Protein 8FNG (pdb70)

Radius of gyration: 39.59 Å; Cα contacts (8 Å, |Δi|>4): 2419; chains: 8; bounding box: 77×119×71 Å

Secondary structure (P-SEA, 3-state):
caaaaaaaaaaaacccccaaaaaaaccccaaaaaaaaaaccccccccccccccccccccbbbbbccccccbbbbbbbccccccbbbbbbccccaaaaaaaaaaaaacccccbbbbccccccccaaaaaaaaaabbbbbbccccccccaaaaaaaaaaaaaaaaacccccccaaaaaaaaaaaaacccccccccccaaaaaaaaaaaaaaaaaaaaaaaacccccccccccccccccccccbbbbbcccbbbbbcccccccc/ccaaaaaaaaaaaccccaaaaaaaacccaaaaaaaaacccccccccbbbbbccccccbbbbbbbccccbbbbbbbbccccaaaaaaaaaaaaacccccbbbbccccccccaaaaaaaaaacccccccaaaaaaaaaaaaaaacccccccaaaaaaaaaaaaacccccccccccaaaaaaaaaaaaaaaaaaaaaaaaaccbbbbcccccbbbbccccccbbbbbcccbbbbbcccccccccc/caaaaaaaaacbbbbbccccccccccbbbbccccccbbbbbcccbbbbbccccbbbbcaaaaaaac/cbbbbbcccccccccccbbbccccccbbbbbcccbbbbbcccccccc/caaaaaaaaaaaacccccaaaaaaaccccaaaaaaaaaaccccccccccccccccccccbbbbbccccccbbbbbbbccccccbbbbbbccccaaaaaaaaaaaaacccccbbbbccccccccaaaaaaaaaabbbbbbccccccccaaaaaaaaaaaaaaaaacccccccaaaaaaaaaaaaacccccccccccaaaaaaaaaaaaaaaaaaaaaaaacccccccccccccccccccccbbbbbcccbbbbbcccccccc/ccaaaaaaaaaaaccccaaaaaaaacccaaaaaaaaacccccccccbbbbbccccccbbbbbbbccccbbbbbbbbccccaaaaaaaaaaaaacccccbbbbccccccccaaaaaaaaaacccccccaaaaaaaaaaaaaaacccccccaaaaaaaaaaaaacccccccccccaaaaaaaaaaaaaaaaaaaaaaaaaccbbbbcccccbbbbccccccbbbbbcccbbbbbcccccccccc/caaaaaaaaacbbbbbccccccccccbbbbccccccbbbbbcccbbbbbccccbbbbcaaaaaaac/cbbbbbcccccccccccbbbccccccbbbbbcccbbbbbcccccccc

Organism: Human immunodeficiency virus type 1 group M subtype B (isolate NY5) (NCBI:txid11698)

GO terms:
  GO:0005546 phosphatidylinositol-4,5-bisphosphate binding (F, IDA)
  GO:0005515 protein binding (F, IPI)
  GO:0042802 identical protein binding (F, IPI)

Sequence (1232 aa):
FLDGIDKAQEEHEKYHSNWRAMASDFNLPPVVAKEIVASCDKCQLKGEAMHGQVDCSPGIWQLDCTHLEGKVILVAVHVASGYIEAEVIPAETGQETAYFLLKLAGRWPVKTVHTDNGSNFTSTTVKAACWWAGIKQEFAIPYNPQSQGVIESMNKELKKIIGQVRDQAEHLKTAVQMAVFIHNFKRKGGIGGYSAGERIVDIIATDIQTKELQKQITKIQNFRVYYRKGPAKLLWKGEGAVVIQDNSDIKVVPRRKAKIILDGIDKAQEEHEKYHSNWRAMASDFNLPPVVAKEIVASCDKCQSPGIWQLDCTHLEGKVILVAVHVASGYIEAEVIPAETGQETAYFLLKLAGRWPVKTVHTDNGSNFTSTTVKAACWWAGIKQEFGVIESMNKELKKIIGQVRDQAEHLKTAVQMAVFIHNFKRKGGIGGYSAGERIVDIIATDIQTKELQKQITKIQNFRVYYRWKGPAKLLWKGEGAVVIQDNSDIKVVPRRKAKIIRDELQKQITKIQNFRVYYRDSRDPVWKGPAKLLWKGEGAVVIQDNSDIKVVPRRKAKIIRDYGKQMAGNFRVYYRDSRDPVWKGPAKLLWKGEGAVVIQDNSDIKVVPRRKAKIIFLDGIDKAQEEHEKYHSNWRAMASDFNLPPVVAKEIVASCDKCQLKGEAMHGQVDCSPGIWQLDCTHLEGKVILVAVHVASGYIEAEVIPAETGQETAYFLLKLAGRWPVKTVHTDNGSNFTSTTVKAACWWAGIKQEFAIPYNPQSQGVIESMNKELKKIIGQVRDQAEHLKTAVQMAVFIHNFKRKGGIGGYSAGERIVDIIATDIQTKELQKQITKIQNFRVYYRKGPAKLLWKGEGAVVIQDNSDIKVVPRRKAKIILDGIDKAQEEHEKYHSNWRAMASDFNLPPVVAKEIVASCDKCQSPGIWQLDCTHLEGKVILVAVHVASGYIEAEVIPAETGQETAYFLLKLAGRWPVKTVHTDNGSNFTSTTVKAACWWAGIKQEFGVIESMNKELKKIIGQVRDQAEHLKTAVQMAVFIHNFKRKGGIGGYSAGERIVDIIATDIQTKELQKQITKIQNFRVYYRWKGPAKLLWKGEGAVVIQDNSDIKVVPRRKAKIIRDELQKQITKIQNFRVYYRDSRDPVWKGPAKLLWKGEGAVVIQDNSDIKVVPRRKAKIIRDYGKQMAGNFRVYYRDSRDPVWKGPAKLLWKGEGAVVIQDNSDIKVVPRRKAKII

Structure (mmCIF, N/CA/C/O backbone):
data_8FNG
#
_entry.id   8FNG
#
loop_
_entity.id
_entity.type
_entity.pdbx_description
1 polymer 'Lamina-associated polypeptide 2, isoform alpha,Integrase chimera'
2 polymer 'DNA (27-MER)'
3 polymer 'DNA (25-MER)'
4 non-polymer 'MAGNESIUM ION'
5 non-polymer 'ZINC ION'
6 non-polymer "(4R,12aS)-N-(2,4-difluorobenzyl)-7-hydroxy-4-methyl-6,8-dioxo-3,4,6,8,12,12a-hexahydro-2H-pyrido[1',2':4,5]pyrazino[2,1-b][1,3]oxazine-9-carboxamide"
7 water water
#
loop_
_atom_site.group_PDB
_atom_site.id
_atom_site.type_symbol
_atom_site.label_atom_id
_atom_site.label_alt_id
_atom_site.label_comp_id
_atom_site.label_asym_id
_atom_site.label_entity_id
_atom_site.label_seq_id
_atom_site.pdbx_PDB_ins_code
_atom_site.Cartn_x
_atom_site.Cartn_y
_atom_site.Cartn_z
_atom_site.occupancy
_atom_site.B_iso_or_equiv
_atom_site.auth_seq_id
_atom_site.auth_comp_id
_atom_site.auth_asym_id
_atom_site.auth_atom_id
_atom_site.pdbx_PDB_model_num
ATOM 1 N N . PHE A 1 77 ? 35.565 28.305 62.425 1.00 14.55 1 PHE A N 1
ATOM 2 C CA . PHE A 1 77 ? 36.571 28.525 63.457 1.00 8.07 1 PHE A CA 1
ATOM 3 C C . PHE A 1 77 ? 35.997 28.309 64.851 1.00 16.45 1 PHE A C 1
ATOM 4 O O . PHE A 1 77 ? 36.623 28.678 65.842 1.00 19.05 1 PHE A O 1
ATOM 12 N N . LEU A 1 78 ? 34.807 27.706 64.920 1.00 18.81 2 LEU A N 1
ATOM 13 C CA . LEU A 1 78 ? 34.104 27.591 66.196 1.00 12.62 2 LEU A CA 1
ATOM 14 C C . LEU A 1 78 ? 34.931 26.819 67.217 1.00 15.21 2 LEU A C 1
ATOM 19 N N . ASP A 1 79 ? 35.527 25.701 66.803 1.00 16.93 3 ASP A N 1
ATOM 20 C CA . ASP A 1 79 ? 36.429 24.982 67.695 1.00 18.21 3 ASP A CA 1
ATOM 21 C C . ASP A 1 79 ? 37.700 25.784 67.944 1.00 16.42 3 ASP A C 1
ATOM 22 O O . ASP A 1 79 ? 38.157 25.905 69.086 1.00 20.77 3 ASP A O 1
ATOM 27 N N . GLY A 1 80 ? 38.282 26.346 66.882 1.00 18.23 4 GLY A N 1
ATOM 28 C CA . GLY A 1 80 ? 39.495 27.131 67.042 1.00 12.86 4 GLY A CA 1
ATOM 29 C C . GLY A 1 80 ? 39.293 28.352 67.918 1.00 12.33 4 GLY A C 1
ATOM 30 O O . GLY A 1 80 ? 40.152 28.690 68.736 1.00 12.20 4 GLY A O 1
ATOM 31 N N . ILE A 1 81 ? 38.157 29.033 67.755 1.00 16.86 5 ILE A N 1
ATOM 32 C CA . ILE A 1 81 ? 37.866 30.205 68.578 1.00 12.49 5 ILE A CA 1
ATOM 33 C C . ILE A 1 81 ? 37.762 29.810 70.045 1.00 10.87 5 ILE A C 1
ATOM 34 O O . ILE A 1 81 ? 38.399 30.415 70.914 1.00 21.22 5 ILE A O 1
ATOM 39 N N . ASP A 1 82 ? 36.975 28.772 70.338 1.00 9.95 6 ASP A N 1
ATOM 40 C CA . ASP A 1 82 ? 36.720 28.395 71.725 1.00 12.59 6 ASP A CA 1
ATOM 41 C C . ASP A 1 82 ? 38.001 27.983 72.439 1.00 11.70 6 ASP A C 1
ATOM 42 O O . ASP A 1 82 ? 38.208 28.330 73.607 1.00 17.58 6 ASP A O 1
ATOM 47 N N . LYS A 1 83 ? 38.870 27.235 71.758 1.00 11.20 7 LYS A N 1
ATOM 48 C CA . LYS A 1 83 ? 40.157 26.894 72.353 1.00 12.47 7 LYS A CA 1
ATOM 49 C C . LYS A 1 83 ? 41.011 28.141 72.556 1.00 6.86 7 LYS A C 1
ATOM 55 N N . ALA A 1 84 ? 40.846 29.139 71.683 1.00 9.09 8 ALA A N 1
ATOM 56 C CA . ALA A 1 84 ? 41.604 30.378 71.824 1.00 4.53 8 ALA A CA 1
ATOM 57 C C . ALA A 1 84 ? 41.167 31.163 73.055 1.00 7.49 8 ALA A C 1
ATOM 58 O O . ALA A 1 84 ? 42.009 31.613 73.839 1.00 8.67 8 ALA A O 1
ATOM 60 N N . GLN A 1 85 ? 39.855 31.340 73.242 1.00 10.80 9 GLN A N 1
ATOM 61 C CA . GLN A 1 85 ? 39.373 32.104 74.390 1.00 2.67 9 GLN A CA 1
ATOM 62 C C . GLN A 1 85 ? 39.755 31.432 75.701 1.00 8.48 9 GLN A C 1
ATOM 63 O O . GLN A 1 85 ? 40.097 32.110 76.677 1.00 5.40 9 GLN A O 1
ATOM 69 N N . GLU A 1 86 ? 39.699 30.099 75.746 1.00 11.03 10 GLU A N 1
ATOM 70 C CA . GLU A 1 86 ? 40.123 29.384 76.943 1.00 3.44 10 GLU A CA 1
ATOM 71 C C . GLU A 1 86 ? 41.601 29.621 77.224 1.00 7.71 10 GLU A C 1
ATOM 72 O O . GLU A 1 86 ? 42.007 29.792 78.379 1.00 4.32 10 GLU A O 1
ATOM 78 N N . GLU A 1 87 ? 42.427 29.627 76.175 1.00 9.34 11 GLU A N 1
ATOM 79 C CA . GLU A 1 87 ? 43.831 29.977 76.358 1.00 4.78 11 GLU A CA 1
ATOM 80 C C . GLU A 1 87 ? 43.983 31.419 76.829 1.00 4.87 11 GLU A C 1
ATOM 86 N N . HIS A 1 88 ? 43.213 32.341 76.245 1.00 5.39 12 HIS A N 1
ATOM 87 C CA . HIS A 1 88 ? 43.358 33.748 76.609 1.00 1.92 12 HIS A CA 1
ATOM 88 C C . HIS A 1 88 ? 42.927 33.999 78.047 1.00 1.36 12 HIS A C 1
ATOM 89 O O . HIS A 1 88 ? 43.560 34.781 78.763 1.00 0.00 12 HIS A O 1
ATOM 96 N N . GLU A 1 89 ? 41.848 33.350 78.486 1.00 1.38 13 GLU A N 1
ATOM 97 C CA . GLU A 1 89 ? 41.368 33.549 79.848 1.00 2.30 13 GLU A CA 1
ATOM 98 C C . GLU A 1 89 ? 42.458 33.190 80.855 1.00 5.08 13 GLU A C 1
ATOM 99 O O . GLU A 1 89 ? 42.601 33.856 81.886 1.00 6.71 13 GLU A O 1
ATOM 105 N N . LYS A 1 90 ? 43.278 32.187 80.545 1.00 4.57 14 LYS A N 1
ATOM 106 C CA . LYS A 1 90 ? 44.332 31.792 81.470 1.00 3.88 14 LYS A CA 1
ATOM 107 C C . LYS A 1 90 ? 45.602 32.617 81.274 1.00 2.59 14 LYS A C 1
ATOM 108 O O . LYS A 1 90 ? 46.183 33.109 82.247 1.00 6.94 14 LYS A O 1
ATOM 114 N N . TYR A 1 91 ? 46.050 32.783 80.027 1.00 0.00 15 TYR A N 1
ATOM 115 C CA . TYR A 1 91 ? 47.331 33.422 79.758 1.00 2.99 15 TYR A CA 1
ATOM 116 C C . TYR A 1 91 ? 47.232 34.837 79.204 1.00 0.00 15 TYR A C 1
ATOM 125 N N . HIS A 1 92 ? 46.120 35.206 78.571 1.00 0.21 16 HIS A N 1
ATOM 126 C CA . HIS A 1 92 ? 45.980 36.526 77.955 1.00 1.46 16 HIS A CA 1
ATOM 127 C C . HIS A 1 92 ? 46.985 36.699 76.820 1.00 1.83 16 HIS A C 1
ATOM 128 O O . HIS A 1 92 ? 47.673 37.715 76.711 1.00 7.11 16 HIS A O 1
ATOM 135 N N . SER A 1 93 ? 47.073 35.674 75.979 1.00 0.00 17 SER A N 1
ATOM 136 C CA . SER A 1 93 ? 47.947 35.730 74.819 1.00 6.72 17 SER A CA 1
ATOM 137 C C . SER A 1 93 ? 47.510 36.846 73.878 1.00 0.00 17 SER A C 1
ATOM 138 O O . SER A 1 93 ? 46.316 37.096 73.697 1.00 0.00 17 SER A O 1
ATOM 141 N N . ASN A 1 94 ? 48.487 37.528 73.287 1.00 2.06 18 ASN A N 1
ATOM 142 C CA . ASN A 1 94 ? 48.170 38.573 72.330 1.00 0.00 18 ASN A CA 1
ATOM 143 C C . ASN A 1 94 ? 47.612 37.955 71.047 1.00 0.00 18 ASN A C 1
ATOM 144 O O . ASN A 1 94 ? 47.665 36.740 70.837 1.00 0.00 18 ASN A O 1
ATOM 149 N N . TRP A 1 95 ? 47.062 38.811 70.182 1.00 0.00 19 TRP A N 1
ATOM 150 C CA . TRP A 1 95 ? 46.340 38.307 69.017 1.00 3.02 19 TRP A CA 1
ATOM 151 C C . TRP A 1 95 ? 47.238 37.478 68.106 1.00 0.00 19 TRP A C 1
ATOM 162 N N . ARG A 1 96 ? 48.529 37.809 68.028 1.00 0.00 20 ARG A N 1
ATOM 163 C CA . ARG A 1 96 ? 49.445 37.014 67.216 1.00 0.22 20 ARG A CA 1
ATOM 164 C C . ARG A 1 96 ? 49.562 35.594 67.756 1.00 0.00 20 ARG A C 1
ATOM 172 N N . ALA A 1 97 ? 49.676 35.458 69.079 1.00 0.63 21 ALA A N 1
ATOM 173 C CA . ALA A 1 97 ? 49.835 34.138 69.679 1.00 0.00 21 ALA A CA 1
ATOM 174 C C . ALA A 1 97 ? 48.628 33.248 69.403 1.00 0.00 21 ALA A C 1
ATOM 175 O O . ALA A 1 97 ? 48.784 32.083 69.022 1.00 3.23 21 ALA A O 1
ATOM 177 N N . MET A 1 98 ? 47.417 33.775 69.587 1.00 2.47 22 MET A N 1
ATOM 178 C CA . MET A 1 98 ? 46.230 32.964 69.328 1.00 2.99 22 MET A CA 1
ATOM 179 C C . MET A 1 98 ? 46.062 32.683 67.841 1.00 1.65 22 MET A C 1
ATOM 180 O O . MET A 1 98 ? 45.644 31.585 67.458 1.00 10.99 22 MET A O 1
ATOM 185 N N . ALA A 1 99 ? 46.379 33.661 66.990 1.00 3.29 23 ALA A N 1
ATOM 186 C CA . ALA A 1 99 ? 46.259 33.455 65.550 1.00 2.50 23 ALA A CA 1
ATOM 187 C C . ALA A 1 99 ? 47.173 32.332 65.075 1.00 6.12 23 ALA A C 1
ATOM 188 O O . ALA A 1 99 ? 46.765 31.489 64.268 1.00 10.92 23 ALA A O 1
ATOM 190 N N . SER A 1 100 ? 48.413 32.304 65.565 1.00 5.51 24 SER A N 1
ATOM 191 C CA . SER A 1 100 ? 49.337 31.236 65.198 1.00 8.97 24 SER A CA 1
ATOM 192 C C . SER A 1 100 ? 48.906 29.898 65.788 1.00 2.40 24 SER A C 1
ATOM 195 N N . ASP A 1 101 ? 48.597 29.873 67.085 1.00 1.22 25 ASP A N 1
ATOM 196 C CA . ASP A 1 101 ? 48.327 28.618 67.778 1.00 6.89 25 ASP A CA 1
ATOM 197 C C . ASP A 1 101 ? 46.981 28.005 67.421 1.00 3.19 25 ASP A C 1
ATOM 198 O O . ASP A 1 101 ? 46.808 26.794 67.586 1.00 8.03 25 ASP A O 1
ATOM 203 N N . PHE A 1 102 ? 46.024 28.802 66.947 1.00 2.77 26 PHE A N 1
ATOM 204 C CA . PHE A 1 102 ? 44.671 28.308 66.733 1.00 6.40 26 PHE A CA 1
ATOM 205 C C . PHE A 1 102 ? 44.172 28.535 65.314 1.00 5.28 26 PHE A C 1
ATOM 206 O O . PHE A 1 102 ? 42.968 28.394 65.069 1.00 11.63 26 PHE A O 1
ATOM 214 N N . ASN A 1 103 ? 45.061 28.866 64.379 1.00 11.49 27 ASN A N 1
ATOM 215 C CA . ASN A 1 103 ? 44.721 29.058 62.972 1.00 6.17 27 ASN A CA 1
ATOM 216 C C . ASN A 1 103 ? 43.497 29.965 62.831 1.00 6.66 27 ASN A C 1
ATOM 217 O O . ASN A 1 103 ? 42.445 29.578 62.322 1.00 17.81 27 ASN A O 1
ATOM 222 N N . LEU A 1 104 ? 43.648 31.178 63.328 1.00 5.42 28 LEU A N 1
ATOM 223 C CA . LEU A 1 104 ? 42.564 32.136 63.261 1.00 5.44 28 LEU A CA 1
ATOM 224 C C . LEU A 1 104 ? 42.958 33.324 62.392 1.00 4.40 28 LEU A C 1
ATOM 225 O O . LEU A 1 104 ? 44.137 33.687 62.322 1.00 0.18 28 LEU A O 1
ATOM 230 N N . PRO A 1 105 ? 42.001 33.941 61.707 1.00 5.39 29 PRO A N 1
ATOM 231 C CA . PRO A 1 105 ? 42.292 35.183 61.009 1.00 5.98 29 PRO A CA 1
ATOM 232 C C . PRO A 1 105 ? 42.682 36.261 62.002 1.00 0.00 29 PRO A C 1
ATOM 233 O O . PRO A 1 105 ? 42.252 36.235 63.171 1.00 5.11 29 PRO A O 1
ATOM 237 N N . PRO A 1 106 ? 43.511 37.221 61.589 1.00 2.43 30 PRO A N 1
ATOM 238 C CA . PRO A 1 106 ? 43.921 38.283 62.523 1.00 4.59 30 PRO A CA 1
ATOM 239 C C . PRO A 1 106 ? 42.753 39.031 63.141 1.00 2.87 30 PRO A C 1
ATOM 240 O O . PRO A 1 106 ? 42.830 39.435 64.308 1.00 10.78 30 PRO A O 1
ATOM 244 N N . VAL A 1 107 ? 41.658 39.203 62.396 1.00 1.34 31 VAL A N 1
ATOM 245 C CA . VAL A 1 107 ? 40.506 39.934 62.916 1.00 9.47 31 VAL A CA 1
ATOM 246 C C . VAL A 1 107 ? 39.893 39.202 64.104 1.00 3.76 31 VAL A C 1
ATOM 247 O O . VAL A 1 107 ? 39.511 39.824 65.099 1.00 11.25 31 VAL A O 1
ATOM 251 N N . VAL A 1 108 ? 39.798 37.874 64.026 1.00 5.35 32 VAL A N 1
ATOM 252 C CA . VAL A 1 108 ? 39.177 37.104 65.102 1.00 6.94 32 VAL A CA 1
ATOM 253 C C . VAL A 1 108 ? 40.024 37.165 66.370 1.00 6.05 32 VAL A C 1
ATOM 254 O O . VAL A 1 108 ? 39.507 37.373 67.476 1.00 12.00 32 VAL A O 1
ATOM 258 N N . ALA A 1 109 ? 41.335 36.957 66.233 1.00 6.39 33 ALA A N 1
ATOM 259 C CA . ALA A 1 109 ? 42.218 37.011 67.394 1.00 8.81 33 ALA A CA 1
ATOM 260 C C . ALA A 1 109 ? 42.224 38.403 68.015 1.00 0.00 33 ALA A C 1
ATOM 261 O O . ALA A 1 109 ? 42.176 38.549 69.247 1.00 4.11 33 ALA A O 1
ATOM 263 N N . LYS A 1 110 ? 42.272 39.441 67.175 1.00 6.66 34 LYS A N 1
ATOM 264 C CA . LYS A 1 110 ? 42.192 40.804 67.681 1.00 1.90 34 LYS A CA 1
ATOM 265 C C . LYS A 1 110 ? 40.853 41.069 68.351 1.00 3.03 34 LYS A C 1
ATOM 266 O O . LYS A 1 110 ? 40.779 41.864 69.291 1.00 10.38 34 LYS A O 1
ATOM 272 N N . GLU A 1 111 ? 39.785 40.423 67.877 1.00 1.09 35 GLU A N 1
ATOM 273 C CA . GLU A 1 111 ? 38.489 40.539 68.535 1.00 5.87 35 GLU A CA 1
ATOM 274 C C . GLU A 1 111 ? 38.514 39.903 69.916 1.00 3.19 35 GLU A C 1
ATOM 275 O O . GLU A 1 111 ? 37.924 40.437 70.862 1.00 6.51 35 GLU A O 1
ATOM 281 N N . ILE A 1 112 ? 39.174 38.751 70.043 1.00 6.43 36 ILE A N 1
ATOM 282 C CA . ILE A 1 112 ? 39.281 38.102 71.348 1.00 4.99 36 ILE A CA 1
ATOM 283 C C . ILE A 1 112 ? 40.042 38.998 72.316 1.00 2.28 36 ILE A C 1
ATOM 284 O O . ILE A 1 112 ? 39.643 39.173 73.474 1.00 0.00 36 ILE A O 1
ATOM 289 N N . VAL A 1 113 ? 41.150 39.581 71.853 1.00 0.00 37 VAL A N 1
ATOM 290 C CA . VAL A 1 113 ? 41.928 40.481 72.707 1.00 10.47 37 VAL A CA 1
ATOM 291 C C . VAL A 1 113 ? 41.108 41.711 73.079 1.00 0.78 37 VAL A C 1
ATOM 292 O O . VAL A 1 113 ? 41.042 42.105 74.249 1.00 3.49 37 VAL A O 1
ATOM 296 N N . ALA A 1 114 ? 40.475 42.339 72.086 1.00 0.87 38 ALA A N 1
ATOM 297 C CA . ALA A 1 114 ? 39.767 43.593 72.318 1.00 5.49 38 ALA A CA 1
ATOM 298 C C . ALA A 1 114 ? 38.558 43.399 73.219 1.00 2.46 38 ALA A C 1
ATOM 299 O O . ALA A 1 114 ? 38.113 44.348 73.870 1.00 12.12 38 ALA A O 1
ATOM 301 N N . SER A 1 115 ? 38.019 42.186 73.274 1.00 5.24 39 SER A N 1
ATOM 302 C CA . SER A 1 115 ? 36.877 41.897 74.127 1.00 7.62 39 SER A CA 1
ATOM 303 C C . SER A 1 115 ? 37.280 41.517 75.545 1.00 3.43 39 SER A C 1
ATOM 304 O O . SER A 1 115 ? 36.401 41.240 76.367 1.00 8.51 39 SER A O 1
ATOM 307 N N . CYS A 1 116 ? 38.574 41.500 75.852 1.00 1.05 40 CYS A N 1
ATOM 308 C CA . CYS A 1 116 ? 39.065 41.188 77.187 1.00 6.73 40 CYS A CA 1
ATOM 309 C C . CYS A 1 116 ? 39.348 42.492 77.925 1.00 2.24 40 CYS A C 1
ATOM 310 O O . CYS A 1 116 ? 40.191 43.284 77.491 1.00 3.61 40 CYS A O 1
ATOM 313 N N . ASP A 1 117 ? 38.643 42.709 79.037 1.00 2.38 41 ASP A N 1
ATOM 314 C CA . ASP A 1 117 ? 38.812 43.947 79.794 1.00 1.89 41 ASP A CA 1
ATOM 315 C C . ASP A 1 117 ? 40.221 44.068 80.359 1.00 7.38 41 ASP A C 1
ATOM 316 O O . ASP A 1 117 ? 40.817 45.150 80.329 1.00 7.15 41 ASP A O 1
ATOM 321 N N . LYS A 1 118 ? 40.775 42.966 80.867 1.00 1.35 42 LYS A N 1
ATOM 322 C CA . LYS A 1 118 ? 42.074 42.999 81.525 1.00 3.35 42 LYS A CA 1
ATOM 323 C C . LYS A 1 118 ? 43.232 43.218 80.561 1.00 3.09 42 LYS A C 1
ATOM 324 O O . LYS A 1 118 ? 44.358 43.441 81.019 1.00 3.29 42 LYS A O 1
ATOM 330 N N . CYS A 1 119 ? 42.996 43.154 79.253 1.00 0.87 43 CYS A N 1
ATOM 331 C CA . CYS A 1 119 ? 44.042 43.371 78.265 1.00 3.88 43 CYS A CA 1
ATOM 332 C C . CYS A 1 119 ? 44.041 44.792 77.710 1.00 0.57 43 CYS A C 1
ATOM 333 O O . CYS A 1 119 ? 44.827 45.092 76.807 1.00 0.92 43 CYS A O 1
ATOM 336 N N . GLN A 1 120 ? 43.184 45.670 78.230 1.00 0.00 44 GLN A N 1
ATOM 337 C CA . GLN A 1 120 ? 43.110 47.057 77.770 1.00 0.55 44 GLN A CA 1
ATOM 338 C C . GLN A 1 120 ? 43.991 47.908 78.681 1.00 0.00 44 GLN A C 1
ATOM 339 O O . GLN A 1 120 ? 43.540 48.511 79.657 1.00 2.02 44 GLN A O 1
ATOM 345 N N . LEU A 1 121 ? 45.282 47.958 78.345 1.00 0.16 45 LEU A N 1
ATOM 346 C CA . LEU A 1 121 ? 46.278 48.537 79.240 1.00 0.00 45 LEU A CA 1
ATOM 347 C C . LEU A 1 121 ? 47.171 49.571 78.558 1.00 0.00 45 LEU A C 1
ATOM 348 O O . LEU A 1 121 ? 48.277 49.830 79.042 1.00 0.98 45 LEU A O 1
ATOM 353 N N . LYS A 1 122 ? 46.728 50.175 77.458 1.00 0.00 46 LYS A N 1
ATOM 354 C CA . LYS A 1 122 ? 47.560 51.169 76.791 1.00 8.18 46 LYS A CA 1
ATOM 355 C C . LYS A 1 122 ? 46.695 52.103 75.954 1.00 0.00 46 LYS A C 1
ATOM 356 O O . LYS A 1 122 ? 45.732 51.666 75.321 1.00 5.40 46 LYS A O 1
ATOM 362 N N . GLY A 1 123 ? 47.059 53.389 75.951 1.00 2.56 47 GLY A N 1
ATOM 363 C CA . GLY A 1 123 ? 46.362 54.393 75.179 1.00 1.59 47 GLY A CA 1
ATOM 364 C C . GLY A 1 123 ? 47.059 54.693 73.858 1.00 0.00 47 GLY A C 1
ATOM 365 O O . GLY A 1 123 ? 48.167 54.239 73.591 1.00 0.00 47 GLY A O 1
ATOM 366 N N . GLU A 1 124 ? 46.376 55.475 73.021 1.00 5.89 48 GLU A N 1
ATOM 367 C CA . GLU A 1 124 ? 46.908 55.761 71.695 1.00 1.68 48 GLU A CA 1
ATOM 368 C C . GLU A 1 124 ? 48.189 56.576 71.794 1.00 0.00 48 GLU A C 1
ATOM 369 O O . GLU A 1 124 ? 48.341 57.427 72.672 1.00 5.56 48 GLU A O 1
ATOM 375 N N . ALA A 1 125 ? 49.119 56.295 70.888 1.00 0.00 49 ALA A N 1
ATOM 376 C CA . ALA A 1 125 ? 50.425 56.945 70.874 1.00 1.30 49 ALA A CA 1
ATOM 377 C C . ALA A 1 125 ? 50.337 58.212 70.035 1.00 0.93 49 ALA A C 1
ATOM 378 O O . ALA A 1 125 ? 50.509 58.198 68.816 1.00 9.56 49 ALA A O 1
ATOM 380 N N . MET A 1 126 ? 50.074 59.324 70.711 1.00 0.00 50 MET A N 1
ATOM 381 C CA . MET A 1 126 ? 49.892 60.621 70.075 1.00 3.95 50 MET A CA 1
ATOM 382 C C . MET A 1 126 ? 50.144 61.689 71.133 1.00 0.00 50 MET A C 1
ATOM 383 O O . MET A 1 126 ? 50.288 61.387 72.319 1.00 3.08 50 MET A O 1
ATOM 388 N N . HIS A 1 127 ? 50.220 62.941 70.696 1.00 3.40 51 HIS A N 1
ATOM 389 C CA . HIS A 1 127 ? 50.256 64.080 71.603 1.00 0.00 51 HIS A CA 1
ATOM 390 C C . HIS A 1 127 ? 49.329 65.160 71.078 1.00 2.20 51 HIS A C 1
ATOM 391 O O . HIS A 1 127 ? 49.334 65.460 69.881 1.00 5.48 51 HIS A O 1
ATOM 398 N N . GLY A 1 128 ? 48.521 65.726 71.967 1.00 0.00 52 GLY A N 1
ATOM 399 C CA . GLY A 1 128 ? 47.694 66.855 71.610 1.00 1.46 52 GLY A CA 1
ATOM 400 C C . GLY A 1 128 ? 48.544 68.091 71.362 1.00 0.00 52 GLY A C 1
ATOM 401 O O . GLY A 1 128 ? 49.775 68.058 71.369 1.00 0.00 52 GLY A O 1
ATOM 402 N N . GLN A 1 129 ? 47.860 69.207 71.132 1.00 0.00 53 GLN A N 1
ATOM 403 C CA . GLN A 1 129 ? 48.527 70.487 70.928 1.00 0.00 53 GLN A CA 1
ATOM 404 C C . GLN A 1 129 ? 47.815 71.565 71.730 1.00 2.04 53 GLN A C 1
ATOM 405 O O . GLN A 1 129 ? 46.595 71.714 71.630 1.00 0.00 53 GLN A O 1
ATOM 411 N N . VAL A 1 130 ? 48.578 72.324 72.500 1.00 0.00 54 VAL A N 1
ATOM 412 C CA . VAL A 1 130 ? 47.999 73.329 73.383 1.00 1.29 54 VAL A CA 1
ATOM 413 C C . VAL A 1 130 ? 47.621 74.570 72.583 1.00 0.00 54 VAL A C 1
ATOM 414 O O . VAL A 1 130 ? 48.164 74.834 71.506 1.00 0.00 54 VAL A O 1
ATOM 418 N N . ASP A 1 131 ? 46.668 75.329 73.118 1.00 1.71 55 ASP A N 1
ATOM 419 C CA . ASP A 1 131 ? 46.218 76.557 72.476 1.00 0.00 55 ASP A CA 1
ATOM 420 C C . ASP A 1 131 ? 47.347 77.581 72.443 1.00 0.50 55 ASP A C 1
ATOM 421 O O . ASP A 1 131 ? 48.078 77.755 73.422 1.00 1.77 55 ASP A O 1
ATOM 426 N N . CYS A 1 132 ? 47.493 78.260 71.302 1.00 0.00 56 CYS A N 1
ATOM 427 C CA . CYS A 1 132 ? 48.482 79.322 71.153 1.00 0.00 56 CYS A CA 1
ATOM 428 C C . CYS A 1 132 ? 47.853 80.624 70.660 1.00 3.55 56 CYS A C 1
ATOM 429 O O . CYS A 1 132 ? 48.492 81.401 69.953 1.00 0.30 56 CYS A O 1
ATOM 432 N N . SER A 1 133 ? 46.611 80.886 71.055 1.00 0.85 57 SER A N 1
ATOM 433 C CA . SER A 1 133 ? 45.974 82.151 70.727 1.00 4.38 57 SER A CA 1
ATOM 434 C C . SER A 1 133 ? 46.783 83.307 71.317 1.00 2.77 57 SER A C 1
ATOM 435 O O . SER A 1 133 ? 47.479 83.137 72.320 1.00 3.48 57 SER A O 1
ATOM 438 N N . PRO A 1 134 ? 46.736 84.490 70.700 1.00 0.42 58 PRO A N 1
ATOM 439 C CA . PRO A 1 134 ? 47.604 85.585 71.165 1.00 0.00 58 PRO A CA 1
ATOM 440 C C . PRO A 1 134 ? 47.335 86.022 72.596 1.00 0.00 58 PRO A C 1
ATOM 441 O O . PRO A 1 134 ? 48.206 86.655 73.203 1.00 0.00 58 PRO A O 1
ATOM 445 N N . GLY A 1 135 ? 46.171 85.708 73.155 1.00 0.00 59 GLY A N 1
ATOM 446 C CA . GLY A 1 135 ? 45.834 86.137 74.494 1.00 2.68 59 GLY A CA 1
ATOM 447 C C . GLY A 1 135 ? 46.072 85.152 75.620 1.00 5.23 59 GLY A C 1
ATOM 448 O O . GLY A 1 135 ? 45.840 85.510 76.778 1.00 0.95 59 GLY A O 1
ATOM 449 N N . ILE A 1 136 ? 46.531 83.930 75.342 1.00 0.00 60 ILE A N 1
ATOM 450 C CA . ILE A 1 136 ? 46.662 82.892 76.363 1.00 3.15 60 ILE A CA 1
ATOM 451 C C . ILE A 1 136 ? 48.031 83.004 77.021 1.00 0.00 60 ILE A C 1
ATOM 452 O O . ILE A 1 136 ? 49.054 83.141 76.339 1.00 0.00 60 ILE A O 1
ATOM 457 N N . TRP A 1 137 ? 48.048 82.950 78.349 1.00 0.00 61 TRP A N 1
ATOM 458 C CA . TRP A 1 137 ? 49.267 82.798 79.124 1.00 2.26 61 TRP A CA 1
ATOM 459 C C . TRP A 1 137 ? 49.176 81.532 79.966 1.00 1.13 61 TRP A C 1
ATOM 460 O O . TRP A 1 137 ? 48.105 81.173 80.463 1.00 0.00 61 TRP A O 1
ATOM 471 N N . GLN A 1 138 ? 50.305 80.852 80.121 1.00 0.00 62 GLN A N 1
ATOM 472 C CA . GLN A 1 138 ? 50.397 79.682 80.984 1.00 0.00 62 GLN A CA 1
ATOM 473 C C . GLN A 1 138 ? 51.206 80.042 82.221 1.00 4.59 62 GLN A C 1
ATOM 474 O O . GLN A 1 138 ? 52.318 80.567 82.110 1.00 0.00 62 GLN A O 1
ATOM 480 N N . LEU A 1 139 ? 50.643 79.766 83.394 1.00 0.00 63 LEU A N 1
ATOM 481 C CA . LEU A 1 139 ? 51.275 80.100 84.660 1.00 1.13 63 LEU A CA 1
ATOM 482 C C . LEU A 1 139 ? 51.578 78.836 85.446 1.00 3.12 63 LEU A C 1
ATOM 483 O O . LEU A 1 139 ? 50.812 77.869 85.413 1.00 5.78 63 LEU A O 1
ATOM 488 N N . ASP A 1 140 ? 52.700 78.857 86.157 1.00 15.31 64 ASP A N 1
ATOM 489 C CA . ASP A 1 140 ? 53.092 77.750 87.010 1.00 0.00 64 ASP A CA 1
ATOM 490 C C . ASP A 1 140 ? 54.002 78.276 88.105 1.00 0.00 64 ASP A C 1
ATOM 491 O O . ASP A 1 140 ? 54.614 79.340 87.982 1.00 7.21 64 ASP A O 1
ATOM 496 N N . CYS A 1 141 ? 54.092 77.507 89.180 1.00 6.91 65 CYS A N 1
ATOM 497 C CA . CYS A 1 141 ? 55.053 77.754 90.238 1.00 1.71 65 CYS A CA 1
ATOM 498 C C . CYS A 1 141 ? 56.184 76.746 90.122 1.00 0.00 65 CYS A C 1
ATOM 499 O O . CYS A 1 141 ? 55.953 75.565 89.845 1.00 0.00 65 CYS A O 1
ATOM 502 N N . THR A 1 142 ? 57.407 77.224 90.302 1.00 0.00 66 THR A N 1
ATOM 503 C CA . THR A 1 142 ? 58.579 76.370 90.358 1.00 0.00 66 THR A CA 1
ATOM 504 C C . THR A 1 142 ? 59.319 76.680 91.651 1.00 0.00 66 THR A C 1
ATOM 505 O O . THR A 1 142 ? 58.996 77.635 92.361 1.00 3.70 66 THR A O 1
ATOM 509 N N . HIS A 1 143 ? 60.312 75.859 91.967 1.00 1.13 67 HIS A N 1
ATOM 510 C CA . HIS A 1 143 ? 60.992 75.956 93.248 1.00 0.00 67 HIS A CA 1
ATOM 511 C C . HIS A 1 143 ? 62.495 75.897 93.046 1.00 0.00 67 HIS A C 1
ATOM 512 O O . HIS A 1 143 ? 63.001 75.051 92.305 1.00 0.85 67 HIS A O 1
ATOM 519 N N . LEU A 1 144 ? 63.202 76.802 93.715 1.00 0.00 68 LEU A N 1
ATOM 520 C CA . LEU A 1 144 ? 64.643 76.921 93.542 1.00 9.53 68 LEU A CA 1
ATOM 521 C C . LEU A 1 144 ? 65.238 77.462 94.831 1.00 5.32 68 LEU A C 1
ATOM 522 O O . LEU A 1 144 ? 64.801 78.506 95.322 1.00 3.02 68 LEU A O 1
ATOM 527 N N . GLU A 1 145 ? 66.229 76.747 95.372 1.00 11.09 69 GLU A N 1
ATOM 528 C CA . GLU A 1 145 ? 66.931 77.151 96.594 1.00 9.90 69 GLU A CA 1
ATOM 529 C C . GLU A 1 145 ? 65.955 77.438 97.735 1.00 2.84 69 GLU A C 1
ATOM 530 O O . GLU A 1 145 ? 66.123 78.393 98.494 1.00 19.52 69 GLU A O 1
ATOM 536 N N . GLY A 1 146 ? 64.921 76.610 97.852 1.00 0.00 70 GLY A N 1
ATOM 537 C CA . GLY A 1 146 ? 63.965 76.733 98.931 1.00 0.00 70 GLY A CA 1
ATOM 538 C C . GLY A 1 146 ? 62.938 77.833 98.772 1.00 8.64 70 GLY A C 1
ATOM 539 O O . GLY A 1 146 ? 62.083 77.986 99.653 1.00 10.06 70 GLY A O 1
ATOM 540 N N . LYS A 1 147 ? 62.986 78.596 97.688 1.00 9.66 71 LYS A N 1
ATOM 541 C CA . LYS A 1 147 ? 62.037 79.670 97.442 1.00 2.03 71 LYS A CA 1
ATOM 542 C C . LYS A 1 147 ? 61.049 79.265 96.356 1.00 0.49 71 LYS A C 1
ATOM 543 O O . LYS A 1 147 ? 61.251 78.291 95.628 1.00 1.77 71 LYS A O 1
ATOM 549 N N . VAL A 1 148 ? 59.971 80.036 96.252 1.00 0.36 72 VAL A N 1
ATOM 550 C CA . VAL A 1 148 ? 58.946 79.826 95.238 1.00 1.61 72 VAL A CA 1
ATOM 551 C C . VAL A 1 148 ? 59.099 80.888 94.159 1.00 2.40 72 VAL A C 1
ATOM 552 O O . VAL A 1 148 ? 59.211 82.081 94.464 1.00 4.88 72 VAL A O 1
ATOM 556 N N . ILE A 1 149 ? 59.108 80.458 92.900 1.00 2.32 73 ILE A N 1
ATOM 557 C CA . ILE A 1 149 ? 59.139 81.360 91.755 1.00 0.61 73 ILE A CA 1
ATOM 558 C C . ILE A 1 149 ? 57.852 81.164 90.967 1.00 1.01 73 ILE A C 1
ATOM 559 O O . ILE A 1 149 ? 57.583 80.065 90.465 1.00 5.55 73 ILE A O 1
ATOM 564 N N . LEU A 1 150 ? 57.059 82.223 90.859 1.00 0.00 74 LEU A N 1
ATOM 565 C CA . LEU A 1 150 ? 55.864 82.229 90.028 1.00 4.58 74 LEU A CA 1
ATOM 566 C C . LEU A 1 150 ? 56.271 82.650 88.621 1.00 3.65 74 LEU A C 1
ATOM 567 O O . LEU A 1 150 ? 56.912 83.690 88.445 1.00 0.00 74 LEU A O 1
ATOM 572 N N . VAL A 1 151 ? 55.907 81.842 87.628 1.00 2.76 75 VAL A N 1
ATOM 573 C CA . VAL A 1 151 ? 56.333 82.043 86.247 1.00 0.59 75 VAL A CA 1
ATOM 574 C C . VAL A 1 151 ? 55.101 82.088 85.354 1.00 0.00 75 VAL A C 1
ATOM 575 O O . VAL A 1 151 ? 54.187 81.269 85.505 1.00 0.57 75 VAL A O 1
ATOM 579 N N . ALA A 1 152 ? 55.074 83.052 84.439 1.00 3.61 76 ALA A N 1
ATOM 580 C CA . ALA A 1 152 ? 54.069 83.133 83.391 1.00 0.52 76 ALA A CA 1
ATOM 581 C C . ALA A 1 152 ? 54.770 83.248 82.045 1.00 0.00 76 ALA A C 1
ATOM 582 O O . ALA A 1 152 ? 55.818 83.890 81.938 1.00 4.02 76 ALA A O 1
ATOM 584 N N . VAL A 1 153 ? 54.198 82.624 81.020 1.00 0.00 77 VAL A N 1
ATOM 585 C CA . VAL A 1 153 ? 54.740 82.695 79.670 1.00 0.00 77 VAL A CA 1
ATOM 586 C C . VAL A 1 153 ? 53.618 83.040 78.702 1.00 0.00 77 VAL A C 1
ATOM 587 O O . VAL A 1 153 ? 52.506 82.508 78.801 1.00 0.00 77 VAL A O 1
ATOM 591 N N . HIS A 1 154 ? 53.900 83.965 77.790 1.00 2.76 78 HIS A N 1
ATOM 592 C CA . HIS A 1 154 ? 53.015 84.236 76.666 1.00 0.00 78 HIS A CA 1
ATOM 593 C C . HIS A 1 154 ? 53.235 83.140 75.630 1.00 0.00 78 HIS A C 1
ATOM 594 O O . HIS A 1 154 ? 54.307 83.058 75.021 1.00 0.00 78 HIS A O 1
ATOM 601 N N . VAL A 1 155 ? 52.224 82.290 75.439 1.00 0.00 79 VAL A N 1
ATOM 602 C CA . VAL A 1 155 ? 52.413 81.045 74.694 1.00 0.00 79 VAL A CA 1
ATOM 603 C C . VAL A 1 155 ? 52.805 81.333 73.250 1.00 0.00 79 VAL A C 1
ATOM 604 O O . VAL A 1 155 ? 53.720 80.708 72.701 1.00 0.00 79 VAL A O 1
ATOM 608 N N . ALA A 1 156 ? 52.123 82.290 72.619 1.00 4.94 80 ALA A N 1
ATOM 609 C CA . ALA A 1 156 ? 52.391 82.597 71.218 1.00 3.58 80 ALA A CA 1
ATOM 610 C C . ALA A 1 156 ? 53.835 83.029 70.996 1.00 0.76 80 ALA A C 1
ATOM 611 O O . ALA A 1 156 ? 54.440 82.669 69.981 1.00 0.00 80 ALA A O 1
ATOM 613 N N . SER A 1 157 ? 54.410 83.784 71.934 1.00 0.00 81 SER A N 1
ATOM 614 C CA . SER A 1 157 ? 55.732 84.361 71.749 1.00 0.00 81 SER A CA 1
ATOM 615 C C . SER A 1 157 ? 56.830 83.716 72.579 1.00 0.00 81 SER A C 1
ATOM 616 O O . SER A 1 157 ? 58.000 83.816 72.201 1.00 0.00 81 SER A O 1
ATOM 619 N N . GLY A 1 158 ? 56.495 83.065 73.690 1.00 3.02 82 GLY A N 1
ATOM 620 C CA . GLY A 1 158 ? 57.506 82.608 74.617 1.00 0.00 82 GLY A CA 1
ATOM 621 C C . GLY A 1 158 ? 58.032 83.671 75.557 1.00 0.00 82 GLY A C 1
ATOM 622 O O . GLY A 1 158 ? 58.939 83.382 76.346 1.00 0.00 82 GLY A O 1
ATOM 623 N N . TYR A 1 159 ? 57.500 84.890 75.494 1.00 0.00 83 TYR A N 1
ATOM 624 C CA . TYR A 1 159 ? 57.882 85.941 76.428 1.00 0.00 83 TYR A CA 1
ATOM 625 C C . TYR A 1 159 ? 57.432 85.571 77.838 1.00 0.00 83 TYR A C 1
ATOM 626 O O . TYR A 1 159 ? 56.311 85.101 78.043 1.00 0.00 83 TYR A O 1
ATOM 635 N N . ILE A 1 160 ? 58.313 85.773 78.818 1.00 0.00 84 ILE A N 1
ATOM 636 C CA . ILE A 1 160 ? 58.062 85.294 80.172 1.00 5.58 84 ILE A CA 1
ATOM 637 C C . ILE A 1 160 ? 58.124 86.443 81.169 1.00 4.90 84 ILE A C 1
ATOM 638 O O . ILE A 1 160 ? 58.823 87.442 80.970 1.00 0.00 84 ILE A O 1
ATOM 643 N N . GLU A 1 161 ? 57.372 86.282 82.258 1.00 9.42 85 GLU A N 1
ATOM 644 C CA . GLU A 1 161 ? 57.468 87.128 83.439 1.00 0.00 85 GLU A CA 1
ATOM 645 C C . GLU A 1 161 ? 57.552 86.226 84.660 1.00 2.23 85 GLU A C 1
ATOM 646 O O . GLU A 1 161 ? 56.738 85.310 84.813 1.00 3.38 85 GLU A O 1
ATOM 652 N N . ALA A 1 162 ? 58.537 86.477 85.520 1.00 6.05 86 ALA A N 1
ATOM 653 C CA . ALA A 1 162 ? 58.743 85.666 86.709 1.00 0.00 86 ALA A CA 1
ATOM 654 C C . ALA A 1 162 ? 58.966 86.568 87.911 1.00 0.00 86 ALA A C 1
ATOM 655 O O . ALA A 1 162 ? 59.441 87.698 87.782 1.00 4.32 86 ALA A O 1
ATOM 657 N N . GLU A 1 163 ? 58.614 86.051 89.084 1.00 0.00 87 GLU A N 1
ATOM 658 C CA . GLU A 1 163 ? 58.802 86.766 90.336 1.00 2.37 87 GLU A CA 1
ATOM 659 C C . GLU A 1 163 ? 58.927 85.754 91.465 1.00 3.20 87 GLU A C 1
ATOM 660 O O . GLU A 1 163 ? 58.181 84.773 91.512 1.00 4.92 87 GLU A O 1
ATOM 666 N N . VAL A 1 164 ? 59.882 85.993 92.364 1.00 2.63 88 VAL A N 1
ATOM 667 C CA . VAL A 1 164 ? 59.980 85.195 93.579 1.00 2.00 88 VAL A CA 1
ATOM 668 C C . VAL A 1 164 ? 58.877 85.606 94.543 1.00 2.11 88 VAL A C 1
ATOM 669 O O . VAL A 1 164 ? 58.642 86.799 94.777 1.00 7.91 88 VAL A O 1
ATOM 673 N N . ILE A 1 165 ? 58.189 84.618 95.108 1.00 5.62 89 ILE A N 1
ATOM 674 C CA . ILE A 1 165 ? 57.136 84.884 96.084 1.00 3.54 89 ILE A CA 1
ATOM 675 C C . ILE A 1 165 ? 57.439 84.108 97.361 1.00 6.23 89 ILE A C 1
ATOM 676 O O . ILE A 1 165 ? 58.020 83.014 97.299 1.00 9.59 89 ILE A O 1
ATOM 681 N N . PRO A 1 166 ? 57.089 84.635 98.539 1.00 9.59 90 PRO A N 1
ATOM 682 C CA . PRO A 1 166 ? 57.403 83.907 99.778 1.00 12.20 90 PRO A CA 1
ATOM 683 C C . PRO A 1 166 ? 56.570 82.653 99.986 1.00 9.77 90 PRO A C 1
ATOM 684 O O . PRO A 1 166 ? 56.998 81.769 100.738 1.00 18.52 90 PRO A O 1
ATOM 688 N N . ALA A 1 167 ? 55.405 82.537 99.353 1.00 6.76 91 ALA A N 1
ATOM 689 C CA . ALA A 1 167 ? 54.564 81.368 99.575 1.00 9.40 91 ALA A CA 1
ATOM 690 C C . ALA A 1 167 ? 53.605 81.183 98.408 1.00 12.94 91 ALA A C 1
ATOM 691 O O . ALA A 1 167 ? 53.141 82.155 97.806 1.00 10.54 91 ALA A O 1
ATOM 693 N N . GLU A 1 168 ? 53.310 79.916 98.102 1.00 4.44 92 GLU A N 1
ATOM 694 C CA . GLU A 1 168 ? 52.318 79.559 97.087 1.00 4.24 92 GLU A CA 1
ATOM 695 C C . GLU A 1 168 ? 50.925 79.759 97.671 1.00 10.03 92 GLU A C 1
ATOM 696 O O . GLU A 1 168 ? 50.299 78.845 98.213 1.00 16.41 92 GLU A O 1
ATOM 702 N N . THR A 1 169 ? 50.431 80.986 97.553 1.00 5.07 93 THR A N 1
ATOM 703 C CA . THR A 1 169 ? 49.114 81.340 98.055 1.00 8.85 93 THR A CA 1
ATOM 704 C C . THR A 1 169 ? 48.319 82.027 96.955 1.00 2.63 93 THR A C 1
ATOM 705 O O . THR A 1 169 ? 48.878 82.583 96.007 1.00 9.13 93 THR A O 1
ATOM 709 N N . GLY A 1 170 ? 46.995 81.971 97.096 1.00 4.59 94 GLY A N 1
ATOM 710 C CA . GLY A 1 170 ? 46.130 82.626 96.131 1.00 8.91 94 GLY A CA 1
ATOM 711 C C . GLY A 1 170 ? 46.265 84.136 96.146 1.00 3.74 94 GLY A C 1
ATOM 712 O O . GLY A 1 170 ? 46.115 84.789 95.112 1.00 9.10 94 GLY A O 1
ATOM 713 N N . GLN A 1 171 ? 46.542 84.711 97.319 1.00 8.47 95 GLN A N 1
ATOM 714 C CA . GLN A 1 171 ? 46.703 86.159 97.428 1.00 7.54 95 GLN A CA 1
ATOM 715 C C . GLN A 1 171 ? 47.804 86.668 96.504 1.00 9.24 95 GLN A C 1
ATOM 716 O O . GLN A 1 171 ? 47.583 87.565 95.679 1.00 8.66 95 GLN A O 1
ATOM 722 N N . GLU A 1 172 ? 48.997 86.084 96.604 1.00 6.66 96 GLU A N 1
ATOM 723 C CA . GLU A 1 172 ? 50.125 86.638 95.865 1.00 5.83 96 GLU A CA 1
ATOM 724 C C . GLU A 1 172 ? 50.104 86.195 94.408 1.00 1.21 96 GLU A C 1
ATOM 725 O O . GLU A 1 172 ? 50.592 86.916 93.531 1.00 7.70 96 GLU A O 1
ATOM 731 N N . THR A 1 173 ? 49.527 85.026 94.123 1.00 6.05 97 THR A N 1
ATOM 732 C CA . THR A 1 173 ? 49.302 84.652 92.731 1.00 3.39 97 THR A CA 1
ATOM 733 C C . THR A 1 173 ? 48.328 85.619 92.070 1.00 0.08 97 THR A C 1
ATOM 734 O O . THR A 1 173 ? 48.530 86.030 90.922 1.00 2.53 97 THR A O 1
ATOM 738 N N . ALA A 1 174 ? 47.282 86.016 92.797 1.00 0.00 98 ALA A N 1
ATOM 739 C CA . ALA A 1 174 ? 46.340 87.006 92.290 1.00 1.00 98 ALA A CA 1
ATOM 740 C C . ALA A 1 174 ? 47.013 88.353 92.079 1.00 5.14 98 ALA A C 1
ATOM 741 O O . ALA A 1 174 ? 46.712 89.059 91.113 1.00 1.13 98 ALA A O 1
ATOM 743 N N . TYR A 1 175 ? 47.909 88.739 92.988 1.00 0.19 99 TYR A N 1
ATOM 744 C CA . TYR A 1 175 ? 48.632 89.996 92.817 1.00 2.98 99 TYR A CA 1
ATOM 745 C C . TYR A 1 175 ? 49.532 89.960 91.582 1.00 0.00 99 TYR A C 1
ATOM 746 O O . TYR A 1 175 ? 49.557 90.914 90.791 1.00 1.21 99 TYR A O 1
ATOM 755 N N . PHE A 1 176 ? 50.279 88.867 91.411 1.00 1.58 100 PHE A N 1
ATOM 756 C CA . PHE A 1 176 ? 51.087 88.668 90.211 1.00 1.87 100 PHE A CA 1
ATOM 757 C C . PHE A 1 176 ? 50.228 88.746 88.955 1.00 0.40 100 PHE A C 1
ATOM 758 O O . PHE A 1 176 ? 50.616 89.374 87.960 1.00 0.24 100 PHE A O 1
ATOM 766 N N . LEU A 1 177 ? 49.050 88.125 88.994 1.00 0.00 101 LEU A N 1
ATOM 767 C CA . LEU A 1 177 ? 48.159 88.117 87.842 1.00 0.51 101 LEU A CA 1
ATOM 768 C C . LEU A 1 177 ? 47.597 89.505 87.558 1.00 0.00 101 LEU A C 1
ATOM 769 O O . LEU A 1 177 ? 47.445 89.889 86.396 1.00 5.70 101 LEU A O 1
ATOM 774 N N . LEU A 1 178 ? 47.269 90.264 88.606 1.00 2.73 102 LEU A N 1
ATOM 775 C CA . LEU A 1 178 ? 46.823 91.641 88.419 1.00 1.34 102 LEU A CA 1
ATOM 776 C C . LEU A 1 178 ? 47.902 92.478 87.754 1.00 6.20 102 LEU A C 1
ATOM 777 O O . LEU A 1 178 ? 47.625 93.245 86.825 1.00 2.81 102 LEU A O 1
ATOM 782 N N . LYS A 1 179 ? 49.146 92.337 88.213 1.00 0.00 103 LYS A N 1
ATOM 783 C CA . LYS A 1 179 ? 50.231 93.076 87.579 1.00 3.16 103 LYS A CA 1
ATOM 784 C C . LYS A 1 179 ? 50.359 92.690 86.110 1.00 0.47 103 LYS A C 1
ATOM 785 O O . LYS A 1 179 ? 50.394 93.557 85.229 1.00 4.11 103 LYS A O 1
ATOM 791 N N . LEU A 1 180 ? 50.373 91.385 85.826 1.00 0.00 104 LEU A N 1
ATOM 792 C CA . LEU A 1 180 ? 50.519 90.929 84.445 1.00 0.00 104 LEU A CA 1
ATOM 793 C C . LEU A 1 180 ? 49.395 91.462 83.563 1.00 0.00 104 LEU A C 1
ATOM 794 O O . LEU A 1 180 ? 49.641 91.957 82.458 1.00 0.00 104 LEU A O 1
ATOM 799 N N . ALA A 1 181 ? 48.151 91.382 84.044 1.00 1.98 105 ALA A N 1
ATOM 800 C CA . ALA A 1 181 ? 47.021 91.887 83.273 1.00 0.45 105 ALA A CA 1
ATOM 801 C C . ALA A 1 181 ? 47.110 93.391 83.068 1.00 3.50 105 ALA A C 1
ATOM 802 O O . ALA A 1 181 ? 46.662 93.905 82.037 1.00 4.21 105 ALA A O 1
ATOM 804 N N . GLY A 1 182 ? 47.673 94.112 84.036 1.00 6.00 106 GLY A N 1
ATOM 805 C CA . GLY A 1 182 ? 47.889 95.533 83.864 1.00 1.03 106 GLY A CA 1
ATOM 806 C C . GLY A 1 182 ? 49.016 95.896 82.928 1.00 7.88 106 GLY A C 1
ATOM 807 O O . GLY A 1 182 ? 49.058 97.030 82.444 1.00 9.11 106 GLY A O 1
ATOM 808 N N . ARG A 1 183 ? 49.938 94.970 82.668 1.00 1.23 107 ARG A N 1
ATOM 809 C CA . ARG A 1 183 ? 51.040 95.242 81.753 1.00 0.03 107 ARG A CA 1
ATOM 810 C C . ARG A 1 183 ? 50.842 94.704 80.343 1.00 2.12 107 ARG A C 1
ATOM 811 O O . ARG A 1 183 ? 51.424 95.253 79.407 1.00 0.71 107 ARG A O 1
ATOM 819 N N . TRP A 1 184 ? 50.056 93.652 80.158 1.00 0.00 108 TRP A N 1
ATOM 820 C CA . TRP A 1 184 ? 49.872 93.040 78.852 1.00 0.00 108 TRP A CA 1
ATOM 821 C C . TRP A 1 184 ? 48.417 92.634 78.684 1.00 0.00 108 TRP A C 1
ATOM 822 O O . TRP A 1 184 ? 47.712 92.403 79.671 1.00 4.08 108 TRP A O 1
ATOM 833 N N . PRO A 1 185 ? 47.942 92.521 77.438 1.00 6.83 109 PRO A N 1
ATOM 834 C CA . PRO A 1 185 ? 46.560 92.079 77.214 1.00 4.30 109 PRO A CA 1
ATOM 835 C C . PRO A 1 185 ? 46.370 90.592 77.469 1.00 1.57 109 PRO A C 1
ATOM 836 O O . PRO A 1 185 ? 46.454 89.783 76.541 1.00 8.16 109 PRO A O 1
ATOM 840 N N . VAL A 1 186 ? 46.116 90.224 78.721 1.00 5.56 110 VAL A N 1
ATOM 841 C CA . VAL A 1 186 ? 45.896 88.834 79.106 1.00 0.43 110 VAL A CA 1
ATOM 842 C C . VAL A 1 186 ? 44.408 88.522 78.972 1.00 0.00 110 VAL A C 1
ATOM 843 O O . VAL A 1 186 ? 43.581 89.045 79.723 1.00 3.73 110 VAL A O 1
ATOM 847 N N . LYS A 1 187 ? 44.065 87.677 78.002 1.00 2.23 111 LYS A N 1
ATOM 848 C CA . LYS A 1 187 ? 42.700 87.191 77.842 1.00 1.83 111 LYS A CA 1
ATOM 849 C C . LYS A 1 187 ? 42.435 85.884 78.570 1.00 2.74 111 LYS A C 1
ATOM 850 O O . LYS A 1 187 ? 41.354 85.718 79.142 1.00 5.18 111 LYS A O 1
ATOM 856 N N . THR A 1 188 ? 43.391 84.962 78.581 1.00 0.00 112 THR A N 1
ATOM 857 C CA . THR A 1 188 ? 43.169 83.649 79.164 1.00 0.66 112 THR A CA 1
ATOM 858 C C . THR A 1 188 ? 44.416 83.204 79.912 1.00 4.71 112 THR A C 1
ATOM 859 O O . THR A 1 188 ? 45.540 83.451 79.467 1.00 9.90 112 THR A O 1
ATOM 863 N N . VAL A 1 189 ? 44.213 82.554 81.055 1.00 0.00 113 VAL A N 1
ATOM 864 C CA . VAL A 1 189 ? 45.293 81.952 81.826 1.00 0.00 113 VAL A CA 1
ATOM 865 C C . VAL A 1 189 ? 45.037 80.454 81.915 1.00 2.94 113 VAL A C 1
ATOM 866 O O . VAL A 1 189 ? 43.909 80.024 82.182 1.00 0.00 113 VAL A O 1
ATOM 870 N N . HIS A 1 190 ? 46.082 79.666 81.677 1.00 0.00 114 HIS A N 1
ATOM 871 C CA . HIS A 1 190 ? 46.017 78.212 81.725 1.00 1.25 114 HIS A CA 1
ATOM 872 C C . HIS A 1 190 ? 46.972 77.721 82.804 1.00 0.00 114 HIS A C 1
ATOM 873 O O . HIS A 1 190 ? 48.185 77.931 82.704 1.00 0.97 114 HIS A O 1
ATOM 880 N N . THR A 1 191 ? 46.428 77.071 83.832 1.00 0.00 115 THR A N 1
ATOM 881 C CA . THR A 1 191 ? 47.225 76.616 84.965 1.00 2.24 115 THR A CA 1
ATOM 882 C C . THR A 1 191 ? 46.892 75.165 85.284 1.00 0.00 115 THR A C 1
ATOM 883 O O . THR A 1 191 ? 45.847 74.644 84.889 1.00 0.00 115 THR A O 1
ATOM 887 N N . ASP A 1 192 ? 47.798 74.514 86.010 1.00 0.94 116 ASP A N 1
ATOM 888 C CA . ASP A 1 192 ? 47.454 73.245 86.629 1.00 0.00 116 ASP A CA 1
ATOM 889 C C . ASP A 1 192 ? 46.543 73.502 87.829 1.00 0.00 116 ASP A C 1
ATOM 890 O O . ASP A 1 192 ? 46.140 74.634 88.108 1.00 4.71 116 ASP A O 1
ATOM 895 N N . ASN A 1 193 ? 46.210 72.440 88.556 1.00 5.18 117 ASN A N 1
ATOM 896 C CA . ASN A 1 193 ? 45.255 72.541 89.650 1.00 0.00 117 ASN A CA 1
ATOM 897 C C . ASN A 1 193 ? 45.936 72.708 91.005 1.00 0.00 117 ASN A C 1
ATOM 898 O O . ASN A 1 193 ? 45.430 72.221 92.020 1.00 0.00 117 ASN A O 1
ATOM 903 N N . GLY A 1 194 ? 47.079 73.390 91.035 1.00 2.96 118 GLY A N 1
ATOM 904 C CA . GLY A 1 194 ? 47.651 73.792 92.308 1.00 1.47 118 GLY A CA 1
ATOM 905 C C . GLY A 1 194 ? 46.696 74.696 93.067 1.00 5.96 118 GLY A C 1
ATOM 906 O O . GLY A 1 194 ? 45.962 75.492 92.476 1.00 7.57 118 GLY A O 1
ATOM 907 N N . SER A 1 195 ? 46.700 74.559 94.396 1.00 0.00 119 SER A N 1
ATOM 908 C CA . SER A 1 195 ? 45.718 75.257 95.223 1.00 4.65 119 SER A CA 1
ATOM 909 C C . SER A 1 195 ? 45.791 76.769 95.051 1.00 5.02 119 SER A C 1
ATOM 910 O O . SER A 1 195 ? 44.764 77.450 95.143 1.00 2.85 119 SER A O 1
ATOM 913 N N . ASN A 1 196 ? 46.987 77.313 94.812 1.00 5.57 120 ASN A N 1
ATOM 914 C CA . ASN A 1 196 ? 47.110 78.752 94.601 1.00 4.00 120 ASN A CA 1
ATOM 915 C C . ASN A 1 196 ? 46.364 79.194 93.345 1.00 3.82 120 ASN A C 1
ATOM 916 O O . ASN A 1 196 ? 45.697 80.234 93.347 1.00 4.76 120 ASN A O 1
ATOM 921 N N . PHE A 1 197 ? 46.446 78.408 92.268 1.00 0.00 121 PHE A N 1
ATOM 922 C CA . PHE A 1 197 ? 45.780 78.779 91.024 1.00 0.00 121 PHE A CA 1
ATOM 923 C C . PHE A 1 197 ? 44.275 78.544 91.074 1.00 0.00 121 PHE A C 1
ATOM 924 O O . PHE A 1 197 ? 43.525 79.228 90.370 1.00 0.00 121 PHE A O 1
ATOM 932 N N . THR A 1 198 ? 43.815 77.597 91.885 1.00 3.50 122 THR A N 1
ATOM 933 C CA . THR A 1 198 ? 42.389 77.340 92.040 1.00 0.52 122 THR A CA 1
ATOM 934 C C . THR A 1 198 ? 41.763 78.149 93.168 1.00 3.30 122 THR A C 1
ATOM 935 O O . THR A 1 198 ? 40.575 77.972 93.454 1.00 13.90 122 THR A O 1
ATOM 939 N N . SER A 1 199 ? 42.526 79.032 93.804 1.00 0.93 123 SER A N 1
ATOM 940 C CA . SER A 1 199 ? 42.043 79.766 94.963 1.00 3.60 123 SER A CA 1
ATOM 941 C C . SER A 1 199 ? 40.912 80.720 94.586 1.00 3.16 123 SER A C 1
ATOM 942 O O . SER A 1 199 ? 40.782 81.162 93.442 1.00 12.22 123 SER A O 1
ATOM 945 N N . THR A 1 200 ? 40.082 81.032 95.583 1.00 4.98 124 THR A N 1
ATOM 946 C CA . THR A 1 200 ? 39.009 82.000 95.387 1.00 4.62 124 THR A CA 1
ATOM 947 C C . THR A 1 200 ? 39.569 83.379 95.057 1.00 1.24 124 THR A C 1
ATOM 948 O O . THR A 1 200 ? 39.011 84.105 94.225 1.00 7.18 124 THR A O 1
ATOM 952 N N . THR A 1 201 ? 40.686 83.746 95.687 1.00 2.88 125 THR A N 1
ATOM 953 C CA . THR A 1 201 ? 41.281 85.061 95.466 1.00 1.08 125 THR A CA 1
ATOM 954 C C . THR A 1 201 ? 41.696 85.244 94.009 1.00 7.36 125 THR A C 1
ATOM 955 O O . THR A 1 201 ? 41.475 86.306 93.416 1.00 7.31 125 THR A O 1
ATOM 959 N N . VAL A 1 202 ? 42.300 84.214 93.414 1.00 0.00 126 VAL A N 1
ATOM 960 C CA . VAL A 1 202 ? 42.703 84.299 92.014 1.00 3.04 126 VAL A CA 1
ATOM 961 C C . VAL A 1 202 ? 41.483 84.351 91.103 1.00 1.73 126 VAL A C 1
ATOM 965 N N . LYS A 1 203 ? 40.415 83.639 91.465 1.00 0.03 127 LYS A N 1
ATOM 966 C CA . LYS A 1 203 ? 39.188 83.709 90.680 1.00 5.02 127 LYS A CA 1
ATOM 967 C C . LYS A 1 203 ? 38.625 85.125 90.669 1.00 8.05 127 LYS A C 1
ATOM 968 O O . LYS A 1 203 ? 38.175 85.615 89.628 1.00 9.10 127 LYS A O 1
ATOM 974 N N . ALA A 1 204 ? 38.638 85.795 91.824 1.00 5.68 128 ALA A N 1
ATOM 975 C CA . ALA A 1 204 ? 38.192 87.182 91.888 1.00 2.88 128 ALA A CA 1
ATOM 976 C C . ALA A 1 204 ? 39.120 88.098 91.099 1.00 3.59 128 ALA A C 1
ATOM 977 O O . ALA A 1 204 ? 38.665 89.054 90.460 1.00 1.60 128 ALA A O 1
ATOM 979 N N . ALA A 1 205 ? 40.426 87.836 91.150 1.00 4.25 129 ALA A N 1
ATOM 980 C CA . ALA A 1 205 ? 41.374 88.636 90.384 1.00 4.35 129 ALA A CA 1
ATOM 981 C C . ALA A 1 205 ? 41.101 88.524 88.889 1.00 0.08 129 ALA A 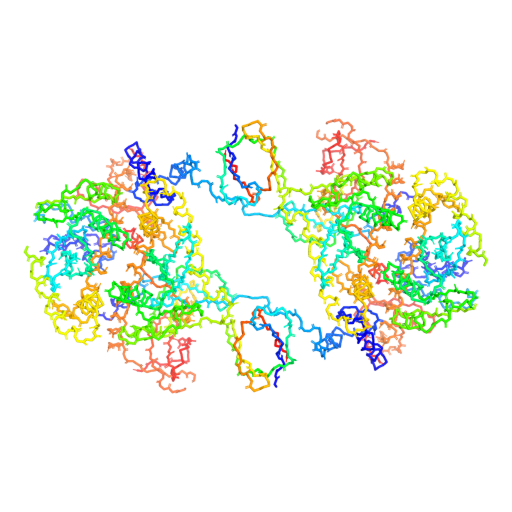C 1
ATOM 982 O O . ALA A 1 205 ? 41.095 89.527 88.168 1.00 0.00 129 ALA A O 1
ATOM 984 N N . CYS A 1 206 ? 40.867 87.302 88.409 1.00 3.39 130 CYS A N 1
ATOM 985 C CA . CYS A 1 206 ? 40.590 87.101 86.991 1.00 1.56 130 CYS A CA 1
ATOM 986 C C . CYS A 1 206 ? 39.273 87.748 86.586 1.00 0.99 130 CYS A C 1
ATOM 987 O O . CYS A 1 206 ? 39.169 88.341 85.506 1.00 6.03 130 CYS A O 1
ATOM 990 N N . TRP A 1 207 ? 38.256 87.648 87.442 1.00 2.79 131 TRP A N 1
ATOM 991 C CA . TRP A 1 207 ? 36.953 88.215 87.114 1.00 7.43 131 TRP A CA 1
ATOM 992 C C . TRP A 1 207 ? 37.021 89.730 86.967 1.00 1.15 131 TRP A C 1
ATOM 993 O O . TRP A 1 207 ? 36.393 90.300 86.068 1.00 4.35 131 TRP A O 1
ATOM 1004 N N . TRP A 1 208 ? 37.765 90.405 87.846 1.00 7.07 132 TRP A N 1
ATOM 1005 C CA . TRP A 1 208 ? 37.840 91.860 87.761 1.00 0.00 132 TRP A CA 1
ATOM 1006 C C . TRP A 1 208 ? 38.641 92.300 86.542 1.00 0.18 132 TRP A C 1
ATOM 1017 N N . ALA A 1 209 ? 39.702 91.569 86.215 1.00 1.37 133 ALA A N 1
ATOM 1018 C CA . ALA A 1 209 ? 40.550 91.884 85.075 1.00 0.00 133 ALA A CA 1
ATOM 1019 C C . ALA A 1 209 ? 40.027 91.307 83.767 1.00 0.00 133 ALA A C 1
ATOM 1020 O O . ALA A 1 209 ? 40.665 91.497 82.726 1.00 5.48 133 ALA A O 1
ATOM 1022 N N . GLY A 1 210 ? 38.895 90.608 83.793 1.00 8.43 134 GLY A N 1
ATOM 1023 C CA . GLY A 1 210 ? 38.331 90.026 82.593 1.00 4.25 134 GLY A CA 1
ATOM 1024 C C . GLY A 1 210 ? 39.186 88.947 81.962 1.00 1.74 134 GLY A C 1
ATOM 1025 O O . GLY A 1 210 ? 39.381 88.942 80.744 1.00 4.89 134 GLY A O 1
ATOM 1026 N N . ILE A 1 211 ? 39.702 88.026 82.771 1.00 3.50 135 ILE A N 1
ATOM 1027 C CA . ILE A 1 211 ? 40.577 86.961 82.295 1.00 6.89 135 ILE A CA 1
ATOM 1028 C C . ILE A 1 211 ? 39.849 85.633 82.448 1.00 0.00 135 ILE A C 1
ATOM 1029 O O . ILE A 1 211 ? 39.382 85.293 83.542 1.00 2.98 135 ILE A O 1
ATOM 1034 N N . LYS A 1 212 ? 39.753 84.886 81.354 1.00 6.17 136 LYS A N 1
ATOM 1035 C CA . LYS A 1 212 ? 39.172 83.553 81.403 1.00 1.57 136 LYS A CA 1
ATOM 1036 C C . LYS A 1 212 ? 40.172 82.562 81.989 1.00 0.49 136 LYS A C 1
ATOM 1037 O O . LYS A 1 212 ? 41.354 82.565 81.635 1.00 6.33 136 LYS A O 1
ATOM 1043 N N . GLN A 1 213 ? 39.694 81.715 82.895 1.00 0.00 137 GLN A N 1
ATOM 1044 C CA . GLN A 1 213 ? 40.533 80.754 83.599 1.00 3.87 137 GLN A CA 1
ATOM 1045 C C . GLN A 1 213 ? 40.342 79.363 83.012 1.00 0.00 137 GLN A C 1
ATOM 1046 O O . GLN A 1 213 ? 39.212 78.875 82.908 1.00 4.94 137 GLN A O 1
ATOM 1052 N N . GLU A 1 214 ? 41.449 78.731 82.638 1.00 0.00 138 GLU A N 1
ATOM 1053 C CA . GLU A 1 214 ? 41.454 77.374 82.113 1.00 9.68 138 GLU A CA 1
ATOM 1054 C C . GLU A 1 214 ? 42.354 76.515 82.987 1.00 2.91 138 GLU A C 1
ATOM 1055 O O . GLU A 1 214 ? 43.485 76.906 83.292 1.00 8.34 138 GLU A O 1
ATOM 1061 N N . PHE A 1 215 ? 41.854 75.351 83.382 1.00 1.88 139 PHE A N 1
ATOM 1062 C CA . PHE A 1 215 ? 42.582 74.442 84.252 1.00 4.35 139 PHE A CA 1
ATOM 1063 C C . PHE A 1 215 ? 42.871 73.146 83.510 1.00 2.42 139 PHE A C 1
ATOM 1064 O O . PHE A 1 215 ? 41.978 72.572 82.881 1.00 5.95 139 PHE A O 1
ATOM 1072 N N . ALA A 1 216 ? 44.119 72.701 83.582 1.00 3.58 140 ALA A N 1
ATOM 1073 C CA . ALA A 1 216 ? 44.526 71.480 82.910 1.00 0.00 140 ALA A CA 1
ATOM 1074 C C . ALA A 1 216 ? 43.803 70.270 83.496 1.00 0.49 140 ALA A C 1
ATOM 1075 O O . ALA A 1 216 ? 43.273 70.304 84.611 1.00 0.00 140 ALA A O 1
ATOM 1077 N N . ILE A 1 217 ? 43.770 69.197 82.712 1.00 0.60 141 ILE A N 1
ATOM 1078 C CA . ILE A 1 217 ? 43.371 67.901 83.266 1.00 0.00 141 ILE A CA 1
ATOM 1079 C C . ILE A 1 217 ? 44.302 67.565 84.423 1.00 2.02 141 ILE A C 1
ATOM 1080 O O . ILE A 1 217 ? 45.536 67.647 84.264 1.00 0.00 141 ILE A O 1
ATOM 1085 N N . PRO A 1 218 ? 43.784 67.211 85.598 1.00 1.82 142 PRO A N 1
ATOM 1086 C CA . PRO A 1 218 ? 44.650 67.066 86.774 1.00 3.48 142 PRO A CA 1
ATOM 1087 C C . PRO A 1 218 ? 45.758 66.051 86.549 1.00 0.00 142 PRO A C 1
ATOM 1088 O O . PRO A 1 218 ? 45.548 64.993 85.954 1.00 0.00 142 PRO A O 1
ATOM 1092 N N . TYR A 1 219 ? 46.951 66.399 87.032 1.00 1.56 143 TYR A N 1
ATOM 1093 C CA . TYR A 1 219 ? 48.132 65.542 86.949 1.00 0.00 143 TYR A CA 1
ATOM 1094 C C . TYR A 1 219 ? 48.496 65.211 85.504 1.00 5.86 143 TYR A C 1
ATOM 1095 O O . TYR A 1 219 ? 48.920 64.099 85.187 1.00 1.45 143 TYR A O 1
ATOM 1104 N N . ASN A 1 220 ? 48.338 66.196 84.622 1.00 0.68 144 ASN A N 1
ATOM 1105 C CA . ASN A 1 220 ? 48.766 66.101 83.228 1.00 0.00 144 ASN A CA 1
ATOM 1106 C C . ASN A 1 220 ? 49.626 67.317 82.915 1.00 1.63 144 ASN A C 1
ATOM 1107 O O . ASN A 1 220 ? 49.154 68.287 82.308 1.00 2.88 144 ASN A O 1
ATOM 1112 N N . PRO A 1 221 ? 50.899 67.297 83.317 1.00 2.02 145 PRO A N 1
ATOM 1113 C CA . PRO A 1 221 ? 51.771 68.456 83.060 1.00 0.00 145 PRO A CA 1
ATOM 1114 C C . PRO A 1 221 ? 51.951 68.759 81.583 1.00 0.00 145 PRO A C 1
ATOM 1118 N N . GLN A 1 222 ? 51.733 67.775 80.708 1.00 5.62 146 GLN A N 1
ATOM 1119 C CA . GLN A 1 222 ? 51.833 68.013 79.273 1.00 0.00 146 GLN A CA 1
ATOM 1120 C C . GLN A 1 222 ? 50.867 69.097 78.811 1.00 0.77 146 GLN A C 1
ATOM 1121 O O . GLN A 1 222 ? 51.159 69.820 77.853 1.00 0.00 146 GLN A O 1
ATOM 1127 N N . SER A 1 223 ? 49.714 69.227 79.475 1.00 0.00 147 SER A N 1
ATOM 1128 C CA . SER A 1 223 ? 48.795 70.317 79.164 1.00 2.85 147 SER A CA 1
ATOM 1129 C C . SER A 1 223 ? 49.424 71.680 79.420 1.00 4.56 147 SER A C 1
ATOM 1130 O O . SER A 1 223 ? 48.939 72.686 78.891 1.00 0.00 147 SER A O 1
ATOM 1133 N N . GLN A 1 224 ? 50.483 71.732 80.229 1.00 8.53 148 GLN A N 1
ATOM 1134 C CA . GLN A 1 224 ? 51.280 72.934 80.438 1.00 0.00 148 GLN A CA 1
ATOM 1135 C C . GLN A 1 224 ? 52.695 72.806 79.893 1.00 0.00 148 GLN A C 1
ATOM 1136 O O . GLN A 1 224 ? 53.627 73.362 80.482 1.00 0.48 148 GLN A O 1
ATOM 1142 N N . GLY A 1 225 ? 52.873 72.103 78.778 1.00 0.00 149 GLY A N 1
ATOM 1143 C CA . GLY A 1 225 ? 54.192 71.894 78.217 1.00 0.74 149 GLY A CA 1
ATOM 1144 C C . GLY A 1 225 ? 54.990 73.166 78.011 1.00 0.60 149 GLY A C 1
ATOM 1145 O O . GLY A 1 225 ? 56.204 73.180 78.233 1.00 0.00 149 GLY A O 1
ATOM 1146 N N . VAL A 1 226 ? 54.317 74.250 77.620 1.00 0.00 150 VAL A N 1
ATOM 1147 C CA . VAL A 1 226 ? 55.020 75.504 77.351 1.00 2.95 150 VAL A CA 1
ATOM 1148 C C . VAL A 1 226 ? 55.643 76.057 78.629 1.00 0.00 150 VAL A C 1
ATOM 1149 O O . VAL A 1 226 ? 56.858 76.271 78.703 1.00 0.00 150 VAL A O 1
ATOM 1153 N N . ILE A 1 227 ? 54.819 76.305 79.652 1.00 0.00 151 ILE A N 1
ATOM 1154 C CA . ILE A 1 227 ? 55.330 76.901 80.885 1.00 0.00 151 ILE A CA 1
ATOM 1155 C C . ILE A 1 227 ? 56.276 75.945 81.605 1.00 0.00 151 ILE A C 1
ATOM 1156 O O . ILE A 1 227 ? 57.291 76.376 82.168 1.00 0.00 151 ILE A O 1
ATOM 1161 N N . GLU A 1 228 ? 55.980 74.642 81.587 1.00 0.00 152 GLU A N 1
ATOM 1162 C CA . GLU A 1 228 ? 56.889 73.677 82.195 1.00 0.00 152 GLU A CA 1
ATOM 1163 C C . GLU A 1 228 ? 58.252 73.709 81.515 1.00 0.00 152 GLU A C 1
ATOM 1164 O O . GLU A 1 228 ? 59.288 73.671 82.187 1.00 0.00 152 GLU A O 1
ATOM 1170 N N . SER A 1 229 ? 58.272 73.793 80.181 1.00 0.00 153 SER A N 1
ATOM 1171 C CA . SER A 1 229 ? 59.538 73.943 79.472 1.00 0.00 153 SER A CA 1
ATOM 1172 C C . SER A 1 229 ? 60.218 75.260 79.830 1.00 3.14 153 SER A C 1
ATOM 1173 O O . SER A 1 229 ? 61.447 75.322 79.948 1.00 0.00 153 SER A O 1
ATOM 1176 N N . MET A 1 230 ? 59.434 76.327 80.003 1.00 0.00 154 MET A N 1
ATOM 1177 C CA . MET A 1 230 ? 60.009 77.614 80.384 1.00 0.00 154 MET A CA 1
ATOM 1178 C C . MET A 1 230 ? 60.619 77.552 81.779 1.00 2.29 154 MET A C 1
ATOM 1179 O O . MET A 1 230 ? 61.621 78.221 82.052 1.00 0.00 154 MET A O 1
ATOM 1184 N N . ASN A 1 231 ? 60.029 76.755 82.674 1.00 0.00 155 ASN A N 1
ATOM 1185 C CA . ASN A 1 231 ? 60.624 76.555 83.992 1.00 0.00 155 ASN A CA 1
ATOM 1186 C C . ASN A 1 231 ? 62.039 76.007 83.869 1.00 0.00 155 ASN A C 1
ATOM 1191 N N . LYS A 1 232 ? 62.229 75.047 82.964 1.00 7.19 156 LYS A N 1
ATOM 1192 C CA . LYS A 1 232 ? 63.557 74.496 82.725 1.00 4.37 156 LYS A CA 1
ATOM 1193 C C . LYS A 1 232 ? 64.499 75.561 82.176 1.00 5.28 156 LYS A C 1
ATOM 1194 O O . LYS A 1 232 ? 65.639 75.696 82.635 1.00 0.00 156 LYS A O 1
ATOM 1200 N N . GLU A 1 233 ? 64.033 76.333 81.191 1.00 5.31 157 GLU A N 1
ATOM 1201 C CA . GLU A 1 233 ? 64.874 77.366 80.591 1.00 1.81 157 GLU A CA 1
ATOM 1202 C C . GLU A 1 233 ? 65.229 78.448 81.609 1.00 1.29 157 GLU A C 1
ATOM 1203 O O . GLU A 1 233 ? 66.386 78.882 81.691 1.00 3.33 157 GLU A O 1
ATOM 1209 N N . LEU A 1 234 ? 64.245 78.889 82.397 1.00 0.00 158 LEU A N 1
ATOM 1210 C CA . LEU A 1 234 ? 64.491 79.922 83.399 1.00 2.01 158 LEU A CA 1
ATOM 1211 C C . LEU A 1 234 ? 65.500 79.457 84.444 1.00 0.00 158 LEU A C 1
ATOM 1212 O O . LEU A 1 234 ? 66.457 80.176 84.752 1.00 0.00 158 LEU A O 1
ATOM 1217 N N . LYS A 1 235 ? 65.308 78.253 84.991 1.00 0.68 159 LYS A N 1
ATOM 1218 C CA . LYS A 1 235 ? 66.273 77.711 85.945 1.00 1.87 159 LYS A CA 1
ATOM 1219 C C . LYS A 1 235 ? 67.648 77.583 85.312 1.00 0.00 159 LYS A C 1
ATOM 1220 O O . LYS A 1 235 ? 68.671 77.798 85.971 1.00 0.00 159 LYS A O 1
ATOM 1226 N N . LYS A 1 236 ? 67.687 77.215 84.033 1.00 3.20 160 LYS A N 1
ATOM 1227 C CA . LYS A 1 236 ? 68.951 77.088 83.323 1.00 1.87 160 LYS A CA 1
ATOM 1228 C C . LYS A 1 236 ? 69.682 78.424 83.262 1.00 5.88 160 LYS A C 1
ATOM 1229 O O . LYS A 1 236 ? 70.893 78.494 83.499 1.00 2.79 160 LYS A O 1
ATOM 1235 N N . ILE A 1 237 ? 68.955 79.501 82.956 1.00 0.00 161 ILE A N 1
ATOM 1236 C CA . ILE A 1 237 ? 69.582 80.819 82.895 1.00 0.00 161 ILE A CA 1
ATOM 1237 C C . ILE A 1 237 ? 69.975 81.296 84.291 1.00 0.00 161 ILE A C 1
ATOM 1238 O O . ILE A 1 237 ? 71.016 81.940 84.468 1.00 0.00 161 ILE A O 1
ATOM 1243 N N . ILE A 1 238 ? 69.151 80.996 85.301 1.00 0.00 162 ILE A N 1
ATOM 1244 C CA . ILE A 1 238 ? 69.463 81.409 86.670 1.00 0.00 162 ILE A CA 1
ATOM 1245 C C . ILE A 1 238 ? 70.787 80.809 87.122 1.00 0.00 162 ILE A C 1
ATOM 1250 N N . GLY A 1 239 ? 71.002 79.527 86.831 1.00 8.37 163 GLY A N 1
ATOM 1251 C CA . GLY A 1 239 ? 72.275 78.912 87.166 1.00 0.00 163 GLY A CA 1
ATOM 1252 C C . GLY A 1 239 ? 73.443 79.603 86.493 1.00 0.00 163 GLY A C 1
ATOM 1253 O O . GLY A 1 239 ? 74.529 79.713 87.067 1.00 3.61 163 GLY A O 1
ATOM 1254 N N . GLN A 1 240 ? 73.236 80.082 85.265 1.00 4.05 164 GLN A N 1
ATOM 1255 C CA . GLN A 1 240 ? 74.318 80.712 84.517 1.00 2.90 164 GLN A CA 1
ATOM 1256 C C . GLN A 1 240 ? 74.740 82.036 85.142 1.00 1.07 164 GLN A C 1
ATOM 1257 O O . GLN A 1 240 ? 75.926 82.382 85.134 1.00 5.34 164 GLN A O 1
ATOM 1263 N N . VAL A 1 241 ? 73.785 82.795 85.673 1.00 0.00 165 VAL A N 1
ATOM 1264 C CA . VAL A 1 241 ? 74.034 84.139 86.177 1.00 4.13 165 VAL A CA 1
ATOM 1265 C C . VAL A 1 241 ? 73.858 84.220 87.688 1.00 0.00 165 VAL A C 1
ATOM 1266 O O . VAL A 1 241 ? 73.825 85.322 88.247 1.00 0.00 165 VAL A O 1
ATOM 1270 N N . ARG A 1 242 ? 73.755 83.077 88.367 1.00 5.80 166 ARG A N 1
ATOM 1271 C CA . ARG A 1 242 ? 73.480 83.087 89.799 1.00 2.08 166 ARG A CA 1
ATOM 1272 C C . ARG A 1 242 ? 74.601 83.757 90.583 1.00 0.00 166 ARG A C 1
ATOM 1273 O O . ARG A 1 242 ? 74.369 84.262 91.687 1.00 10.42 166 ARG A O 1
ATOM 1281 N N . ASP A 1 243 ? 75.811 83.795 90.024 1.00 0.00 167 ASP A N 1
ATOM 1282 C CA . ASP A 1 243 ? 76.965 84.340 90.727 1.00 5.60 167 ASP A CA 1
ATOM 1283 C C . ASP A 1 243 ? 77.115 85.850 90.580 1.00 5.59 167 ASP A C 1
ATOM 1284 O O . ASP A 1 243 ? 77.963 86.435 91.262 1.00 10.65 167 ASP A O 1
ATOM 1289 N N . GLN A 1 244 ? 76.334 86.496 89.715 1.00 4.03 168 GLN A N 1
ATOM 1290 C CA . GLN A 1 244 ? 76.371 87.949 89.615 1.00 3.87 168 GLN A CA 1
ATOM 1291 C C . GLN A 1 244 ? 75.342 88.636 90.500 1.00 5.47 168 GLN A C 1
ATOM 1292 O O . GLN A 1 244 ? 75.261 89.868 90.486 1.00 12.54 168 GLN A O 1
ATOM 1298 N N . ALA A 1 245 ? 74.561 87.879 91.265 1.00 13.03 169 ALA A N 1
ATOM 1299 C CA . ALA A 1 245 ? 73.581 88.442 92.179 1.00 5.90 169 ALA A CA 1
ATOM 1300 C C . ALA A 1 245 ? 73.696 87.761 93.534 1.00 9.67 169 ALA A C 1
ATOM 1301 O O . ALA A 1 245 ? 73.927 86.551 93.613 1.00 18.60 169 ALA A O 1
ATOM 1303 N N . GLU A 1 246 ? 73.538 88.548 94.599 1.00 12.78 170 GLU A N 1
ATOM 1304 C CA . GLU A 1 246 ? 73.552 87.986 95.945 1.00 12.24 170 GLU A CA 1
ATOM 1305 C C . GLU A 1 246 ? 72.260 87.243 96.258 1.00 10.87 170 GLU A C 1
ATOM 1306 O O . GLU A 1 246 ? 72.291 86.159 96.851 1.00 14.49 170 GLU A O 1
ATOM 1312 N N . HIS A 1 247 ? 71.122 87.805 95.868 1.00 5.53 171 HIS A N 1
ATOM 1313 C CA . HIS A 1 247 ? 69.819 87.255 96.199 1.00 5.87 171 HIS A CA 1
ATOM 1314 C C . HIS A 1 247 ? 69.214 86.558 94.988 1.00 4.83 171 HIS A C 1
ATOM 1315 O O . HIS A 1 247 ? 69.550 86.863 93.841 1.00 12.81 171 HIS A O 1
ATOM 1322 N N . LEU A 1 248 ? 68.316 85.610 95.261 1.00 4.48 172 LEU A N 1
ATOM 1323 C CA . LEU A 1 248 ? 67.709 84.839 94.183 1.00 5.76 172 LEU A CA 1
ATOM 1324 C C . LEU A 1 248 ? 66.759 85.693 93.350 1.00 0.00 172 LEU A C 1
ATOM 1325 O O . LEU A 1 248 ? 66.646 85.491 92.140 1.00 1.85 172 LEU A O 1
ATOM 1330 N N . LYS A 1 249 ? 66.063 86.645 93.977 1.00 0.00 173 LYS A N 1
ATOM 1331 C CA . LYS A 1 249 ? 65.117 87.479 93.239 1.00 0.00 173 LYS A CA 1
ATOM 1332 C C . LYS A 1 249 ? 65.818 88.286 92.147 1.00 4.03 173 LYS A C 1
ATOM 1333 O O . LYS A 1 249 ? 65.315 88.397 91.019 1.00 7.88 173 LYS A O 1
ATOM 1339 N N . THR A 1 250 ? 66.994 88.833 92.459 1.00 0.00 174 THR A N 1
ATOM 1340 C CA . THR A 1 250 ? 67.765 89.561 91.457 1.00 7.29 174 THR A CA 1
ATOM 1341 C C . THR A 1 250 ? 68.199 88.641 90.322 1.00 8.95 174 THR A C 1
ATOM 1342 O O . THR A 1 250 ? 68.152 89.027 89.149 1.00 6.62 174 THR A O 1
ATOM 1346 N N . ALA A 1 251 ? 68.615 87.415 90.654 1.00 1.23 175 ALA A N 1
ATOM 1347 C CA . ALA A 1 251 ? 69.005 86.459 89.623 1.00 0.00 175 ALA A CA 1
ATOM 1348 C C . ALA A 1 251 ? 67.824 86.081 88.739 1.00 5.59 175 ALA A C 1
ATOM 1349 O O . ALA A 1 251 ? 67.978 85.914 87.526 1.00 5.46 175 ALA A O 1
ATOM 1351 N N . VAL A 1 252 ? 66.638 85.930 89.331 1.00 0.00 176 VAL A N 1
ATOM 1352 C CA . VAL A 1 252 ? 65.445 85.615 88.551 1.00 0.28 176 VAL A CA 1
ATOM 1353 C C . VAL A 1 252 ? 65.119 86.747 87.590 1.00 0.00 176 VAL A C 1
ATOM 1354 O O . VAL A 1 252 ? 64.780 86.510 86.424 1.00 3.68 176 VAL A O 1
ATOM 1358 N N . GLN A 1 253 ? 65.210 87.994 88.056 1.00 2.32 177 GLN A N 1
ATOM 1359 C CA . GLN A 1 253 ? 64.937 89.106 87.150 1.00 2.19 177 GLN A CA 1
ATOM 1360 C C . GLN A 1 253 ? 66.000 89.206 86.056 1.00 4.82 177 GLN A C 1
ATOM 1361 O O . GLN A 1 253 ? 65.680 89.513 84.901 1.00 0.00 177 GLN A O 1
ATOM 1367 N N . MET A 1 254 ? 67.263 88.922 86.390 1.00 0.00 178 MET A N 1
ATOM 1368 C CA . MET A 1 254 ? 68.306 88.870 85.368 1.00 0.00 178 MET A CA 1
ATOM 1369 C C . MET A 1 254 ? 68.013 87.793 84.329 1.00 6.18 178 MET A C 1
ATOM 1370 O O . MET A 1 254 ? 68.186 88.016 83.126 1.00 3.23 178 MET A O 1
ATOM 1375 N N . ALA A 1 255 ? 67.593 86.611 84.780 1.00 2.63 179 ALA A N 1
ATOM 1376 C CA . ALA A 1 255 ? 67.284 85.524 83.858 1.00 6.66 179 ALA A CA 1
ATOM 1377 C C . ALA A 1 255 ? 66.095 85.873 82.975 1.00 2.25 179 ALA A C 1
ATOM 1378 O O . ALA A 1 255 ? 66.074 85.532 81.787 1.00 0.00 179 ALA A O 1
ATOM 1380 N N . VAL A 1 256 ? 65.099 86.551 83.541 1.00 0.00 180 VAL A N 1
ATOM 1381 C CA . VAL A 1 256 ? 63.950 86.989 82.756 1.00 2.58 180 VAL A CA 1
ATOM 1382 C C . VAL A 1 256 ? 64.394 87.969 81.676 1.00 2.12 180 VAL A C 1
ATOM 1383 O O . VAL A 1 256 ? 63.983 87.872 80.511 1.00 0.00 180 VAL A O 1
ATOM 1387 N N . PHE A 1 257 ? 65.244 88.928 82.054 1.00 7.35 181 PHE A N 1
ATOM 1388 C CA . PHE A 1 257 ? 65.827 89.862 81.094 1.00 8.50 181 PHE A CA 1
ATOM 1389 C C . PHE A 1 257 ? 66.550 89.118 79.973 1.00 7.47 181 PHE A C 1
ATOM 1390 O O . PHE A 1 257 ? 66.325 89.383 78.785 1.00 0.00 181 PHE A O 1
ATOM 1398 N N . ILE A 1 258 ? 67.418 88.172 80.341 1.00 0.00 182 ILE A N 1
ATOM 1399 C CA . ILE A 1 258 ? 68.209 87.448 79.349 1.00 0.50 182 ILE A CA 1
ATOM 1400 C C . ILE A 1 258 ? 67.301 86.683 78.396 1.00 0.00 182 ILE A C 1
ATOM 1401 O O . ILE A 1 258 ? 67.502 86.702 77.177 1.00 0.00 182 ILE A O 1
ATOM 1406 N N . HIS A 1 259 ? 66.283 86.005 78.932 1.00 1.34 183 HIS A N 1
ATOM 1407 C CA . HIS A 1 259 ? 65.380 85.244 78.076 1.00 5.60 183 HIS A CA 1
ATOM 1408 C C . HIS A 1 259 ? 64.605 86.153 77.131 1.00 0.00 183 HIS A C 1
ATOM 1409 O O . HIS A 1 259 ? 64.460 85.844 75.944 1.00 0.00 183 HIS A O 1
ATOM 1416 N N . ASN A 1 260 ? 64.096 87.278 77.637 1.00 0.00 184 ASN A N 1
ATOM 1417 C CA . ASN A 1 260 ? 63.213 88.096 76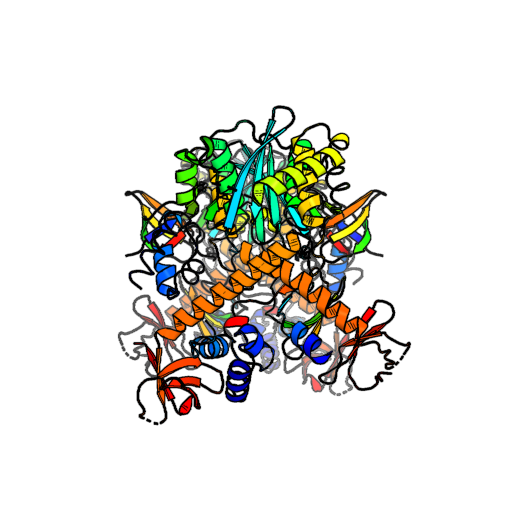.816 1.00 0.00 184 ASN A CA 1
ATOM 1418 C C . ASN A 1 260 ? 63.975 88.911 75.777 1.00 0.00 184 ASN A C 1
ATOM 1419 O O . ASN A 1 260 ? 63.421 89.216 74.716 1.00 9.04 184 ASN A O 1
ATOM 1424 N N . PHE A 1 261 ? 65.233 89.264 76.041 1.00 0.00 185 PHE A N 1
ATOM 1425 C CA . PHE A 1 261 ? 65.927 90.186 75.152 1.00 8.01 185 PHE A CA 1
ATOM 1426 C C . PHE A 1 261 ? 67.316 89.749 74.708 1.00 4.92 185 PHE A C 1
ATOM 1427 O O . PHE A 1 261 ? 67.864 90.373 73.792 1.00 6.04 185 PHE A O 1
ATOM 1435 N N . LYS A 1 262 ? 67.900 88.710 75.299 1.00 2.15 186 LYS A N 1
ATOM 1436 C CA . LYS A 1 262 ? 69.254 88.305 74.948 1.00 0.00 186 LYS A CA 1
ATOM 1437 C C . LYS A 1 262 ? 69.323 86.890 74.389 1.00 0.00 186 LYS A C 1
ATOM 1438 O O . LYS A 1 262 ? 70.409 86.310 74.338 1.00 2.60 186 LYS A O 1
ATOM 1444 N N . ARG A 1 263 ? 68.201 86.315 73.973 1.00 0.40 187 ARG A N 1
ATOM 1445 C CA . ARG A 1 263 ? 68.188 85.000 73.345 1.00 0.00 187 ARG A CA 1
ATOM 1446 C C . ARG A 1 263 ? 67.289 85.070 72.122 1.00 0.00 187 ARG A C 1
ATOM 1447 O O . ARG A 1 263 ? 66.087 85.320 72.247 1.00 0.00 187 ARG A O 1
ATOM 1455 N N . LYS A 1 264 ? 67.869 84.856 70.949 1.00 1.10 188 LYS A N 1
ATOM 1456 C CA . LYS A 1 264 ? 67.144 84.962 69.694 1.00 0.50 188 LYS A CA 1
ATOM 1457 C C . LYS A 1 264 ? 67.021 83.593 69.046 1.00 0.00 188 LYS A C 1
ATOM 1458 O O . LYS A 1 264 ? 67.949 82.779 69.097 1.00 0.00 188 LYS A O 1
ATOM 1464 N N . GLY A 1 265 ? 65.864 83.351 68.445 1.00 7.69 189 GLY A N 1
ATOM 1465 C CA . GLY A 1 265 ? 65.586 82.078 67.820 1.00 0.00 189 GLY A CA 1
ATOM 1466 C C . GLY A 1 265 ? 64.118 82.001 67.460 1.00 1.91 189 GLY A C 1
ATOM 1467 O O . GLY A 1 265 ? 63.409 83.009 67.454 1.00 1.20 189 GLY A O 1
ATOM 1468 N N . GLY A 1 266 ? 63.680 80.791 67.152 1.00 3.38 190 GLY A N 1
ATOM 1469 C CA . GLY A 1 266 ? 62.271 80.581 66.915 1.00 2.39 190 GLY A CA 1
ATOM 1470 C C . GLY A 1 266 ? 61.805 81.045 65.546 1.00 2.84 190 GLY A C 1
ATOM 1471 O O . GLY A 1 266 ? 62.581 81.215 64.602 1.00 19.27 190 GLY A O 1
ATOM 1472 N N . ILE A 1 267 ? 60.490 81.262 65.457 1.00 0.10 191 ILE A N 1
ATOM 1473 C CA . ILE A 1 267 ? 59.809 81.341 64.166 1.00 8.08 191 ILE A CA 1
ATOM 1474 C C . ILE A 1 267 ? 60.206 82.582 63.374 1.00 13.20 191 ILE A C 1
ATOM 1475 O O . ILE A 1 267 ? 59.947 82.659 62.166 1.00 14.77 191 ILE A O 1
ATOM 1480 N N . GLY A 1 268 ? 60.818 83.570 64.018 1.00 5.15 192 GLY A N 1
ATOM 1481 C CA . GLY A 1 268 ? 61.246 84.745 63.284 1.00 1.50 192 GLY A CA 1
ATOM 1482 C C . GLY A 1 268 ? 62.646 85.228 63.601 1.00 3.18 192 GLY A C 1
ATOM 1483 O O . GLY A 1 268 ? 63.020 86.342 63.225 1.00 6.64 192 GLY A O 1
ATOM 1484 N N . GLY A 1 269 ? 63.431 84.404 64.289 1.00 5.55 193 GLY A N 1
ATOM 1485 C CA . GLY A 1 269 ? 64.746 84.817 64.735 1.00 0.00 193 GLY A CA 1
ATOM 1486 C C . GLY A 1 269 ? 64.683 85.920 65.772 1.00 5.17 193 GLY A C 1
ATOM 1487 O O . GLY A 1 269 ? 65.690 86.569 66.068 1.00 2.17 193 GLY A O 1
ATOM 1488 N N . TYR A 1 270 ? 63.496 86.132 66.331 1.00 1.94 194 TYR A N 1
ATOM 1489 C CA . TYR A 1 270 ? 63.256 87.186 67.300 1.00 1.92 194 TYR A CA 1
ATOM 1490 C C . TYR A 1 270 ? 63.771 86.793 68.681 1.00 6.77 194 TYR A C 1
ATOM 1491 O O . TYR A 1 270 ? 63.947 85.615 69.001 1.00 6.40 194 TYR A O 1
ATOM 1500 N N . SER A 1 271 ? 64.007 87.808 69.506 1.00 0.00 195 SER A N 1
ATOM 1501 C CA . SER A 1 271 ? 63.951 87.601 70.941 1.00 0.00 195 SER A CA 1
ATOM 1502 C C . SER A 1 271 ? 62.493 87.458 71.360 1.00 0.00 195 SER A C 1
ATOM 1503 O O . SER A 1 271 ? 61.573 87.791 70.611 1.00 0.00 195 SER A O 1
ATOM 1506 N N . ALA A 1 272 ? 62.282 86.959 72.577 1.00 2.89 196 ALA A N 1
ATOM 1507 C CA . ALA A 1 272 ? 60.916 86.791 73.060 1.00 0.00 196 ALA A CA 1
ATOM 1508 C C . ALA A 1 272 ? 60.194 88.131 73.161 1.00 1.76 196 ALA A C 1
ATOM 1509 O O . ALA A 1 272 ? 59.012 88.231 72.818 1.00 0.00 196 ALA A O 1
ATOM 1511 N N . GLY A 1 273 ? 60.886 89.172 73.629 1.00 0.00 197 GLY A N 1
ATOM 1512 C CA . GLY A 1 273 ? 60.256 90.481 73.721 1.00 8.89 197 GLY A CA 1
ATOM 1513 C C . GLY A 1 273 ? 59.879 91.040 72.362 1.00 0.00 197 GLY A C 1
ATOM 1514 O O . GLY A 1 273 ? 58.759 91.525 72.156 1.00 0.00 197 GLY A O 1
ATOM 1515 N N . GLU A 1 274 ? 60.808 90.960 71.408 1.00 0.00 198 GLU A N 1
ATOM 1516 C CA . GLU A 1 274 ? 60.501 91.381 70.047 1.00 1.90 198 GLU A CA 1
ATOM 1517 C C . GLU A 1 274 ? 59.344 90.573 69.479 1.00 0.00 198 GLU A C 1
ATOM 1518 O O . GLU A 1 274 ? 58.451 91.125 68.826 1.00 0.00 198 GLU A O 1
ATOM 1524 N N . ARG A 1 275 ? 59.341 89.263 69.725 1.00 0.00 199 ARG A N 1
ATOM 1525 C CA . ARG A 1 275 ? 58.285 88.418 69.182 1.00 2.58 199 ARG A CA 1
ATOM 1526 C C . ARG A 1 275 ? 56.927 88.769 69.773 1.00 0.00 199 ARG A C 1
ATOM 1527 O O . ARG A 1 275 ? 55.926 88.791 69.052 1.00 0.70 199 ARG A O 1
ATOM 1535 N N . ILE A 1 276 ? 56.859 89.036 71.080 1.00 0.00 200 ILE A N 1
ATOM 1536 C CA . ILE A 1 276 ? 55.563 89.360 71.669 1.00 0.00 200 ILE A CA 1
ATOM 1537 C C . ILE A 1 276 ? 55.079 90.718 71.177 1.00 0.00 200 ILE A C 1
ATOM 1538 O O . ILE A 1 276 ? 53.880 90.909 70.935 1.00 0.00 200 ILE A O 1
ATOM 1543 N N . VAL A 1 277 ? 55.994 91.676 71.005 1.00 0.00 201 VAL A N 1
ATOM 1544 C CA . VAL A 1 277 ? 55.591 92.965 70.448 1.00 0.97 201 VAL A CA 1
ATOM 1545 C C . VAL A 1 277 ? 55.047 92.777 69.037 1.00 0.00 201 VAL A C 1
ATOM 1546 O O . VAL A 1 277 ? 54.001 93.329 68.677 1.00 0.00 201 VAL A O 1
ATOM 1550 N N . ASP A 1 278 ? 55.739 91.973 68.225 1.00 0.00 202 ASP A N 1
ATOM 1551 C CA . ASP A 1 278 ? 55.261 91.698 66.875 1.00 6.40 202 ASP A CA 1
ATOM 1552 C C . ASP A 1 278 ? 53.897 91.023 66.902 1.00 4.02 202 ASP A C 1
ATOM 1553 O O . ASP A 1 278 ? 53.001 91.404 66.150 1.00 0.00 202 ASP A O 1
ATOM 1558 N N . ILE A 1 279 ? 53.715 90.033 67.776 1.00 0.65 203 ILE A N 1
ATOM 1559 C CA . ILE A 1 279 ? 52.450 89.303 67.834 1.00 0.00 203 ILE A CA 1
ATOM 1560 C C . ILE A 1 279 ? 51.308 90.242 68.196 1.00 0.00 203 ILE A C 1
ATOM 1561 O O . ILE A 1 279 ? 50.253 90.245 67.550 1.00 7.33 203 ILE A O 1
ATOM 1566 N N . ILE A 1 280 ? 51.507 91.070 69.222 1.00 1.59 204 ILE A N 1
ATOM 1567 C CA . ILE A 1 280 ? 50.425 91.924 69.701 1.00 0.00 204 ILE A CA 1
ATOM 1568 C C . ILE A 1 280 ? 50.119 93.026 68.687 1.00 0.00 204 ILE A C 1
ATOM 1569 O O . ILE A 1 280 ? 48.951 93.294 68.365 1.00 2.24 204 ILE A O 1
ATOM 1574 N N . ALA A 1 281 ? 51.165 93.664 68.149 1.00 7.79 205 ALA A N 1
ATOM 1575 C CA . ALA A 1 281 ? 50.966 94.698 67.139 1.00 0.00 205 ALA A CA 1
ATOM 1576 C C . ALA A 1 281 ? 50.315 94.129 65.886 1.00 0.19 205 ALA A C 1
ATOM 1577 O O . ALA A 1 281 ? 49.438 94.764 65.292 1.00 5.83 205 ALA A O 1
ATOM 1579 N N . THR A 1 282 ? 50.741 92.935 65.465 1.00 9.74 206 THR A N 1
ATOM 1580 C CA . THR A 1 282 ? 50.151 92.284 64.304 1.00 0.00 206 THR A CA 1
ATOM 1581 C C . THR A 1 282 ? 48.687 91.960 64.544 1.00 3.48 206 THR A C 1
ATOM 1582 O O . THR A 1 282 ? 47.859 92.122 63.646 1.00 2.77 206 THR A O 1
ATOM 1586 N N . ASP A 1 283 ? 48.345 91.500 65.749 1.00 5.61 207 ASP A N 1
ATOM 1587 C CA . ASP A 1 283 ? 46.944 91.241 66.058 1.00 0.11 207 ASP A CA 1
ATOM 1588 C C . ASP A 1 283 ? 46.116 92.514 65.931 1.00 3.01 207 ASP A C 1
ATOM 1589 O O . ASP A 1 283 ? 45.060 92.519 65.285 1.00 11.69 207 ASP A O 1
ATOM 1594 N N . ILE A 1 284 ? 46.602 93.614 66.513 1.00 1.79 208 ILE A N 1
ATOM 1595 C CA . ILE A 1 284 ? 45.872 94.881 66.430 1.00 1.50 208 ILE A CA 1
ATOM 1596 C C . ILE A 1 284 ? 45.712 95.314 64.973 1.00 9.61 208 ILE A C 1
ATOM 1597 O O . ILE A 1 284 ? 44.610 95.657 64.518 1.00 8.59 208 ILE A O 1
ATOM 1602 N N . GLN A 1 285 ? 46.815 95.292 64.220 1.00 6.46 209 GLN A N 1
ATOM 1603 C CA . GLN A 1 285 ? 46.803 95.777 62.845 1.00 5.28 209 GLN A CA 1
ATOM 1604 C C . GLN A 1 285 ? 45.910 94.921 61.959 1.00 6.60 209 GLN A C 1
ATOM 1605 O O . GLN A 1 285 ? 45.153 95.448 61.137 1.00 16.86 209 GLN A O 1
ATOM 1611 N N . THR A 1 286 ? 45.997 93.595 62.098 1.00 5.48 210 THR A N 1
ATOM 1612 C CA . THR A 1 286 ? 45.167 92.702 61.300 1.00 7.41 210 THR A CA 1
ATOM 1613 C C . THR A 1 286 ? 43.696 92.873 61.641 1.00 10.08 210 THR A C 1
ATOM 1614 O O . THR A 1 286 ? 42.844 92.857 60.747 1.00 11.83 210 THR A O 1
ATOM 1618 N N . LYS A 1 287 ? 43.375 93.034 62.928 1.00 13.06 211 LYS A N 1
ATOM 1619 C CA . LYS A 1 287 ? 41.995 93.308 63.306 1.00 2.24 211 LYS A CA 1
ATOM 1620 C C . LYS A 1 287 ? 41.480 94.558 62.605 1.00 12.09 211 LYS A C 1
ATOM 1621 O O . LYS A 1 287 ? 40.401 94.543 62.000 1.00 18.14 211 LYS A O 1
ATOM 1627 N N . GLU A 1 288 ? 42.255 95.644 62.652 1.00 11.30 212 GLU A N 1
ATOM 1628 C CA . GLU A 1 288 ? 41.816 96.889 62.023 1.00 13.78 212 GLU A CA 1
ATOM 1629 C C . GLU A 1 288 ? 41.667 96.728 60.511 1.00 18.17 212 GLU A C 1
ATOM 1630 O O . GLU A 1 288 ? 40.664 97.157 59.920 1.00 20.89 212 GLU A O 1
ATOM 1636 N N . LEU A 1 289 ? 42.660 96.108 59.868 1.00 12.65 213 LEU A N 1
ATOM 1637 C CA . LEU A 1 289 ? 42.639 95.958 58.417 1.00 12.71 213 LEU A CA 1
ATOM 1638 C C . LEU A 1 289 ? 41.467 95.099 57.967 1.00 15.29 213 LEU A C 1
ATOM 1639 O O . LEU A 1 289 ? 40.780 95.434 56.994 1.00 25.24 213 LEU A O 1
ATOM 1644 N N . GLN A 1 290 ? 41.221 93.986 58.659 1.00 13.56 214 GLN A N 1
ATOM 1645 C CA . GLN A 1 290 ? 40.110 93.124 58.285 1.00 10.19 214 GLN A CA 1
ATOM 1646 C C . GLN A 1 290 ? 38.775 93.796 58.573 1.00 14.03 214 GLN A C 1
ATOM 1647 O O . GLN A 1 290 ? 37.804 93.586 57.839 1.00 22.68 214 GLN A O 1
ATOM 1653 N N . LYS A 1 291 ? 38.704 94.614 59.627 1.00 13.98 215 LYS A N 1
ATOM 1654 C CA . LYS A 1 291 ? 37.486 95.378 59.873 1.00 14.82 215 LYS A CA 1
ATOM 1655 C C . LYS A 1 291 ? 37.190 96.311 58.706 1.00 19.96 215 LYS A C 1
ATOM 1656 O O . LYS A 1 291 ? 36.057 96.371 58.213 1.00 23.13 215 LYS A O 1
ATOM 1662 N N . GLN A 1 292 ? 38.212 97.030 58.234 1.00 17.03 216 GLN A N 1
ATOM 1663 C CA . GLN A 1 292 ? 38.016 97.910 57.083 1.00 14.21 216 GLN A CA 1
ATOM 1664 C C . GLN A 1 292 ? 37.631 97.120 55.835 1.00 18.85 216 GLN A C 1
ATOM 1665 O O . GLN A 1 292 ? 36.748 97.536 55.074 1.00 23.93 216 GLN A O 1
ATOM 1671 N N . ILE A 1 293 ? 38.284 95.977 55.609 1.00 18.39 217 ILE A N 1
ATOM 1672 C CA . ILE A 1 293 ? 38.004 95.179 54.416 1.00 12.84 217 ILE A CA 1
ATOM 1673 C C . ILE A 1 293 ? 36.564 94.677 54.434 1.00 16.81 217 ILE A C 1
ATOM 1674 O O . ILE A 1 293 ? 35.847 94.759 53.430 1.00 23.20 217 ILE A O 1
ATOM 1679 N N . THR A 1 294 ? 36.117 94.154 55.579 1.00 15.35 218 THR A N 1
ATOM 1680 C CA . THR A 1 294 ? 34.742 93.679 55.688 1.00 14.38 218 THR A CA 1
ATOM 1681 C C . THR A 1 294 ? 33.744 94.823 55.591 1.00 16.81 218 THR A C 1
ATOM 1682 O O . THR A 1 294 ? 32.626 94.626 55.102 1.00 23.40 218 THR A O 1
ATOM 1686 N N . LYS A 1 295 ? 34.118 96.018 56.056 1.00 14.31 219 LYS A N 1
ATOM 1687 C CA . LYS A 1 295 ? 33.256 97.178 55.864 1.00 12.93 219 LYS A CA 1
ATOM 1688 C C . LYS A 1 295 ? 33.111 97.514 54.385 1.00 21.20 219 LYS A C 1
ATOM 1689 O O . LYS A 1 295 ? 32.018 97.861 53.923 1.00 23.70 219 LYS A O 1
ATOM 1695 N N . ILE A 1 296 ? 34.202 97.415 53.627 1.00 24.18 220 ILE A N 1
ATOM 1696 C CA . ILE A 1 296 ? 34.153 97.753 52.207 1.00 13.54 220 ILE A CA 1
ATOM 1697 C C . ILE A 1 296 ? 33.632 96.580 51.384 1.00 18.38 220 ILE A C 1
ATOM 1698 O O . ILE A 1 296 ? 32.699 96.729 50.587 1.00 23.84 220 ILE A O 1
ATOM 1703 N N . GLN A 1 297 ? 34.221 95.399 51.564 1.00 13.75 221 GLN A N 1
ATOM 1704 C CA . GLN A 1 297 ? 33.901 94.230 50.742 1.00 13.24 221 GLN A CA 1
ATOM 1705 C C . GLN A 1 297 ? 32.716 93.499 51.362 1.00 19.70 221 GLN A C 1
ATOM 1706 O O . GLN A 1 297 ? 32.867 92.677 52.268 1.00 21.04 221 GLN A O 1
ATOM 1712 N N . ASN A 1 298 ? 31.518 93.801 50.865 1.00 22.98 222 ASN A N 1
ATOM 1713 C CA . ASN A 1 298 ? 30.280 93.181 51.328 1.00 14.13 222 ASN A CA 1
ATOM 1714 C C . ASN A 1 298 ? 29.603 92.509 50.139 1.00 19.69 222 ASN A C 1
ATOM 1715 O O . ASN A 1 298 ? 28.968 93.181 49.319 1.00 19.60 222 ASN A O 1
ATOM 1720 N N . PHE A 1 299 ? 29.740 91.187 50.046 1.00 20.10 223 PHE A N 1
ATOM 1721 C CA . PHE A 1 299 ? 29.150 90.432 48.950 1.00 16.60 223 PHE A CA 1
ATOM 1722 C C . PHE A 1 299 ? 28.563 89.134 49.486 1.00 18.08 223 PHE A C 1
ATOM 1723 O O . PHE A 1 299 ? 28.962 88.637 50.543 1.00 22.11 223 PHE A O 1
ATOM 1731 N N . ARG A 1 300 ? 27.607 88.590 48.738 1.00 17.18 224 ARG A N 1
ATOM 1732 C CA . ARG A 1 300 ? 27.037 87.278 49.004 1.00 15.87 224 ARG A CA 1
ATOM 1733 C C . ARG A 1 300 ? 27.326 86.354 47.829 1.00 15.22 224 ARG A C 1
ATOM 1734 O O . ARG A 1 300 ? 27.260 86.763 46.666 1.00 21.92 224 ARG A O 1
ATOM 1742 N N . VAL A 1 301 ? 27.647 85.101 48.142 1.00 14.06 225 VAL A N 1
ATOM 1743 C CA . VAL A 1 301 ? 28.103 84.132 47.153 1.00 16.35 225 VAL A CA 1
ATOM 1744 C C . VAL A 1 301 ? 27.169 82.930 47.159 1.00 14.42 225 VAL A C 1
ATOM 1748 N N . TYR A 1 302 ? 26.752 82.516 45.966 1.00 16.88 226 TYR A N 1
ATOM 1749 C CA . TYR A 1 302 ? 25.980 81.298 45.767 1.00 17.84 226 TYR A CA 1
ATOM 1750 C C . TYR A 1 302 ? 26.859 80.270 45.070 1.00 17.05 226 TYR A C 1
ATOM 1751 O O . TYR A 1 302 ? 27.472 80.570 44.040 1.00 21.24 226 TYR A O 1
ATOM 1760 N N . TYR A 1 303 ? 26.919 79.064 45.629 1.00 17.78 227 TYR A N 1
ATOM 1761 C CA . TYR A 1 303 ? 27.799 78.022 45.121 1.00 14.89 227 TYR A CA 1
ATOM 1762 C C . TYR A 1 303 ? 27.045 76.703 45.057 1.00 20.30 227 TYR A C 1
ATOM 1763 O O . TYR A 1 303 ? 26.098 76.474 45.814 1.00 22.02 227 TYR A O 1
ATOM 1772 N N . ARG A 1 304 ? 27.485 75.838 44.145 1.00 22.65 228 ARG A N 1
ATOM 1773 C CA . ARG A 1 304 ? 26.894 74.515 43.948 1.00 14.65 228 ARG A CA 1
ATOM 1774 C C . ARG A 1 304 ? 25.391 74.594 43.695 1.00 19.97 228 ARG A C 1
ATOM 1775 O O . ARG A 1 304 ? 24.949 75.132 42.680 1.00 24.38 228 ARG A O 1
ATOM 1783 N N . LYS A 1 312 ? 23.222 76.739 46.762 1.00 15.71 236 LYS A N 1
ATOM 1784 C CA . LYS A 1 312 ? 23.093 76.860 48.209 1.00 16.94 236 LYS A CA 1
ATOM 1785 C C . LYS A 1 312 ? 22.574 78.240 48.600 1.00 19.65 236 LYS A C 1
ATOM 1786 O O . LYS A 1 312 ? 21.999 78.953 47.779 1.00 20.71 236 LYS A O 1
ATOM 1792 N N . GLY A 1 313 ? 22.782 78.610 49.863 1.00 16.52 237 GLY A N 1
ATOM 1793 C CA . GLY A 1 313 ? 22.336 79.891 50.355 1.00 13.20 237 GLY A CA 1
ATOM 1794 C C . GLY A 1 313 ? 23.324 80.996 50.056 1.00 19.83 237 GLY A C 1
ATOM 1795 O O . GLY A 1 313 ? 24.422 80.779 49.526 1.00 22.99 237 GLY A O 1
ATOM 1796 N N . PRO A 1 314 ? 22.932 82.225 50.401 1.00 17.55 238 PRO A N 1
ATOM 1797 C CA . PRO A 1 314 ? 23.805 83.401 50.183 1.00 15.58 238 PRO A CA 1
ATOM 1798 C C . PRO A 1 314 ? 24.955 83.476 51.186 1.00 21.45 238 PRO A C 1
ATOM 1799 O O . PRO A 1 314 ? 24.936 84.208 52.176 1.00 19.65 238 PRO A O 1
ATOM 1803 N N . ALA A 1 315 ? 25.993 82.686 50.924 1.00 21.52 239 ALA A N 1
ATOM 1804 C CA . ALA A 1 315 ? 27.153 82.655 51.803 1.00 16.49 239 ALA A CA 1
ATOM 1805 C C . ALA A 1 315 ? 27.911 83.975 51.748 1.00 19.35 239 ALA A C 1
ATOM 1806 O O . ALA A 1 315 ? 28.103 84.557 50.677 1.00 21.13 239 ALA A O 1
ATOM 1808 N N . LYS A 1 316 ? 28.340 84.447 52.915 1.00 18.36 240 LYS A N 1
ATOM 1809 C CA . LYS A 1 316 ? 29.100 85.687 52.991 1.00 15.36 240 LYS A CA 1
ATOM 1810 C C . LYS A 1 316 ? 30.473 85.512 52.353 1.00 18.01 240 LYS A C 1
ATOM 1811 O O . LYS A 1 316 ? 31.144 84.495 52.549 1.00 20.73 240 LYS A O 1
ATOM 1817 N N . LEU A 1 317 ? 30.889 86.514 51.582 1.00 19.40 241 LEU A N 1
ATOM 1818 C CA . LEU A 1 317 ? 32.183 86.475 50.915 1.00 16.41 241 LEU A CA 1
ATOM 1819 C C . LEU A 1 317 ? 33.294 86.847 51.888 1.00 20.98 241 LEU A C 1
ATOM 1820 O O . LEU A 1 317 ? 33.197 87.848 52.605 1.00 19.22 241 LEU A O 1
ATOM 1825 N N . LEU A 1 318 ? 34.350 86.037 51.909 1.00 22.41 242 LEU A N 1
ATOM 1826 C CA . LEU A 1 318 ? 35.522 86.288 52.736 1.00 11.98 242 LEU A CA 1
ATOM 1827 C C . LEU A 1 318 ? 36.733 86.713 51.920 1.00 15.84 242 LEU A C 1
ATOM 1828 O O . LEU A 1 318 ? 37.359 87.733 52.223 1.00 16.02 242 LEU A O 1
ATOM 1833 N N . TRP A 1 319 ? 37.077 85.952 50.884 1.00 16.02 243 TRP A N 1
ATOM 1834 C CA . TRP A 1 319 ? 38.235 86.259 50.058 1.00 12.62 243 TRP A CA 1
ATOM 1835 C C . TRP A 1 319 ? 38.055 85.608 48.696 1.00 14.70 243 TRP A C 1
ATOM 1836 O O . TRP A 1 319 ? 37.476 84.525 48.583 1.00 20.64 243 TRP A O 1
ATOM 1847 N N . LYS A 1 320 ? 38.556 86.284 47.663 1.00 16.86 244 LYS A N 1
ATOM 1848 C CA . LYS A 1 320 ? 38.485 85.784 46.299 1.00 17.28 244 LYS A CA 1
ATOM 1849 C C . LYS A 1 320 ? 39.818 86.023 45.606 1.00 13.95 244 LYS A C 1
ATOM 1850 O O . LYS A 1 320 ? 40.565 86.936 45.964 1.00 21.40 244 LYS A O 1
ATOM 1856 N N . GLY A 1 321 ? 40.107 85.196 44.619 1.00 15.14 245 GLY A N 1
ATOM 1857 C CA . GLY A 1 321 ? 41.307 85.350 43.820 1.00 16.19 245 GLY A CA 1
ATOM 1858 C C . GLY A 1 321 ? 41.964 84.015 43.545 1.00 19.84 245 GLY A C 1
ATOM 1859 O O . GLY A 1 321 ? 41.720 83.013 44.216 1.00 21.59 245 GLY A O 1
ATOM 1860 N N . GLU A 1 322 ? 42.819 84.010 42.519 1.00 20.11 246 GLU A N 1
ATOM 1861 C CA . GLU A 1 322 ? 43.608 82.838 42.134 1.00 17.78 246 GLU A CA 1
ATOM 1862 C C . GLU A 1 322 ? 42.716 81.644 41.796 1.00 19.31 246 GLU A C 1
ATOM 1863 O O . GLU A 1 322 ? 43.080 80.489 42.025 1.00 21.69 246 GLU A O 1
ATOM 1869 N N . GLY A 1 323 ? 41.537 81.924 41.246 1.00 19.66 247 GLY A N 1
ATOM 1870 C CA . GLY A 1 323 ? 40.632 80.868 40.845 1.00 13.10 247 GLY A CA 1
ATOM 1871 C C . GLY A 1 323 ? 39.908 80.173 41.974 1.00 16.12 247 GLY A C 1
ATOM 1872 O O . GLY A 1 323 ? 39.243 79.162 41.732 1.00 18.83 247 GLY A O 1
ATOM 1873 N N . ALA A 1 324 ? 40.014 80.680 43.200 1.00 15.01 248 ALA A N 1
ATOM 1874 C CA . ALA A 1 324 ? 39.355 80.083 44.351 1.00 12.47 248 ALA A CA 1
ATOM 1875 C C . ALA A 1 324 ? 38.654 81.166 45.157 1.00 17.09 248 ALA A C 1
ATOM 1877 N N . VAL A 1 325 ? 37.556 80.778 45.801 1.00 18.72 249 VAL A N 1
ATOM 1878 C CA . VAL A 1 325 ? 36.744 81.682 46.605 1.00 14.46 249 VAL A CA 1
ATOM 1879 C C . VAL A 1 325 ? 36.578 81.075 47.990 1.00 15.46 249 VAL A C 1
ATOM 1880 O O . VAL A 1 325 ? 36.255 79.888 48.117 1.00 23.77 249 VAL A O 1
ATOM 1884 N N . VAL A 1 326 ? 36.799 81.883 49.023 1.00 20.46 250 VAL A N 1
ATOM 1885 C CA . VAL A 1 326 ? 36.627 81.469 50.410 1.00 14.49 250 VAL A CA 1
ATOM 1886 C C . VAL A 1 326 ? 35.361 82.129 50.935 1.00 16.97 250 VAL A C 1
ATOM 1887 O O . VAL A 1 326 ? 35.220 83.356 50.872 1.00 17.60 250 VAL A O 1
ATOM 1891 N N . ILE A 1 327 ? 34.438 81.315 51.449 1.00 16.30 251 ILE A N 1
ATOM 1892 C CA . ILE A 1 327 ? 33.139 81.788 51.903 1.00 14.43 251 ILE A CA 1
ATOM 1893 C C . ILE A 1 327 ? 32.849 81.213 53.282 1.00 16.14 251 ILE A C 1
ATOM 1894 O O . ILE A 1 327 ? 33.450 80.227 53.714 1.00 19.22 251 ILE A O 1
ATOM 1899 N N . GLN A 1 328 ? 31.906 81.849 53.973 1.00 16.88 252 GLN A N 1
ATOM 1900 C CA . GLN A 1 328 ? 31.451 81.421 55.294 1.00 17.50 252 GLN A CA 1
ATOM 1901 C C . GLN A 1 328 ? 29.937 81.246 55.230 1.00 18.62 252 GLN A C 1
ATOM 1902 O O . GLN A 1 328 ? 29.188 82.223 55.325 1.00 20.08 252 GLN A O 1
ATOM 1908 N N . ASP A 1 329 ? 29.489 80.003 55.069 1.00 19.74 253 ASP A N 1
ATOM 1909 C CA . ASP A 1 329 ? 28.071 79.684 54.944 1.00 16.28 253 ASP A CA 1
ATOM 1910 C C . ASP A 1 329 ? 27.569 79.154 56.282 1.00 18.50 253 ASP A C 1
ATOM 1911 O O . ASP A 1 329 ? 27.929 78.044 56.691 1.00 27.25 253 ASP A O 1
ATOM 1916 N N . ASN A 1 330 ? 26.731 79.945 56.953 1.00 19.11 254 ASN A N 1
ATOM 1917 C CA . ASN A 1 330 ? 26.140 79.576 58.240 1.00 18.46 254 ASN A CA 1
ATOM 1918 C C . ASN A 1 330 ? 27.220 79.210 59.258 1.00 17.26 254 ASN A C 1
ATOM 1919 O O . ASN A 1 330 ? 27.214 78.129 59.850 1.00 23.60 254 ASN A O 1
ATOM 1924 N N . SER A 1 331 ? 28.161 80.137 59.451 1.00 17.28 255 SER A N 1
ATOM 1925 C CA . SER A 1 331 ? 29.266 79.968 60.397 1.00 13.52 255 SER A CA 1
ATOM 1926 C C . SER A 1 331 ? 30.078 78.711 60.089 1.00 17.84 255 SER A C 1
ATOM 1927 O O . SER A 1 331 ? 30.541 78.010 60.992 1.00 18.41 255 SER A O 1
ATOM 1930 N N . ASP A 1 332 ? 30.254 78.422 58.800 1.00 16.38 256 ASP A N 1
ATOM 1931 C CA . ASP A 1 332 ? 31.051 77.279 58.352 1.00 16.20 256 ASP A CA 1
ATOM 1932 C C . ASP A 1 332 ? 31.928 77.759 57.200 1.00 17.58 256 ASP A C 1
ATOM 1933 O O . ASP A 1 332 ? 31.461 77.877 56.063 1.00 21.60 256 ASP A O 1
ATOM 1938 N N . ILE A 1 333 ? 33.193 78.031 57.497 1.00 18.26 257 ILE A N 1
ATOM 1939 C CA . ILE A 1 333 ? 34.125 78.532 56.494 1.00 15.85 257 ILE A CA 1
ATOM 1940 C C . ILE A 1 333 ? 34.623 77.368 55.651 1.00 16.65 257 ILE A C 1
ATOM 1941 O O . ILE A 1 333 ? 35.126 76.370 56.181 1.00 23.00 257 ILE A O 1
ATOM 1946 N N . LYS A 1 334 ? 34.486 77.492 54.333 1.00 16.24 258 LYS A N 1
ATOM 1947 C CA . LYS A 1 334 ? 34.929 76.462 53.407 1.00 14.27 258 LYS A CA 1
ATOM 1948 C C . LYS A 1 334 ? 35.518 77.116 52.168 1.00 17.47 258 LYS A C 1
ATOM 1949 O O . LYS A 1 334 ? 35.200 78.261 51.838 1.00 17.28 258 LYS A O 1
ATOM 1955 N N . VAL A 1 335 ? 36.382 76.372 51.482 1.00 17.97 259 VAL A N 1
ATOM 1956 C CA . VAL A 1 335 ? 37.070 76.846 50.288 1.00 14.39 259 VAL A CA 1
ATOM 1957 C C . VAL A 1 335 ? 36.471 76.142 49.080 1.00 19.58 259 VAL A C 1
ATOM 1958 O O . VAL A 1 335 ? 36.451 74.907 49.018 1.00 15.17 259 VAL A O 1
ATOM 1962 N N . VAL A 1 336 ? 35.986 76.926 48.122 1.00 18.51 260 VAL A N 1
ATOM 1963 C CA . VAL A 1 336 ? 35.374 76.385 46.912 1.00 15.33 260 VAL A CA 1
ATOM 1964 C C . VAL A 1 336 ? 36.046 77.015 45.698 1.00 15.52 260 VAL A C 1
ATOM 1965 O O . VAL A 1 336 ? 36.514 78.161 45.774 1.00 21.49 260 VAL A O 1
ATOM 1969 N N . PRO A 1 337 ? 36.130 76.313 44.571 1.00 13.38 261 PRO A N 1
ATOM 1970 C CA . PRO A 1 337 ? 36.733 76.909 43.375 1.00 13.55 261 PRO A CA 1
ATOM 1971 C C . PRO A 1 337 ? 35.836 77.979 42.774 1.00 17.97 261 PRO A C 1
ATOM 1972 O O . PRO A 1 337 ? 34.640 78.067 43.061 1.00 25.12 261 PRO A O 1
ATOM 1976 N N . ARG A 1 338 ? 36.448 78.814 41.929 1.00 21.90 262 ARG A N 1
ATOM 1977 C CA . ARG A 1 338 ? 35.697 79.870 41.257 1.00 19.13 262 ARG A CA 1
ATOM 1978 C C . ARG A 1 338 ? 34.580 79.297 40.395 1.00 19.23 262 ARG A C 1
ATOM 1979 O O . ARG A 1 338 ? 33.510 79.906 40.280 1.00 24.20 262 ARG A O 1
ATOM 1987 N N . ARG A 1 339 ? 34.806 78.136 39.788 1.00 20.81 263 ARG A N 1
ATOM 1988 C CA . ARG A 1 339 ? 33.759 77.462 39.037 1.00 16.87 263 ARG A CA 1
ATOM 1989 C C . ARG A 1 339 ? 32.636 77.020 39.969 1.00 21.28 263 ARG A C 1
ATOM 1990 O O . ARG A 1 339 ? 32.858 76.710 41.143 1.00 24.90 263 ARG A O 1
ATOM 1998 N N . LYS A 1 340 ? 31.416 76.997 39.427 1.00 21.26 264 LYS A N 1
ATOM 1999 C CA . LYS A 1 340 ? 30.215 76.652 40.189 1.00 18.11 264 LYS A CA 1
ATOM 2000 C C . LYS A 1 340 ? 30.052 77.562 41.405 1.00 18.06 264 LYS A C 1
ATOM 2001 O O . LYS A 1 340 ? 29.667 77.122 42.490 1.00 20.23 264 LYS A O 1
ATOM 2007 N N . ALA A 1 341 ? 30.354 78.846 41.220 1.00 12.65 265 ALA A N 1
ATOM 2008 C CA . ALA A 1 341 ? 30.204 79.837 42.274 1.00 15.46 265 ALA A CA 1
ATOM 2009 C C . ALA A 1 341 ? 30.031 81.204 41.631 1.00 15.01 265 ALA A C 1
ATOM 2010 O O . ALA A 1 341 ? 30.722 81.530 40.662 1.00 19.70 265 ALA A O 1
ATOM 2012 N N . LYS A 1 342 ? 29.110 81.997 42.174 1.00 19.52 266 LYS A N 1
ATOM 2013 C CA . LYS A 1 342 ? 28.826 83.324 41.650 1.00 17.01 266 LYS A CA 1
ATOM 2014 C C . LYS A 1 342 ? 28.823 84.328 42.792 1.00 18.20 266 LYS A C 1
ATOM 2015 O O . LYS A 1 342 ? 28.233 84.078 43.846 1.00 23.55 266 LYS A O 1
ATOM 2021 N N . ILE A 1 343 ? 29.480 85.463 42.573 1.00 14.35 267 ILE A N 1
ATOM 2022 C CA . ILE A 1 343 ? 29.579 86.525 43.568 1.00 16.48 267 ILE A CA 1
ATOM 2023 C C . ILE A 1 343 ? 28.614 87.635 43.178 1.00 19.74 267 ILE A C 1
ATOM 2024 O O . ILE A 1 343 ? 28.687 88.170 42.065 1.00 20.44 267 ILE A O 1
ATOM 2029 N N . ILE A 1 344 ? 27.713 87.982 44.091 1.00 20.10 268 ILE A N 1
ATOM 2030 C CA . ILE A 1 344 ? 26.726 89.023 43.838 1.00 17.93 268 ILE A CA 1
ATOM 2031 C C . ILE A 1 344 ? 26.885 90.157 44.844 1.00 12.94 268 ILE A C 1
ATOM 2032 O O . ILE A 1 344 ? 27.020 91.321 44.466 1.00 17.88 268 ILE A O 1
ATOM 2037 N N . LEU B 1 78 ? 62.127 99.172 42.152 1.00 23.78 2 LEU B N 1
ATOM 2038 C CA . LEU B 1 78 ? 62.957 99.162 40.954 1.00 14.54 2 LEU B CA 1
ATOM 2039 C C . LEU B 1 78 ? 62.494 100.219 39.957 1.00 16.88 2 LEU B C 1
ATOM 2040 O O . LEU B 1 78 ? 63.166 101.229 39.752 1.00 18.68 2 LEU B O 1
ATOM 2045 N N . ASP B 1 79 ? 61.337 99.975 39.338 1.00 20.52 3 ASP B N 1
ATOM 2046 C CA . ASP B 1 79 ? 60.817 100.906 38.342 1.00 14.94 3 ASP B CA 1
ATOM 2047 C C . ASP B 1 79 ? 60.360 102.216 38.973 1.00 14.47 3 ASP B C 1
ATOM 2048 O O . ASP B 1 79 ? 60.364 103.257 38.306 1.00 21.40 3 ASP B O 1
ATOM 2053 N N . GLY B 1 80 ? 59.968 102.188 40.244 1.00 15.04 4 GLY B N 1
ATOM 2054 C CA . GLY B 1 80 ? 59.432 103.348 40.921 1.00 14.56 4 GLY B CA 1
ATOM 2055 C C . GLY B 1 80 ? 60.434 104.236 41.619 1.00 18.79 4 GLY B C 1
ATOM 2056 O O . GLY B 1 80 ? 60.029 105.120 42.376 1.00 22.08 4 GLY B O 1
ATOM 2057 N N . ILE B 1 81 ? 61.734 104.030 41.398 1.00 18.29 5 ILE B N 1
ATOM 2058 C CA . ILE B 1 81 ? 62.742 104.846 42.072 1.00 13.59 5 ILE B CA 1
ATOM 2059 C C . ILE B 1 81 ? 62.653 106.299 41.618 1.00 14.51 5 ILE B C 1
ATOM 2060 O O . ILE B 1 81 ? 62.742 107.226 42.434 1.00 20.44 5 ILE B O 1
ATOM 2065 N N . ASP B 1 82 ? 62.483 106.525 40.313 1.00 19.22 6 ASP B N 1
ATOM 2066 C CA . ASP B 1 82 ? 62.354 107.891 39.811 1.00 13.15 6 ASP B CA 1
ATOM 2067 C C . ASP B 1 82 ? 61.092 108.559 40.344 1.00 20.66 6 ASP B C 1
ATOM 2068 O O . ASP B 1 82 ? 61.110 109.743 40.707 1.00 17.86 6 ASP B O 1
ATOM 2073 N N . LYS B 1 83 ? 59.984 107.815 40.396 1.00 20.57 7 LYS B N 1
ATOM 2074 C CA . LYS B 1 83 ? 58.752 108.359 40.955 1.00 16.15 7 LYS B CA 1
ATOM 2075 C C . LYS B 1 83 ? 58.928 108.711 42.426 1.00 18.72 7 LYS B C 1
ATOM 2076 O O . LYS B 1 83 ? 58.432 109.744 42.889 1.00 24.31 7 LYS B O 1
ATOM 2082 N N . ALA B 1 84 ? 59.629 107.859 43.178 1.00 20.95 8 ALA B N 1
ATOM 2083 C CA . ALA B 1 84 ? 59.889 108.147 44.584 1.00 13.22 8 ALA B CA 1
ATOM 2084 C C . ALA B 1 84 ? 60.759 109.385 44.742 1.00 18.10 8 ALA B C 1
ATOM 2085 O O . ALA B 1 84 ? 60.529 110.203 45.638 1.00 23.61 8 ALA B O 1
ATOM 2087 N N . GLN B 1 85 ? 61.772 109.532 43.887 1.00 17.28 9 GLN B N 1
ATOM 2088 C CA . GLN B 1 85 ? 62.620 110.719 43.937 1.00 15.54 9 GLN B CA 1
ATOM 2089 C C . GLN B 1 85 ? 61.806 111.979 43.668 1.00 18.50 9 GLN B C 1
ATOM 2090 O O . GLN B 1 85 ? 61.939 112.985 44.378 1.00 23.46 9 GLN B O 1
ATOM 2096 N N . GLU B 1 86 ? 60.944 111.935 42.649 1.00 21.06 10 GLU B N 1
ATOM 2097 C CA . GLU B 1 86 ? 60.103 113.089 42.340 1.00 21.15 10 GLU B CA 1
ATOM 2098 C C . GLU B 1 86 ? 59.153 113.405 43.489 1.00 22.95 10 GLU B C 1
ATOM 2099 O O . GLU B 1 86 ? 58.981 114.573 43.860 1.00 24.84 10 GLU B O 1
ATOM 2105 N N . GLU B 1 87 ? 58.528 112.375 44.066 1.00 18.22 11 GLU B N 1
ATOM 2106 C CA . GLU B 1 87 ? 57.600 112.586 45.172 1.00 18.58 11 GLU B CA 1
ATOM 2107 C C . GLU B 1 87 ? 58.311 113.172 46.384 1.00 21.73 11 GLU B C 1
ATOM 2108 O O . GLU B 1 87 ? 57.780 114.065 47.053 1.00 20.41 11 GLU B O 1
ATOM 2114 N N . HIS B 1 88 ? 59.513 112.675 46.687 1.00 23.85 12 HIS B N 1
ATOM 2115 C CA . HIS B 1 88 ? 60.271 113.197 47.818 1.00 18.21 12 HIS B CA 1
ATOM 2116 C C . HIS B 1 88 ? 60.684 114.643 47.584 1.00 16.43 12 HIS B C 1
ATOM 2117 O O . HIS B 1 88 ? 60.641 115.465 48.507 1.00 18.86 12 HIS B O 1
ATOM 2124 N N . GLU B 1 89 ? 61.101 114.973 46.359 1.00 20.45 13 GLU B N 1
ATOM 2125 C CA . GLU B 1 89 ? 61.468 116.354 46.062 1.00 17.65 13 GLU B CA 1
ATOM 2126 C C . GLU B 1 89 ? 60.264 117.281 46.168 1.00 19.80 13 GLU B C 1
ATOM 2127 O O . GLU B 1 89 ? 60.381 118.409 46.661 1.00 21.47 13 GLU B O 1
ATOM 2133 N N . LYS B 1 90 ? 59.096 116.825 45.710 1.00 20.64 14 LYS B N 1
ATOM 2134 C CA . LYS B 1 90 ? 57.920 117.689 45.706 1.00 18.81 14 LYS B CA 1
ATOM 2135 C C . LYS B 1 90 ? 57.331 117.859 47.104 1.00 18.33 14 LYS B C 1
ATOM 2136 O O . LYS B 1 90 ? 56.916 118.963 47.474 1.00 22.12 14 LYS B O 1
ATOM 2142 N N . TYR B 1 91 ? 57.284 116.786 47.895 1.00 15.62 15 TYR B N 1
ATOM 2143 C CA . TYR B 1 91 ? 56.513 116.784 49.131 1.00 16.10 15 TYR B CA 1
ATOM 2144 C C . TYR B 1 91 ? 57.331 116.510 50.386 1.00 22.42 15 TYR B C 1
ATOM 2145 O O . TYR B 1 91 ? 56.753 116.473 51.479 1.00 24.41 15 TYR B O 1
ATOM 2154 N N . HIS B 1 92 ? 58.647 116.321 50.269 1.00 22.73 16 HIS B N 1
ATOM 2155 C CA . HIS B 1 92 ? 59.519 116.070 51.421 1.00 19.15 16 HIS B CA 1
ATOM 2156 C C . HIS B 1 92 ? 59.044 114.865 52.232 1.00 12.49 16 HIS B C 1
ATOM 2157 O O . HIS B 1 92 ? 58.985 114.905 53.462 1.00 19.47 16 HIS B O 1
ATOM 2164 N N . SER B 1 93 ? 58.702 113.783 51.538 1.00 19.63 17 SER B N 1
ATOM 2165 C CA . SER B 1 93 ? 58.180 112.600 52.204 1.00 18.06 17 SER B CA 1
ATOM 2166 C C . SER B 1 93 ? 59.311 111.773 52.812 1.00 19.40 17 SER B C 1
ATOM 2167 O O . SER B 1 93 ? 60.458 111.802 52.357 1.00 22.33 17 SER B O 1
ATOM 2170 N N . ASN B 1 94 ? 58.970 111.027 53.859 1.00 16.50 18 ASN B N 1
ATOM 2171 C CA . ASN B 1 94 ? 59.917 110.144 54.520 1.00 15.74 18 ASN B CA 1
ATOM 2172 C C . ASN B 1 94 ? 60.007 108.808 53.784 1.00 14.36 18 ASN B C 1
ATOM 2173 O O . ASN B 1 94 ? 59.240 108.521 52.864 1.00 19.83 18 ASN B O 1
ATOM 2178 N N . TRP B 1 95 ? 60.967 107.983 54.208 1.00 12.53 19 TRP B N 1
ATOM 2179 C CA . TRP B 1 95 ? 61.238 106.740 53.493 1.00 15.24 19 TRP B CA 1
ATOM 2180 C C . TRP B 1 95 ? 60.098 105.739 53.631 1.00 12.64 19 TRP B C 1
ATOM 2181 O O . TRP B 1 95 ? 59.853 104.953 52.708 1.00 16.72 19 TRP B O 1
ATOM 2192 N N . ARG B 1 96 ? 59.396 105.745 54.767 1.00 16.66 20 ARG B N 1
ATOM 2193 C CA . ARG B 1 96 ? 58.296 104.806 54.961 1.00 13.36 20 ARG B CA 1
ATOM 2194 C C . ARG B 1 96 ? 57.196 105.020 53.929 1.00 13.03 20 ARG B C 1
ATOM 2195 O O . ARG B 1 96 ? 56.669 104.055 53.361 1.00 23.83 20 ARG B O 1
ATOM 2203 N N . ALA B 1 97 ? 56.839 106.281 53.670 1.00 16.75 21 ALA B N 1
ATOM 2204 C CA . ALA B 1 97 ? 55.784 106.571 52.704 1.00 13.41 21 ALA B CA 1
ATOM 2205 C C . ALA B 1 97 ? 56.185 106.146 51.297 1.00 17.52 21 ALA B C 1
ATOM 2206 O O . ALA B 1 97 ? 55.374 105.572 50.561 1.00 22.57 21 ALA B O 1
ATOM 2208 N N . MET B 1 98 ? 57.429 106.425 50.903 1.00 16.93 22 MET B N 1
ATOM 2209 C CA . MET B 1 98 ? 57.890 106.032 49.575 1.00 13.12 22 MET B CA 1
ATOM 2210 C C . MET B 1 98 ? 57.920 104.516 49.432 1.00 19.37 22 MET B C 1
ATOM 2211 O O . MET B 1 98 ? 57.523 103.970 48.396 1.00 23.64 22 MET B O 1
ATOM 2216 N N . ALA B 1 99 ? 58.397 103.817 50.465 1.00 19.05 23 ALA B N 1
ATOM 2217 C CA . ALA B 1 99 ? 58.439 102.360 50.414 1.00 12.69 23 ALA B CA 1
ATOM 2218 C C . ALA B 1 99 ? 57.039 101.768 50.320 1.00 18.13 23 ALA B C 1
ATOM 2219 O O . ALA B 1 99 ? 56.801 100.839 49.539 1.00 22.41 23 ALA B O 1
ATOM 2221 N N . SER B 1 100 ? 56.097 102.293 51.107 1.00 18.49 24 SER B N 1
ATOM 2222 C CA . SER B 1 100 ? 54.752 101.726 51.131 1.00 13.65 24 SER B CA 1
ATOM 2223 C C . SER B 1 100 ? 54.006 102.005 49.831 1.00 15.33 24 SER B C 1
ATOM 2224 O O . SER B 1 100 ? 53.381 101.106 49.257 1.00 16.87 24 SER B O 1
ATOM 2227 N N . ASP B 1 101 ? 54.057 103.250 49.351 1.00 15.45 25 ASP B N 1
ATOM 2228 C CA . ASP B 1 101 ? 53.248 103.630 48.197 1.00 14.19 25 ASP B CA 1
ATOM 2229 C C . ASP B 1 101 ? 53.831 103.094 46.895 1.00 16.69 25 ASP B C 1
ATOM 2230 O O . ASP B 1 101 ? 53.086 102.667 46.005 1.00 18.08 25 ASP B O 1
ATOM 2235 N N . PHE B 1 102 ? 55.156 103.109 46.760 1.00 16.41 26 PHE B N 1
ATOM 2236 C CA . PHE B 1 102 ? 55.813 102.800 45.497 1.00 8.44 26 PHE B CA 1
ATOM 2237 C C . PHE B 1 102 ? 56.471 101.425 45.483 1.00 16.63 26 PHE B C 1
ATOM 2245 N N . ASN B 1 103 ? 56.171 100.573 46.459 1.00 14.09 27 ASN B N 1
ATOM 2246 C CA . ASN B 1 103 ? 56.669 99.199 46.476 1.00 12.45 27 ASN B CA 1
ATOM 2247 C C . ASN B 1 103 ? 58.184 99.164 46.286 1.00 18.64 27 ASN B C 1
ATOM 2248 O O . ASN B 1 103 ? 58.711 98.537 45.364 1.00 18.29 27 ASN B O 1
ATOM 2253 N N . LEU B 1 104 ? 58.891 99.858 47.173 1.00 17.35 28 LEU B N 1
ATOM 2254 C CA . LEU B 1 104 ? 60.343 99.858 47.150 1.00 14.12 28 LEU B CA 1
ATOM 2255 C C . LEU B 1 104 ? 60.897 99.284 48.449 1.00 15.30 28 LEU B C 1
ATOM 2256 O O . LEU B 1 104 ? 60.268 99.405 49.505 1.00 19.39 28 LEU B O 1
ATOM 2261 N N . PRO B 1 105 ? 62.062 98.644 48.405 1.00 18.49 29 PRO B N 1
ATOM 2262 C CA . PRO B 1 105 ? 62.702 98.185 49.640 1.00 14.74 29 PRO B CA 1
ATOM 2263 C C . PRO B 1 105 ? 63.050 99.360 50.535 1.00 10.49 29 PRO B C 1
ATOM 2264 O O . PRO B 1 105 ? 63.388 100.447 50.042 1.00 14.09 29 PRO B O 1
ATOM 2268 N N . PRO B 1 106 ? 62.966 99.184 51.855 1.00 15.73 30 PRO B N 1
ATOM 2269 C CA . PRO B 1 106 ? 63.186 100.322 52.764 1.00 9.71 30 PRO B CA 1
ATOM 2270 C C . PRO B 1 106 ? 64.551 100.971 52.621 1.00 10.21 30 PRO B C 1
ATOM 2271 O O . PRO B 1 106 ? 64.679 102.174 52.875 1.00 18.42 30 PRO B O 1
ATOM 2275 N N . VAL B 1 107 ? 65.577 100.213 52.229 1.00 5.62 31 VAL B N 1
ATOM 2276 C CA . VAL B 1 107 ? 66.919 100.776 52.111 1.00 12.08 31 VAL B CA 1
ATOM 2277 C C . VAL B 1 107 ? 66.982 101.807 50.987 1.00 14.63 31 VAL B C 1
ATOM 2278 O O . VAL B 1 107 ? 67.621 102.857 51.129 1.00 15.52 31 VAL B O 1
ATOM 2282 N N . VAL B 1 108 ? 66.334 101.527 49.854 1.00 13.60 32 VAL B N 1
ATOM 2283 C CA . VAL B 1 108 ? 66.347 102.471 48.740 1.00 15.16 32 VAL B CA 1
ATOM 2284 C C . VAL B 1 108 ? 65.626 103.759 49.119 1.00 16.60 32 VAL B C 1
ATOM 2285 O O . VAL B 1 108 ? 66.094 104.864 48.816 1.00 19.74 32 VAL B O 1
ATOM 2289 N N . ALA B 1 109 ? 64.477 103.640 49.787 1.00 16.43 33 ALA B N 1
ATOM 2290 C CA . ALA B 1 109 ? 63.755 104.827 50.230 1.00 16.29 33 ALA B CA 1
ATOM 2291 C C . ALA B 1 109 ? 64.559 105.607 51.263 1.00 13.55 33 ALA B C 1
ATOM 2292 O O . ALA B 1 109 ? 64.532 106.843 51.278 1.00 22.33 33 ALA B O 1
ATOM 2294 N N . LYS B 1 110 ? 65.275 104.901 52.141 1.00 19.35 34 LYS B N 1
ATOM 2295 C CA . LYS B 1 110 ? 66.139 105.571 53.108 1.00 12.22 34 LYS B CA 1
ATOM 2296 C C . LYS B 1 110 ? 67.251 106.341 52.407 1.00 15.76 34 LYS B C 1
ATOM 2297 O O . LYS B 1 110 ? 67.566 107.476 52.784 1.00 25.08 34 LYS B O 1
ATOM 2303 N N . GLU B 1 111 ? 67.854 105.741 51.380 1.00 21.11 35 GLU B N 1
ATOM 2304 C CA . GLU B 1 111 ? 68.874 106.446 50.611 1.00 18.27 35 GLU B CA 1
ATOM 2305 C C . GLU B 1 111 ? 68.290 107.673 49.924 1.00 16.30 35 GLU B C 1
ATOM 2306 O O . GLU B 1 111 ? 68.927 108.732 49.878 1.00 23.01 35 GLU B O 1
ATOM 2312 N N . ILE B 1 112 ? 67.076 107.549 49.385 1.00 18.30 36 ILE B N 1
ATOM 2313 C CA . ILE B 1 112 ? 66.432 108.681 48.723 1.00 16.70 36 ILE B CA 1
ATOM 2314 C C . ILE B 1 112 ? 66.186 109.811 49.717 1.00 15.05 36 ILE B C 1
ATOM 2315 O O . ILE B 1 112 ? 66.456 110.984 49.432 1.00 17.68 36 ILE B O 1
ATOM 2320 N N . VAL B 1 113 ? 65.676 109.474 50.904 1.00 19.26 37 VAL B N 1
ATOM 2321 C CA . VAL B 1 113 ? 65.351 110.504 51.887 1.00 16.28 37 VAL B CA 1
ATOM 2322 C C . VAL B 1 113 ? 66.622 111.127 52.455 1.00 16.29 37 VAL B C 1
ATOM 2323 O O . VAL B 1 113 ? 66.625 112.295 52.863 1.00 20.88 37 VAL B O 1
ATOM 2327 N N . ALA B 1 114 ? 67.720 110.369 52.493 1.00 19.10 38 ALA B N 1
ATOM 2328 C CA . ALA B 1 114 ? 68.980 110.907 52.988 1.00 15.87 38 ALA B CA 1
ATOM 2329 C C . ALA B 1 114 ? 69.796 111.607 51.910 1.00 15.71 38 ALA B C 1
ATOM 2330 O O . ALA B 1 114 ? 70.795 112.256 52.238 1.00 23.94 38 ALA B O 1
ATOM 2332 N N . SER B 1 115 ? 69.401 111.496 50.641 1.00 18.57 39 SER B N 1
ATOM 2333 C CA . SER B 1 115 ? 70.141 112.129 49.557 1.00 16.25 39 SER B CA 1
ATOM 2334 C C . SER B 1 115 ? 69.881 113.625 49.442 1.00 19.95 39 SER B C 1
ATOM 2335 O O . SER B 1 115 ? 70.600 114.303 48.699 1.00 25.04 39 SER B O 1
ATOM 2338 N N . CYS B 1 116 ? 68.885 114.156 50.146 1.00 19.33 40 CYS B N 1
ATOM 2339 C CA . CYS B 1 116 ? 68.536 115.569 50.074 1.00 19.01 40 CYS B CA 1
ATOM 2340 C C . CYS B 1 116 ? 68.814 116.228 51.417 1.00 20.93 40 CYS B C 1
ATOM 2341 O O . CYS B 1 116 ? 68.315 115.774 52.452 1.00 23.77 40 CYS B O 1
ATOM 2344 N N . ASP B 1 117 ? 69.609 117.301 51.396 1.00 17.28 41 ASP B N 1
ATOM 2345 C CA . ASP B 1 117 ? 69.929 118.016 52.625 1.00 18.56 41 ASP B CA 1
ATOM 2346 C C . ASP B 1 117 ? 68.801 118.941 53.064 1.00 16.44 41 ASP B C 1
ATOM 2347 O O . ASP B 1 117 ? 68.728 119.302 54.244 1.00 21.27 41 ASP B O 1
ATOM 2352 N N . LYS B 1 118 ? 67.919 119.331 52.142 1.00 19.32 42 LYS B N 1
ATOM 2353 C CA . LYS B 1 118 ? 66.822 120.228 52.484 1.00 18.42 42 LYS B CA 1
ATOM 2354 C C . LYS B 1 118 ? 65.712 119.536 53.262 1.00 18.39 42 LYS B C 1
ATOM 2355 O O . LYS B 1 118 ? 64.839 120.224 53.803 1.00 15.55 42 LYS B O 1
ATOM 2361 N N . CYS B 1 119 ? 65.721 118.208 53.333 1.00 22.51 43 CYS B N 1
ATOM 2362 C CA . CYS B 1 119 ? 64.693 117.458 54.041 1.00 15.82 43 CYS B CA 1
ATOM 2363 C C . CYS B 1 119 ? 65.089 117.106 55.469 1.00 18.64 43 CYS B C 1
ATOM 2366 N N . GLN B 1 120 ? 66.244 117.570 55.934 1.00 15.92 44 GLN B N 1
ATOM 2367 C CA . GLN B 1 120 ? 66.688 117.292 57.295 1.00 15.76 44 GLN B CA 1
ATOM 2368 C C . GLN B 1 120 ? 66.505 118.514 58.189 1.00 20.32 44 GLN B C 1
ATOM 2369 O O . GLN B 1 120 ? 65.464 119.169 58.156 1.00 22.38 44 GLN B O 1
ATOM 2375 N N . SER B 1 133 ? 63.869 108.145 72.193 1.00 12.88 57 SER B N 1
ATOM 2376 C CA . SER B 1 133 ? 62.449 108.370 72.448 1.00 11.20 57 SER B CA 1
ATOM 2377 C C . SER B 1 133 ? 61.725 107.062 72.828 1.00 6.80 57 SER B C 1
ATOM 2380 N N . PRO B 1 134 ? 61.789 106.036 71.974 1.00 10.16 58 PRO B N 1
ATOM 2381 C CA . PRO B 1 134 ? 61.065 104.783 72.284 1.00 6.85 58 PRO B CA 1
ATOM 2382 C C . PRO B 1 134 ? 61.603 104.031 73.480 1.00 9.00 58 PRO B C 1
ATOM 2383 O O . PRO B 1 134 ? 60.897 103.172 74.027 1.00 6.99 58 PRO B O 1
ATOM 2387 N N . GLY B 1 135 ? 62.826 104.320 73.921 1.00 2.89 59 GLY B N 1
ATOM 2388 C CA . GLY B 1 135 ? 63.396 103.631 75.066 1.00 4.88 59 GLY B CA 1
ATOM 2389 C C . GLY B 1 135 ? 63.684 104.539 76.240 1.00 6.69 59 GLY B C 1
ATOM 2390 O O . GLY B 1 135 ? 64.594 104.268 77.026 1.00 4.46 59 GLY B O 1
ATOM 2391 N N . ILE B 1 136 ? 62.905 105.607 76.381 1.00 9.58 60 ILE B N 1
ATOM 2392 C CA . ILE B 1 136 ? 63.085 106.593 77.441 1.00 5.12 60 ILE B CA 1
ATOM 2393 C C . ILE B 1 136 ? 61.960 106.434 78.454 1.00 0.86 60 ILE B C 1
ATOM 2394 O O . ILE B 1 136 ? 60.784 106.344 78.080 1.00 6.83 60 ILE B O 1
ATOM 2399 N N . TRP B 1 137 ? 62.325 106.383 79.733 1.00 0.00 61 TRP B N 1
ATOM 2400 C CA . TRP B 1 137 ? 61.381 106.240 80.831 1.00 0.00 61 TRP B CA 1
ATOM 2401 C C . TRP B 1 137 ? 61.734 107.236 81.925 1.00 3.82 61 TRP B C 1
ATOM 2402 O O . TRP B 1 137 ? 62.912 107.436 82.232 1.00 3.02 61 TRP B O 1
ATOM 2413 N N . GLN B 1 138 ? 60.718 107.860 82.511 1.00 0.00 62 GLN B N 1
ATOM 2414 C CA . GLN B 1 138 ? 60.908 108.714 83.675 1.00 5.71 62 GLN B CA 1
ATOM 2415 C C . GLN B 1 138 ? 60.460 107.975 84.928 1.00 4.16 62 GLN B C 1
ATOM 2416 O O . GLN B 1 138 ? 59.340 107.457 84.983 1.00 7.60 62 GLN B O 1
ATOM 2422 N N . LEU B 1 139 ? 61.332 107.942 85.930 1.00 3.02 63 LEU B N 1
ATOM 2423 C CA . LEU B 1 139 ? 61.105 107.213 87.169 1.00 3.26 63 LEU B CA 1
ATOM 2424 C C . LEU B 1 139 ? 61.004 108.191 88.331 1.00 7.80 63 LEU B C 1
ATOM 2425 O O . LEU B 1 139 ? 61.864 109.064 88.487 1.00 2.14 63 LEU B O 1
ATOM 2430 N N . ASP B 1 140 ? 59.958 108.042 89.140 1.00 5.43 64 ASP B N 1
ATOM 2431 C CA . ASP B 1 140 ? 59.760 108.904 90.295 1.00 10.87 64 ASP B CA 1
ATOM 2432 C C . ASP B 1 140 ? 58.990 108.148 91.367 1.00 7.47 64 ASP B C 1
ATOM 2433 O O . ASP B 1 140 ? 58.296 107.167 91.090 1.00 15.78 64 ASP B O 1
ATOM 2438 N N . CYS B 1 141 ? 59.126 108.624 92.602 1.00 12.83 65 CYS B N 1
ATOM 2439 C CA . CYS B 1 141 ? 58.398 108.103 93.750 1.00 11.77 65 CYS B CA 1
ATOM 2440 C C . CYS B 1 141 ? 57.331 109.096 94.183 1.00 13.13 65 CYS B C 1
ATOM 2441 O O . CYS B 1 141 ? 57.593 110.299 94.283 1.00 21.84 65 CYS B O 1
ATOM 2444 N N . THR B 1 142 ? 56.131 108.589 94.442 1.00 13.76 66 THR B N 1
ATOM 2445 C CA . THR B 1 142 ? 55.068 109.375 95.044 1.00 12.34 66 THR B CA 1
ATOM 2446 C C . THR B 1 142 ? 54.673 108.751 96.376 1.00 12.24 66 THR B C 1
ATOM 2447 O O . THR B 1 142 ? 54.932 107.574 96.637 1.00 20.13 66 THR B O 1
ATOM 2451 N N . HIS B 1 143 ? 54.056 109.563 97.228 1.00 17.47 67 HIS B N 1
ATOM 2452 C CA . HIS B 1 143 ? 53.633 109.142 98.556 1.00 16.78 67 HIS B CA 1
ATOM 2453 C C . HIS B 1 143 ? 52.113 109.136 98.622 1.00 16.77 67 HIS B C 1
ATOM 2454 O O . HIS B 1 143 ? 51.463 110.062 98.125 1.00 25.19 67 HIS B O 1
ATOM 2461 N N . LEU B 1 144 ? 51.553 108.094 99.231 1.00 13.96 68 LEU B N 1
ATOM 2462 C CA . LEU B 1 144 ? 50.108 107.952 99.328 1.00 10.48 68 LEU B CA 1
ATOM 2463 C C . LEU B 1 144 ? 49.780 107.031 100.492 1.00 11.47 68 LEU B C 1
ATOM 2464 O O . LEU B 1 144 ? 50.260 105.895 100.537 1.00 16.62 68 LEU B O 1
ATOM 2469 N N . GLU B 1 145 ? 48.971 107.532 101.429 1.00 18.47 69 GLU B N 1
ATOM 2470 C CA . GLU B 1 145 ? 48.538 106.772 102.603 1.00 11.80 69 GLU B CA 1
ATOM 2471 C C . GLU B 1 145 ? 49.722 106.260 103.419 1.00 15.17 69 GLU B C 1
ATOM 2472 O O . GLU B 1 145 ? 49.667 105.171 103.996 1.00 15.85 69 GLU B O 1
ATOM 2478 N N . GLY B 1 146 ? 50.802 107.036 103.472 1.00 15.81 70 GLY B N 1
ATOM 2479 C CA . GLY B 1 146 ? 51.986 106.636 104.198 1.00 9.54 70 GLY B CA 1
ATOM 2480 C C . GLY B 1 146 ? 52.828 105.580 103.521 1.00 12.82 70 GLY B C 1
ATOM 2481 O O . GLY B 1 146 ? 53.778 105.080 104.138 1.00 11.63 70 GLY B O 1
ATOM 2482 N N . LYS B 1 147 ? 52.517 105.222 102.280 1.00 16.96 71 LYS B N 1
ATOM 2483 C CA . LYS B 1 147 ? 53.256 104.215 101.536 1.00 9.32 71 LYS B CA 1
ATOM 2484 C C . LYS B 1 147 ? 53.907 104.846 100.313 1.00 6.43 71 LYS B C 1
ATOM 2485 O O . LYS B 1 147 ? 53.411 105.832 99.761 1.00 13.76 71 LYS B O 1
ATOM 2491 N N . VAL B 1 148 ? 55.027 104.267 99.896 1.00 8.04 72 VAL B N 1
ATOM 2492 C CA . VAL B 1 148 ? 55.802 104.764 98.767 1.00 10.28 72 VAL B CA 1
ATOM 2493 C C . VAL B 1 148 ? 55.365 104.023 97.512 1.00 12.25 72 VAL B C 1
ATOM 2494 O O . VAL B 1 148 ? 55.364 102.786 97.480 1.00 7.37 72 VAL B O 1
ATOM 2498 N N . ILE B 1 149 ? 54.986 104.774 96.483 1.00 11.48 73 ILE B N 1
ATOM 2499 C CA . ILE B 1 149 ? 54.616 104.218 95.187 1.00 5.99 73 ILE B CA 1
ATOM 2500 C C . ILE B 1 149 ? 55.642 104.690 94.168 1.00 7.36 73 ILE B C 1
ATOM 2501 O O . ILE B 1 149 ? 55.766 105.894 93.911 1.00 14.36 73 ILE B O 1
ATOM 2506 N N . LEU B 1 150 ? 56.365 103.745 93.578 1.00 1.62 74 LEU B N 1
ATOM 2507 C CA . LEU B 1 150 ? 57.364 104.056 92.565 1.00 9.26 74 LEU B CA 1
ATOM 2508 C C . LEU B 1 150 ? 56.744 103.867 91.186 1.00 1.39 74 LEU B C 1
ATOM 2509 O O . LEU B 1 150 ? 56.272 102.775 90.855 1.00 8.63 74 LEU B O 1
ATOM 2514 N N . VAL B 1 151 ? 56.738 104.934 90.393 1.00 6.11 75 VAL B N 1
ATOM 2515 C CA . VAL B 1 151 ? 56.020 104.984 89.126 1.00 4.22 75 VAL B CA 1
ATOM 2516 C C . VAL B 1 151 ? 57.020 105.113 87.987 1.00 0.23 75 VAL B C 1
ATOM 2517 O O . VAL B 1 151 ? 57.990 105.874 88.079 1.00 12.97 75 VAL B O 1
ATOM 2521 N N . ALA B 1 152 ? 56.776 104.365 86.914 1.00 10.90 76 ALA B N 1
ATOM 2522 C CA . ALA B 1 152 ? 57.552 104.449 85.686 1.00 2.64 76 ALA B CA 1
ATOM 2523 C C . ALA B 1 152 ? 56.612 104.811 84.549 1.00 3.00 76 ALA B C 1
ATOM 2524 O O . ALA B 1 152 ? 55.544 104.208 84.410 1.00 7.46 76 ALA B O 1
ATOM 2526 N N . VAL B 1 153 ? 57.006 105.791 83.740 1.00 1.44 77 VAL B N 1
ATOM 2527 C CA . VAL B 1 153 ? 56.216 106.235 82.599 1.00 3.57 77 VAL B CA 1
ATOM 2528 C C . VAL B 1 153 ? 57.064 106.131 81.340 1.00 0.00 77 VAL B C 1
ATOM 2529 O O . VAL B 1 153 ? 58.184 106.650 81.292 1.00 0.00 77 VAL B O 1
ATOM 2533 N N . HIS B 1 154 ? 56.532 105.452 80.328 1.00 4.96 78 HIS B N 1
ATOM 2534 C CA . HIS B 1 154 ? 57.142 105.464 79.004 1.00 0.36 78 HIS B CA 1
ATOM 2535 C C . HIS B 1 154 ? 56.745 106.761 78.311 1.00 3.49 78 HIS B C 1
ATOM 2536 O O . HIS B 1 154 ? 55.570 106.962 77.989 1.00 1.21 78 HIS B O 1
ATOM 2543 N N . VAL B 1 155 ? 57.723 107.640 78.081 1.00 5.38 79 VAL B N 1
ATOM 2544 C CA . VAL B 1 155 ? 57.419 109.016 77.689 1.00 0.73 79 VAL B CA 1
ATOM 2545 C C . VAL B 1 155 ? 56.641 109.051 76.381 1.00 5.38 79 VAL B C 1
ATOM 2546 O O . VAL B 1 155 ? 55.636 109.761 76.260 1.00 13.19 79 VAL B O 1
ATOM 2550 N N . ALA B 1 156 ? 57.078 108.273 75.391 1.00 2.31 80 ALA B N 1
ATOM 2551 C CA . ALA B 1 156 ? 56.481 108.345 74.062 1.00 0.00 80 ALA B CA 1
ATOM 2552 C C . ALA B 1 156 ? 55.016 107.930 74.045 1.00 1.27 80 ALA B C 1
ATOM 2553 O O . ALA B 1 156 ? 54.231 108.510 73.287 1.00 13.96 80 ALA B O 1
ATOM 2555 N N . SER B 1 157 ? 54.624 106.953 74.857 1.00 0.00 81 SER B N 1
ATOM 2556 C CA . SER B 1 157 ? 53.289 106.377 74.767 1.00 3.40 81 SER B CA 1
ATOM 2557 C C . SER B 1 157 ? 52.351 106.776 75.894 1.00 1.45 81 SER B C 1
ATOM 2558 O O . SER B 1 157 ? 51.139 106.813 75.676 1.00 5.36 81 SER B O 1
ATOM 2561 N N . GLY B 1 158 ? 52.866 107.084 77.079 1.00 0.35 82 GLY B N 1
ATOM 2562 C CA . GLY B 1 158 ? 52.018 107.258 78.237 1.00 1.45 82 GLY B CA 1
ATOM 2563 C C . GLY B 1 158 ? 51.787 106.004 79.053 1.00 4.20 82 GLY B C 1
ATOM 2564 O O . GLY B 1 158 ? 50.976 106.027 79.988 1.00 4.69 82 GLY B O 1
ATOM 2565 N N . TYR B 1 159 ? 52.469 104.915 78.726 1.00 0.08 83 TYR B N 1
ATOM 2566 C CA . TYR B 1 159 ? 52.291 103.654 79.428 1.00 0.38 83 TYR B CA 1
ATOM 2567 C C . TYR B 1 159 ? 52.936 103.713 80.811 1.00 1.99 83 TYR B C 1
ATOM 2568 O O . TYR B 1 159 ? 53.997 104.315 80.993 1.00 2.95 83 TYR B O 1
ATOM 2577 N N . ILE B 1 160 ? 52.291 103.080 81.792 1.00 6.82 84 ILE B N 1
ATOM 2578 C CA . ILE B 1 160 ? 52.656 103.220 83.198 1.00 1.69 84 ILE B CA 1
ATOM 2579 C C . ILE B 1 160 ? 52.993 101.859 83.792 1.00 3.83 84 ILE B C 1
ATOM 2580 O O . ILE B 1 160 ? 52.266 100.881 83.590 1.00 5.27 84 ILE B O 1
ATOM 2585 N N . GLU B 1 161 ? 54.104 101.807 84.526 1.00 3.04 85 GLU B N 1
ATOM 2586 C CA . GLU B 1 161 ? 54.449 100.691 85.396 1.00 1.83 85 GLU B CA 1
ATOM 2587 C C . GLU B 1 161 ? 54.627 101.234 86.807 1.00 1.58 85 GLU B C 1
ATOM 2588 O O . GLU B 1 161 ? 55.476 102.100 87.033 1.00 7.40 85 GLU B O 1
ATOM 2594 N N . ALA B 1 162 ? 53.833 100.731 87.750 1.00 4.88 86 ALA B N 1
ATOM 2595 C CA . ALA B 1 162 ? 53.866 101.235 89.115 1.00 0.00 86 ALA B CA 1
ATOM 2596 C C . ALA B 1 162 ? 53.591 100.112 90.102 1.00 7.93 86 ALA B C 1
ATOM 2597 O O . ALA B 1 162 ? 52.794 99.209 89.836 1.00 12.33 86 ALA B O 1
ATOM 2599 N N . GLU B 1 163 ? 54.257 100.186 91.253 1.00 7.89 87 GLU B N 1
ATOM 2600 C CA . GLU B 1 163 ? 54.016 99.252 92.342 1.00 6.07 87 GLU B CA 1
ATOM 2601 C C . GLU B 1 163 ? 54.413 99.903 93.659 1.00 8.50 87 GLU B C 1
ATOM 2602 O O . GLU B 1 163 ? 55.355 100.698 93.717 1.00 6.98 87 GLU B O 1
ATOM 2608 N N . VAL B 1 164 ? 53.675 99.560 94.715 1.00 9.52 88 VAL B N 1
ATOM 2609 C CA . VAL B 1 164 ? 54.041 99.981 96.061 1.00 4.17 88 VAL B CA 1
ATOM 2610 C C . VAL B 1 164 ? 55.319 99.266 96.480 1.00 6.64 88 VAL B C 1
ATOM 2611 O O . VAL B 1 164 ? 55.451 98.048 96.310 1.00 7.54 88 VAL B O 1
ATOM 2615 N N . ILE B 1 165 ? 56.266 100.020 97.029 1.00 4.95 89 ILE B N 1
ATOM 2616 C CA . ILE B 1 165 ? 57.526 99.448 97.498 1.00 6.83 89 ILE B CA 1
ATOM 2617 C C . ILE B 1 165 ? 57.633 99.661 99.005 1.00 12.21 89 ILE B C 1
ATOM 2618 O O . ILE B 1 165 ? 57.111 100.657 99.527 1.00 10.44 89 ILE B O 1
ATOM 2623 N N . PRO B 1 166 ? 58.270 98.745 99.743 1.00 13.43 90 PRO B N 1
ATOM 2624 C CA . PRO B 1 166 ? 58.310 98.889 101.210 1.00 12.04 90 PRO B CA 1
ATOM 2625 C C . PRO B 1 166 ? 59.018 100.144 101.690 1.00 10.34 90 PRO B C 1
ATOM 2626 O O . PRO B 1 166 ? 58.619 100.719 102.710 1.00 16.64 90 PRO B O 1
ATOM 2630 N N . ALA B 1 167 ? 60.060 100.585 100.991 1.00 11.04 91 ALA B N 1
ATOM 2631 C CA . ALA B 1 167 ? 60.810 101.756 101.418 1.00 13.11 91 ALA B CA 1
ATOM 2632 C C . ALA B 1 167 ? 61.454 102.413 100.208 1.00 11.24 91 ALA B C 1
ATOM 2633 O O . ALA B 1 167 ? 61.657 101.783 99.167 1.00 16.67 91 ALA B O 1
ATOM 2635 N N . GLU B 1 168 ? 61.783 103.696 100.364 1.00 12.59 92 GLU B N 1
ATOM 2636 C CA . GLU B 1 168 ? 62.390 104.487 99.294 1.00 10.62 92 GLU B CA 1
ATOM 2637 C C . GLU B 1 168 ? 63.908 104.401 99.425 1.00 17.08 92 GLU B C 1
ATOM 2638 O O . GLU B 1 168 ? 64.591 105.350 99.816 1.00 17.11 92 GLU B O 1
ATOM 2644 N N . THR B 1 169 ? 64.440 103.230 99.091 1.00 14.32 93 THR B N 1
ATOM 2645 C CA . THR B 1 169 ? 65.869 102.968 99.163 1.00 16.23 93 THR B CA 1
ATOM 2646 C C . THR B 1 169 ? 66.401 102.587 97.787 1.00 16.41 93 THR B C 1
ATOM 2647 O O . THR B 1 169 ? 65.650 102.420 96.823 1.00 18.99 93 THR B O 1
ATOM 2651 N N . GLY B 1 170 ? 67.726 102.456 97.711 1.00 15.29 94 GLY B N 1
ATOM 2652 C CA . GLY B 1 170 ? 68.356 102.054 96.468 1.00 11.15 94 GLY B CA 1
ATOM 2653 C C . GLY B 1 170 ? 68.056 100.624 96.068 1.00 9.42 94 GLY B C 1
ATOM 2654 O O . GLY B 1 170 ? 67.939 100.325 94.878 1.00 10.82 94 GLY B O 1
ATOM 2655 N N . GLN B 1 171 ? 67.940 99.721 97.045 1.00 12.56 95 GLN B N 1
ATOM 2656 C CA . GLN B 1 171 ? 67.737 98.309 96.732 1.00 11.20 95 GLN B CA 1
ATOM 2657 C C . GLN B 1 171 ? 66.413 98.083 96.010 1.00 16.34 95 GLN B C 1
ATOM 2658 O O . GLN B 1 171 ? 66.366 97.409 94.973 1.00 17.93 95 GLN B O 1
ATOM 2664 N N . GLU B 1 172 ? 65.325 98.644 96.543 1.00 11.41 96 GLU B N 1
ATOM 2665 C CA . GLU B 1 172 ? 64.023 98.456 95.917 1.00 10.60 96 GLU B CA 1
ATOM 2666 C C . GLU B 1 172 ? 63.943 99.149 94.564 1.00 7.92 96 GLU B C 1
ATOM 2667 O O . GLU B 1 172 ? 63.320 98.622 93.635 1.00 15.87 96 GLU B O 1
ATOM 2673 N N . THR B 1 173 ? 64.570 100.319 94.433 1.00 12.46 97 THR B N 1
ATOM 2674 C CA . THR B 1 173 ? 64.600 101.001 93.144 1.00 8.94 97 THR B CA 1
ATOM 2675 C C . THR B 1 173 ? 65.367 100.187 92.110 1.00 2.79 97 THR B C 1
ATOM 2676 O O . THR B 1 173 ? 64.938 100.072 90.956 1.00 0.77 97 THR B O 1
ATOM 2680 N N . ALA B 1 174 ? 66.502 99.609 92.508 1.00 8.30 98 ALA B N 1
ATOM 2681 C CA . ALA B 1 174 ? 67.273 98.773 91.596 1.00 5.86 98 ALA B CA 1
ATOM 2682 C C . ALA B 1 174 ? 66.491 97.531 91.194 1.00 7.38 98 ALA B C 1
ATOM 2683 O O . ALA B 1 174 ? 66.512 97.129 90.025 1.00 3.14 98 ALA B O 1
ATOM 2685 N N . TYR B 1 175 ? 65.795 96.912 92.149 1.00 9.39 99 TYR B N 1
ATOM 2686 C CA . TYR B 1 175 ? 64.987 95.740 91.830 1.00 11.32 99 TYR B CA 1
ATOM 2687 C C . TYR B 1 175 ? 63.870 96.089 90.853 1.00 7.74 99 TYR B C 1
ATOM 2688 O O . TYR B 1 175 ? 63.643 95.369 89.872 1.00 1.41 99 TYR B O 1
ATOM 2697 N N . PHE B 1 176 ? 63.172 97.200 91.099 1.00 5.43 100 PHE B N 1
ATOM 2698 C CA . PHE B 1 176 ? 62.103 97.627 90.202 1.00 5.21 100 PHE B CA 1
ATOM 2699 C C . PHE B 1 176 ? 62.641 97.930 88.810 1.00 1.40 100 PHE B C 1
ATOM 2700 O O . PHE B 1 176 ? 62.016 97.576 87.803 1.00 9.52 100 PHE B O 1
ATOM 2708 N N . LEU B 1 177 ? 63.792 98.600 88.732 1.00 0.00 101 LEU B N 1
ATOM 2709 C CA . LEU B 1 177 ? 64.332 98.963 87.429 1.00 0.67 101 LEU B CA 1
ATOM 2710 C C . LEU B 1 177 ? 64.815 97.735 86.667 1.00 5.23 101 LEU B C 1
ATOM 2711 O O . LEU B 1 177 ? 64.655 97.657 85.445 1.00 0.00 101 LEU B O 1
ATOM 2716 N N . LEU B 1 178 ? 65.412 96.769 87.369 1.00 0.00 102 LEU B N 1
ATOM 2717 C CA . LEU B 1 178 ? 65.776 95.513 86.725 1.00 3.47 102 LEU B CA 1
ATOM 2718 C C . LEU B 1 178 ? 64.540 94.786 86.209 1.00 2.27 102 LEU B C 1
ATOM 2719 O O . LEU B 1 178 ? 64.548 94.241 85.097 1.00 0.06 102 LEU B O 1
ATOM 2724 N N . LYS B 1 179 ? 63.465 94.779 87.000 1.00 5.44 103 LYS B N 1
ATOM 2725 C CA . LYS B 1 179 ? 62.197 94.224 86.535 1.00 4.86 103 LYS B CA 1
ATOM 2726 C C . LYS B 1 179 ? 61.759 94.885 85.234 1.00 2.59 103 LYS B C 1
ATOM 2727 O O . LYS B 1 179 ? 61.512 94.208 84.227 1.00 0.90 103 LYS B O 1
ATOM 2733 N N . LEU B 1 180 ? 61.701 96.220 85.231 1.00 0.14 104 LEU B N 1
ATOM 2734 C CA . LEU B 1 180 ? 61.256 96.950 84.049 1.00 2.82 104 LEU B CA 1
ATOM 2735 C C . LEU B 1 180 ? 62.135 96.649 82.841 1.00 0.00 104 LEU B C 1
ATOM 2736 O O . LEU B 1 180 ? 61.626 96.415 81.739 1.00 0.05 104 LEU B O 1
ATOM 2741 N N . ALA B 1 181 ? 63.456 96.649 83.031 1.00 0.00 105 ALA B N 1
ATOM 2742 C CA . ALA B 1 181 ? 64.370 96.350 81.935 1.00 0.00 105 ALA B CA 1
ATOM 2743 C C . ALA B 1 181 ? 64.153 94.943 81.398 1.00 0.04 105 ALA B C 1
ATOM 2744 O O . ALA B 1 181 ? 64.309 94.707 80.196 1.00 3.43 105 ALA B O 1
ATOM 2746 N N . GLY B 1 182 ? 63.801 93.997 82.273 1.00 5.15 106 GLY B N 1
ATOM 2747 C CA . GLY B 1 182 ? 63.418 92.674 81.820 1.00 5.29 106 GLY B CA 1
ATOM 2748 C C . GLY B 1 182 ? 62.125 92.628 81.035 1.00 5.61 106 GLY B C 1
ATOM 2749 O O . GLY B 1 182 ? 62.004 91.814 80.114 1.00 10.12 106 GLY B O 1
ATOM 2750 N N . ARG B 1 183 ? 61.153 93.471 81.381 1.00 2.47 107 ARG B N 1
ATOM 2751 C CA . ARG B 1 183 ? 59.867 93.459 80.692 1.00 0.04 107 ARG B CA 1
ATOM 2752 C C . ARG B 1 183 ? 59.855 94.259 79.394 1.00 0.00 107 ARG B C 1
ATOM 2753 O O . ARG B 1 183 ? 59.276 93.797 78.407 1.00 4.70 107 ARG B O 1
ATOM 2761 N N . TRP B 1 184 ? 60.462 95.437 79.365 1.00 0.00 108 TRP B N 1
ATOM 2762 C CA . TRP B 1 184 ? 60.447 96.321 78.211 1.00 0.00 108 TRP B CA 1
ATOM 2763 C C . TRP B 1 184 ? 61.862 96.757 77.867 1.00 0.00 108 TRP B C 1
ATOM 2764 O O . TRP B 1 184 ? 62.746 96.757 78.729 1.00 5.30 108 TRP B O 1
ATOM 2775 N N . PRO B 1 185 ? 62.114 97.134 76.604 1.00 1.58 109 PRO B N 1
ATOM 2776 C CA . PRO B 1 185 ? 63.471 97.576 76.205 1.00 8.32 109 PRO B CA 1
ATOM 2777 C C . PRO B 1 185 ? 63.807 98.989 76.677 1.00 2.28 109 PRO B C 1
ATOM 2778 O O . PRO B 1 185 ? 63.661 99.987 75.972 1.00 14.15 109 PRO B O 1
ATOM 2782 N N . VAL B 1 186 ? 64.271 99.080 77.919 1.00 4.84 110 VAL B N 1
ATOM 2783 C CA . VAL B 1 186 ? 64.619 100.364 78.518 1.00 3.83 110 VAL B CA 1
ATOM 2784 C C . VAL B 1 186 ? 66.067 100.692 78.175 1.00 0.91 110 VAL B C 1
ATOM 2785 O O . VAL B 1 186 ? 66.976 99.902 78.451 1.00 12.16 110 VAL B O 1
ATOM 2789 N N . LYS B 1 187 ? 66.282 101.857 77.568 1.00 5.00 111 LYS B N 1
ATOM 2790 C CA . LYS B 1 187 ? 67.618 102.337 77.234 1.00 2.35 111 LYS B CA 1
ATOM 2791 C C . LYS B 1 187 ? 68.082 103.496 78.100 1.00 6.72 111 LYS B C 1
ATOM 2792 O O . LYS B 1 187 ? 69.275 103.590 78.393 1.00 13.28 111 LYS B O 1
ATOM 2798 N N . THR B 1 188 ? 67.176 104.378 78.510 1.00 5.94 112 THR B N 1
ATOM 2799 C CA . THR B 1 188 ? 67.536 105.533 79.318 1.00 4.35 112 THR B CA 1
ATOM 2800 C C . THR B 1 188 ? 66.437 105.787 80.338 1.00 6.96 112 THR B C 1
ATOM 2801 O O . THR B 1 188 ? 65.250 105.677 80.019 1.00 8.38 112 THR B O 1
ATOM 2805 N N . VAL B 1 189 ? 66.838 106.124 81.561 1.00 3.43 113 VAL B N 1
ATOM 2806 C CA . VAL B 1 189 ? 65.911 106.467 82.632 1.00 10.78 113 VAL B CA 1
ATOM 2807 C C . VAL B 1 189 ? 66.159 107.913 83.044 1.00 7.77 113 VAL B C 1
ATOM 2808 O O . VAL B 1 189 ? 67.311 108.328 83.218 1.00 8.65 113 VAL B O 1
ATOM 2812 N N . HIS B 1 190 ? 65.080 108.683 83.167 1.00 1.64 114 HIS B N 1
ATOM 2813 C CA . HIS B 1 190 ? 65.134 110.067 83.620 1.00 5.42 114 HIS B CA 1
ATOM 2814 C C . HIS B 1 190 ? 64.609 110.121 85.049 1.00 9.89 114 HIS B C 1
ATOM 2815 O O . HIS B 1 190 ? 63.497 109.655 85.320 1.00 3.78 114 HIS B O 1
ATOM 2822 N N . THR B 1 191 ? 65.398 110.690 85.956 1.00 11.98 115 THR B N 1
ATOM 2823 C CA . THR B 1 191 ? 65.046 110.727 87.369 1.00 3.94 115 THR B CA 1
ATOM 2824 C C . THR B 1 191 ? 65.299 112.126 87.923 1.00 5.18 115 THR B C 1
ATOM 2825 O O . THR B 1 191 ? 65.751 113.028 87.212 1.00 20.91 115 THR B O 1
ATOM 2829 N N . ASP B 1 192 ? 65.007 112.301 89.211 1.00 11.44 116 ASP B N 1
ATOM 2830 C CA . ASP B 1 192 ? 65.041 113.606 89.859 1.00 13.01 116 ASP B CA 1
ATOM 2831 C C . ASP B 1 192 ? 66.213 113.780 90.820 1.00 16.16 116 ASP B C 1
ATOM 2832 O O . ASP B 1 192 ? 66.129 114.612 91.730 1.00 16.49 116 ASP B O 1
ATOM 2837 N N . ASN B 1 193 ? 67.291 113.013 90.649 1.00 19.61 117 ASN B N 1
ATOM 2838 C CA . ASN B 1 193 ? 68.486 113.116 91.487 1.00 16.18 117 ASN B CA 1
ATOM 2839 C C . ASN B 1 193 ? 68.188 112.828 92.956 1.00 15.95 117 ASN B C 1
ATOM 2840 O O . ASN B 1 193 ? 68.832 113.384 93.848 1.00 15.42 117 ASN B O 1
ATOM 2845 N N . GLY B 1 194 ? 67.213 111.964 93.220 1.00 17.42 118 GLY B N 1
ATOM 2846 C CA . GLY B 1 194 ? 66.890 111.596 94.582 1.00 12.01 118 GLY B CA 1
ATOM 2847 C C . GLY B 1 194 ? 67.910 110.643 95.177 1.00 13.01 118 GLY B C 1
ATOM 2848 O O . GLY B 1 194 ? 68.788 110.106 94.500 1.00 15.52 118 GLY B O 1
ATOM 2849 N N . SER B 1 195 ? 67.784 110.437 96.490 1.00 15.54 119 SER B N 1
ATOM 2850 C CA . SER B 1 195 ? 68.722 109.568 97.194 1.00 13.28 119 SER B CA 1
ATOM 2851 C C . SER B 1 195 ? 68.643 108.135 96.682 1.00 11.81 119 SER B C 1
ATOM 2852 O O . SER B 1 195 ? 69.673 107.483 96.479 1.00 17.18 119 SER B O 1
ATOM 2855 N N . ASN B 1 196 ? 67.428 107.629 96.464 1.00 13.30 120 ASN B N 1
ATOM 2856 C CA . ASN B 1 196 ? 67.260 106.269 95.969 1.00 0.60 120 ASN B CA 1
ATOM 2857 C C . ASN B 1 196 ? 67.647 106.122 94.505 1.00 6.09 120 ASN B C 1
ATOM 2858 O O . ASN B 1 196 ? 67.886 104.999 94.053 1.00 11.60 120 ASN B O 1
ATOM 2863 N N . PHE B 1 197 ? 67.713 107.221 93.755 1.00 9.63 121 PHE B N 1
ATOM 2864 C CA . PHE B 1 197 ? 68.068 107.156 92.346 1.00 7.48 121 PHE B CA 1
ATOM 2865 C C . PHE B 1 197 ? 69.556 107.336 92.086 1.00 9.69 121 PHE B C 1
ATOM 2866 O O . PHE B 1 197 ? 70.036 106.924 91.025 1.00 14.85 121 PHE B O 1
ATOM 2874 N N . THR B 1 198 ? 70.293 107.933 93.018 1.00 10.90 122 THR B N 1
ATOM 2875 C CA . THR B 1 198 ? 71.730 108.114 92.881 1.00 11.00 122 THR B CA 1
ATOM 2876 C C . THR B 1 198 ? 72.531 107.069 93.643 1.00 13.13 122 THR B C 1
ATOM 2877 O O . THR B 1 198 ? 73.756 107.193 93.737 1.00 19.82 122 THR B O 1
ATOM 2881 N N . SER B 1 199 ? 71.874 106.047 94.182 1.00 16.08 123 SER B N 1
ATOM 2882 C CA . SER B 1 199 ? 72.563 105.031 94.959 1.00 7.79 123 SER B CA 1
ATOM 2883 C C . SER B 1 199 ? 73.447 104.170 94.061 1.00 8.50 123 SER B C 1
ATOM 2884 O O . SER B 1 199 ? 73.233 104.054 92.852 1.00 11.65 123 SER B O 1
ATOM 2887 N N . THR B 1 200 ? 74.461 103.562 94.679 1.00 17.32 124 THR B N 1
ATOM 2888 C CA . THR B 1 200 ? 75.362 102.690 93.935 1.00 9.66 124 THR B CA 1
ATOM 2889 C C . THR B 1 200 ? 74.653 101.435 93.445 1.00 4.45 124 THR B C 1
ATOM 2890 O O . THR B 1 200 ? 75.009 100.900 92.390 1.00 15.69 124 THR B O 1
ATOM 2894 N N . THR B 1 201 ? 73.662 100.947 94.192 1.00 8.54 125 THR B N 1
ATOM 2895 C CA . THR B 1 201 ? 72.908 99.776 93.755 1.00 6.21 125 THR B CA 1
ATOM 2896 C C . THR B 1 201 ? 72.158 100.063 92.460 1.00 8.42 125 THR B C 1
ATOM 2897 O O . THR B 1 201 ? 72.148 99.242 91.535 1.00 19.63 125 THR B O 1
ATOM 2901 N N . VAL B 1 202 ? 71.529 101.234 92.376 1.00 2.65 126 VAL B N 1
ATOM 2902 C CA . VAL B 1 202 ? 70.793 101.608 91.173 1.00 8.33 126 VAL B CA 1
ATOM 2903 C C . VAL B 1 202 ? 71.740 101.779 89.992 1.00 1.91 126 VAL B C 1
ATOM 2904 O O . VAL B 1 202 ? 71.437 101.356 88.871 1.00 4.59 126 VAL B O 1
ATOM 2908 N N . LYS B 1 203 ? 72.895 102.405 90.222 1.00 6.91 127 LYS B N 1
ATOM 2909 C CA . LYS B 1 203 ? 73.875 102.569 89.154 1.00 5.03 127 LYS B CA 1
ATOM 2910 C C . LYS B 1 203 ? 74.395 101.220 88.674 1.00 8.55 127 LYS B C 1
ATOM 2911 O O . LYS B 1 203 ? 74.587 101.014 87.471 1.00 12.13 127 LYS B O 1
ATOM 2917 N N . ALA B 1 204 ? 74.627 100.290 89.602 1.00 4.26 128 ALA B N 1
ATOM 2918 C CA . ALA B 1 204 ? 75.064 98.951 89.225 1.00 5.79 128 ALA B CA 1
ATOM 2919 C C . ALA B 1 204 ? 73.995 98.227 88.417 1.00 8.32 128 ALA B C 1
ATOM 2920 O O . ALA B 1 204 ? 74.306 97.540 87.438 1.00 4.74 128 ALA B O 1
ATOM 2922 N N . ALA B 1 205 ? 72.727 98.367 88.814 1.00 5.71 129 ALA B N 1
ATOM 2923 C CA . ALA B 1 205 ? 71.642 97.763 88.046 1.00 8.10 129 ALA B CA 1
ATOM 2924 C C . ALA B 1 205 ? 71.569 98.351 86.643 1.00 5.41 129 ALA B C 1
ATOM 2925 O O . ALA B 1 205 ? 71.385 97.621 85.661 1.00 2.22 129 ALA B O 1
ATOM 2927 N N . CYS B 1 206 ? 71.712 99.674 86.532 1.00 6.16 130 CYS B N 1
ATOM 2928 C CA . CYS B 1 206 ? 71.687 100.324 85.226 1.00 5.25 130 CYS B CA 1
ATOM 2929 C C . CYS B 1 206 ? 72.848 99.864 84.359 1.00 2.88 130 CYS B C 1
ATOM 2930 O O . CYS B 1 206 ? 72.684 99.649 83.152 1.00 1.24 130 CYS B O 1
ATOM 2933 N N . TRP B 1 207 ? 74.034 99.726 84.954 1.00 1.60 131 TRP B N 1
ATOM 2934 C CA . TRP B 1 207 ? 75.184 99.235 84.206 1.00 3.97 131 TRP B CA 1
ATOM 2935 C C . TRP B 1 207 ? 74.965 97.800 83.746 1.00 3.31 131 TRP B C 1
ATOM 2936 O O . TRP B 1 207 ? 75.349 97.434 82.630 1.00 3.45 131 TRP B O 1
ATOM 2947 N N . TRP B 1 208 ? 74.361 96.969 84.597 1.00 0.00 132 TRP B N 1
ATOM 2948 C CA . TRP B 1 208 ? 74.106 95.587 84.207 1.00 0.00 132 TRP B CA 1
ATOM 2949 C C . TRP B 1 208 ? 73.106 95.514 83.062 1.00 0.00 132 TRP B C 1
ATOM 2950 O O . TRP B 1 208 ? 73.311 94.773 82.095 1.00 0.73 132 TRP B O 1
ATOM 2961 N N . ALA B 1 209 ? 72.022 96.282 83.147 1.00 4.74 133 ALA B N 1
ATOM 2962 C CA . ALA B 1 209 ? 70.987 96.248 82.124 1.00 0.37 133 ALA B CA 1
ATOM 2963 C C . ALA B 1 209 ? 71.286 97.162 80.943 1.00 2.43 133 ALA B C 1
ATOM 2964 O O . ALA B 1 209 ? 70.464 97.241 80.024 1.00 4.80 133 ALA B O 1
ATOM 2966 N N . GLY B 1 210 ? 72.426 97.844 80.942 1.00 6.49 134 GLY B N 1
ATOM 2967 C CA . GLY B 1 210 ? 72.742 98.785 79.883 1.00 1.06 134 GLY B CA 1
ATOM 2968 C C . GLY B 1 210 ? 71.819 99.984 79.826 1.00 0.00 134 GLY B C 1
ATOM 2969 O O . GLY B 1 210 ? 71.459 100.431 78.730 1.00 7.30 134 GLY B O 1
ATOM 2970 N N . ILE B 1 211 ? 71.425 100.517 80.980 1.00 6.05 135 ILE B N 1
ATOM 2971 C CA . ILE B 1 211 ? 70.529 101.666 81.058 1.00 4.03 135 ILE B CA 1
ATOM 2972 C C . ILE B 1 211 ? 71.350 102.920 81.318 1.00 8.57 135 ILE B C 1
ATOM 2973 O O . ILE B 1 211 ? 72.255 102.923 82.162 1.00 14.10 135 ILE B O 1
ATOM 2978 N N . LYS B 1 212 ? 71.033 103.989 80.595 1.00 1.58 136 LYS B N 1
ATOM 2979 C CA . LYS B 1 212 ? 71.700 105.273 80.759 1.00 7.87 136 LYS B CA 1
ATOM 2980 C C . LYS B 1 212 ? 70.900 106.107 81.756 1.00 7.53 136 LYS B C 1
ATOM 2981 O O . LYS B 1 212 ? 69.684 106.260 81.610 1.00 11.69 136 LYS B O 1
ATOM 2987 N N . GLN B 1 213 ? 71.579 106.635 82.770 1.00 10.84 137 GLN B N 1
ATOM 2988 C CA . GLN B 1 213 ? 70.936 107.420 83.816 1.00 7.62 137 GLN B CA 1
ATOM 2989 C C . GLN B 1 213 ? 71.085 108.907 83.530 1.00 8.44 137 GLN B C 1
ATOM 2990 O O . GLN B 1 213 ? 72.199 109.398 83.324 1.00 15.07 137 GLN B O 1
ATOM 2996 N N . GLU B 1 214 ? 69.963 109.617 83.531 1.00 8.53 138 GLU B N 1
ATOM 2997 C CA . GLU B 1 214 ? 69.952 111.065 83.403 1.00 11.58 138 GLU B CA 1
ATOM 2998 C C . GLU B 1 214 ? 69.189 111.668 84.571 1.00 7.18 138 GLU B C 1
ATOM 2999 O O . GLU B 1 214 ? 68.057 111.268 84.859 1.00 10.46 138 GLU B O 1
ATOM 3005 N N . PHE B 1 215 ? 69.813 112.633 85.235 1.00 15.50 139 PHE B N 1
ATOM 3006 C CA . PHE B 1 215 ? 69.202 113.288 86.382 1.00 10.24 139 PHE B CA 1
ATOM 3007 C C . PHE B 1 215 ? 68.911 114.752 86.076 1.00 15.29 139 PHE B C 1
ATOM 3008 O O . PHE B 1 215 ? 67.772 115.123 85.796 1.00 18.33 139 PHE B O 1
ATOM 3016 N N . GLY B 1 225 ? 58.129 116.863 83.089 1.00 18.12 149 GLY B N 1
ATOM 3017 C CA . GLY B 1 225 ? 56.842 117.233 83.647 1.00 17.49 149 GLY B CA 1
ATOM 3018 C C . GLY B 1 225 ? 55.765 116.193 83.407 1.00 14.85 149 GLY B C 1
ATOM 3019 O O . GLY B 1 225 ? 54.676 116.272 83.975 1.00 16.72 149 GLY B O 1
ATOM 3020 N N . VAL B 1 226 ? 56.073 115.218 82.550 1.00 13.74 150 VAL B N 1
ATOM 3021 C CA . VAL B 1 226 ? 55.125 114.143 82.266 1.00 13.33 150 VAL B CA 1
ATOM 3022 C C . VAL B 1 226 ? 54.860 113.321 83.520 1.00 11.95 150 VAL B C 1
ATOM 3023 O O . VAL B 1 226 ? 53.711 112.968 83.821 1.00 20.94 150 VAL B O 1
ATOM 3027 N N . ILE B 1 227 ? 55.916 113.012 84.275 1.00 17.80 151 ILE B N 1
ATOM 3028 C CA . ILE B 1 227 ? 55.785 112.113 85.417 1.00 13.69 151 ILE B CA 1
ATOM 3029 C C . ILE B 1 227 ? 54.903 112.728 86.497 1.00 14.16 151 ILE B C 1
ATOM 3030 O O . ILE B 1 227 ? 54.161 112.018 87.182 1.00 22.35 151 ILE B O 1
ATOM 3035 N N . GLU B 1 228 ? 54.960 114.050 86.666 1.00 19.34 152 GLU B N 1
ATOM 3036 C CA . GLU B 1 228 ? 54.131 114.700 87.679 1.00 19.50 152 GLU B CA 1
ATOM 3037 C C . GLU B 1 228 ? 52.648 114.593 87.334 1.00 20.31 152 GLU B C 1
ATOM 3038 O O . GLU B 1 228 ? 51.823 114.195 88.171 1.00 28.29 152 GLU B O 1
ATOM 3044 N N . SER B 1 229 ? 52.292 114.940 86.095 1.00 13.71 153 SER B N 1
ATOM 3045 C CA . SER B 1 229 ? 50.901 114.841 85.669 1.00 17.49 153 SER B CA 1
ATOM 3046 C C . SER B 1 229 ? 50.416 113.399 85.723 1.00 20.23 153 SER B C 1
ATOM 3047 O O . SER B 1 229 ? 49.252 113.136 86.048 1.00 24.55 153 SER B O 1
ATOM 3050 N N . MET B 1 230 ? 51.299 112.447 85.416 1.00 18.44 154 MET B N 1
ATOM 3051 C CA . MET B 1 230 ? 50.887 111.049 85.434 1.00 15.37 154 MET B CA 1
ATOM 3052 C C . MET B 1 230 ? 50.776 110.508 86.853 1.00 16.40 154 MET B C 1
ATOM 3053 O O . MET B 1 230 ? 49.944 109.634 87.110 1.00 21.56 154 MET B O 1
ATOM 3058 N N . ASN B 1 231 ? 51.586 111.011 87.785 1.00 16.85 155 ASN B N 1
ATOM 3059 C CA . ASN B 1 231 ? 51.354 110.708 89.191 1.00 13.00 155 ASN B CA 1
ATOM 3060 C C . ASN B 1 231 ? 49.992 111.225 89.624 1.00 16.06 155 ASN B C 1
ATOM 3061 O O . ASN B 1 231 ? 49.255 110.538 90.341 1.00 21.67 155 ASN B O 1
ATOM 3066 N N . LYS B 1 232 ? 49.634 112.432 89.179 1.00 15.74 156 LYS B N 1
ATOM 3067 C CA . LYS B 1 232 ? 48.308 112.966 89.480 1.00 16.67 156 LYS B CA 1
ATOM 3068 C C . LYS B 1 232 ? 47.205 112.074 88.913 1.00 16.00 156 LYS B C 1
ATOM 3069 O O . LYS B 1 232 ? 46.223 111.769 89.602 1.00 24.59 156 LYS B O 1
ATOM 3075 N N . GLU B 1 233 ? 47.354 111.644 87.658 1.00 14.74 157 GLU B N 1
ATOM 3076 C CA . GLU B 1 233 ? 46.339 110.799 87.030 1.00 13.60 157 GLU B CA 1
ATOM 3077 C C . GLU B 1 233 ? 46.230 109.446 87.725 1.00 16.87 157 GLU B C 1
ATOM 3078 O O . GLU B 1 233 ? 45.122 108.936 87.946 1.00 19.62 157 GLU B O 1
ATOM 3084 N N . LEU B 1 234 ? 47.370 108.842 88.063 1.00 14.01 158 LEU B N 1
ATOM 3085 C CA . LEU B 1 234 ? 47.355 107.569 88.771 1.00 7.80 158 LEU B CA 1
ATOM 3086 C C . LEU B 1 234 ? 46.702 107.715 90.136 1.00 11.69 158 LEU B C 1
ATOM 3087 O O . LEU B 1 234 ? 45.952 106.835 90.565 1.00 16.08 158 LEU B O 1
ATOM 3092 N N . LYS B 1 235 ? 46.972 108.824 90.830 1.00 10.56 159 LYS B N 1
ATOM 3093 C CA . LYS B 1 235 ? 46.311 109.074 92.105 1.00 11.71 159 LYS B CA 1
ATOM 3094 C C . LYS B 1 235 ? 44.806 109.212 91.923 1.00 14.04 159 LYS B C 1
ATOM 3095 O O . LYS B 1 235 ? 44.027 108.735 92.755 1.00 10.97 159 LYS B O 1
ATOM 3101 N N . LYS B 1 236 ? 44.378 109.868 90.843 1.00 10.67 160 LYS B N 1
ATOM 3102 C CA . LYS B 1 236 ? 42.949 109.985 90.568 1.00 11.95 160 LYS B CA 1
ATOM 3103 C C . LYS B 1 236 ? 42.312 108.613 90.369 1.00 12.18 160 LYS B C 1
ATOM 3104 O O . LYS B 1 236 ? 41.267 108.305 90.955 1.00 14.03 160 LYS B O 1
ATOM 3110 N N . ILE B 1 237 ? 42.939 107.766 89.550 1.00 11.26 161 ILE B N 1
ATOM 3111 C CA . ILE B 1 237 ? 42.370 106.441 89.303 1.00 8.04 161 ILE B CA 1
ATOM 3112 C C . ILE B 1 237 ? 42.388 105.606 90.579 1.00 4.11 161 ILE B C 1
ATOM 3113 O O . ILE B 1 237 ? 41.467 104.821 90.840 1.00 14.37 161 ILE B O 1
ATOM 3118 N N . ILE B 1 238 ? 43.432 105.766 91.395 1.00 8.88 162 ILE B N 1
ATOM 3119 C CA . ILE B 1 238 ? 43.514 105.048 92.663 1.00 4.04 162 ILE B CA 1
ATOM 3120 C C . ILE B 1 238 ? 42.392 105.485 93.592 1.00 9.95 162 ILE B C 1
ATOM 3121 O O . ILE B 1 238 ? 41.785 104.662 94.282 1.00 16.29 162 ILE B O 1
ATOM 3126 N N . GLY B 1 239 ? 42.104 106.784 93.638 1.00 9.54 163 GLY B N 1
ATOM 3127 C CA . GLY B 1 239 ? 40.984 107.244 94.439 1.00 12.43 163 GLY B CA 1
ATOM 3128 C C . GLY B 1 239 ? 39.657 106.761 93.889 1.00 14.38 163 GLY B C 1
ATOM 3129 O O . GLY B 1 239 ? 38.685 106.600 94.630 1.00 21.37 163 GLY B O 1
ATOM 3130 N N . GLN B 1 240 ? 39.602 106.520 92.579 1.00 11.13 164 GLN B N 1
ATOM 3131 C CA . GLN B 1 240 ? 38.386 105.985 91.978 1.00 8.85 164 GLN B CA 1
ATOM 3132 C C . GLN B 1 240 ? 38.168 104.523 92.358 1.00 11.28 164 GLN B C 1
ATOM 3133 O O . GLN B 1 240 ? 37.029 104.102 92.594 1.00 17.99 164 GLN B O 1
ATOM 3139 N N . VAL B 1 241 ? 39.239 103.733 92.421 1.00 13.01 165 VAL B N 1
ATOM 3140 C CA . VAL B 1 241 ? 39.118 102.286 92.596 1.00 8.94 165 VAL B CA 1
ATOM 3141 C C . VAL B 1 241 ? 39.663 101.811 93.939 1.00 10.93 165 VAL B C 1
ATOM 3142 O O . VAL B 1 241 ? 39.931 100.616 94.104 1.00 18.21 165 VAL B O 1
ATOM 3146 N N . ARG B 1 242 ? 39.836 102.712 94.909 1.00 11.10 166 ARG B N 1
ATOM 3147 C CA . ARG B 1 242 ? 40.379 102.306 96.202 1.00 10.53 166 ARG B CA 1
ATOM 3148 C C . ARG B 1 242 ? 39.416 101.406 96.966 1.00 14.59 166 ARG B C 1
ATOM 3149 O O . ARG B 1 242 ? 39.842 100.449 97.624 1.00 19.05 166 ARG B O 1
ATOM 3157 N N . ASP B 1 243 ? 38.116 101.694 96.896 1.00 12.41 167 ASP B N 1
ATOM 3158 C CA . ASP B 1 243 ? 37.138 100.921 97.651 1.00 11.07 167 ASP B CA 1
ATOM 3159 C C . ASP B 1 243 ? 37.024 99.477 97.178 1.00 9.08 167 ASP B C 1
ATOM 3160 O O . ASP B 1 243 ? 36.441 98.655 97.893 1.00 15.84 167 ASP B O 1
ATOM 3165 N N . GLN B 1 244 ? 37.561 99.151 96.007 1.00 11.62 168 GLN B N 1
ATOM 3166 C CA . GLN B 1 244 ? 37.491 97.803 95.463 1.00 7.58 168 GLN B CA 1
ATOM 3167 C C . GLN B 1 244 ? 38.576 96.883 96.005 1.00 7.54 168 GLN B C 1
ATOM 3168 O O . GLN B 1 244 ? 38.602 95.703 95.643 1.00 12.96 168 GLN B O 1
ATOM 3174 N N . ALA B 1 245 ? 39.467 97.384 96.857 1.00 8.65 169 ALA B N 1
ATOM 3175 C CA . ALA B 1 245 ? 40.541 96.565 97.394 1.00 11.50 169 ALA B CA 1
ATOM 3176 C C . ALA B 1 245 ? 40.811 96.957 98.837 1.00 14.05 169 ALA B C 1
ATOM 3177 O O . ALA B 1 245 ? 40.563 98.095 99.246 1.00 18.31 169 ALA B O 1
ATOM 3179 N N . GLU B 1 246 ? 41.322 95.995 99.608 1.00 13.08 170 GLU B N 1
ATOM 3180 C CA . GLU B 1 246 ? 41.687 96.272 100.993 1.00 13.20 170 GLU B CA 1
ATOM 3181 C C . GLU B 1 246 ? 43.070 96.901 101.087 1.00 15.00 170 GLU B C 1
ATOM 3182 O O . GLU B 1 246 ? 43.290 97.816 101.890 1.00 20.91 170 GLU B O 1
ATOM 3188 N N . HIS B 1 247 ? 44.012 96.429 100.279 1.00 14.30 171 HIS B N 1
ATOM 3189 C CA . HIS B 1 247 ? 45.391 96.888 100.330 1.00 11.24 171 HIS B CA 1
ATOM 3190 C C . HIS B 1 247 ? 45.669 97.885 99.212 1.00 15.16 171 HIS B C 1
ATOM 3191 O O . HIS B 1 247 ? 45.056 97.839 98.143 1.00 22.46 171 HIS B O 1
ATOM 3198 N N . LEU B 1 248 ? 46.611 98.792 99.478 1.00 15.24 172 LEU B N 1
ATOM 3199 C CA . LEU B 1 248 ? 46.899 99.863 98.529 1.00 9.49 172 LEU B CA 1
ATOM 3200 C C . LEU B 1 248 ? 47.567 99.327 97.268 1.00 6.74 172 LEU B C 1
ATOM 3201 O O . LEU B 1 248 ? 47.358 99.863 96.175 1.00 11.67 172 LEU B O 1
ATOM 3206 N N . LYS B 1 249 ? 48.380 98.276 97.397 1.00 9.45 173 LYS B N 1
ATOM 3207 C CA . LYS B 1 249 ? 49.091 97.753 96.234 1.00 12.03 173 LYS B CA 1
ATOM 3208 C C . LYS B 1 249 ? 48.128 97.190 95.193 1.00 6.96 173 LYS B C 1
ATOM 3209 O O . LYS B 1 249 ? 48.317 97.392 93.985 1.00 12.83 173 LYS B O 1
ATOM 3215 N N . THR B 1 250 ? 47.085 96.488 95.639 1.00 5.88 174 THR B N 1
ATOM 3216 C CA . THR B 1 250 ? 46.110 95.947 94.700 1.00 4.56 174 THR B CA 1
ATOM 3217 C C . THR B 1 250 ? 45.367 97.070 93.985 1.00 4.66 174 THR B C 1
ATOM 3218 O O . THR B 1 250 ? 45.129 96.997 92.773 1.00 13.00 174 THR B O 1
ATOM 3222 N N . ALA B 1 251 ? 45.013 98.129 94.716 1.00 4.92 175 ALA B N 1
ATOM 3223 C CA . ALA B 1 251 ? 44.372 99.282 94.092 1.00 7.40 175 ALA B CA 1
ATOM 3224 C C . ALA B 1 251 ? 45.302 99.953 93.090 1.00 3.59 175 ALA B C 1
ATOM 3225 O O . ALA B 1 251 ? 44.861 100.403 92.027 1.00 9.11 175 ALA B O 1
ATOM 3227 N N . VAL B 1 252 ? 46.593 100.030 93.414 1.00 3.81 176 VAL B N 1
ATOM 3228 C CA . VAL B 1 252 ? 47.560 100.627 92.498 1.00 12.21 176 VAL B CA 1
ATOM 3229 C C . VAL B 1 252 ? 47.647 99.816 91.213 1.00 1.06 176 VAL B C 1
ATOM 3230 O O . VAL B 1 252 ? 47.702 100.375 90.112 1.00 6.78 176 VAL B O 1
ATOM 3234 N N . GLN B 1 253 ? 47.668 98.489 91.329 1.00 7.01 177 GLN B N 1
ATOM 3235 C CA . GLN B 1 253 ? 47.738 97.660 90.128 1.00 1.45 177 GLN B CA 1
ATOM 3236 C C . GLN B 1 253 ? 46.447 97.740 89.318 1.00 2.02 177 GLN B C 1
ATOM 3237 O O . GLN B 1 253 ? 46.484 97.723 88.082 1.00 9.95 177 GLN B O 1
ATOM 3243 N N . MET B 1 254 ? 45.297 97.843 89.992 1.00 0.00 178 MET B N 1
ATOM 3244 C CA . MET B 1 254 ? 44.049 98.096 89.274 1.00 0.32 178 MET B CA 1
ATOM 3245 C C . MET B 1 254 ? 44.107 99.418 88.519 1.00 5.78 178 MET B C 1
ATOM 3246 O O . MET B 1 254 ? 43.657 99.509 87.371 1.00 3.41 178 MET B O 1
ATOM 3251 N N . ALA B 1 255 ? 44.655 100.455 89.155 1.00 0.63 179 ALA B N 1
ATOM 3252 C CA . ALA B 1 255 ? 44.785 101.751 88.498 1.00 2.00 179 ALA B CA 1
ATOM 3253 C C . ALA B 1 255 ? 45.727 101.675 87.304 1.00 0.00 179 ALA B C 1
ATOM 3254 O O . ALA B 1 255 ? 45.481 102.306 86.273 1.00 1.87 179 ALA B O 1
ATOM 3256 N N . VAL B 1 256 ? 46.818 100.921 87.436 1.00 0.00 180 VAL B N 1
ATOM 3257 C CA . VAL B 1 256 ? 47.756 100.749 86.329 1.00 0.00 180 VAL B CA 1
ATOM 3258 C C . VAL B 1 256 ? 47.067 100.053 85.163 1.00 3.06 180 VAL B C 1
ATOM 3259 O O . VAL B 1 256 ? 47.197 100.463 84.003 1.00 0.00 180 VAL B O 1
ATOM 3263 N N . PHE B 1 257 ? 46.316 98.990 85.463 1.00 2.81 181 PHE B N 1
ATOM 3264 C CA . PHE B 1 257 ? 45.563 98.276 84.436 1.00 2.48 181 PHE B CA 1
ATOM 3265 C C . PHE B 1 257 ? 44.584 99.209 83.733 1.00 0.44 181 PHE B C 1
ATOM 3266 O O . PHE B 1 257 ? 44.503 99.234 82.497 1.00 0.54 181 PHE B O 1
ATOM 3274 N N . ILE B 1 258 ? 43.855 100.010 84.514 1.00 2.16 182 ILE B N 1
ATOM 3275 C CA . ILE B 1 258 ? 42.856 100.914 83.950 1.00 6.53 182 ILE B CA 1
ATOM 3276 C C . ILE B 1 258 ? 43.518 101.969 83.072 1.00 4.74 182 ILE B C 1
ATOM 3277 O O . ILE B 1 258 ? 43.067 102.238 81.955 1.00 0.77 182 ILE B O 1
ATOM 3282 N N . HIS B 1 259 ? 44.603 102.572 83.557 1.00 0.00 183 HIS B N 1
ATOM 3283 C CA . HIS B 1 259 ? 45.282 103.594 82.770 1.00 7.15 183 HIS B CA 1
ATOM 3284 C C . HIS B 1 259 ? 45.841 103.013 81.478 1.00 1.70 183 HIS B C 1
ATOM 3285 O O . HIS B 1 259 ? 45.748 103.640 80.417 1.00 0.00 183 HIS B O 1
ATOM 3292 N N . ASN B 1 260 ? 46.427 101.816 81.546 1.00 0.36 184 ASN B N 1
ATOM 3293 C CA . ASN B 1 260 ? 47.107 101.280 80.375 1.00 0.00 184 ASN B CA 1
ATOM 3294 C C . ASN B 1 260 ? 46.125 100.764 79.329 1.00 1.58 184 ASN B C 1
ATOM 3295 O O . ASN B 1 260 ? 46.408 100.837 78.128 1.00 0.00 184 ASN B O 1
ATOM 3300 N N . PHE B 1 261 ? 44.962 100.251 79.747 1.00 0.00 185 PHE B N 1
ATOM 3301 C CA . PHE B 1 261 ? 44.106 99.545 78.803 1.00 0.00 185 PHE B CA 1
ATOM 3302 C C . PHE B 1 261 ? 42.670 100.043 78.714 1.00 3.58 185 PHE B C 1
ATOM 3303 O O . PHE B 1 261 ? 42.047 99.857 77.663 1.00 6.85 185 PHE B O 1
ATOM 3311 N N . LYS B 1 262 ? 42.123 100.658 79.760 1.00 3.23 186 LYS B N 1
ATOM 3312 C CA . LYS B 1 262 ? 40.730 101.083 79.744 1.00 10.17 186 LYS B CA 1
ATOM 3313 C C . LYS B 1 262 ? 40.542 102.553 79.396 1.00 13.03 186 LYS B C 1
ATOM 3314 O O . LYS B 1 262 ? 39.455 102.928 78.945 1.00 24.62 186 LYS B O 1
ATOM 3320 N N . ARG B 1 263 ? 41.558 103.386 79.587 1.00 4.51 187 ARG B N 1
ATOM 3321 C CA . ARG B 1 263 ? 41.484 104.800 79.242 1.00 10.54 187 ARG B CA 1
ATOM 3322 C C . ARG B 1 263 ? 42.132 105.007 77.879 1.00 12.35 187 ARG B C 1
ATOM 3323 O O . ARG B 1 263 ? 43.289 104.626 77.671 1.00 12.38 187 ARG B O 1
ATOM 3331 N N . LYS B 1 264 ? 41.383 105.600 76.955 1.00 15.00 188 LYS B N 1
ATOM 3332 C CA . LYS B 1 264 ? 41.834 105.813 75.590 1.00 8.82 188 LYS B CA 1
ATOM 3333 C C . LYS B 1 264 ? 41.711 107.287 75.230 1.00 9.34 188 LYS B C 1
ATOM 3334 O O . LYS B 1 264 ? 40.806 107.985 75.698 1.00 18.07 188 LYS B O 1
ATOM 3340 N N . GLY B 1 265 ? 42.629 107.750 74.394 1.00 10.59 189 GLY B N 1
ATOM 3341 C CA . GLY B 1 265 ? 42.629 109.141 73.998 1.00 8.98 189 GLY B CA 1
ATOM 3342 C C . GLY B 1 265 ? 43.608 109.383 72.873 1.00 12.94 189 GLY B C 1
ATOM 3343 O O . GLY B 1 265 ? 44.109 108.448 72.247 1.00 17.21 189 GLY B O 1
ATOM 3344 N N . GLY B 1 266 ? 43.877 110.659 72.628 1.00 13.39 190 GLY B N 1
ATOM 3345 C CA . GLY B 1 266 ? 44.777 111.040 71.564 1.00 9.34 190 GLY B CA 1
ATOM 3346 C C . GLY B 1 266 ? 44.078 111.151 70.222 1.00 16.31 190 GLY B C 1
ATOM 3347 O O . GLY B 1 266 ? 42.848 111.188 70.115 1.00 20.04 190 GLY B O 1
ATOM 3348 N N . ILE B 1 267 ? 44.901 111.211 69.173 1.00 17.01 191 ILE B N 1
ATOM 3349 C CA . ILE B 1 267 ? 44.377 111.388 67.821 1.00 15.33 191 ILE B CA 1
ATOM 3350 C C . ILE B 1 267 ? 43.559 110.173 67.401 1.00 16.39 191 ILE B C 1
ATOM 3351 O O . ILE B 1 267 ? 42.432 110.300 66.908 1.00 21.98 191 ILE B O 1
ATOM 3356 N N . GLY B 1 268 ? 44.111 108.979 67.592 1.00 16.11 192 GLY B N 1
ATOM 3357 C CA . GLY B 1 268 ? 43.455 107.760 67.177 1.00 6.95 192 GLY B CA 1
ATOM 3358 C C . GLY B 1 268 ? 42.562 107.104 68.202 1.00 12.54 192 GLY B C 1
ATOM 3359 O O . GLY B 1 268 ? 41.972 106.059 67.911 1.00 17.79 192 GLY B O 1
ATOM 3360 N N . GLY B 1 269 ? 42.432 107.685 69.390 1.00 10.64 193 GLY B N 1
ATOM 3361 C CA . GLY B 1 269 ? 41.623 107.071 70.432 1.00 11.70 193 GLY B CA 1
ATOM 3362 C C . GLY B 1 269 ? 42.146 105.726 70.888 1.00 13.42 193 GLY B C 1
ATOM 3363 O O . GLY B 1 269 ? 41.358 104.800 71.115 1.00 18.33 193 GLY B O 1
ATOM 3364 N N . TYR B 1 270 ? 43.461 105.598 71.026 1.00 11.32 194 TYR B N 1
ATOM 3365 C CA . TYR B 1 270 ? 44.093 104.355 71.438 1.00 5.66 194 TYR B CA 1
ATOM 3366 C C . TYR B 1 270 ? 44.426 104.388 72.924 1.00 9.47 194 TYR B C 1
ATOM 3367 O O . TYR B 1 270 ? 44.570 105.455 73.526 1.00 9.13 194 TYR B O 1
ATOM 3376 N N . SER B 1 271 ? 44.531 103.201 73.511 1.00 0.00 195 SER B N 1
ATOM 3377 C CA . SER B 1 271 ? 44.993 103.060 74.881 1.00 2.98 195 SER B CA 1
ATOM 3378 C C . SER B 1 271 ? 46.513 103.195 74.944 1.00 2.43 195 SER B C 1
ATOM 3379 O O . SER B 1 271 ? 47.209 103.197 73.927 1.00 3.75 195 SER B O 1
ATOM 3382 N N . ALA B 1 272 ? 47.028 103.310 76.170 1.00 7.78 196 ALA B N 1
ATOM 3383 C CA . ALA B 1 272 ? 48.473 103.404 76.359 1.00 0.89 196 ALA B CA 1
ATOM 3384 C C . ALA B 1 272 ? 49.179 102.126 75.918 1.00 4.06 196 ALA B C 1
ATOM 3385 O O . ALA B 1 272 ? 50.268 102.181 75.335 1.00 6.97 196 ALA B O 1
ATOM 3387 N N . GLY B 1 273 ? 48.586 100.965 76.206 1.00 0.00 197 GLY B N 1
ATOM 3388 C CA . GLY B 1 273 ? 49.218 99.710 75.824 1.00 5.62 197 GLY B CA 1
ATOM 3389 C C . GLY B 1 273 ? 49.359 99.565 74.321 1.00 0.00 197 GLY B C 1
ATOM 3390 O O . GLY B 1 273 ? 50.400 99.132 73.816 1.00 1.02 197 GLY B O 1
ATOM 3391 N N . GLU B 1 274 ? 48.315 99.943 73.582 1.00 3.59 198 GLU B N 1
ATOM 3392 C CA . GLU B 1 274 ? 48.393 99.911 72.126 1.00 3.84 198 GLU B CA 1
ATOM 3393 C C . GLU B 1 274 ? 49.488 100.838 71.616 1.00 6.33 198 GLU B C 1
ATOM 3394 O O . GLU B 1 274 ? 50.267 100.465 70.729 1.00 13.09 198 GLU B O 1
ATOM 3400 N N . ARG B 1 275 ? 49.571 102.048 72.177 1.00 0.87 199 ARG B N 1
ATOM 3401 C CA . ARG B 1 275 ? 50.582 103.000 71.730 1.00 1.15 199 ARG B CA 1
ATOM 3402 C C . ARG B 1 275 ? 51.988 102.492 72.007 1.00 2.94 199 ARG B C 1
ATOM 3403 O O . ARG B 1 275 ? 52.872 102.611 71.153 1.00 3.05 199 ARG B O 1
ATOM 3411 N N . ILE B 1 276 ? 52.223 101.928 73.196 1.00 3.11 200 ILE B N 1
ATOM 3412 C CA . ILE B 1 276 ? 53.560 101.427 73.494 1.00 0.00 200 ILE B CA 1
ATOM 3413 C C . ILE B 1 276 ? 53.909 100.257 72.585 1.00 0.00 200 ILE B C 1
ATOM 3414 O O . ILE B 1 276 ? 55.048 100.144 72.116 1.00 0.00 200 ILE B O 1
ATOM 3419 N N . VAL B 1 277 ? 52.944 99.376 72.309 1.00 0.00 201 VAL B N 1
ATOM 3420 C CA . VAL B 1 277 ? 53.223 98.239 71.436 1.00 2.94 201 VAL B CA 1
ATOM 3421 C C . VAL B 1 277 ? 53.595 98.729 70.041 1.00 0.00 201 VAL B C 1
ATOM 3422 O O . VAL B 1 277 ? 54.577 98.273 69.442 1.00 0.00 201 VAL B O 1
ATOM 3426 N N . ASP B 1 278 ? 52.830 99.692 69.518 1.00 5.88 202 ASP B N 1
ATOM 3427 C CA . ASP B 1 278 ? 53.129 100.249 68.201 1.00 1.94 202 ASP B CA 1
ATOM 3428 C C . ASP B 1 278 ? 54.496 100.926 68.172 1.00 2.04 202 ASP B C 1
ATOM 3429 O O . ASP B 1 278 ? 55.267 100.744 67.222 1.00 2.78 202 ASP B O 1
ATOM 3434 N N . ILE B 1 279 ? 54.811 101.714 69.203 1.00 0.00 203 ILE B N 1
ATOM 3435 C CA . ILE B 1 279 ? 56.081 102.435 69.236 1.00 2.28 203 ILE B CA 1
ATOM 3436 C C . ILE B 1 279 ? 57.251 101.462 69.294 1.00 2.62 203 ILE B C 1
ATOM 3437 O O . ILE B 1 279 ? 58.258 101.637 68.597 1.00 8.96 203 ILE B O 1
ATOM 3442 N N . ILE B 1 280 ? 57.137 100.418 70.117 1.00 0.14 204 ILE B N 1
ATOM 3443 C CA . ILE B 1 280 ? 58.207 99.432 70.210 1.00 4.42 204 ILE B CA 1
ATOM 3444 C C . ILE B 1 280 ? 58.351 98.667 68.899 1.00 0.00 204 ILE B C 1
ATOM 3445 O O . ILE B 1 280 ? 59.465 98.338 68.479 1.00 0.00 204 ILE B O 1
ATOM 3450 N N . ALA B 1 281 ? 57.233 98.373 68.229 1.00 1.50 205 ALA B N 1
ATOM 3451 C CA . ALA B 1 281 ? 57.312 97.725 66.923 1.00 1.95 205 ALA B CA 1
ATOM 3452 C C . ALA B 1 281 ? 58.038 98.608 65.913 1.00 0.09 205 ALA B C 1
ATOM 3453 O O . ALA B 1 281 ? 58.863 98.125 65.127 1.00 0.00 205 ALA B O 1
ATOM 3455 N N . THR B 1 282 ? 57.741 99.907 65.923 1.00 1.82 206 THR B N 1
ATOM 3456 C CA . THR B 1 282 ? 58.429 100.835 65.030 1.00 0.63 206 THR B CA 1
ATOM 3457 C C . THR B 1 282 ? 59.918 100.896 65.343 1.00 5.43 206 THR B C 1
ATOM 3458 O O . THR B 1 282 ? 60.753 100.951 64.432 1.00 8.53 206 THR B O 1
ATOM 3462 N N . ASP B 1 283 ? 60.268 100.891 66.630 1.00 3.47 207 ASP B N 1
ATOM 3463 C CA . ASP B 1 283 ? 61.676 100.885 67.016 1.00 7.43 207 ASP B CA 1
ATOM 3464 C C . ASP B 1 283 ? 62.371 99.614 66.539 1.00 6.58 207 ASP B C 1
ATOM 3465 O O . ASP B 1 283 ? 63.527 99.654 66.099 1.00 13.71 207 ASP B O 1
ATOM 3470 N N . ILE B 1 284 ? 61.683 98.474 66.628 1.00 2.23 208 ILE B N 1
ATOM 3471 C CA . ILE B 1 284 ? 62.233 97.218 66.124 1.00 5.23 208 ILE B CA 1
ATOM 3472 C C . ILE B 1 284 ? 62.479 97.314 64.623 1.00 2.47 208 ILE B C 1
ATOM 3473 O O . ILE B 1 284 ? 63.522 96.877 64.116 1.00 2.92 208 ILE B O 1
ATOM 3478 N N . GLN B 1 285 ? 61.517 97.883 63.891 1.00 6.50 209 GLN B N 1
ATOM 3479 C CA . GLN B 1 285 ? 61.687 98.087 62.455 1.00 6.31 209 GLN B CA 1
ATOM 3480 C C . GLN B 1 285 ? 62.902 98.958 62.164 1.00 3.94 209 GLN B C 1
ATOM 3481 O O . GLN B 1 285 ? 63.694 98.660 61.260 1.00 10.12 209 GLN B O 1
ATOM 3487 N N . THR B 1 286 ? 63.054 100.048 62.918 1.00 12.56 210 THR B N 1
ATOM 3488 C CA . THR B 1 286 ? 64.181 100.953 62.719 1.00 11.29 210 THR B CA 1
ATOM 3489 C C . THR B 1 286 ? 65.507 100.249 62.972 1.00 7.18 210 THR B C 1
ATOM 3490 O O . THR B 1 286 ? 66.463 100.411 62.204 1.00 7.45 210 THR B O 1
ATOM 3494 N N . LYS B 1 287 ? 65.584 99.458 64.044 1.00 11.07 211 LYS B N 1
ATOM 3495 C CA . LYS B 1 287 ? 66.822 98.743 64.341 1.00 9.81 211 LYS B CA 1
ATOM 3496 C C . LYS B 1 287 ? 67.140 97.706 63.271 1.00 6.90 211 LYS B C 1
ATOM 3497 O O . LYS B 1 287 ? 68.305 97.532 62.899 1.00 14.15 211 LYS B O 1
ATOM 3503 N N . GLU B 1 288 ? 66.124 97.004 62.764 1.00 6.38 212 GLU B N 1
ATOM 3504 C CA . GLU B 1 288 ? 66.361 96.043 61.687 1.00 4.64 212 GLU B CA 1
ATOM 3505 C C . GLU B 1 288 ? 66.869 96.740 60.429 1.00 9.37 212 GLU B C 1
ATOM 3506 O O . GLU B 1 288 ? 67.814 96.270 59.778 1.00 7.23 212 GLU B O 1
ATOM 3512 N N . LEU B 1 289 ? 66.250 97.870 60.073 1.00 5.84 213 LEU B N 1
ATOM 3513 C CA . LEU B 1 289 ? 66.711 98.625 58.913 1.00 6.62 213 LEU B CA 1
ATOM 3514 C C . LEU B 1 289 ? 68.148 99.090 59.101 1.00 5.80 213 LEU B C 1
ATOM 3515 O O . LEU B 1 289 ? 68.959 99.013 58.171 1.00 13.94 213 LEU B O 1
ATOM 3520 N N . GLN B 1 290 ? 68.482 99.569 60.302 1.00 9.01 214 GLN B N 1
ATOM 3521 C CA . GLN B 1 290 ? 69.848 99.999 60.578 1.00 9.57 214 GLN B CA 1
ATOM 3522 C C . GLN B 1 290 ? 70.827 98.839 60.464 1.00 12.82 214 GLN B C 1
ATOM 3523 O O . GLN B 1 290 ? 71.927 98.998 59.925 1.00 14.80 214 GLN B O 1
ATOM 3529 N N . LYS B 1 291 ? 70.448 97.667 60.977 1.00 9.28 215 LYS B N 1
ATOM 3530 C CA . LYS B 1 291 ? 71.317 96.499 60.882 1.00 8.52 215 LYS B CA 1
ATOM 3531 C C . LYS B 1 291 ? 71.587 96.141 59.428 1.00 10.58 215 LYS B C 1
ATOM 3532 O O . LYS B 1 291 ? 72.729 95.866 59.043 1.00 17.48 215 LYS B O 1
ATOM 3538 N N . GLN B 1 292 ? 70.542 96.150 58.600 1.00 11.72 216 GLN B N 1
ATOM 3539 C CA . GLN B 1 292 ? 70.737 95.800 57.196 1.00 10.26 216 GLN B CA 1
ATOM 3540 C C . GLN B 1 292 ? 71.555 96.858 56.463 1.00 11.20 216 GLN B C 1
ATOM 3541 O O . GLN B 1 292 ? 72.385 96.525 55.608 1.00 22.51 216 GLN B O 1
ATOM 3547 N N . ILE B 1 293 ? 71.347 98.135 56.791 1.00 9.46 217 ILE B N 1
ATOM 3548 C CA . ILE B 1 293 ? 72.148 99.195 56.184 1.00 10.62 217 ILE B CA 1
ATOM 3549 C C . ILE B 1 293 ? 73.616 99.033 56.560 1.00 17.14 217 ILE B C 1
ATOM 3550 O O . ILE B 1 293 ? 74.509 99.185 55.717 1.00 20.62 217 ILE B O 1
ATOM 3555 N N . THR B 1 294 ? 73.888 98.723 57.829 1.00 15.91 218 THR B N 1
ATOM 3556 C CA . THR B 1 294 ? 75.263 98.498 58.264 1.00 13.54 218 THR B CA 1
ATOM 3557 C C . THR B 1 294 ? 75.875 97.300 57.551 1.00 15.59 218 THR B C 1
ATOM 3558 O O . THR B 1 294 ? 77.049 97.330 57.163 1.00 20.13 218 THR B O 1
ATOM 3562 N N . LYS B 1 295 ? 75.094 96.233 57.373 1.00 13.10 219 LYS B N 1
ATOM 3563 C CA . LYS B 1 295 ? 75.601 95.051 56.684 1.00 12.45 219 LYS B CA 1
ATOM 3564 C C . LYS B 1 295 ? 75.940 95.360 55.230 1.00 15.10 219 LYS B C 1
ATOM 3565 O O . LYS B 1 295 ? 76.966 94.906 54.709 1.00 19.44 219 LYS B O 1
ATOM 3571 N N . ILE B 1 296 ? 75.089 96.136 54.554 1.00 17.33 220 ILE B N 1
ATOM 3572 C CA . ILE B 1 296 ? 75.283 96.357 53.124 1.00 12.59 220 ILE B CA 1
ATOM 3573 C C . ILE B 1 296 ? 76.251 97.494 52.815 1.00 15.76 220 ILE B C 1
ATOM 3574 O O . ILE B 1 296 ? 76.783 97.549 51.699 1.00 18.73 220 ILE B O 1
ATOM 3579 N N . GLN B 1 297 ? 76.506 98.402 53.760 1.00 13.08 221 GLN B N 1
ATOM 3580 C CA . GLN B 1 297 ? 77.340 99.559 53.452 1.00 15.24 221 GLN B CA 1
ATOM 3581 C C . GLN B 1 297 ? 78.816 99.215 53.301 1.00 17.94 221 GLN B C 1
ATOM 3582 O O . GLN B 1 297 ? 79.594 100.084 52.894 1.00 21.54 221 GLN B O 1
ATOM 3588 N N . ASN B 1 298 ? 79.222 97.989 53.616 1.00 21.19 222 ASN B N 1
ATOM 3589 C CA . ASN B 1 298 ? 80.606 97.566 53.451 1.00 17.92 222 ASN B CA 1
ATOM 3590 C C . ASN B 1 298 ? 80.867 96.908 52.102 1.00 20.15 222 ASN B C 1
ATOM 3591 O O . ASN B 1 298 ? 81.967 96.389 51.886 1.00 20.28 222 ASN B O 1
ATOM 3596 N N . PHE B 1 299 ? 79.893 96.914 51.198 1.00 22.81 223 PHE B N 1
ATOM 3597 C CA . PHE B 1 299 ? 80.016 96.283 49.894 1.00 14.51 223 PHE B CA 1
ATOM 3598 C C . PHE B 1 299 ? 80.105 97.338 48.799 1.00 18.58 223 PHE B C 1
ATOM 3599 O O . PHE B 1 299 ? 79.471 98.394 48.876 1.00 23.80 223 PHE B O 1
ATOM 3607 N N . ARG B 1 300 ? 80.903 97.039 47.776 1.00 15.72 224 ARG B N 1
ATOM 3608 C CA . ARG B 1 300 ? 81.043 97.893 46.605 1.00 15.29 224 ARG B CA 1
ATOM 3609 C C . ARG B 1 300 ? 80.717 97.088 45.357 1.00 18.23 224 ARG B C 1
ATOM 3610 O O . ARG B 1 300 ? 81.025 95.895 45.280 1.00 17.26 224 ARG B O 1
ATOM 3618 N N . VAL B 1 301 ? 80.093 97.745 44.382 1.00 20.45 225 VAL B N 1
ATOM 3619 C CA . VAL B 1 301 ? 79.602 97.093 43.174 1.00 15.97 225 VAL B CA 1
ATOM 3620 C C . VAL B 1 301 ? 80.270 97.728 41.963 1.00 17.97 225 VAL B C 1
ATOM 3621 O O . VAL B 1 301 ? 80.308 98.958 41.840 1.00 20.85 225 VAL B O 1
ATOM 3625 N N . TYR B 1 302 ? 80.795 96.888 41.074 1.00 18.65 226 TYR B N 1
ATOM 3626 C CA . TYR B 1 302 ? 81.315 97.311 39.781 1.00 17.50 226 TYR B CA 1
ATOM 3627 C C . TYR B 1 302 ? 80.369 96.795 38.705 1.00 18.89 226 TYR B C 1
ATOM 3628 O O . TYR B 1 302 ? 80.123 95.587 38.620 1.00 20.65 226 TYR B O 1
ATOM 3637 N N . TYR B 1 303 ? 79.844 97.705 37.888 1.00 19.53 227 TYR B N 1
ATOM 3638 C CA . TYR B 1 303 ? 78.790 97.380 36.940 1.00 20.23 227 TYR B CA 1
ATOM 3639 C C . TYR B 1 303 ? 79.171 97.845 35.543 1.00 22.60 227 TYR B C 1
ATOM 3640 O O . TYR B 1 303 ? 79.831 98.874 35.372 1.00 19.91 227 TYR B O 1
ATOM 3649 N N . ARG B 1 304 ? 78.739 97.071 34.549 1.00 23.08 228 ARG B N 1
ATOM 3650 C CA . ARG B 1 304 ? 78.959 97.379 33.137 1.00 22.32 228 ARG B CA 1
ATOM 3651 C C . ARG B 1 304 ? 80.431 97.634 32.823 1.00 22.20 228 ARG B C 1
ATOM 3652 O O . ARG B 1 304 ? 81.183 96.705 32.529 1.00 25.78 228 ARG B O 1
ATOM 3660 N N . TRP B 1 311 ? 84.891 98.199 33.072 1.00 23.70 235 TRP B N 1
ATOM 3661 C CA . TRP B 1 311 ? 83.964 98.295 34.194 1.00 21.29 235 TRP B CA 1
ATOM 3662 C C . TRP B 1 311 ? 83.950 99.707 34.771 1.00 22.26 235 TRP B C 1
ATOM 3663 O O . TRP B 1 311 ? 84.967 100.399 34.765 1.00 23.40 235 TRP B O 1
ATOM 3674 N N . LYS B 1 312 ? 82.792 100.128 35.267 1.00 23.76 236 LYS B N 1
ATOM 3675 C CA . LYS B 1 312 ? 82.645 101.439 35.876 1.00 17.52 236 LYS B CA 1
ATOM 3676 C C . LYS B 1 312 ? 83.194 101.429 37.301 1.00 19.34 236 LYS B C 1
ATOM 3677 O O . LYS B 1 312 ? 83.480 100.380 37.881 1.00 23.58 236 LYS B O 1
ATOM 3683 N N . GLY B 1 313 ? 83.343 102.626 37.865 1.00 15.02 237 GLY B N 1
ATOM 3684 C CA . GLY B 1 313 ? 83.888 102.785 39.192 1.00 12.63 237 GLY B CA 1
ATOM 3685 C C . GLY B 1 313 ? 83.018 102.160 40.263 1.00 16.53 237 GLY B C 1
ATOM 3686 O O . GLY B 1 313 ? 81.858 101.808 40.029 1.00 18.69 237 GLY B O 1
ATOM 3687 N N . PRO B 1 314 ? 83.574 102.000 41.464 1.00 18.06 238 PRO B N 1
ATOM 3688 C CA . PRO B 1 314 ? 82.801 101.402 42.560 1.00 15.77 238 PRO B CA 1
ATOM 3689 C C . PRO B 1 314 ? 81.604 102.262 42.934 1.00 18.14 238 PRO B C 1
ATOM 3690 O O . PRO B 1 314 ? 81.657 103.493 42.884 1.00 15.57 238 PRO B O 1
ATOM 3694 N N . ALA B 1 315 ? 80.516 101.598 43.317 1.00 22.40 239 ALA B N 1
ATOM 3695 C CA . ALA B 1 315 ? 79.279 102.265 43.693 1.00 15.05 239 ALA B CA 1
ATOM 3696 C C . ALA B 1 315 ? 78.740 101.655 44.977 1.00 18.59 239 ALA B C 1
ATOM 3697 O O . ALA B 1 315 ? 78.972 100.476 45.261 1.00 15.09 239 ALA B O 1
ATOM 3699 N N . LYS B 1 316 ? 78.021 102.466 45.749 1.00 19.73 240 LYS B N 1
ATOM 3700 C CA . LYS B 1 316 ? 77.435 101.993 46.996 1.00 15.64 240 LYS B CA 1
ATOM 3701 C C . LYS B 1 316 ? 76.307 101.009 46.710 1.00 16.77 240 LYS B C 1
ATOM 3702 O O . LYS B 1 316 ? 75.441 101.268 45.869 1.00 22.79 240 LYS B O 1
ATOM 3708 N N . LEU B 1 317 ? 76.318 99.880 47.413 1.00 14.06 241 LEU B N 1
ATOM 3709 C CA . LEU B 1 317 ? 75.282 98.870 47.245 1.00 14.90 241 LEU B CA 1
ATOM 3710 C C . LEU B 1 317 ? 74.085 99.197 48.127 1.00 19.19 241 LEU B C 1
ATOM 3711 O O . LEU B 1 317 ? 74.238 99.470 49.322 1.00 18.03 241 LEU B O 1
ATOM 3716 N N . LEU B 1 318 ? 72.892 99.170 47.536 1.00 18.22 242 LEU B N 1
ATOM 3717 C CA . LEU B 1 318 ? 71.655 99.431 48.259 1.00 16.27 242 LEU B CA 1
ATOM 3718 C C . LEU B 1 318 ? 70.796 98.187 48.429 1.00 11.59 242 LEU B C 1
ATOM 3719 O O . LEU B 1 318 ? 70.332 97.905 49.537 1.00 21.50 242 LEU B O 1
ATOM 3724 N N . TRP B 1 319 ? 70.573 97.429 47.359 1.00 15.44 243 TRP B N 1
ATOM 3725 C CA . TRP B 1 319 ? 69.729 96.247 47.433 1.00 16.01 243 TRP B CA 1
ATOM 3726 C C . TRP B 1 319 ? 70.261 95.192 46.475 1.00 13.61 243 TRP B C 1
ATOM 3727 O O . TRP B 1 319 ? 70.695 95.513 45.366 1.00 20.76 243 TRP B O 1
ATOM 3738 N N . LYS B 1 320 ? 70.227 93.938 46.914 1.00 15.98 244 LYS B N 1
ATOM 3739 C CA . LYS B 1 320 ? 70.647 92.795 46.108 1.00 14.57 244 LYS B CA 1
ATOM 3740 C C . LYS B 1 320 ? 69.418 91.908 45.915 1.00 15.45 244 LYS B C 1
ATOM 3741 O O . LYS B 1 320 ? 69.162 90.994 46.701 1.00 22.27 244 LYS B O 1
ATOM 3747 N N . GLY B 1 321 ? 68.656 92.189 44.858 1.00 17.48 245 GLY B N 1
ATOM 3748 C CA . GLY B 1 321 ? 67.402 91.510 44.618 1.00 15.03 245 GLY B CA 1
ATOM 3749 C C . GLY B 1 321 ? 67.563 90.206 43.857 1.00 19.44 245 GLY B C 1
ATOM 3750 O O . GLY B 1 321 ? 68.661 89.778 43.506 1.00 21.32 245 GLY B O 1
ATOM 3751 N N . GLU B 1 322 ? 66.419 89.567 43.604 1.00 16.42 246 GLU B N 1
ATOM 3752 C CA . GLU B 1 322 ? 66.420 88.295 42.889 1.00 14.59 246 GLU B CA 1
ATOM 3753 C C . GLU B 1 322 ? 66.655 88.498 41.397 1.00 18.50 246 GLU B C 1
ATOM 3754 O O . GLU B 1 322 ? 67.175 87.604 40.719 1.00 18.91 246 GLU B O 1
ATOM 3760 N N . GLY B 1 323 ? 66.273 89.657 40.867 1.00 12.24 247 GLY B N 1
ATOM 3761 C CA . GLY B 1 323 ? 66.395 89.903 39.444 1.00 11.23 247 GLY B CA 1
ATOM 3762 C C . GLY B 1 323 ? 67.165 91.157 39.081 1.00 15.42 247 GLY B C 1
ATOM 3763 O O . GLY B 1 323 ? 67.382 91.429 37.897 1.00 21.90 247 GLY B O 1
ATOM 3764 N N . ALA B 1 324 ? 67.586 91.928 40.081 1.00 14.86 248 ALA B N 1
ATOM 3765 C CA . ALA B 1 324 ? 68.289 93.176 39.817 1.00 13.55 248 ALA B CA 1
ATOM 3766 C C . ALA B 1 324 ? 69.123 93.557 41.030 1.00 13.39 248 ALA B C 1
ATOM 3767 O O . ALA B 1 324 ? 68.930 93.035 42.131 1.00 19.55 248 ALA B O 1
ATOM 3769 N N . VAL B 1 325 ? 70.059 94.477 40.807 1.00 16.71 249 VAL B N 1
ATOM 3770 C CA . VAL B 1 325 ? 70.899 95.039 41.857 1.00 17.29 249 VAL B CA 1
ATOM 3771 C C . VAL B 1 325 ? 70.743 96.552 41.830 1.00 14.94 249 VAL B C 1
ATOM 3772 O O . VAL B 1 325 ? 70.941 97.183 40.785 1.00 20.19 249 VAL B O 1
ATOM 3776 N N . VAL B 1 326 ? 70.392 97.130 42.975 1.00 11.30 250 VAL B N 1
ATOM 3777 C CA . VAL B 1 326 ? 70.198 98.569 43.107 1.00 15.26 250 VAL B CA 1
ATOM 3778 C C . VAL B 1 326 ? 71.453 99.173 43.718 1.00 15.50 250 VAL B C 1
ATOM 3779 O O . VAL B 1 326 ? 71.899 98.748 44.791 1.00 21.05 250 VAL B O 1
ATOM 3783 N N . ILE B 1 327 ? 72.026 100.164 43.034 1.00 17.95 251 ILE B N 1
ATOM 3784 C CA . ILE B 1 327 ? 73.259 100.807 43.463 1.00 18.31 251 ILE B CA 1
ATOM 3785 C C . ILE B 1 327 ? 73.070 102.317 43.432 1.00 19.56 251 ILE B C 1
ATOM 3786 O O . ILE B 1 327 ? 72.154 102.842 42.796 1.00 22.20 251 ILE B O 1
ATOM 3791 N N . GLN B 1 328 ? 73.957 103.015 44.136 1.00 19.16 252 GLN B N 1
ATOM 3792 C CA . GLN B 1 328 ? 73.977 104.472 44.168 1.00 18.76 252 GLN B CA 1
ATOM 3793 C C . GLN B 1 328 ? 75.346 104.948 43.707 1.00 20.58 252 GLN B C 1
ATOM 3794 O O . GLN B 1 328 ? 76.357 104.665 44.358 1.00 26.30 252 GLN B O 1
ATOM 3800 N N . ASP B 1 329 ? 75.376 105.668 42.587 1.00 22.59 253 ASP B N 1
ATOM 3801 C CA . ASP B 1 329 ? 76.616 106.163 42.004 1.00 18.72 253 ASP B CA 1
ATOM 3802 C C . ASP B 1 329 ? 76.475 107.651 41.727 1.00 17.79 253 ASP B C 1
ATOM 3803 O O . ASP B 1 329 ? 75.513 108.075 41.077 1.00 22.30 253 ASP B O 1
ATOM 3808 N N . ASN B 1 330 ? 77.440 108.434 42.212 1.00 17.95 254 ASN B N 1
ATOM 3809 C CA . ASN B 1 330 ? 77.473 109.883 42.010 1.00 17.89 254 ASN B CA 1
ATOM 3810 C C . ASN B 1 330 ? 76.164 110.530 42.459 1.00 19.94 254 ASN B C 1
ATOM 3811 O O . ASN B 1 330 ? 75.567 111.348 41.755 1.00 22.81 254 ASN B O 1
ATOM 3816 N N . SER B 1 331 ? 75.715 110.141 43.655 1.00 15.16 255 SER B N 1
ATOM 3817 C CA . SER B 1 331 ? 74.475 110.643 44.249 1.00 14.85 255 SER B CA 1
ATOM 3818 C C . SER B 1 331 ? 73.270 110.396 43.346 1.00 18.05 255 SER B C 1
ATOM 3819 O O . SER B 1 331 ? 72.355 111.220 43.272 1.00 18.86 255 SER B O 1
ATOM 3822 N N . ASP B 1 332 ? 73.261 109.259 42.653 1.00 17.57 256 ASP B N 1
ATOM 3823 C CA . ASP B 1 332 ? 72.143 108.870 41.807 1.00 17.10 256 ASP B CA 1
ATOM 3824 C C . ASP B 1 332 ? 71.984 107.359 41.868 1.00 18.80 256 ASP B C 1
ATOM 3825 O O . ASP B 1 332 ? 72.967 106.619 41.948 1.00 18.51 256 ASP B O 1
ATOM 3830 N N . ILE B 1 333 ? 70.733 106.908 41.823 1.00 19.24 257 ILE B N 1
ATOM 3831 C CA . ILE B 1 333 ? 70.395 105.500 41.995 1.00 14.66 257 ILE B CA 1
ATOM 3832 C C . ILE B 1 333 ? 70.097 104.891 40.633 1.00 18.60 257 ILE B C 1
ATOM 3833 O O . ILE B 1 333 ? 69.247 105.395 39.889 1.00 20.56 257 ILE B O 1
ATOM 3838 N N . LYS B 1 334 ? 70.796 103.804 40.308 1.00 17.70 258 LYS B N 1
ATOM 3839 C CA . LYS B 1 334 ? 70.635 103.110 39.040 1.00 12.50 258 LYS B CA 1
ATOM 3840 C C . LYS B 1 334 ? 70.396 101.628 39.288 1.00 15.66 258 LYS B C 1
ATOM 3841 O O . LYS B 1 334 ? 71.002 101.025 40.178 1.00 21.26 258 LYS B O 1
ATOM 3847 N N . VAL B 1 335 ? 69.502 101.048 38.491 1.00 15.61 259 VAL B N 1
ATOM 3848 C CA . VAL B 1 335 ? 69.176 99.629 38.556 1.00 12.40 259 VAL B CA 1
ATOM 3849 C C . VAL B 1 335 ? 69.929 98.915 37.443 1.00 17.97 259 VAL B C 1
ATOM 3850 O O . VAL B 1 335 ? 69.811 99.285 36.269 1.00 17.65 259 VAL B O 1
ATOM 3854 N N . VAL B 1 336 ? 70.698 97.895 37.810 1.00 16.16 260 VAL B N 1
ATOM 3855 C CA . VAL B 1 336 ? 71.477 97.129 36.841 1.00 16.47 260 VAL B CA 1
ATOM 3856 C C . VAL B 1 336 ? 71.189 95.644 37.032 1.00 18.66 260 VAL B C 1
ATOM 3857 O O . VAL B 1 336 ? 70.883 95.212 38.153 1.00 22.55 260 VAL B O 1
ATOM 3861 N N . PRO B 1 337 ? 71.259 94.834 35.976 1.00 17.37 261 PRO B N 1
ATOM 3862 C CA . PRO B 1 337 ? 71.044 93.393 36.140 1.00 12.09 261 PRO B CA 1
ATOM 3863 C C . PRO B 1 337 ? 72.138 92.760 36.987 1.00 19.73 261 PRO B C 1
ATOM 3864 O O . PRO B 1 337 ? 73.268 93.249 37.050 1.00 24.74 261 PRO B O 1
ATOM 3868 N N . ARG B 1 338 ? 71.780 91.658 37.652 1.00 19.06 262 ARG B N 1
ATOM 3869 C CA . ARG B 1 338 ? 72.741 90.960 38.500 1.00 15.87 262 ARG B CA 1
ATOM 3870 C C . ARG B 1 338 ? 73.916 90.422 37.694 1.00 20.38 262 ARG B C 1
ATOM 3871 O O . ARG B 1 338 ? 75.065 90.505 38.142 1.00 23.57 262 ARG B O 1
ATOM 3879 N N . ARG B 1 339 ? 73.652 89.871 36.510 1.00 16.95 263 ARG B N 1
ATOM 3880 C CA . ARG B 1 339 ? 74.709 89.324 35.671 1.00 16.23 263 ARG B CA 1
ATOM 3881 C C . ARG B 1 339 ? 75.589 90.399 35.046 1.00 20.28 263 ARG B C 1
ATOM 3882 O O . ARG B 1 339 ? 76.666 90.074 34.536 1.00 27.17 263 ARG B O 1
ATOM 3890 N N . LYS B 1 340 ? 75.163 91.661 35.074 1.00 19.36 264 LYS B N 1
ATOM 3891 C CA . LYS B 1 340 ? 75.927 92.763 34.505 1.00 16.89 264 LYS B CA 1
ATOM 3892 C C . LYS B 1 340 ? 76.775 93.489 35.543 1.00 18.29 264 LYS B C 1
ATOM 3893 O O . LYS B 1 340 ? 77.462 94.457 35.199 1.00 25.37 264 LYS B O 1
ATOM 3899 N N . ALA B 1 341 ? 76.746 93.050 36.799 1.00 19.15 265 ALA B N 1
ATOM 3900 C CA . ALA B 1 341 ? 77.478 93.729 37.858 1.00 18.71 265 ALA B CA 1
ATOM 3901 C C . ALA B 1 341 ? 78.132 92.701 38.768 1.00 19.57 265 ALA B C 1
ATOM 3902 O O . ALA B 1 341 ? 77.629 91.586 38.934 1.00 20.13 265 ALA B O 1
ATOM 3904 N N . LYS B 1 342 ? 79.262 93.090 39.354 1.00 18.33 266 LYS B N 1
ATOM 3905 C CA . LYS B 1 342 ? 79.991 92.262 40.303 1.00 18.15 266 LYS B CA 1
ATOM 3906 C C . LYS B 1 342 ? 80.035 92.959 41.656 1.00 19.20 266 LYS B C 1
ATOM 3907 O O . LYS B 1 342 ? 80.393 94.137 41.746 1.00 19.33 266 LYS B O 1
ATOM 3913 N N . ILE B 1 343 ? 79.672 92.225 42.705 1.00 19.34 267 ILE B N 1
ATOM 3914 C CA . ILE B 1 343 ? 79.622 92.749 44.065 1.00 16.85 267 ILE B CA 1
ATOM 3915 C C . ILE B 1 343 ? 80.785 92.162 44.851 1.00 20.18 267 ILE B C 1
ATOM 3916 O O . ILE B 1 343 ? 80.944 90.936 44.916 1.00 20.93 267 ILE B O 1
ATOM 3921 N N . ILE B 1 344 ? 81.595 93.036 45.448 1.00 18.41 268 ILE B N 1
ATOM 3922 C CA . ILE B 1 344 ? 82.738 92.632 46.253 1.00 17.64 268 ILE B CA 1
ATOM 3923 C C . ILE B 1 344 ? 82.650 93.324 47.606 1.00 17.92 268 ILE B C 1
ATOM 3924 O O . ILE B 1 344 ? 81.974 94.342 47.768 1.00 18.37 268 ILE B O 1
ATOM 3929 N N . ARG B 1 345 ? 83.347 92.754 48.583 1.00 20.56 269 ARG B N 1
ATOM 3930 C CA . ARG B 1 345 ? 83.382 93.284 49.939 1.00 17.03 269 ARG B CA 1
ATOM 3931 C C . ARG B 1 345 ? 84.720 93.969 50.180 1.00 21.74 269 ARG B C 1
ATOM 3932 O O . ARG B 1 345 ? 85.776 93.392 49.904 1.00 21.27 269 ARG B O 1
ATOM 3940 N N . ASP B 1 346 ? 84.669 95.193 50.694 1.00 21.68 270 ASP B N 1
ATOM 3941 C CA . ASP B 1 346 ? 85.877 95.963 50.963 1.00 13.76 270 ASP B CA 1
ATOM 3942 C C . ASP B 1 346 ? 86.139 96.069 52.461 1.00 17.11 270 ASP B C 1
ATOM 3943 O O . ASP B 1 346 ? 86.473 97.140 52.968 1.00 17.96 270 ASP B O 1
ATOM 3948 N N . GLU C 1 288 ? 42.157 101.944 47.924 1.00 17.16 212 GLU C N 1
ATOM 3949 C CA . GLU C 1 288 ? 41.237 101.710 49.030 1.00 14.07 212 GLU C CA 1
ATOM 3950 C C . GLU C 1 288 ? 41.279 100.257 49.492 1.00 17.31 212 GLU C C 1
ATOM 3951 O O . GLU C 1 288 ? 42.117 99.876 50.307 1.00 19.54 212 GLU C O 1
ATOM 3957 N N . LEU C 1 289 ? 40.358 99.452 48.956 1.00 19.36 213 LEU C N 1
ATOM 3958 C CA . LEU C 1 289 ? 40.243 98.059 49.375 1.00 17.26 213 LEU C CA 1
ATOM 3959 C C . LEU C 1 289 ? 41.482 97.254 48.998 1.00 17.64 213 LEU C C 1
ATOM 3960 O O . LEU C 1 289 ? 41.935 96.403 49.773 1.00 19.77 213 LEU C O 1
ATOM 3965 N N . GLN C 1 290 ? 42.039 97.503 47.810 1.00 19.99 214 GLN C N 1
ATOM 3966 C CA . GLN C 1 290 ? 43.186 96.727 47.346 1.00 17.65 214 GLN C CA 1
ATOM 3967 C C . GLN C 1 290 ? 44.409 96.953 48.229 1.00 16.95 214 GLN C C 1
ATOM 3968 O O . GLN C 1 290 ? 45.174 96.016 48.492 1.00 19.57 214 GLN C O 1
ATOM 3974 N N . LYS C 1 291 ? 44.620 98.192 48.680 1.00 16.91 215 LYS C N 1
ATOM 3975 C CA . LYS C 1 291 ? 45.738 98.470 49.576 1.00 11.31 215 LYS C CA 1
ATOM 3976 C C . LYS C 1 291 ? 45.589 97.714 50.891 1.00 15.91 215 LYS C C 1
ATOM 3977 O O . LYS C 1 291 ? 46.552 97.118 51.388 1.00 19.73 215 LYS C O 1
ATOM 3983 N N . GLN C 1 292 ? 44.382 97.715 51.460 1.00 17.24 216 GLN C N 1
ATOM 3984 C CA . GLN C 1 292 ? 44.143 96.962 52.686 1.00 16.84 216 GLN C CA 1
ATOM 3985 C C . GLN C 1 292 ? 44.373 95.473 52.463 1.00 16.23 216 GLN C C 1
ATOM 3986 O O . GLN C 1 292 ? 44.942 94.785 53.322 1.00 19.58 216 GLN C O 1
ATOM 3992 N N . ILE C 1 293 ? 43.940 94.958 51.310 1.00 16.44 217 ILE C N 1
ATOM 3993 C CA . ILE C 1 293 ? 44.094 93.535 51.024 1.00 12.75 217 ILE C CA 1
ATOM 3994 C C . ILE C 1 293 ? 45.569 93.162 50.921 1.00 15.24 217 ILE C C 1
ATOM 3995 O O . ILE C 1 293 ? 46.014 92.173 51.513 1.00 20.08 217 ILE C O 1
ATOM 4000 N N . THR C 1 294 ? 46.355 93.941 50.176 1.00 16.48 218 THR C N 1
ATOM 4001 C CA . THR C 1 294 ? 47.771 93.602 50.062 1.00 13.41 218 THR C CA 1
ATOM 4002 C C . THR C 1 294 ? 48.481 93.763 51.403 1.00 13.71 218 THR C C 1
ATOM 4003 O O . THR C 1 294 ? 49.393 92.988 51.729 1.00 19.19 218 THR C O 1
ATOM 4007 N N . LYS C 1 295 ? 48.054 94.738 52.212 1.00 11.52 219 LYS C N 1
ATOM 4008 C CA . LYS C 1 295 ? 48.627 94.895 53.544 1.00 12.21 219 LYS C CA 1
ATOM 4009 C C . LYS C 1 295 ? 48.353 93.667 54.404 1.00 12.00 219 LYS C C 1
ATOM 4010 O O . LYS C 1 295 ? 49.235 93.199 55.133 1.00 18.81 219 LYS C O 1
ATOM 4016 N N . ILE C 1 296 ? 47.132 93.131 54.336 1.00 12.03 220 ILE C N 1
ATOM 4017 C CA . ILE C 1 296 ? 46.820 91.954 55.143 1.00 10.21 220 ILE C CA 1
ATOM 4018 C C . ILE C 1 296 ? 47.569 90.732 54.616 1.00 10.41 220 ILE C C 1
ATOM 4019 O O . ILE C 1 296 ? 47.977 89.861 55.392 1.00 15.60 220 ILE C O 1
ATOM 4024 N N . GLN C 1 297 ? 47.779 90.651 53.298 1.00 10.00 221 GLN C N 1
ATOM 4025 C CA . GLN C 1 297 ? 48.551 89.534 52.758 1.00 8.01 221 GLN C CA 1
ATOM 4026 C C . GLN C 1 297 ? 50.049 89.672 52.989 1.00 4.83 221 GLN C C 1
ATOM 4027 O O . GLN C 1 297 ? 50.778 88.703 52.758 1.00 7.64 221 GLN C O 1
ATOM 4033 N N . ASN C 1 298 ? 50.532 90.835 53.429 1.00 6.11 222 ASN C N 1
ATOM 4034 C CA . ASN C 1 298 ? 51.945 90.932 53.783 1.00 4.19 222 ASN C CA 1
ATOM 4035 C C . ASN C 1 298 ? 52.291 90.157 55.053 1.00 14.96 222 ASN C C 1
ATOM 4036 O O . ASN C 1 298 ? 53.466 89.847 55.273 1.00 10.74 222 ASN C O 1
ATOM 4041 N N . PHE C 1 299 ? 51.306 89.841 55.888 1.00 4.51 223 PHE C N 1
ATOM 4042 C CA . PHE C 1 299 ? 51.578 89.155 57.144 1.00 9.39 223 PHE C CA 1
ATOM 4043 C C . PHE C 1 299 ? 51.908 87.683 56.916 1.00 5.22 223 PHE C C 1
ATOM 4044 O O . PHE C 1 299 ? 51.415 87.046 55.983 1.00 11.25 223 PHE C O 1
ATOM 4052 N N . ARG C 1 300 ? 52.753 87.144 57.793 1.00 1.36 224 ARG C N 1
ATOM 4053 C CA . ARG C 1 300 ? 53.188 85.756 57.737 1.00 2.55 224 ARG C CA 1
ATOM 4054 C C . ARG C 1 300 ? 52.449 84.947 58.795 1.00 7.44 224 ARG C C 1
ATOM 4055 O O . ARG C 1 300 ? 52.182 85.442 59.894 1.00 6.73 224 ARG C O 1
ATOM 4063 N N . VAL C 1 301 ? 52.107 83.708 58.457 1.00 2.23 225 VAL C N 1
ATOM 4064 C CA . VAL C 1 301 ? 51.372 82.824 59.352 1.00 3.10 225 VAL C CA 1
ATOM 4065 C C . VAL C 1 301 ? 52.188 81.562 59.582 1.00 3.28 225 VAL C C 1
ATOM 4066 O O . VAL C 1 301 ? 52.605 80.900 58.625 1.00 2.85 225 VAL C O 1
ATOM 4070 N N . TYR C 1 302 ? 52.413 81.234 60.849 1.00 4.69 226 TYR C N 1
ATOM 4071 C CA . TYR C 1 302 ? 52.985 79.959 61.257 1.00 0.00 226 TYR C CA 1
ATOM 4072 C C . TYR C 1 302 ? 51.887 79.130 61.909 1.00 0.00 226 TYR C C 1
ATOM 4073 O O . TYR C 1 302 ? 51.132 79.643 62.741 1.00 6.14 226 TYR C O 1
ATOM 4082 N N . TYR C 1 303 ? 51.795 77.858 61.533 1.00 0.00 227 TYR C N 1
ATOM 4083 C CA . TYR C 1 303 ? 50.637 77.057 61.901 1.00 0.16 227 TYR C CA 1
ATOM 4084 C C . TYR C 1 303 ? 51.025 75.589 62.011 1.00 0.00 227 TYR C C 1
ATOM 4085 O O . TYR C 1 303 ? 52.127 75.181 61.639 1.00 1.85 227 TYR C O 1
ATOM 4094 N N . ARG C 1 304 ? 50.088 74.796 62.530 1.00 7.41 228 ARG C N 1
ATOM 4095 C CA . ARG C 1 304 ? 50.247 73.356 62.662 1.00 2.72 228 ARG C CA 1
ATOM 4096 C C . ARG C 1 304 ? 48.941 72.669 62.294 1.00 2.65 228 ARG C C 1
ATOM 4097 O O . ARG C 1 304 ? 47.856 73.239 62.422 1.00 6.55 228 ARG C O 1
ATOM 4105 N N . ASP C 1 305 ? 49.058 71.427 61.839 1.00 7.64 229 ASP C N 1
ATOM 4106 C CA . ASP C 1 305 ? 47.900 70.580 61.604 1.00 12.14 229 ASP C CA 1
ATOM 4107 C C . ASP C 1 305 ? 47.569 69.777 62.858 1.00 5.47 229 ASP C C 1
ATOM 4108 O O . ASP C 1 305 ? 48.392 69.620 63.761 1.00 6.75 229 ASP C O 1
ATOM 4113 N N . SER C 1 306 ? 46.340 69.253 62.891 1.00 10.70 230 SER C N 1
ATOM 4114 C CA . SER C 1 306 ? 45.795 68.666 64.114 1.00 6.03 230 SER C CA 1
ATOM 4115 C C . SER C 1 306 ? 46.652 67.525 64.654 1.00 13.77 230 SER C C 1
ATOM 4116 O O . SER C 1 306 ? 46.657 67.282 65.867 1.00 15.32 230 SER C O 1
ATOM 4119 N N . ARG C 1 307 ? 47.381 66.816 63.790 1.00 10.21 231 ARG C N 1
ATOM 4120 C CA . ARG C 1 307 ? 48.185 65.677 64.225 1.00 13.23 231 ARG C CA 1
ATOM 4121 C C . ARG C 1 307 ? 49.655 65.815 63.844 1.00 11.49 231 ARG C C 1
ATOM 4122 O O . ARG C 1 307 ? 50.343 64.803 63.678 1.00 11.61 231 ARG C O 1
ATOM 4130 N N . ASP C 1 308 ? 50.154 67.036 63.700 1.00 9.29 232 ASP C N 1
ATOM 4131 C CA . ASP C 1 308 ? 51.553 67.271 63.348 1.00 5.03 232 ASP C CA 1
ATOM 4132 C C . ASP C 1 308 ? 52.140 68.293 64.313 1.00 5.48 232 ASP C C 1
ATOM 4133 O O . ASP C 1 308 ? 51.746 69.477 64.269 1.00 6.24 232 ASP C O 1
ATOM 4138 N N . PRO C 1 309 ? 53.067 67.896 65.189 1.00 6.43 233 PRO C N 1
ATOM 4139 C CA . PRO C 1 309 ? 53.632 68.848 66.158 1.00 10.70 233 PRO C CA 1
ATOM 4140 C C . PRO C 1 309 ? 54.613 69.842 65.563 1.00 8.40 233 PRO C C 1
ATOM 4141 O O . PRO C 1 309 ? 55.033 70.764 66.275 1.00 7.64 233 PRO C O 1
ATOM 4145 N N . VAL C 1 310 ? 54.999 69.687 64.303 1.00 9.29 234 VAL C N 1
ATOM 4146 C CA . VAL C 1 310 ? 55.979 70.583 63.703 1.00 13.44 234 VAL C CA 1
ATOM 4147 C C . VAL C 1 310 ? 55.269 71.819 63.174 1.00 6.53 234 VAL C C 1
ATOM 4148 O O . VAL C 1 310 ? 54.113 71.759 62.736 1.00 2.92 234 VAL C O 1
ATOM 4152 N N . TRP C 1 311 ? 55.953 72.954 63.237 1.00 5.91 235 TRP C N 1
ATOM 4153 C CA . TRP C 1 311 ? 55.382 74.204 62.766 1.00 5.20 235 TRP C CA 1
ATOM 4154 C C . TRP C 1 311 ? 55.747 74.426 61.305 1.00 10.56 235 TRP C C 1
ATOM 4155 O O . TRP C 1 311 ? 56.914 74.327 60.918 1.00 13.52 235 TRP C O 1
ATOM 4166 N N . LYS C 1 312 ? 54.736 74.710 60.490 1.00 3.99 236 LYS C N 1
ATOM 4167 C CA . LYS C 1 312 ? 54.953 74.910 59.067 1.00 0.23 236 LYS C CA 1
ATOM 4168 C C . LYS C 1 312 ? 55.623 76.258 58.810 1.00 5.54 236 LYS C C 1
ATOM 4169 O O . LYS C 1 312 ? 55.656 77.144 59.668 1.00 12.89 236 LYS C O 1
ATOM 4175 N N . GLY C 1 313 ? 56.172 76.404 57.602 1.00 16.46 237 GLY C N 1
ATOM 4176 C CA . GLY C 1 313 ? 56.835 77.619 57.226 1.00 8.39 237 GLY C CA 1
ATOM 4177 C C . GLY C 1 313 ? 55.864 78.777 57.120 1.00 1.00 237 GLY C C 1
ATOM 4178 O O . GLY C 1 313 ? 54.646 78.615 57.264 1.00 13.27 237 GLY C O 1
ATOM 4179 N N . PRO C 1 314 ? 56.399 79.967 56.861 1.00 12.22 238 PRO C N 1
ATOM 4180 C CA . PRO C 1 314 ? 55.540 81.157 56.814 1.00 9.24 238 PRO C CA 1
ATOM 4181 C C . PRO C 1 314 ? 54.588 81.137 55.631 1.00 8.96 238 PRO C C 1
ATOM 4182 O O . PRO C 1 314 ? 55.005 81.283 54.478 1.00 13.51 238 PRO C O 1
ATOM 4186 N N . ALA C 1 315 ? 53.306 80.932 55.913 1.00 9.84 239 ALA C N 1
ATOM 4187 C CA . ALA C 1 315 ? 52.280 81.040 54.891 1.00 5.82 239 ALA C CA 1
ATOM 4188 C C . ALA C 1 315 ? 51.688 82.446 54.882 1.00 7.54 239 ALA C C 1
ATOM 4189 O O . ALA C 1 315 ? 51.729 83.177 55.874 1.00 11.43 239 ALA C O 1
ATOM 4191 N N . LYS C 1 316 ? 51.119 82.814 53.741 1.00 9.79 240 LYS C N 1
ATOM 4192 C CA . LYS C 1 316 ? 50.576 84.148 53.546 1.00 3.61 240 LYS C CA 1
ATOM 4193 C C . LYS C 1 316 ? 49.159 84.229 54.098 1.00 7.07 240 LYS C C 1
ATOM 4194 O O . LYS C 1 316 ? 48.333 83.344 53.861 1.00 9.13 240 LYS C O 1
ATOM 4200 N N . LEU C 1 317 ? 48.887 85.302 54.836 1.00 0.00 241 LEU C N 1
ATOM 4201 C CA . LEU C 1 317 ? 47.581 85.502 55.446 1.00 0.89 241 LEU C CA 1
ATOM 4202 C C . LEU C 1 317 ? 46.606 86.085 54.430 1.00 4.66 241 LEU C C 1
ATOM 4203 O O . LEU C 1 317 ? 46.889 87.111 53.806 1.00 8.75 241 LEU C O 1
ATOM 4208 N N . LEU C 1 318 ? 45.456 85.438 54.272 1.00 10.43 242 LEU C N 1
ATOM 4209 C CA . LEU C 1 318 ? 44.418 85.918 53.367 1.00 6.27 242 LEU C CA 1
ATOM 4210 C C . LEU C 1 318 ? 43.219 86.510 54.085 1.00 6.09 242 LEU C C 1
ATOM 4211 O O . LEU C 1 318 ? 42.661 87.507 53.624 1.00 16.01 242 LEU C O 1
ATOM 4216 N N . TRP C 1 319 ? 42.810 85.921 55.205 1.00 11.80 243 TRP C N 1
ATOM 4217 C CA . TRP C 1 319 ? 41.654 86.393 55.949 1.00 10.98 243 TRP C CA 1
ATOM 4218 C C . TRP C 1 319 ? 41.805 85.960 57.398 1.00 8.04 243 TRP C C 1
ATOM 4219 O O . TRP C 1 319 ? 42.304 84.867 57.677 1.00 8.72 243 TRP C O 1
ATOM 4230 N N . LYS C 1 320 ? 41.381 86.824 58.314 1.00 6.15 244 LYS C N 1
ATOM 4231 C CA . LYS C 1 320 ? 41.490 86.566 59.742 1.00 8.36 244 LYS C CA 1
ATOM 4232 C C . LYS C 1 320 ? 40.116 86.676 60.382 1.00 8.65 244 LYS C C 1
ATOM 4233 O O . LYS C 1 320 ? 39.409 87.667 60.177 1.00 15.24 244 LYS C O 1
ATOM 4239 N N . GLY C 1 321 ? 39.740 85.654 61.149 1.00 12.65 245 GLY C N 1
ATOM 4240 C CA . GLY C 1 321 ? 38.498 85.645 61.883 1.00 8.28 245 GLY C CA 1
ATOM 4241 C C . GLY C 1 321 ? 38.725 85.406 63.366 1.00 16.18 245 GLY C C 1
ATOM 4242 O O . GLY C 1 321 ? 39.856 85.259 63.837 1.00 16.05 245 GLY C O 1
ATOM 4243 N N . GLU C 1 322 ? 37.609 85.368 64.097 1.00 15.76 246 GLU C N 1
ATOM 4244 C CA . GLU C 1 322 ? 37.676 85.180 65.542 1.00 8.77 246 GLU C CA 1
ATOM 4245 C C . GLU C 1 322 ? 38.243 83.813 65.902 1.00 16.65 246 GLU C C 1
ATOM 4246 O O . GLU C 1 322 ? 39.034 83.693 66.846 1.00 16.29 246 GLU C O 1
ATOM 4252 N N . GLY C 1 323 ? 37.857 82.774 65.167 1.00 7.17 247 GLY C N 1
ATOM 4253 C CA . GLY C 1 323 ? 38.283 81.429 65.497 1.00 2.75 247 GLY C CA 1
ATOM 4254 C C . GLY C 1 323 ? 39.019 80.719 64.381 1.00 12.50 247 GLY C C 1
ATOM 4255 O O . GLY C 1 323 ? 39.617 79.662 64.600 1.00 10.04 247 GLY C O 1
ATOM 4256 N N . ALA C 1 324 ? 38.987 81.288 63.179 1.00 2.52 248 ALA C N 1
ATOM 4257 C CA . ALA C 1 324 ? 39.619 80.672 62.025 1.00 4.56 248 ALA C CA 1
ATOM 4258 C C . ALA C 1 324 ? 40.454 81.703 61.283 1.00 8.87 248 ALA C C 1
ATOM 4259 O O . ALA C 1 324 ? 40.120 82.890 61.245 1.00 9.52 248 ALA C O 1
ATOM 4261 N N . VAL C 1 325 ? 41.546 81.232 60.693 1.00 5.88 249 VAL C N 1
ATOM 4262 C CA . VAL C 1 325 ? 42.390 82.039 59.824 1.00 0.46 249 VAL C CA 1
ATOM 4263 C C . VAL C 1 325 ? 42.504 81.308 58.493 1.00 4.81 249 VAL C C 1
ATOM 4264 O O . VAL C 1 325 ? 42.558 80.074 58.460 1.00 8.08 249 VAL C O 1
ATOM 4268 N N . VAL C 1 326 ? 42.478 82.059 57.400 1.00 4.75 250 VAL C N 1
ATOM 4269 C CA . VAL C 1 326 ? 42.569 81.490 56.063 1.00 5.65 250 VAL C CA 1
ATOM 4270 C C . VAL C 1 326 ? 43.915 81.882 55.475 1.00 0.98 250 VAL C C 1
ATOM 4271 O O . VAL C 1 326 ? 44.252 83.070 55.415 1.00 11.19 250 VAL C O 1
ATOM 4275 N N . ILE C 1 327 ? 44.689 80.886 55.049 1.00 0.00 251 ILE C N 1
ATOM 4276 C CA . ILE C 1 327 ? 46.060 81.104 54.615 1.00 3.52 251 ILE C CA 1
ATOM 4277 C C . ILE C 1 327 ? 46.272 80.481 53.244 1.00 1.15 251 ILE C C 1
ATOM 4278 O O . ILE C 1 327 ? 45.504 79.631 52.791 1.00 14.54 251 ILE C O 1
ATOM 4283 N N . GLN C 1 328 ? 47.343 80.921 52.592 1.00 7.65 252 GLN C N 1
ATOM 4284 C CA . GLN C 1 328 ? 47.827 80.333 51.348 1.00 10.09 252 GLN C CA 1
ATOM 4285 C C . GLN C 1 328 ? 49.251 79.854 51.593 1.00 7.64 252 GLN C C 1
ATOM 4286 O O . GLN C 1 328 ? 50.142 80.663 51.875 1.00 10.57 252 GLN C O 1
ATOM 4292 N N . ASP C 1 329 ? 49.465 78.545 51.492 1.00 10.59 253 ASP C N 1
ATOM 4293 C CA . ASP C 1 329 ? 50.773 77.938 51.719 1.00 9.69 253 ASP C CA 1
ATOM 4294 C C . ASP C 1 329 ? 51.137 77.106 50.498 1.00 12.27 253 ASP C C 1
ATOM 4295 O O . ASP C 1 329 ? 50.530 76.057 50.258 1.00 18.80 253 ASP C O 1
ATOM 4300 N N . ASN C 1 330 ? 52.130 77.570 49.737 1.00 16.61 254 ASN C N 1
ATOM 4301 C CA . ASN C 1 330 ? 52.607 76.874 48.540 1.00 14.93 254 ASN C CA 1
ATOM 4302 C C . ASN C 1 330 ? 51.463 76.605 47.563 1.00 13.37 254 ASN C C 1
ATOM 4303 O O . ASN C 1 330 ? 51.235 75.471 47.134 1.00 17.16 254 ASN C O 1
ATOM 4308 N N . SER C 1 331 ? 50.739 77.671 47.214 1.00 19.19 255 SER C N 1
ATOM 4309 C CA . SER C 1 331 ? 49.606 77.598 46.289 1.00 14.56 255 SER C CA 1
ATOM 4310 C C . SER C 1 331 ? 48.541 76.619 46.781 1.00 12.15 255 SER C C 1
ATOM 4311 O O . SER C 1 331 ? 47.941 75.880 45.998 1.00 16.98 255 SER C O 1
ATOM 4314 N N . ASP C 1 332 ? 48.306 76.613 48.091 1.00 15.88 256 ASP C N 1
ATOM 4315 C CA . ASP C 1 332 ? 47.281 75.769 48.700 1.00 11.75 256 ASP C CA 1
ATOM 4316 C C . ASP C 1 332 ? 46.575 76.596 49.766 1.00 16.36 256 ASP C C 1
ATOM 4317 O O . ASP C 1 332 ? 47.207 77.032 50.733 1.00 18.61 256 ASP C O 1
ATOM 4322 N N . ILE C 1 333 ? 45.276 76.811 49.591 1.00 15.46 257 ILE C N 1
ATOM 4323 C CA . ILE C 1 333 ? 44.504 77.622 50.525 1.00 8.31 257 ILE C CA 1
ATOM 4324 C C . ILE C 1 333 ? 43.997 76.726 51.648 1.00 8.44 257 ILE C C 1
ATOM 4325 O O . ILE C 1 333 ? 43.226 75.789 51.411 1.00 15.84 257 ILE C O 1
ATOM 4330 N N . LYS C 1 334 ? 44.432 77.011 52.873 1.00 14.02 258 LYS C N 1
ATOM 4331 C CA . LYS C 1 334 ? 44.077 76.221 54.043 1.00 2.12 258 LYS C CA 1
ATOM 4332 C C . LYS C 1 334 ? 43.347 77.095 55.048 1.00 8.00 258 LYS C C 1
ATOM 4333 O O . LYS C 1 334 ? 43.713 78.255 55.256 1.00 14.55 258 LYS C O 1
ATOM 4339 N N . VAL C 1 335 ? 42.313 76.534 55.664 1.00 4.09 259 VAL C N 1
ATOM 4340 C CA . VAL C 1 335 ? 41.651 77.145 56.809 1.00 2.82 259 VAL C CA 1
ATOM 4341 C C . VAL C 1 335 ? 42.235 76.527 58.070 1.00 9.69 259 VAL C C 1
ATOM 4342 O O . VAL C 1 335 ? 42.332 75.298 58.181 1.00 11.48 259 VAL C O 1
ATOM 4346 N N . VAL C 1 336 ? 42.632 77.372 59.015 1.00 6.13 260 VAL C N 1
ATOM 4347 C CA . VAL C 1 336 ? 43.329 76.924 60.219 1.00 7.94 260 VAL C CA 1
ATOM 4348 C C . VAL C 1 336 ? 42.678 77.565 61.440 1.00 5.98 260 VAL C C 1
ATOM 4349 O O . VAL C 1 336 ? 42.403 78.773 61.427 1.00 6.10 260 VAL C O 1
ATOM 4353 N N . PRO C 1 337 ? 42.411 76.807 62.507 1.00 5.39 261 PRO C N 1
ATOM 4354 C CA . PRO C 1 337 ? 41.843 77.417 63.716 1.00 4.20 261 PRO C CA 1
ATOM 4355 C C . PRO C 1 337 ? 42.790 78.445 64.317 1.00 3.02 261 PRO C C 1
ATOM 4356 O O . PRO C 1 337 ? 44.013 78.323 64.228 1.00 3.59 261 PRO C O 1
ATOM 4360 N N . ARG C 1 338 ? 42.199 79.472 64.938 1.00 2.00 262 ARG C N 1
ATOM 4361 C CA . ARG C 1 338 ? 42.992 80.561 65.503 1.00 1.26 262 ARG C CA 1
ATOM 4362 C C . ARG C 1 338 ? 43.991 80.047 66.533 1.00 0.00 262 ARG C C 1
ATOM 4363 O O . ARG C 1 338 ? 45.106 80.568 66.640 1.00 1.69 262 ARG C O 1
ATOM 4371 N N . ARG C 1 339 ? 43.613 79.018 67.293 1.00 2.24 263 ARG C N 1
ATOM 4372 C CA . ARG C 1 339 ? 44.473 78.499 68.349 1.00 1.10 263 ARG C CA 1
ATOM 4373 C C . ARG C 1 339 ? 45.693 77.759 67.819 1.00 0.66 263 ARG C C 1
ATOM 4374 O O . ARG C 1 339 ? 46.575 77.420 68.611 1.00 2.44 263 ARG C O 1
ATOM 4382 N N . LYS C 1 340 ? 45.762 77.489 66.517 1.00 0.00 264 LYS C N 1
ATOM 4383 C CA . LYS C 1 340 ? 46.917 76.830 65.924 1.00 0.00 264 LYS C CA 1
ATOM 4384 C C . LYS C 1 340 ? 47.742 77.753 65.035 1.00 0.51 264 LYS C C 1
ATOM 4385 O O . LYS C 1 340 ? 48.599 77.266 64.292 1.00 13.52 264 LYS C O 1
ATOM 4391 N N . ALA C 1 341 ? 47.520 79.064 65.091 1.00 0.00 265 ALA C N 1
ATOM 4392 C CA . ALA C 1 341 ? 48.174 79.993 64.177 1.00 0.25 265 ALA C CA 1
ATOM 4393 C C . ALA C 1 341 ? 48.907 81.082 64.948 1.00 0.14 265 ALA C C 1
ATOM 4394 O O . ALA C 1 341 ? 48.331 81.708 65.843 1.00 7.03 265 ALA C O 1
ATOM 4396 N N . LYS C 1 342 ? 50.172 81.308 64.591 1.00 0.00 266 LYS C N 1
ATOM 4397 C CA . LYS C 1 342 ? 50.959 82.438 65.078 1.00 0.00 266 LYS C CA 1
ATOM 4398 C C . LYS C 1 342 ? 51.159 83.401 63.912 1.00 1.82 266 LYS C C 1
ATOM 4399 O O . LYS C 1 342 ? 51.834 83.064 62.933 1.00 1.22 266 LYS C O 1
ATOM 4405 N N . ILE C 1 343 ? 50.581 84.595 64.019 1.00 0.00 267 ILE C N 1
ATOM 4406 C CA . ILE C 1 343 ? 50.586 85.583 62.944 1.00 0.00 267 ILE C CA 1
ATOM 4407 C C . ILE C 1 343 ? 51.481 86.741 63.361 1.00 0.16 267 ILE C C 1
ATOM 4408 O O . ILE C 1 343 ? 51.295 87.325 64.435 1.00 1.15 267 ILE C O 1
ATOM 4413 N N . ILE C 1 344 ? 52.420 87.151 62.550 1.00 4.42 268 ILE C N 1
ATOM 4414 C CA . ILE C 1 344 ? 53.231 88.231 62.700 1.00 0.26 268 ILE C CA 1
ATOM 4415 C C . ILE C 1 344 ? 53.620 88.968 61.354 1.00 1.40 268 ILE C C 1
ATOM 4416 O O . ILE C 1 344 ? 53.263 88.546 60.307 1.00 8.06 268 ILE C O 1
ATOM 4421 N N . ARG C 1 345 ? 54.577 89.788 61.430 1.00 8.57 269 ARG C N 1
ATOM 4422 C CA . ARG C 1 345 ? 55.056 90.454 60.254 1.00 5.79 269 ARG C CA 1
ATOM 4423 C C . ARG C 1 345 ? 56.482 90.038 59.881 1.00 13.41 269 ARG C C 1
ATOM 4424 O O . ARG C 1 345 ? 56.743 89.846 58.802 1.00 21.27 269 ARG C O 1
ATOM 4432 N N . ASP C 1 346 ? 57.283 90.008 60.818 1.00 10.41 270 ASP C N 1
ATOM 4433 C CA . ASP C 1 346 ? 58.697 89.604 60.584 1.00 13.45 270 ASP C CA 1
ATOM 4434 C C . ASP C 1 346 ? 59.319 90.923 60.062 1.00 15.46 270 ASP C C 1
ATOM 4435 O O . ASP C 1 346 ? 59.486 91.045 58.869 1.00 22.44 270 ASP C O 1
ATOM 4440 N N . TYR C 1 347 ? 59.764 91.767 60.967 1.00 15.42 271 TYR C N 1
ATOM 4441 C CA . TYR C 1 347 ? 60.205 93.105 60.634 1.00 15.56 271 TYR C CA 1
ATOM 4442 C C . TYR C 1 347 ? 61.438 93.035 59.976 1.00 13.02 271 TYR C C 1
ATOM 4443 O O . TYR C 1 347 ? 61.859 93.913 59.325 1.00 23.52 271 TYR C O 1
ATOM 4452 N N . GLY C 1 348 ? 62.040 91.970 60.054 1.00 17.50 272 GLY C N 1
ATOM 4453 C CA . GLY C 1 348 ? 63.375 91.893 59.504 1.00 18.85 272 GLY C CA 1
ATOM 4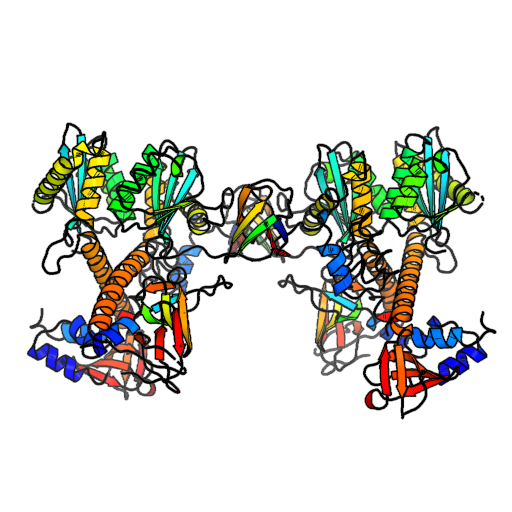454 C C . GLY C 1 348 ? 63.320 91.766 57.990 1.00 26.06 272 GLY C C 1
ATOM 4455 O O . GLY C 1 348 ? 63.881 92.567 57.274 1.00 29.47 272 GLY C O 1
ATOM 4456 N N . LYS C 1 349 ? 62.498 90.939 57.543 1.00 30.00 273 LYS C N 1
ATOM 4457 C CA . LYS C 1 349 ? 62.162 90.836 56.129 1.00 30.00 273 LYS C CA 1
ATOM 4458 C C . LYS C 1 349 ? 61.434 92.108 55.553 1.00 30.00 273 LYS C C 1
ATOM 4459 O O . LYS C 1 349 ? 61.774 92.479 54.550 1.00 30.00 273 LYS C O 1
ATOM 4465 N N . GLN C 1 350 ? 60.541 92.749 56.234 1.00 30.00 274 GLN C N 1
ATOM 4466 C CA . GLN C 1 350 ? 59.958 94.009 55.829 1.00 30.00 274 GLN C CA 1
ATOM 4467 C C . GLN C 1 350 ? 61.020 95.117 55.792 1.00 30.00 274 GLN C C 1
ATOM 4468 O O . GLN C 1 350 ? 60.709 96.205 55.723 1.00 30.00 274 GLN C O 1
ATOM 4474 N N . MET C 1 351 ? 62.297 94.837 55.857 1.00 30.00 275 MET C N 1
ATOM 4475 C CA . MET C 1 351 ? 63.301 95.931 55.970 1.00 30.00 275 MET C CA 1
ATOM 4476 C C . MET C 1 351 ? 64.310 95.511 55.065 1.00 30.00 275 MET C C 1
ATOM 4477 O O . MET C 1 351 ? 64.986 96.292 54.561 1.00 30.00 275 MET C O 1
ATOM 4482 N N . ALA C 1 352 ? 64.402 94.220 54.864 1.00 30.00 276 ALA C N 1
ATOM 4483 C CA . ALA C 1 352 ? 65.186 93.678 53.970 1.00 30.00 276 ALA C CA 1
ATOM 4484 C C . ALA C 1 352 ? 64.590 93.662 52.619 1.00 30.00 276 ALA C C 1
ATOM 4485 O O . ALA C 1 352 ? 65.256 93.270 51.693 1.00 30.00 276 ALA C O 1
ATOM 4487 N N . GLY C 1 353 ? 63.371 94.044 52.480 1.00 30.00 277 GLY C N 1
ATOM 4488 C CA . GLY C 1 353 ? 62.697 94.053 51.229 1.00 30.00 277 GLY C CA 1
ATOM 4489 C C . GLY C 1 353 ? 62.096 92.740 50.869 1.00 30.00 277 GLY C C 1
ATOM 4490 O O . GLY C 1 353 ? 60.889 92.588 50.911 1.00 30.00 277 GLY C O 1
ATOM 4491 N N . ASN D 1 298 ? 27.939 52.703 69.991 1.00 12.68 222 ASN D N 1
ATOM 4492 C CA . ASN D 1 298 ? 28.604 53.172 71.201 1.00 10.08 222 ASN D CA 1
ATOM 4493 C C . ASN D 1 298 ? 30.078 52.784 71.198 1.00 10.00 222 ASN D C 1
ATOM 4494 O O . ASN D 1 298 ? 30.556 52.133 70.271 1.00 14.36 222 ASN D O 1
ATOM 4499 N N . PHE D 1 299 ? 30.799 53.194 72.238 1.00 13.74 223 PHE D N 1
ATOM 4500 C CA . PHE D 1 299 ? 32.220 52.917 72.355 1.00 11.42 223 PHE D CA 1
ATOM 4501 C C . PHE D 1 299 ? 32.548 52.474 73.772 1.00 9.10 223 PHE D C 1
ATOM 4502 O O . PHE D 1 299 ? 31.922 52.915 74.740 1.00 14.35 223 PHE D O 1
ATOM 4510 N N . ARG D 1 300 ? 33.541 51.601 73.886 1.00 7.07 224 ARG D N 1
ATOM 4511 C CA . ARG D 1 300 ? 34.123 51.245 75.171 1.00 4.75 224 ARG D CA 1
ATOM 4512 C C . ARG D 1 300 ? 35.427 52.009 75.345 1.00 1.84 224 ARG D C 1
ATOM 4513 O O . ARG D 1 300 ? 36.279 52.000 74.451 1.00 7.62 224 ARG D O 1
ATOM 4521 N N . VAL D 1 301 ? 35.580 52.668 76.490 1.00 0.00 225 VAL D N 1
ATOM 4522 C CA . VAL D 1 301 ? 36.776 53.441 76.795 1.00 0.00 225 VAL D CA 1
ATOM 4523 C C . VAL D 1 301 ? 37.424 52.863 78.043 1.00 0.00 225 VAL D C 1
ATOM 4524 O O . VAL D 1 301 ? 36.771 52.728 79.084 1.00 0.00 225 VAL D O 1
ATOM 4528 N N . TYR D 1 302 ? 38.701 52.523 77.933 1.00 0.00 226 TYR D N 1
ATOM 4529 C CA . TYR D 1 302 ? 39.523 52.130 79.065 1.00 0.00 226 TYR D CA 1
ATOM 4530 C C . TYR D 1 302 ? 40.602 53.185 79.253 1.00 1.15 226 TYR D C 1
ATOM 4531 O O . TYR D 1 302 ? 41.179 53.672 78.276 1.00 6.27 226 TYR D O 1
ATOM 4540 N N . TYR D 1 303 ? 40.867 53.549 80.505 1.00 0.39 227 TYR D N 1
ATOM 4541 C CA . TYR D 1 303 ? 41.542 54.810 80.760 1.00 0.76 227 TYR D CA 1
ATOM 4542 C C . TYR D 1 303 ? 42.336 54.767 82.056 1.00 0.97 227 TYR D C 1
ATOM 4543 O O . TYR D 1 303 ? 42.041 53.997 82.974 1.00 0.00 227 TYR D O 1
ATOM 4552 N N . ARG D 1 304 ? 43.342 55.634 82.111 1.00 10.86 228 ARG D N 1
ATOM 4553 C CA . ARG D 1 304 ?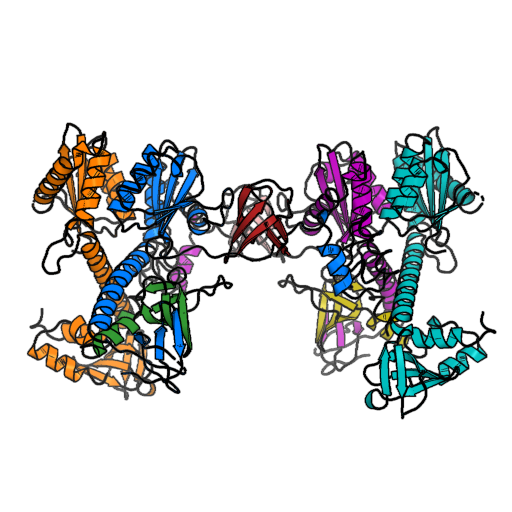 44.136 55.917 83.300 1.00 2.67 228 ARG D CA 1
ATOM 4554 C C . ARG D 1 304 ? 43.832 57.351 83.716 1.00 6.51 228 ARG D C 1
ATOM 4555 O O . ARG D 1 304 ? 44.037 58.277 82.924 1.00 9.11 228 ARG D O 1
ATOM 4563 N N . ASP D 1 305 ? 43.347 57.544 84.945 1.00 16.74 229 ASP D N 1
ATOM 4564 C CA . ASP D 1 305 ? 42.791 58.856 85.280 1.00 5.82 229 ASP D CA 1
ATOM 4565 C C . ASP D 1 305 ? 43.811 59.813 85.898 1.00 14.20 229 ASP D C 1
ATOM 4566 O O . ASP D 1 305 ? 44.138 60.842 85.299 1.00 28.11 229 ASP D O 1
ATOM 4571 N N . SER D 1 306 ? 44.336 59.492 87.082 1.00 8.98 230 SER D N 1
ATOM 4572 C CA . SER D 1 306 ? 45.105 60.490 87.829 1.00 10.40 230 SER D CA 1
ATOM 4573 C C . SER D 1 306 ? 46.101 59.790 88.749 1.00 16.74 230 SER D C 1
ATOM 4574 O O . SER D 1 306 ? 45.732 59.345 89.842 1.00 17.65 230 SER D O 1
ATOM 4577 N N . ARG D 1 307 ? 47.359 59.720 88.308 1.00 8.88 231 ARG D N 1
ATOM 4578 C CA . ARG D 1 307 ? 48.469 59.207 89.120 1.00 13.98 231 ARG D CA 1
ATOM 4579 C C . ARG D 1 307 ? 48.215 57.787 89.619 1.00 6.46 231 ARG D C 1
ATOM 4580 O O . ARG D 1 307 ? 48.942 57.279 90.477 1.00 17.20 231 ARG D O 1
ATOM 4588 N N . ASP D 1 308 ? 47.186 57.128 89.094 1.00 8.77 232 ASP D N 1
ATOM 4589 C CA . ASP D 1 308 ? 46.829 55.774 89.506 1.00 11.58 232 ASP D CA 1
ATOM 4590 C C . ASP D 1 308 ? 47.213 54.864 88.349 1.00 5.79 232 ASP D C 1
ATOM 4591 O O . ASP D 1 308 ? 46.591 54.927 87.275 1.00 12.71 232 ASP D O 1
ATOM 4596 N N . PRO D 1 309 ? 48.213 54.002 88.527 1.00 8.32 233 PRO D N 1
ATOM 4597 C CA . PRO D 1 309 ? 48.658 53.146 87.411 1.00 10.86 233 PRO D CA 1
ATOM 4598 C C . PRO D 1 309 ? 47.633 52.132 86.945 1.00 6.00 233 PRO D C 1
ATOM 4599 O O . PRO D 1 309 ? 47.805 51.564 85.860 1.00 15.17 233 PRO D O 1
ATOM 4603 N N . VAL D 1 310 ? 46.576 51.887 87.716 1.00 4.82 234 VAL D N 1
ATOM 4604 C CA . VAL D 1 310 ? 45.626 50.837 87.364 1.00 10.07 234 VAL D CA 1
ATOM 4605 C C . VAL D 1 310 ? 44.675 51.357 86.292 1.00 8.54 234 VAL D C 1
ATOM 4606 O O . VAL D 1 310 ? 44.019 52.391 86.465 1.00 10.91 234 VAL D O 1
ATOM 4610 N N . TRP D 1 311 ? 44.607 50.644 85.172 1.00 5.08 235 TRP D N 1
ATOM 4611 C CA . TRP D 1 311 ? 43.665 50.992 84.120 1.00 0.00 235 TRP D CA 1
ATOM 4612 C C . TRP D 1 311 ? 42.250 50.601 84.527 1.00 0.00 235 TRP D C 1
ATOM 4613 O O . TRP D 1 311 ? 42.029 49.551 85.135 1.00 2.21 235 TRP D O 1
ATOM 4624 N N . LYS D 1 312 ? 41.288 51.456 84.190 1.00 0.00 236 LYS D N 1
ATOM 4625 C CA . LYS D 1 312 ? 39.898 51.252 84.567 1.00 0.00 236 LYS D CA 1
ATOM 4626 C C . LYS D 1 312 ? 39.021 51.236 83.323 1.00 2.13 236 LYS D C 1
ATOM 4627 O O . LYS D 1 312 ? 39.455 51.576 82.220 1.00 2.59 236 LYS D O 1
ATOM 4633 N N . GLY D 1 313 ? 37.770 50.832 83.516 1.00 4.61 237 GLY D N 1
ATOM 4634 C CA . GLY D 1 313 ? 36.805 50.798 82.446 1.00 2.73 237 GLY D CA 1
ATOM 4635 C C . GLY D 1 313 ? 35.964 49.540 82.471 1.00 9.97 237 GLY D C 1
ATOM 4636 O O . GLY D 1 313 ? 36.046 48.727 83.396 1.00 15.90 237 GLY D O 1
ATOM 4637 N N . PRO D 1 314 ? 35.126 49.356 81.445 1.00 9.36 238 PRO D N 1
ATOM 4638 C CA . PRO D 1 314 ? 34.894 50.260 80.312 1.00 0.31 238 PRO D CA 1
ATOM 4639 C C . PRO D 1 314 ? 33.980 51.423 80.680 1.00 2.30 238 PRO D C 1
ATOM 4640 O O . PRO D 1 314 ? 33.054 51.268 81.471 1.00 12.38 238 PRO D O 1
ATOM 4644 N N . ALA D 1 315 ? 34.217 52.601 80.113 1.00 0.93 239 ALA D N 1
ATOM 4645 C CA . ALA D 1 315 ? 33.403 53.777 80.370 1.00 1.53 239 ALA D CA 1
ATOM 4646 C C . ALA D 1 315 ? 32.741 54.237 79.078 1.00 2.51 239 ALA D C 1
ATOM 4647 O O . ALA D 1 315 ? 33.261 54.014 77.981 1.00 6.68 239 ALA D O 1
ATOM 4649 N N . LYS D 1 316 ? 31.585 54.879 79.218 1.00 2.39 240 LYS D N 1
ATOM 4650 C CA . LYS D 1 316 ? 30.852 55.384 78.067 1.00 4.30 240 LYS D CA 1
ATOM 4651 C C . LYS D 1 316 ? 31.522 56.645 77.533 1.00 0.83 240 LYS D C 1
ATOM 4652 O O . LYS D 1 316 ? 31.811 57.574 78.292 1.00 11.87 240 LYS D O 1
ATOM 4658 N N . LEU D 1 317 ? 31.762 56.675 76.226 1.00 2.24 241 LEU D N 1
ATOM 4659 C CA . LEU D 1 317 ? 32.407 57.815 75.586 1.00 4.17 241 LEU D CA 1
ATOM 4660 C C . LEU D 1 317 ? 31.388 58.924 75.362 1.00 4.42 241 LEU D C 1
ATOM 4661 O O . LEU D 1 317 ? 30.418 58.743 74.619 1.00 14.19 241 LEU D O 1
ATOM 4666 N N . LEU D 1 318 ? 31.607 60.072 76.001 1.00 6.63 242 LEU D N 1
ATOM 4667 C CA . LEU D 1 318 ? 30.708 61.205 75.830 1.00 2.12 242 LEU D CA 1
ATOM 4668 C C . LEU D 1 318 ? 31.178 62.177 74.761 1.00 4.49 242 LEU D C 1
ATOM 4669 O O . LEU D 1 318 ? 30.346 62.765 74.062 1.00 10.01 242 LEU D O 1
ATOM 4674 N N . TRP D 1 319 ? 32.487 62.363 74.619 1.00 4.24 243 TRP D N 1
ATOM 4675 C CA . TRP D 1 319 ? 33.014 63.374 73.717 1.00 2.86 243 TRP D CA 1
ATOM 4676 C C . TRP D 1 319 ? 34.456 63.039 73.382 1.00 0.00 243 TRP D C 1
ATOM 4677 O O . TRP D 1 319 ? 35.241 62.691 74.265 1.00 6.58 243 TRP D O 1
ATOM 4688 N N . LYS D 1 320 ? 34.794 63.154 72.104 1.00 2.21 244 LYS D N 1
ATOM 4689 C CA . LYS D 1 320 ? 36.154 62.931 71.633 1.00 1.98 244 LYS D CA 1
ATOM 4690 C C . LYS D 1 320 ? 36.646 64.220 70.995 1.00 0.99 244 LYS D C 1
ATOM 4691 O O . LYS D 1 320 ? 36.105 64.659 69.975 1.00 9.43 244 LYS D O 1
ATOM 4697 N N . GLY D 1 321 ? 37.655 64.834 71.607 1.00 5.28 245 GLY D N 1
ATOM 4698 C CA . GLY D 1 321 ? 38.365 65.939 71.014 1.00 0.00 245 GLY D CA 1
ATOM 4699 C C . GLY D 1 321 ? 39.735 65.520 70.522 1.00 0.00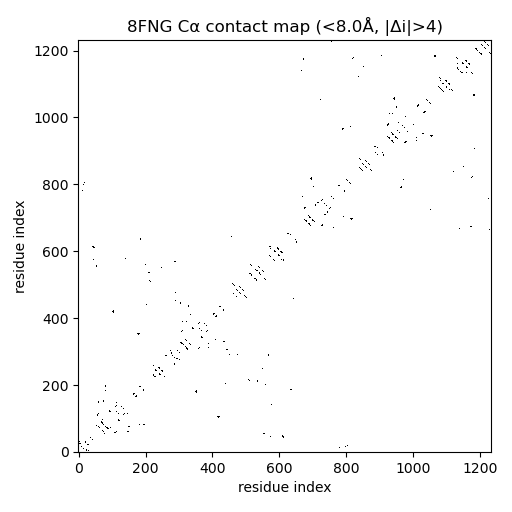 245 GLY D C 1
ATOM 4700 O O . GLY D 1 321 ? 40.118 64.351 70.567 1.00 5.60 245 GLY D O 1
ATOM 4701 N N . GLU D 1 322 ? 40.478 66.505 70.039 1.00 0.00 246 GLU D N 1
ATOM 4702 C CA . GLU D 1 322 ? 41.872 66.294 69.677 1.00 0.00 246 GLU D CA 1
ATOM 4703 C C . GLU D 1 322 ? 42.704 66.504 70.932 1.00 3.08 246 GLU D C 1
ATOM 4704 O O . GLU D 1 322 ? 42.862 67.636 71.386 1.00 20.81 246 GLU D O 1
ATOM 4710 N N . GLY D 1 323 ? 43.216 65.416 71.508 1.00 0.00 247 GLY D N 1
ATOM 4711 C CA . GLY D 1 323 ? 44.066 65.470 72.679 1.00 0.00 247 GLY D CA 1
ATOM 4712 C C . GLY D 1 323 ? 43.423 64.935 73.945 1.00 0.00 247 GLY D C 1
ATOM 4713 O O . GLY D 1 323 ? 44.141 64.524 74.863 1.00 1.21 247 GLY D O 1
ATOM 4714 N N . ALA D 1 324 ? 42.093 64.927 74.018 1.00 0.00 248 ALA D N 1
ATOM 4715 C CA . ALA D 1 324 ? 41.419 64.508 75.238 1.00 3.35 248 ALA D CA 1
ATOM 4716 C C . ALA D 1 324 ? 40.041 63.953 74.911 1.00 2.26 248 ALA D C 1
ATOM 4717 O O . ALA D 1 324 ? 39.481 64.207 73.843 1.00 2.73 248 ALA D O 1
ATOM 4719 N N . VAL D 1 325 ? 39.501 63.181 75.855 1.00 0.00 249 VAL D N 1
ATOM 4720 C CA . VAL D 1 325 ? 38.165 62.614 75.751 1.00 0.00 249 VAL D CA 1
ATOM 4721 C C . VAL D 1 325 ? 37.427 62.839 77.064 1.00 0.00 249 VAL D C 1
ATOM 4722 O O . VAL D 1 325 ? 38.025 62.925 78.138 1.00 0.00 249 VAL D O 1
ATOM 4726 N N . VAL D 1 326 ? 36.104 62.932 76.961 1.00 0.93 250 VAL D N 1
ATOM 4727 C CA . VAL D 1 326 ? 35.216 63.046 78.112 1.00 4.28 250 VAL D CA 1
ATOM 4728 C C . VAL D 1 326 ? 34.405 61.763 78.200 1.00 2.13 250 VAL D C 1
ATOM 4729 O O . VAL D 1 326 ? 33.754 61.365 77.227 1.00 8.47 250 VAL D O 1
ATOM 4733 N N . ILE D 1 327 ? 34.448 61.112 79.361 1.00 0.00 251 ILE D N 1
ATOM 4734 C CA . ILE D 1 327 ? 33.837 59.803 79.534 1.00 4.14 251 ILE D CA 1
ATOM 4735 C C . ILE D 1 327 ? 32.960 59.800 80.777 1.00 5.18 251 ILE D C 1
ATOM 4736 O O . ILE D 1 327 ? 33.092 60.641 81.668 1.00 6.41 251 ILE D O 1
ATOM 4741 N N . GLN D 1 328 ? 32.048 58.832 80.817 1.00 8.73 252 GLN D N 1
ATOM 4742 C CA . GLN D 1 328 ? 31.190 58.590 81.969 1.00 4.63 252 GLN D CA 1
ATOM 4743 C C . GLN D 1 328 ? 31.445 57.175 82.464 1.00 8.67 252 GLN D C 1
ATOM 4744 O O . GLN D 1 328 ? 31.278 56.211 81.709 1.00 16.81 252 GLN D O 1
ATOM 4750 N N . ASP D 1 329 ? 31.856 57.053 83.723 1.00 9.59 253 ASP D N 1
ATOM 4751 C CA . ASP D 1 329 ? 32.108 55.761 84.353 1.00 8.89 253 ASP D CA 1
ATOM 4752 C C . ASP D 1 329 ? 31.417 55.752 85.708 1.00 12.21 253 ASP D C 1
ATOM 4753 O O . ASP D 1 329 ? 31.855 56.445 86.633 1.00 17.57 253 ASP D O 1
ATOM 4758 N N . ASN D 1 330 ? 30.343 54.968 85.822 1.00 15.37 254 ASN D N 1
ATOM 4759 C CA . ASN D 1 330 ? 29.556 54.875 87.053 1.00 14.39 254 ASN D CA 1
ATOM 4760 C C . ASN D 1 330 ? 29.060 56.249 87.498 1.00 16.02 254 ASN D C 1
ATOM 4761 O O . ASN D 1 330 ? 29.191 56.628 88.663 1.00 18.90 254 ASN D O 1
ATOM 4766 N N . SER D 1 331 ? 28.502 57.005 86.552 1.00 15.84 255 SER D N 1
ATOM 4767 C CA . SER D 1 331 ? 27.933 58.336 86.742 1.00 15.57 255 SER D CA 1
ATOM 4768 C C . SER D 1 331 ? 28.976 59.380 87.121 1.00 17.82 255 SER D C 1
ATOM 4769 O O . SER D 1 331 ? 28.601 60.479 87.546 1.00 18.36 255 SER D O 1
ATOM 4772 N N . ASP D 1 332 ? 30.266 59.081 86.988 1.00 14.17 256 ASP D N 1
ATOM 4773 C CA . ASP D 1 332 ? 31.334 60.024 87.308 1.00 12.99 256 ASP D CA 1
ATOM 4774 C C . ASP D 1 332 ? 31.977 60.476 86.001 1.00 11.93 256 ASP D C 1
ATOM 4775 O O . ASP D 1 332 ? 32.820 59.775 85.436 1.00 16.10 256 ASP D O 1
ATOM 4780 N N . ILE D 1 333 ? 31.576 61.653 85.521 1.00 2.81 257 ILE D N 1
ATOM 4781 C CA . ILE D 1 333 ? 32.150 62.196 84.295 1.00 7.64 257 ILE D CA 1
ATOM 4782 C C . ILE D 1 333 ? 33.601 62.582 84.543 1.00 4.49 257 ILE D C 1
ATOM 4783 O O . ILE D 1 333 ? 33.919 63.278 85.515 1.00 12.08 257 ILE D O 1
ATOM 4788 N N . LYS D 1 334 ? 34.492 62.127 83.664 1.00 6.95 258 LYS D N 1
ATOM 4789 C CA . LYS D 1 334 ? 35.918 62.386 83.788 1.00 1.85 258 LYS D CA 1
ATOM 4790 C C . LYS D 1 334 ? 36.485 62.839 82.451 1.00 4.02 258 LYS D C 1
ATOM 4791 O O . LYS D 1 334 ? 35.999 62.453 81.385 1.00 9.41 258 LYS D O 1
ATOM 4797 N N . VAL D 1 335 ? 37.527 63.663 82.521 1.00 4.95 259 VAL D N 1
ATOM 4798 C CA . VAL D 1 335 ? 38.216 64.178 81.344 1.00 2.82 259 VAL D CA 1
ATOM 4799 C C . VAL D 1 335 ? 39.601 63.554 81.313 1.00 6.81 259 VAL D C 1
ATOM 4800 O O . VAL D 1 335 ? 40.385 63.722 82.255 1.00 2.24 259 VAL D O 1
ATOM 4804 N N . VAL D 1 336 ? 39.899 62.834 80.237 1.00 0.00 260 VAL D N 1
ATOM 4805 C CA . VAL D 1 336 ? 41.121 62.040 80.148 1.00 0.00 260 VAL D CA 1
ATOM 4806 C C . VAL D 1 336 ? 41.858 62.392 78.862 1.00 2.66 260 VAL D C 1
ATOM 4807 O O . VAL D 1 336 ? 41.237 62.443 77.791 1.00 0.00 260 VAL D O 1
ATOM 4811 N N . PRO D 1 337 ? 43.165 62.643 78.911 1.00 0.00 261 PRO D N 1
ATOM 4812 C CA . PRO D 1 337 ? 43.913 62.838 77.665 1.00 0.00 261 PRO D CA 1
ATOM 4813 C C . PRO D 1 337 ? 43.926 61.560 76.841 1.00 0.00 261 PRO D C 1
ATOM 4814 O O . PRO D 1 337 ? 43.899 60.451 77.380 1.00 0.00 261 PRO D O 1
ATOM 4818 N N . ARG D 1 338 ? 43.954 61.725 75.518 1.00 5.28 262 ARG D N 1
ATOM 4819 C CA . ARG D 1 338 ? 43.916 60.567 74.632 1.00 1.07 262 ARG D CA 1
ATOM 4820 C C . ARG D 1 338 ? 45.154 59.695 74.795 1.00 0.92 262 ARG D C 1
ATOM 4821 O O . ARG D 1 338 ? 45.112 58.499 74.489 1.00 0.00 262 ARG D O 1
ATOM 4829 N N . ARG D 1 339 ? 46.253 60.263 75.299 1.00 0.00 263 ARG D N 1
ATOM 4830 C CA . ARG D 1 339 ? 47.404 59.455 75.684 1.00 0.00 263 ARG D CA 1
ATOM 4831 C C . ARG D 1 339 ? 47.061 58.435 76.761 1.00 5.25 263 ARG D C 1
ATOM 4832 O O . ARG D 1 339 ? 47.773 57.437 76.902 1.00 0.00 263 ARG D O 1
ATOM 4840 N N . LYS D 1 340 ? 45.993 58.659 77.522 1.00 1.20 264 LYS D N 1
ATOM 4841 C CA . LYS D 1 340 ? 45.661 57.820 78.665 1.00 0.00 264 LYS D CA 1
ATOM 4842 C C . LYS D 1 340 ? 44.305 57.144 78.494 1.00 0.00 264 LYS D C 1
ATOM 4843 O O . LYS D 1 340 ? 43.608 56.884 79.475 1.00 7.47 264 LYS D O 1
ATOM 4849 N N . ALA D 1 341 ? 43.918 56.854 77.255 1.00 0.00 265 ALA D N 1
ATOM 4850 C CA . ALA D 1 341 ? 42.634 56.221 76.999 1.00 0.00 265 ALA D CA 1
ATOM 4851 C C . ALA D 1 341 ? 42.710 55.398 75.722 1.00 0.00 265 ALA D C 1
ATOM 4852 O O . ALA D 1 341 ? 43.473 55.713 74.805 1.00 4.56 265 ALA D O 1
ATOM 4854 N N . LYS D 1 342 ? 41.899 54.343 75.670 1.00 5.17 266 LYS D N 1
ATOM 4855 C CA . LYS D 1 342 ? 41.741 53.532 74.469 1.00 0.00 266 LYS D CA 1
ATOM 4856 C C . LYS D 1 342 ? 40.257 53.417 74.169 1.00 0.00 266 LYS D C 1
ATOM 4857 O O . LYS D 1 342 ? 39.488 52.937 75.008 1.00 0.00 266 LYS D O 1
ATOM 4863 N N . ILE D 1 343 ? 39.857 53.860 72.984 1.00 0.73 267 ILE D N 1
ATOM 4864 C CA . ILE D 1 343 ? 38.463 53.832 72.566 1.00 0.00 267 ILE D CA 1
ATOM 4865 C C . ILE D 1 343 ? 38.255 52.626 71.663 1.00 4.16 267 ILE D C 1
ATOM 4866 O O . ILE D 1 343 ? 38.973 52.451 70.671 1.00 15.83 267 ILE D O 1
ATOM 4871 N N . ILE D 1 344 ? 37.286 51.789 72.011 1.00 0.00 268 ILE D N 1
ATOM 4872 C CA . ILE D 1 344 ? 36.977 50.608 71.218 1.00 6.49 268 ILE D CA 1
ATOM 4873 C C . ILE D 1 344 ? 35.515 50.647 70.801 1.00 1.44 268 ILE D C 1
ATOM 4874 O O . ILE D 1 344 ? 34.625 50.770 71.643 1.00 14.72 268 ILE D O 1
ATOM 5634 N N . PHE G 1 77 ? 85.755 93.035 62.406 1.00 14.55 1 PHE G N 1
ATOM 5635 C CA . PHE G 1 77 ? 84.750 92.815 63.439 1.00 8.07 1 PHE G CA 1
ATOM 5636 C C . PHE G 1 77 ? 85.325 93.031 64.833 1.00 16.45 1 PHE G C 1
ATOM 5637 O O . PHE G 1 77 ? 84.699 92.662 65.824 1.00 19.05 1 PHE G O 1
ATOM 5645 N N . LEU G 1 78 ? 86.515 93.634 64.901 1.00 18.81 2 LEU G N 1
ATOM 5646 C CA . LEU G 1 78 ? 87.218 93.750 66.176 1.00 12.62 2 LEU G CA 1
ATOM 5647 C C . LEU G 1 78 ? 86.392 94.522 67.198 1.00 15.21 2 LEU G C 1
ATOM 5652 N N . ASP G 1 79 ? 85.796 95.640 66.784 1.00 16.93 3 ASP G N 1
ATOM 5653 C CA . ASP G 1 79 ? 84.894 96.359 67.676 1.00 18.21 3 ASP G CA 1
ATOM 5654 C C . ASP G 1 79 ? 83.623 95.556 67.926 1.00 16.42 3 ASP G C 1
ATOM 5655 O O . ASP G 1 79 ? 83.167 95.436 69.069 1.00 20.77 3 ASP G O 1
ATOM 5660 N N . GLY G 1 80 ? 83.041 94.994 66.865 1.00 18.23 4 GLY G N 1
ATOM 5661 C CA . GLY G 1 80 ? 81.828 94.209 67.026 1.00 12.86 4 GLY G CA 1
ATOM 5662 C C . GLY G 1 80 ? 82.031 92.988 67.902 1.00 12.33 4 GLY G C 1
ATOM 5663 O O . GLY G 1 80 ? 81.172 92.650 68.720 1.00 12.20 4 GLY G O 1
ATOM 5664 N N . ILE G 1 81 ? 83.167 92.307 67.738 1.00 16.86 5 ILE G N 1
ATOM 5665 C CA . ILE G 1 81 ? 83.458 91.136 68.561 1.00 12.49 5 ILE G CA 1
ATOM 5666 C C . ILE G 1 81 ? 83.563 91.531 70.028 1.00 10.87 5 ILE G C 1
ATOM 5667 O O . ILE G 1 81 ? 82.927 90.926 70.898 1.00 21.22 5 ILE G O 1
ATOM 5672 N N . ASP G 1 82 ? 84.350 92.569 70.320 1.00 9.95 6 ASP G N 1
ATOM 5673 C CA . ASP G 1 82 ? 84.606 92.946 71.707 1.00 12.59 6 ASP G CA 1
ATOM 5674 C C . ASP G 1 82 ? 83.325 93.358 72.422 1.00 11.70 6 ASP G C 1
ATOM 5675 O O . ASP G 1 82 ? 83.119 93.011 73.590 1.00 17.58 6 ASP G O 1
ATOM 5680 N N . LYS G 1 83 ? 82.456 94.106 71.741 1.00 11.20 7 LYS G N 1
ATOM 5681 C CA . LYS G 1 83 ? 81.169 94.447 72.337 1.00 12.47 7 LYS G CA 1
ATOM 5682 C C . LYS G 1 83 ? 80.316 93.200 72.541 1.00 6.86 7 LYS G C 1
ATOM 5688 N N . ALA G 1 84 ? 80.480 92.202 71.668 1.00 9.09 8 ALA G N 1
ATOM 5689 C CA . ALA G 1 84 ? 79.722 90.963 71.810 1.00 4.53 8 ALA G CA 1
ATOM 5690 C C . ALA G 1 84 ? 80.160 90.178 73.040 1.00 7.49 8 ALA G C 1
ATOM 5691 O O . ALA G 1 84 ? 79.319 89.728 73.825 1.00 8.67 8 ALA G O 1
ATOM 5693 N N . GLN G 1 85 ? 81.472 90.001 73.227 1.00 10.80 9 GLN G N 1
ATOM 5694 C CA . GLN G 1 85 ? 81.955 89.237 74.375 1.00 2.67 9 GLN G CA 1
ATOM 5695 C C . GLN G 1 85 ? 81.574 89.910 75.686 1.00 8.48 9 GLN G C 1
ATOM 5696 O O . GLN G 1 85 ? 81.233 89.232 76.662 1.00 5.40 9 GLN G O 1
ATOM 5702 N N . GLU G 1 86 ? 81.630 91.243 75.730 1.00 11.03 10 GLU G N 1
ATOM 5703 C CA . GLU G 1 86 ? 81.207 91.958 76.927 1.00 3.44 10 GLU G CA 1
ATOM 5704 C C . GLU G 1 86 ? 79.729 91.721 77.209 1.00 7.71 10 GLU G C 1
ATOM 5705 O O . GLU G 1 86 ? 79.324 91.550 78.365 1.00 4.32 10 GLU G O 1
ATOM 5711 N N . GLU G 1 87 ? 78.902 91.714 76.161 1.00 9.34 11 GLU G N 1
ATOM 5712 C CA . GLU G 1 87 ? 77.498 91.364 76.345 1.00 4.78 11 GLU G CA 1
ATOM 5713 C C . GLU G 1 87 ? 77.347 89.922 76.816 1.00 4.87 11 GLU G C 1
ATOM 5719 N N . HIS G 1 88 ? 78.117 89.000 76.232 1.00 5.39 12 HIS G N 1
ATOM 5720 C CA . HIS G 1 88 ? 77.972 87.593 76.596 1.00 1.92 12 HIS G CA 1
ATOM 5721 C C . HIS G 1 88 ? 78.404 87.343 78.034 1.00 1.36 12 HIS G C 1
ATOM 5722 O O . HIS G 1 88 ? 77.771 86.561 78.751 1.00 0.00 12 HIS G O 1
ATOM 5729 N N . GLU G 1 89 ? 79.483 87.992 78.472 1.00 1.38 13 GLU G N 1
ATOM 5730 C CA . GLU G 1 89 ? 79.964 87.793 79.834 1.00 2.30 13 GLU G CA 1
ATOM 5731 C C . GLU G 1 89 ? 78.875 88.152 80.842 1.00 5.08 13 GLU G C 1
ATOM 5732 O O . GLU G 1 89 ? 78.732 87.487 81.873 1.00 6.71 13 GLU G O 1
ATOM 5738 N N . LYS G 1 90 ? 78.054 89.155 80.532 1.00 4.57 14 LYS G N 1
ATOM 5739 C CA . LYS G 1 90 ? 77.001 89.550 81.458 1.00 3.88 14 LYS G CA 1
ATOM 5740 C C . LYS G 1 90 ? 75.731 88.725 81.263 1.00 2.59 14 LYS G C 1
ATOM 5741 O O . LYS G 1 90 ? 75.150 88.233 82.236 1.00 6.94 14 LYS G O 1
ATOM 5747 N N . TYR G 1 91 ? 75.282 88.559 80.016 1.00 0.00 15 TYR G N 1
ATOM 5748 C CA . TYR G 1 91 ? 74.001 87.919 79.748 1.00 2.99 15 TYR G CA 1
ATOM 5749 C C . TYR G 1 91 ? 74.100 86.504 79.194 1.00 0.00 15 TYR G C 1
ATOM 5758 N N . HIS G 1 92 ? 75.211 86.135 78.560 1.00 0.21 16 HIS G N 1
ATOM 5759 C CA . HIS G 1 92 ? 75.351 84.815 77.945 1.00 1.46 16 HIS G CA 1
ATOM 5760 C C . HIS G 1 92 ? 74.346 84.642 76.810 1.00 1.83 16 HIS G C 1
ATOM 5761 O O . HIS G 1 92 ? 73.658 83.626 76.702 1.00 7.11 16 HIS G O 1
ATOM 5768 N N . SER G 1 93 ? 74.257 85.667 75.969 1.00 0.00 17 SER G N 1
ATOM 5769 C CA . SER G 1 93 ? 73.382 85.610 74.810 1.00 6.72 17 SER G CA 1
ATOM 5770 C C . SER G 1 93 ? 73.819 84.494 73.869 1.00 0.00 17 SER G C 1
ATOM 5771 O O . SER G 1 93 ? 75.013 84.244 73.687 1.00 0.00 17 SER G O 1
ATOM 5774 N N . ASN G 1 94 ? 72.841 83.812 73.278 1.00 2.06 18 ASN G N 1
ATOM 5775 C CA . ASN G 1 94 ? 73.158 82.767 72.321 1.00 0.00 18 ASN G CA 1
ATOM 5776 C C . ASN G 1 94 ? 73.715 83.385 71.038 1.00 0.00 18 ASN G C 1
ATOM 5777 O O . ASN G 1 94 ? 73.662 84.600 70.828 1.00 0.00 18 ASN G O 1
ATOM 5782 N N . TRP G 1 95 ? 74.265 82.529 70.173 1.00 0.00 19 TRP G N 1
ATOM 5783 C CA . TRP G 1 95 ? 74.986 83.032 69.007 1.00 3.02 19 TRP G CA 1
ATOM 5784 C C . TRP G 1 95 ? 74.087 83.861 68.097 1.00 0.00 19 TRP G C 1
ATOM 5795 N N . ARG G 1 96 ? 72.796 83.530 68.019 1.00 0.00 20 ARG G N 1
ATOM 5796 C CA . ARG G 1 96 ? 71.880 84.325 67.208 1.00 0.22 20 ARG G CA 1
ATOM 5797 C C . ARG G 1 96 ? 71.763 85.745 67.748 1.00 0.00 20 ARG G C 1
ATOM 5805 N N . ALA G 1 97 ? 71.649 85.881 69.071 1.00 0.63 21 ALA G N 1
ATOM 5806 C CA . ALA G 1 97 ? 71.491 87.201 69.671 1.00 0.00 21 ALA G CA 1
ATOM 5807 C C . ALA G 1 97 ? 72.697 88.091 69.394 1.00 0.00 21 ALA G C 1
ATOM 5808 O O . ALA G 1 97 ? 72.541 89.256 69.012 1.00 3.23 21 ALA G O 1
ATOM 5810 N N . MET G 1 98 ? 73.909 87.564 69.577 1.00 2.47 22 MET G N 1
ATOM 5811 C CA . MET G 1 98 ? 75.095 88.375 69.317 1.00 2.99 22 MET G CA 1
ATOM 5812 C C . MET G 1 98 ? 75.262 88.656 67.830 1.00 1.65 22 MET G C 1
ATOM 5813 O O . MET G 1 98 ? 75.680 89.754 67.446 1.00 10.99 22 MET G O 1
ATOM 5818 N N . ALA G 1 99 ? 74.945 87.678 66.979 1.00 3.29 23 ALA G N 1
ATOM 5819 C CA . ALA G 1 99 ? 75.064 87.884 65.539 1.00 2.50 23 ALA G CA 1
ATOM 5820 C C . ALA G 1 99 ? 74.149 89.006 65.065 1.00 6.12 23 ALA G C 1
ATOM 5821 O O . ALA G 1 99 ? 74.557 89.849 64.257 1.00 10.92 23 ALA G O 1
ATOM 5823 N N . SER G 1 100 ? 72.910 89.034 65.555 1.00 5.51 24 SER G N 1
ATOM 5824 C CA . SER G 1 100 ? 71.985 90.102 65.189 1.00 8.97 24 SER G CA 1
ATOM 5825 C C . SER G 1 100 ? 72.417 91.440 65.778 1.00 2.40 24 SER G C 1
ATOM 5828 N N . ASP G 1 101 ? 72.726 91.466 67.075 1.00 1.22 25 ASP G N 1
ATOM 5829 C CA . ASP G 1 101 ? 72.997 92.721 67.768 1.00 6.89 25 ASP G CA 1
ATOM 5830 C C . ASP G 1 101 ? 74.342 93.334 67.410 1.00 3.19 25 ASP G C 1
ATOM 5831 O O . ASP G 1 101 ? 74.515 94.545 67.574 1.00 8.03 25 ASP G O 1
ATOM 5836 N N . PHE G 1 102 ? 75.299 92.537 66.935 1.00 2.77 26 PHE G N 1
ATOM 5837 C CA . PHE G 1 102 ? 76.652 93.031 66.720 1.00 6.40 26 PHE G CA 1
ATOM 5838 C C . PHE G 1 102 ? 77.150 92.804 65.301 1.00 5.28 26 PHE G C 1
ATOM 5839 O O . PHE G 1 102 ? 78.354 92.945 65.055 1.00 11.63 26 PHE G O 1
ATOM 5847 N N . ASN G 1 103 ? 76.261 92.473 64.366 1.00 11.49 27 ASN G N 1
ATOM 5848 C CA . ASN G 1 103 ? 76.600 92.280 62.959 1.00 6.17 27 ASN G CA 1
ATOM 5849 C C . ASN G 1 103 ? 77.824 91.374 62.818 1.00 6.66 27 ASN G C 1
ATOM 5850 O O . ASN G 1 103 ? 78.875 91.761 62.308 1.00 17.81 27 ASN G O 1
ATOM 5855 N N . LEU G 1 104 ? 77.673 90.161 63.315 1.00 5.42 28 LEU G N 1
ATOM 5856 C CA . LEU G 1 104 ? 78.757 89.203 63.248 1.00 5.44 28 LEU G CA 1
ATOM 5857 C C . LEU G 1 104 ? 78.363 88.015 62.379 1.00 4.40 28 LEU G C 1
ATOM 5858 O O . LEU G 1 104 ? 77.184 87.651 62.310 1.00 0.18 28 LEU G O 1
ATOM 5863 N N . PRO G 1 105 ? 79.320 87.398 61.694 1.00 5.39 29 PRO G N 1
ATOM 5864 C CA . PRO G 1 105 ? 79.028 86.155 60.996 1.00 5.98 29 PRO G CA 1
ATOM 5865 C C . PRO G 1 105 ? 78.639 85.078 61.989 1.00 0.00 29 PRO G C 1
ATOM 5866 O O . PRO G 1 105 ? 79.070 85.104 63.158 1.00 5.11 29 PRO G O 1
ATOM 5870 N N . PRO G 1 106 ? 77.810 84.117 61.577 1.00 2.43 30 PRO G N 1
ATOM 5871 C CA . PRO G 1 106 ? 77.401 83.055 62.512 1.00 4.59 30 PRO G CA 1
ATOM 5872 C C . PRO G 1 106 ? 78.569 82.308 63.129 1.00 2.87 30 PRO G C 1
ATOM 5873 O O . PRO G 1 106 ? 78.493 81.904 64.296 1.00 10.78 30 PRO G O 1
ATOM 5877 N N . VAL G 1 107 ? 79.664 82.136 62.383 1.00 1.34 31 VAL G N 1
ATOM 5878 C CA . VAL G 1 107 ? 80.816 81.405 62.903 1.00 9.47 31 VAL G CA 1
ATOM 5879 C C . VAL G 1 107 ? 81.430 82.137 64.090 1.00 3.76 31 VAL G C 1
ATOM 5880 O O . VAL G 1 107 ? 81.813 81.516 65.085 1.00 11.25 31 VAL G O 1
ATOM 5884 N N . VAL G 1 108 ? 81.525 83.465 64.012 1.00 5.35 32 VAL G N 1
ATOM 5885 C CA . VAL G 1 108 ? 82.146 84.236 65.087 1.00 6.94 32 VAL G CA 1
ATOM 5886 C C . VAL G 1 108 ? 81.300 84.175 66.356 1.00 6.05 32 VAL G C 1
ATOM 5887 O O . VAL G 1 108 ? 81.818 83.967 67.462 1.00 12.00 32 VAL G O 1
ATOM 5891 N N . ALA G 1 109 ? 79.989 84.383 66.220 1.00 6.39 33 ALA G N 1
ATOM 5892 C CA . ALA G 1 109 ? 79.107 84.329 67.381 1.00 8.81 33 ALA G CA 1
ATOM 5893 C C . ALA G 1 109 ? 79.101 82.937 68.003 1.00 0.00 33 ALA G C 1
ATOM 5894 O O . ALA G 1 109 ? 79.150 82.791 69.235 1.00 4.11 33 ALA G O 1
ATOM 5896 N N . LYS G 1 110 ? 79.053 81.899 67.163 1.00 6.66 34 LYS G N 1
ATOM 5897 C CA . LYS G 1 110 ? 79.133 80.536 67.669 1.00 1.90 34 LYS G CA 1
ATOM 5898 C C . LYS G 1 110 ? 80.473 80.271 68.338 1.00 3.03 34 LYS G C 1
ATOM 5899 O O . LYS G 1 110 ? 80.548 79.476 69.278 1.00 10.38 34 LYS G O 1
ATOM 5905 N N . GLU G 1 111 ? 81.540 80.917 67.863 1.00 1.09 35 GLU G N 1
ATOM 5906 C CA . GLU G 1 111 ? 82.837 80.801 68.521 1.00 5.87 35 GLU G CA 1
ATOM 5907 C C . GLU G 1 111 ? 82.813 81.438 69.902 1.00 3.19 35 GLU G C 1
ATOM 5908 O O . GLU G 1 111 ? 83.403 80.904 70.847 1.00 6.51 35 GLU G O 1
ATOM 5914 N N . ILE G 1 112 ? 82.153 82.590 70.029 1.00 6.43 36 ILE G N 1
ATOM 5915 C CA . ILE G 1 112 ? 82.046 83.239 71.334 1.00 4.99 36 ILE G CA 1
ATOM 5916 C C . ILE G 1 112 ? 81.286 82.343 72.302 1.00 2.28 36 ILE G C 1
ATOM 5917 O O . ILE G 1 112 ? 81.686 82.168 73.460 1.00 0.00 36 ILE G O 1
ATOM 5922 N N . VAL G 1 113 ? 80.178 81.760 71.840 1.00 0.00 37 VAL G N 1
ATOM 5923 C CA . VAL G 1 113 ? 79.400 80.860 72.695 1.00 10.47 37 VAL G CA 1
ATOM 5924 C C . VAL G 1 113 ? 80.221 79.630 73.067 1.00 0.78 37 VAL G C 1
ATOM 5925 O O . VAL G 1 113 ? 80.288 79.236 74.237 1.00 3.49 37 VAL G O 1
ATOM 5929 N N . ALA G 1 114 ? 80.853 79.002 72.073 1.00 0.87 38 ALA G N 1
ATOM 5930 C CA . ALA G 1 114 ? 81.562 77.748 72.305 1.00 5.49 38 ALA G CA 1
ATOM 5931 C C . ALA G 1 114 ? 82.771 77.942 73.205 1.00 2.46 38 ALA G C 1
ATOM 5932 O O . ALA G 1 114 ? 83.217 76.994 73.856 1.00 12.12 38 ALA G O 1
ATOM 5934 N N . SER G 1 115 ? 83.310 79.155 73.260 1.00 5.24 39 SER G N 1
ATOM 5935 C CA . SER G 1 115 ? 84.453 79.445 74.112 1.00 7.62 39 SER G CA 1
ATOM 5936 C C . SER G 1 115 ? 84.050 79.825 75.530 1.00 3.43 39 SER G C 1
ATOM 5937 O O . SER G 1 115 ? 84.930 80.102 76.351 1.00 8.51 39 SER G O 1
ATOM 5940 N N . CYS G 1 116 ? 82.757 79.842 75.838 1.00 1.05 40 CYS G N 1
ATOM 5941 C CA . CYS G 1 116 ? 82.266 80.154 77.173 1.00 6.73 40 CYS G CA 1
ATOM 5942 C C . CYS G 1 116 ? 81.984 78.850 77.912 1.00 2.24 40 CYS G C 1
ATOM 5943 O O . CYS G 1 116 ? 81.141 78.058 77.478 1.00 3.61 40 CYS G O 1
ATOM 5946 N N . ASP G 1 117 ? 82.690 78.634 79.023 1.00 2.38 41 ASP G N 1
ATOM 5947 C CA . ASP G 1 117 ? 82.522 77.396 79.781 1.00 1.89 41 ASP G CA 1
ATOM 5948 C C . ASP G 1 117 ? 81.113 77.275 80.346 1.00 7.38 41 ASP G C 1
ATOM 5949 O O . ASP G 1 117 ? 80.517 76.192 80.317 1.00 7.15 41 ASP G O 1
ATOM 5954 N N . LYS G 1 118 ? 80.559 78.377 80.855 1.00 1.35 42 LYS G N 1
ATOM 5955 C CA . LYS G 1 118 ? 79.260 78.344 81.513 1.00 3.35 42 LYS G CA 1
ATOM 5956 C C . LYS G 1 118 ? 78.102 78.124 80.550 1.00 3.09 42 LYS G C 1
ATOM 5957 O O . LYS G 1 118 ? 76.976 77.901 81.009 1.00 3.29 42 LYS G O 1
ATOM 5963 N N . CYS G 1 119 ? 78.337 78.188 79.242 1.00 0.87 43 CYS G N 1
ATOM 5964 C CA . CYS G 1 119 ? 77.290 77.971 78.255 1.00 3.88 43 CYS G CA 1
ATOM 5965 C C . CYS G 1 119 ? 77.291 76.549 77.700 1.00 0.57 43 CYS G C 1
ATOM 5966 O O . CYS G 1 119 ? 76.505 76.249 76.798 1.00 0.92 43 CYS G O 1
ATOM 5969 N N . GLN G 1 120 ? 78.149 75.672 78.220 1.00 0.00 44 GLN G N 1
ATOM 5970 C CA . GLN G 1 120 ? 78.223 74.285 77.760 1.00 0.55 44 GLN G CA 1
ATOM 5971 C C . GLN G 1 120 ? 77.342 73.434 78.672 1.00 0.00 44 GLN G C 1
ATOM 5972 O O . GLN G 1 120 ? 77.794 72.831 79.647 1.00 2.02 44 GLN G O 1
ATOM 5978 N N . LEU G 1 121 ? 76.051 73.383 78.336 1.00 0.16 45 LEU G N 1
ATOM 5979 C CA . LEU G 1 121 ? 75.056 72.804 79.232 1.00 0.00 45 LEU G CA 1
ATOM 5980 C C . LEU G 1 121 ? 74.163 71.770 78.551 1.00 0.00 45 LEU G C 1
ATOM 5981 O O . LEU G 1 121 ? 73.057 71.511 79.036 1.00 0.98 45 LEU G O 1
ATOM 5986 N N . LYS G 1 122 ? 74.605 71.166 77.451 1.00 0.00 46 LYS G N 1
ATOM 5987 C CA . LYS G 1 122 ? 73.773 70.172 76.785 1.00 8.18 46 LYS G CA 1
ATOM 5988 C C . LYS G 1 122 ? 74.637 69.238 75.947 1.00 0.00 46 LYS G C 1
ATOM 5989 O O . LYS G 1 122 ? 75.600 69.675 75.313 1.00 5.40 46 LYS G O 1
ATOM 5995 N N . GLY G 1 123 ? 74.273 67.952 75.945 1.00 2.56 47 GLY G N 1
ATOM 5996 C CA . GLY G 1 123 ? 74.970 66.948 75.172 1.00 1.59 47 GLY G CA 1
ATOM 5997 C C . GLY G 1 123 ? 74.272 66.647 73.852 1.00 0.00 47 GLY G C 1
ATOM 5998 O O . GLY G 1 123 ? 73.164 67.101 73.586 1.00 0.00 47 GLY G O 1
ATOM 5999 N N . GLU G 1 124 ? 74.955 65.865 73.015 1.00 5.89 48 GLU G N 1
ATOM 6000 C CA . GLU G 1 124 ? 74.422 65.579 71.689 1.00 1.68 48 GLU G CA 1
ATOM 6001 C C . GLU G 1 124 ? 73.141 64.764 71.789 1.00 0.00 48 GLU G C 1
ATOM 6002 O O . GLU G 1 124 ? 72.990 63.913 72.667 1.00 5.56 48 GLU G O 1
ATOM 6008 N N . ALA G 1 125 ? 72.211 65.044 70.884 1.00 0.00 49 ALA G N 1
ATOM 6009 C CA . ALA G 1 125 ? 70.905 64.394 70.871 1.00 1.30 49 ALA G CA 1
ATOM 6010 C C . ALA G 1 125 ? 70.992 63.127 70.032 1.00 0.93 49 ALA G C 1
ATOM 6011 O O . ALA G 1 125 ? 70.820 63.141 68.813 1.00 9.56 49 ALA G O 1
ATOM 6013 N N . MET G 1 126 ? 71.256 62.015 70.708 1.00 0.00 50 MET G N 1
ATOM 6014 C CA . MET G 1 126 ? 71.438 60.718 70.072 1.00 3.95 50 MET G CA 1
ATOM 6015 C C . MET G 1 126 ? 71.187 59.650 71.130 1.00 0.00 50 MET G C 1
ATOM 6016 O O . MET G 1 126 ? 71.043 59.952 72.316 1.00 3.08 50 MET G O 1
ATOM 6021 N N . HIS G 1 127 ? 71.111 58.398 70.694 1.00 3.40 51 HIS G N 1
ATOM 6022 C CA . HIS G 1 127 ? 71.075 57.259 71.601 1.00 0.00 51 HIS G CA 1
ATOM 6023 C C . HIS G 1 127 ? 72.002 56.179 71.075 1.00 2.20 51 HIS G C 1
ATOM 6024 O O . HIS G 1 127 ? 71.996 55.879 69.879 1.00 5.48 51 HIS G O 1
ATOM 6031 N N . GLY G 1 128 ? 72.811 55.614 71.964 1.00 0.00 52 GLY G N 1
ATOM 6032 C CA . GLY G 1 128 ? 73.638 54.485 71.607 1.00 1.46 52 GLY G CA 1
ATOM 6033 C C . GLY G 1 128 ? 72.788 53.249 71.360 1.00 0.00 52 GLY G C 1
ATOM 6034 O O . GLY G 1 128 ? 71.557 53.281 71.367 1.00 0.00 52 GLY G O 1
ATOM 6035 N N . GLN G 1 129 ? 73.472 52.133 71.129 1.00 0.00 53 GLN G N 1
ATOM 6036 C CA . GLN G 1 129 ? 72.805 50.852 70.926 1.00 0.00 53 GLN G CA 1
ATOM 6037 C C . GLN G 1 129 ? 73.517 49.775 71.728 1.00 2.04 53 GLN G C 1
ATOM 6038 O O . GLN G 1 129 ? 74.737 49.626 71.627 1.00 0.00 53 GLN G O 1
ATOM 6044 N N . VAL G 1 130 ? 72.755 49.016 72.498 1.00 0.00 54 VAL G N 1
ATOM 6045 C CA . VAL G 1 130 ? 73.335 48.011 73.381 1.00 1.29 54 VAL G CA 1
ATOM 6046 C C . VAL G 1 130 ? 73.712 46.770 72.581 1.00 0.00 54 VAL G C 1
ATOM 6047 O O . VAL G 1 130 ? 73.169 46.506 71.505 1.00 0.00 54 VAL G O 1
ATOM 6051 N N . ASP G 1 131 ? 74.666 46.011 73.116 1.00 1.71 55 ASP G N 1
ATOM 6052 C CA . ASP G 1 131 ? 75.116 44.783 72.474 1.00 0.00 55 ASP G CA 1
ATOM 6053 C C . ASP G 1 131 ? 73.987 43.759 72.442 1.00 0.50 55 ASP G C 1
ATOM 6054 O O . ASP G 1 131 ? 73.256 43.585 73.421 1.00 1.77 55 ASP G O 1
ATOM 6059 N N . CYS G 1 132 ? 73.840 43.080 71.301 1.00 0.00 56 CYS G N 1
ATOM 6060 C CA . CYS G 1 132 ? 72.851 42.017 71.153 1.00 0.00 56 CYS G CA 1
ATOM 6061 C C . CYS G 1 132 ? 73.480 40.715 70.660 1.00 3.55 56 CYS G C 1
ATOM 6062 O O . CYS G 1 132 ? 72.841 39.938 69.953 1.00 0.30 56 CYS G O 1
ATOM 6065 N N . SER G 1 133 ? 74.722 40.454 71.054 1.00 0.85 57 SER G N 1
ATOM 6066 C CA . SER G 1 133 ? 75.359 39.189 70.726 1.00 4.38 57 SER G CA 1
ATOM 6067 C C . SER G 1 133 ? 74.551 38.033 71.316 1.00 2.77 57 SER G C 1
ATOM 6068 O O . SER G 1 133 ? 73.856 38.203 72.320 1.00 3.48 57 SER G O 1
ATOM 6071 N N . PRO G 1 134 ? 74.598 36.850 70.700 1.00 0.42 58 PRO G N 1
ATOM 6072 C CA . PRO G 1 134 ? 73.730 35.755 71.165 1.00 0.00 58 PRO G CA 1
ATOM 6073 C C . PRO G 1 134 ? 74.000 35.318 72.596 1.00 0.00 58 PRO G C 1
ATOM 6074 O O . PRO G 1 134 ? 73.130 34.685 73.204 1.00 0.00 58 PRO G O 1
ATOM 6078 N N . GLY G 1 135 ? 75.164 35.632 73.155 1.00 0.00 59 GLY G N 1
ATOM 6079 C CA . GLY G 1 135 ? 75.502 35.204 74.493 1.00 2.68 59 GLY G CA 1
ATOM 6080 C C . GLY G 1 135 ? 75.265 36.189 75.619 1.00 5.23 59 GLY G C 1
ATOM 6081 O O . GLY G 1 135 ? 75.498 35.831 76.777 1.00 0.95 59 GLY G O 1
ATOM 6082 N N . ILE G 1 136 ? 74.806 37.411 75.341 1.00 0.00 60 ILE G N 1
ATOM 6083 C CA . ILE G 1 136 ? 74.675 38.449 76.362 1.00 3.15 60 ILE G CA 1
ATOM 6084 C C . ILE G 1 136 ? 73.306 38.337 77.021 1.00 0.00 60 ILE G C 1
ATOM 6085 O O . ILE G 1 136 ? 72.283 38.199 76.340 1.00 0.00 60 ILE G O 1
ATOM 6090 N N . TRP G 1 137 ? 73.290 38.391 78.349 1.00 0.00 61 TRP G N 1
ATOM 6091 C CA . TRP G 1 137 ? 72.072 38.543 79.125 1.00 2.26 61 TRP G CA 1
ATOM 6092 C C . TRP G 1 137 ? 72.163 39.809 79.967 1.00 1.13 61 TRP G C 1
ATOM 6093 O O . TRP G 1 137 ? 73.234 40.168 80.463 1.00 0.00 61 TRP G O 1
ATOM 6104 N N . GLN G 1 138 ? 71.034 40.489 80.122 1.00 0.00 62 GLN G N 1
ATOM 6105 C CA . GLN G 1 138 ? 70.943 41.659 80.985 1.00 0.00 62 GLN G CA 1
ATOM 6106 C C . GLN G 1 138 ? 70.134 41.299 82.223 1.00 4.59 62 GLN G C 1
ATOM 6107 O O . GLN G 1 138 ? 69.022 40.774 82.112 1.00 0.00 62 GLN G O 1
ATOM 6113 N N . LEU G 1 139 ? 70.698 41.576 83.395 1.00 0.00 63 LEU G N 1
ATOM 6114 C CA . LEU G 1 139 ? 70.067 41.242 84.662 1.00 1.13 63 LEU G CA 1
ATOM 6115 C C . LEU G 1 139 ? 69.764 42.506 85.448 1.00 3.12 63 LEU G C 1
ATOM 6116 O O . LEU G 1 139 ? 70.530 43.473 85.414 1.00 5.78 63 LEU G O 1
ATOM 6121 N N . ASP G 1 140 ? 68.643 42.485 86.159 1.00 15.31 64 ASP G N 1
ATOM 6122 C CA . ASP G 1 140 ? 68.251 43.592 87.012 1.00 0.00 64 ASP G CA 1
ATOM 6123 C C . ASP G 1 140 ? 67.342 43.066 88.108 1.00 0.00 64 ASP G C 1
ATOM 6124 O O . ASP G 1 140 ? 66.730 42.002 87.986 1.00 7.21 64 ASP G O 1
ATOM 6129 N N . CYS G 1 141 ? 67.252 43.835 89.183 1.00 6.91 65 CYS G N 1
ATOM 6130 C CA . CYS G 1 141 ? 66.292 43.588 90.242 1.00 1.71 65 CYS G CA 1
ATOM 6131 C C . CYS G 1 141 ? 65.161 44.596 90.126 1.00 0.00 65 CYS G C 1
ATOM 6132 O O . CYS G 1 141 ? 65.392 45.777 89.849 1.00 0.00 65 CYS G O 1
ATOM 6135 N N . THR G 1 142 ? 63.938 44.118 90.307 1.00 0.00 66 THR G N 1
ATOM 6136 C CA . THR G 1 142 ? 62.766 44.972 90.364 1.00 0.00 66 THR G CA 1
ATOM 6137 C C . THR G 1 142 ? 62.027 44.662 91.657 1.00 0.00 66 THR G C 1
ATOM 6138 O O . THR G 1 142 ? 62.350 43.707 92.367 1.00 3.70 66 THR G O 1
ATOM 6142 N N . HIS G 1 143 ? 61.034 45.483 91.974 1.00 1.13 67 HIS G N 1
ATOM 6143 C CA . HIS G 1 143 ? 60.355 45.386 93.255 1.00 0.00 67 HIS G CA 1
ATOM 6144 C C . HIS G 1 143 ? 58.852 45.445 93.054 1.00 0.00 67 HIS G C 1
ATOM 6145 O O . HIS G 1 143 ? 58.345 46.291 92.313 1.00 0.85 67 HIS G O 1
ATOM 6152 N N . LEU G 1 144 ? 58.145 44.540 93.724 1.00 0.00 68 LEU G N 1
ATOM 6153 C CA . LEU G 1 144 ? 56.704 44.421 93.552 1.00 9.53 68 LEU G CA 1
ATOM 6154 C C . LEU G 1 144 ? 56.110 43.880 94.841 1.00 5.32 68 LEU G C 1
ATOM 6155 O O . LEU G 1 144 ? 56.547 42.836 95.332 1.00 3.02 68 LEU G O 1
ATOM 6160 N N . GLU G 1 145 ? 55.119 44.595 95.382 1.00 11.09 69 GLU G N 1
ATOM 6161 C CA . GLU G 1 145 ? 54.418 44.191 96.605 1.00 9.90 69 GLU G CA 1
ATOM 6162 C C . GLU G 1 145 ? 55.395 43.904 97.745 1.00 2.84 69 GLU G C 1
ATOM 6163 O O . GLU G 1 145 ? 55.227 42.949 98.505 1.00 19.52 69 GLU G O 1
ATOM 6169 N N . GLY G 1 146 ? 56.429 44.732 97.862 1.00 0.00 70 GLY G N 1
ATOM 6170 C CA . GLY G 1 146 ? 57.385 44.610 98.940 1.00 0.00 70 GLY G CA 1
ATOM 6171 C C . GLY G 1 146 ? 58.413 43.510 98.781 1.00 8.64 70 GLY G C 1
ATOM 6172 O O . GLY G 1 146 ? 59.268 43.357 99.661 1.00 10.06 70 GLY G O 1
ATOM 6173 N N . LYS G 1 147 ? 58.364 42.747 97.697 1.00 9.66 71 LYS G N 1
ATOM 6174 C CA . LYS G 1 147 ? 59.313 41.673 97.450 1.00 2.03 71 LYS G CA 1
ATOM 6175 C C . LYS G 1 147 ? 60.300 42.078 96.364 1.00 0.49 71 LYS G C 1
ATOM 6176 O O . LYS G 1 147 ? 60.098 43.052 95.636 1.00 1.77 71 LYS G O 1
ATOM 6182 N N . VAL G 1 148 ? 61.378 41.307 96.259 1.00 0.36 72 VAL G N 1
ATOM 6183 C CA . VAL G 1 148 ? 62.403 41.517 95.244 1.00 1.61 72 VAL G CA 1
ATOM 6184 C C . VAL G 1 148 ? 62.249 40.455 94.166 1.00 2.40 72 VAL G C 1
ATOM 6185 O O . VAL G 1 148 ? 62.137 39.262 94.471 1.00 4.88 72 VAL G O 1
ATOM 6189 N N . ILE G 1 149 ? 62.239 40.884 92.907 1.00 2.32 73 ILE G N 1
ATOM 6190 C CA . ILE G 1 149 ? 62.208 39.982 91.762 1.00 0.61 73 ILE G CA 1
ATOM 6191 C C . ILE G 1 149 ? 63.494 40.178 90.973 1.00 1.01 73 ILE G C 1
ATOM 6192 O O . ILE G 1 149 ? 63.763 41.277 90.471 1.00 5.55 73 ILE G O 1
ATOM 6197 N N . LEU G 1 150 ? 64.287 39.119 90.865 1.00 0.00 74 LEU G N 1
ATOM 6198 C CA . LEU G 1 150 ? 65.482 39.113 90.033 1.00 4.58 74 LEU G CA 1
ATOM 6199 C C . LEU G 1 150 ? 65.074 38.692 88.626 1.00 3.65 74 LEU G C 1
ATOM 6200 O O . LEU G 1 150 ? 64.433 37.652 88.451 1.00 0.00 74 LEU G O 1
ATOM 6205 N N . VAL G 1 151 ? 65.437 39.500 87.633 1.00 2.76 75 VAL G N 1
ATOM 6206 C CA . VAL G 1 151 ? 65.010 39.298 86.252 1.00 0.59 75 VAL G CA 1
ATOM 6207 C C . VAL G 1 151 ? 66.242 39.253 85.358 1.00 0.00 75 VAL G C 1
ATOM 6208 O O . VAL G 1 151 ? 67.156 40.073 85.509 1.00 0.57 75 VAL G O 1
ATOM 6212 N N . ALA G 1 152 ? 66.268 38.289 84.444 1.00 3.61 76 ALA G N 1
ATOM 6213 C CA . ALA G 1 152 ? 67.273 38.208 83.395 1.00 0.52 76 ALA G CA 1
ATOM 6214 C C . ALA G 1 152 ? 66.571 38.093 82.050 1.00 0.00 76 ALA G C 1
ATOM 6215 O O . ALA G 1 152 ? 65.523 37.451 81.943 1.00 4.02 76 ALA G O 1
ATOM 6217 N N . VAL G 1 153 ? 67.142 38.717 81.024 1.00 0.00 77 VAL G N 1
ATOM 6218 C CA . VAL G 1 153 ? 66.599 38.645 79.674 1.00 0.00 77 VAL G CA 1
ATOM 6219 C C . VAL G 1 153 ? 67.721 38.300 78.706 1.00 0.00 77 VAL G C 1
ATOM 6220 O O . VAL G 1 153 ? 68.833 38.832 78.804 1.00 0.00 77 VAL G O 1
ATOM 6224 N N . HIS G 1 154 ? 67.438 37.375 77.794 1.00 2.76 78 HIS G N 1
ATOM 6225 C CA . HIS G 1 154 ? 68.322 37.104 76.670 1.00 0.00 78 HIS G CA 1
ATOM 6226 C C . HIS G 1 154 ? 68.102 38.200 75.634 1.00 0.00 78 HIS G C 1
ATOM 6227 O O . HIS G 1 154 ? 67.029 38.281 75.025 1.00 0.00 78 HIS G O 1
ATOM 6234 N N . VAL G 1 155 ? 69.112 39.050 75.442 1.00 0.00 79 VAL G N 1
ATOM 6235 C CA . VAL G 1 155 ? 68.923 40.295 74.697 1.00 0.00 79 VAL G CA 1
ATOM 6236 C C . VAL G 1 155 ? 68.530 40.006 73.253 1.00 0.00 79 VAL G C 1
ATOM 6237 O O . VAL G 1 155 ? 67.614 40.631 72.704 1.00 0.00 79 VAL G O 1
ATOM 6241 N N . ALA G 1 156 ? 69.212 39.049 72.622 1.00 4.94 80 ALA G N 1
ATOM 6242 C CA . ALA G 1 156 ? 68.943 38.742 71.221 1.00 3.58 80 ALA G CA 1
ATOM 6243 C C . ALA G 1 156 ? 67.499 38.310 71.000 1.00 0.76 80 ALA G C 1
ATOM 6244 O O . ALA G 1 156 ? 66.893 38.669 69.985 1.00 0.00 80 ALA G O 1
ATOM 6246 N N . SER G 1 157 ? 66.924 37.555 71.938 1.00 0.00 81 SER G N 1
ATOM 6247 C CA . SER G 1 157 ? 65.602 36.978 71.754 1.00 0.00 81 SER G CA 1
ATOM 6248 C C . SER G 1 157 ? 64.505 37.623 72.585 1.00 0.00 81 SER G C 1
ATOM 6249 O O . SER G 1 157 ? 63.335 37.522 72.208 1.00 0.00 81 SER G O 1
ATOM 6252 N N . GLY G 1 158 ? 64.840 38.274 73.696 1.00 3.02 82 GLY G N 1
ATOM 6253 C CA . GLY G 1 158 ? 63.830 38.731 74.623 1.00 0.00 82 GLY G CA 1
ATOM 6254 C C . GLY G 1 158 ? 63.305 37.668 75.564 1.00 0.00 82 GLY G C 1
ATOM 6255 O O . GLY G 1 158 ? 62.398 37.957 76.353 1.00 0.00 82 GLY G O 1
ATOM 6256 N N . TYR G 1 159 ? 63.837 36.449 75.501 1.00 0.00 83 TYR G N 1
ATOM 6257 C CA . TYR G 1 159 ? 63.456 35.398 76.435 1.00 0.00 83 TYR G CA 1
ATOM 6258 C C . TYR G 1 159 ? 63.906 35.769 77.845 1.00 0.00 83 TYR G C 1
ATOM 6259 O O . TYR G 1 159 ? 65.027 36.239 78.049 1.00 0.00 83 TYR G O 1
ATOM 6268 N N . ILE G 1 160 ? 63.026 35.567 78.825 1.00 0.00 84 ILE G N 1
ATOM 6269 C CA . ILE G 1 160 ? 63.278 36.046 80.179 1.00 5.58 84 ILE G CA 1
ATOM 6270 C C . ILE G 1 160 ? 63.217 34.897 81.176 1.00 4.90 84 ILE G C 1
ATOM 6271 O O . ILE G 1 160 ? 62.518 33.898 80.978 1.00 0.00 84 ILE G O 1
ATOM 6276 N N . GLU G 1 161 ? 63.969 35.058 82.265 1.00 9.42 85 GLU G N 1
ATOM 6277 C CA . GLU G 1 161 ? 63.874 34.213 83.446 1.00 0.00 85 GLU G CA 1
ATOM 6278 C C . GLU G 1 161 ? 63.791 35.115 84.667 1.00 2.23 85 GLU G C 1
ATOM 6279 O O . GLU G 1 161 ? 64.605 36.031 84.819 1.00 3.38 85 GLU G O 1
ATOM 6285 N N . ALA G 1 162 ? 62.806 34.864 85.528 1.00 6.05 86 ALA G N 1
ATOM 6286 C CA . ALA G 1 162 ? 62.601 35.675 86.717 1.00 0.00 86 ALA G CA 1
ATOM 6287 C C . ALA G 1 162 ? 62.379 34.773 87.919 1.00 0.00 86 ALA G C 1
ATOM 6288 O O . ALA G 1 162 ? 61.904 33.643 87.790 1.00 4.32 86 ALA G O 1
ATOM 6290 N N . GLU G 1 163 ? 62.732 35.291 89.092 1.00 0.00 87 GLU G N 1
ATOM 6291 C CA . GLU G 1 163 ? 62.545 34.576 90.344 1.00 2.37 87 GLU G CA 1
ATOM 6292 C C . GLU G 1 163 ? 62.420 35.588 91.473 1.00 3.20 87 GLU G C 1
ATOM 6293 O O . GLU G 1 163 ? 63.166 36.569 91.519 1.00 4.92 87 GLU G O 1
ATOM 6299 N N . VAL G 1 164 ? 61.466 35.349 92.372 1.00 2.63 88 VAL G N 1
ATOM 6300 C CA . VAL G 1 164 ? 61.368 36.147 93.587 1.00 2.00 88 VAL G CA 1
ATOM 6301 C C . VAL G 1 164 ? 62.472 35.737 94.551 1.00 2.11 88 VAL G C 1
ATOM 6302 O O . VAL G 1 164 ? 62.707 34.544 94.785 1.00 7.91 88 VAL G O 1
ATOM 6306 N N . ILE G 1 165 ? 63.160 36.725 95.115 1.00 5.62 89 ILE G N 1
ATOM 6307 C CA . ILE G 1 165 ? 64.214 36.459 96.090 1.00 3.54 89 ILE G CA 1
ATOM 6308 C C . ILE G 1 165 ? 63.912 37.235 97.367 1.00 6.23 89 ILE G C 1
ATOM 6309 O O . ILE G 1 165 ? 63.330 38.329 97.306 1.00 9.59 89 ILE G O 1
ATOM 6314 N N . PRO G 1 166 ? 64.262 36.709 98.545 1.00 9.59 90 PRO G N 1
ATOM 6315 C CA . PRO G 1 166 ? 63.949 37.437 99.784 1.00 12.20 90 PRO G CA 1
ATOM 6316 C C . PRO G 1 166 ? 64.782 38.691 99.992 1.00 9.77 90 PRO G C 1
ATOM 6317 O O . PRO G 1 166 ? 64.354 39.575 100.744 1.00 18.52 90 PRO G O 1
ATOM 6321 N N . ALA G 1 167 ? 65.947 38.807 99.358 1.00 6.76 91 ALA G N 1
ATOM 6322 C CA . ALA G 1 167 ? 66.788 39.976 99.579 1.00 9.40 91 ALA G CA 1
ATOM 6323 C C . ALA G 1 167 ? 67.746 40.161 98.411 1.00 12.94 91 ALA G C 1
ATOM 6324 O O . ALA G 1 167 ? 68.210 39.189 97.809 1.00 10.54 91 ALA G O 1
ATOM 6326 N N . GLU G 1 168 ? 68.040 41.428 98.105 1.00 4.44 92 GLU G N 1
ATOM 6327 C CA . GLU G 1 168 ? 69.032 41.785 97.089 1.00 4.24 92 GLU G CA 1
ATOM 6328 C C . GLU G 1 168 ? 70.425 41.585 97.672 1.00 10.03 92 GLU G C 1
ATOM 6329 O O . GLU G 1 168 ? 71.051 42.500 98.214 1.00 16.41 92 GLU G O 1
ATOM 6335 N N . THR G 1 169 ? 70.919 40.358 97.554 1.00 5.07 93 THR G N 1
ATOM 6336 C CA . THR G 1 169 ? 72.237 40.005 98.056 1.00 8.85 93 THR G CA 1
ATOM 6337 C C . THR G 1 169 ? 73.031 39.318 96.955 1.00 2.63 93 THR G C 1
ATOM 6338 O O . THR G 1 169 ? 72.471 38.761 96.008 1.00 9.13 93 THR G O 1
ATOM 6342 N N . GLY G 1 170 ? 74.355 39.374 97.095 1.00 4.59 94 GLY G N 1
ATOM 6343 C CA . GLY G 1 170 ? 75.220 38.719 96.130 1.00 8.91 94 GLY G CA 1
ATOM 6344 C C . GLY G 1 170 ? 75.085 37.209 96.145 1.00 3.74 94 GLY G C 1
ATOM 6345 O O . GLY G 1 170 ? 75.234 36.556 95.111 1.00 9.10 94 GLY G O 1
ATOM 6346 N N . GLN G 1 171 ? 74.809 36.634 97.319 1.00 8.47 95 GLN G N 1
ATOM 6347 C CA . GLN G 1 171 ? 74.648 35.186 97.428 1.00 7.54 95 GLN G CA 1
ATOM 6348 C C . GLN G 1 171 ? 73.546 34.677 96.505 1.00 9.24 95 GLN G C 1
ATOM 6349 O O . GLN G 1 171 ? 73.767 33.780 95.680 1.00 8.66 95 GLN G O 1
ATOM 6355 N N . GLU G 1 172 ? 72.353 35.261 96.605 1.00 6.66 96 GLU G N 1
ATOM 6356 C CA . GLU G 1 172 ? 71.225 34.706 95.867 1.00 5.83 96 GLU G CA 1
ATOM 6357 C C . GLU G 1 172 ? 71.245 35.149 94.410 1.00 1.21 96 GLU G C 1
ATOM 6358 O O . GLU G 1 172 ? 70.757 34.428 93.534 1.00 7.70 96 GLU G O 1
ATOM 6364 N N . THR G 1 173 ? 71.822 36.318 94.125 1.00 6.05 97 THR G N 1
ATOM 6365 C CA . THR G 1 173 ? 72.046 36.692 92.732 1.00 3.39 97 THR G CA 1
ATOM 6366 C C . THR G 1 173 ? 73.019 35.725 92.071 1.00 0.08 97 THR G C 1
ATOM 6367 O O . THR G 1 173 ? 72.817 35.313 90.923 1.00 2.53 97 THR G O 1
ATOM 6371 N N . ALA G 1 174 ? 74.066 35.328 92.797 1.00 0.00 98 ALA G N 1
ATOM 6372 C CA . ALA G 1 174 ? 75.008 34.338 92.290 1.00 1.00 98 ALA G CA 1
ATOM 6373 C C . ALA G 1 174 ? 74.335 32.991 92.080 1.00 5.14 98 ALA G C 1
ATOM 6374 O O . ALA G 1 174 ? 74.635 32.285 91.114 1.00 1.13 98 ALA G O 1
ATOM 6376 N N . TYR G 1 175 ? 73.439 32.605 92.989 1.00 0.19 99 TYR G N 1
ATOM 6377 C CA . TYR G 1 175 ? 72.717 31.348 92.819 1.00 2.98 99 TYR G CA 1
ATOM 6378 C C . TYR G 1 175 ? 71.816 31.383 91.585 1.00 0.00 99 TYR G C 1
ATOM 6379 O O . TYR G 1 175 ? 71.790 30.429 90.794 1.00 1.21 99 TYR G O 1
ATOM 6388 N N . PHE G 1 176 ? 71.068 32.476 91.414 1.00 1.58 100 PHE G N 1
ATOM 6389 C CA . PHE G 1 176 ? 70.260 32.675 90.214 1.00 1.87 100 PHE G CA 1
ATOM 6390 C C . PHE G 1 176 ? 71.118 32.597 88.958 1.00 0.40 100 PHE G C 1
ATOM 6391 O O . PHE G 1 176 ? 70.729 31.969 87.963 1.00 0.24 100 PHE G O 1
ATOM 6399 N N . LEU G 1 177 ? 72.296 33.218 88.996 1.00 0.00 101 LEU G N 1
ATOM 6400 C CA . LEU G 1 177 ? 73.186 33.226 87.843 1.00 0.51 101 LEU G CA 1
ATOM 6401 C C . LEU G 1 177 ? 73.748 31.838 87.559 1.00 0.00 101 LEU G C 1
ATOM 6402 O O . LEU G 1 177 ? 73.899 31.454 86.397 1.00 5.70 101 LEU G O 1
ATOM 6407 N N . LEU G 1 178 ? 74.077 31.079 88.607 1.00 2.73 102 LEU G N 1
ATOM 6408 C CA . LEU G 1 178 ? 74.523 29.702 88.420 1.00 1.34 102 LEU G CA 1
ATOM 6409 C C . LEU G 1 178 ? 73.444 28.865 87.756 1.00 6.20 102 LEU G C 1
ATOM 6410 O O . LEU G 1 178 ? 73.720 28.098 86.827 1.00 2.81 102 LEU G O 1
ATOM 6415 N N . LYS G 1 179 ? 72.200 29.006 88.216 1.00 0.00 103 LYS G N 1
ATOM 6416 C CA . LYS G 1 179 ? 71.115 28.267 87.583 1.00 3.16 103 LYS G CA 1
ATOM 6417 C C . LYS G 1 179 ? 70.986 28.652 86.114 1.00 0.47 103 LYS G C 1
ATOM 6418 O O . LYS G 1 179 ? 70.950 27.785 85.233 1.00 4.11 103 LYS G O 1
ATOM 6424 N N . LEU G 1 180 ? 70.971 29.957 85.829 1.00 0.00 104 LEU G N 1
ATOM 6425 C CA . LEU G 1 180 ? 70.824 30.413 84.448 1.00 0.00 104 LEU G CA 1
ATOM 6426 C C . LEU G 1 180 ? 71.948 29.880 83.566 1.00 0.00 104 LEU G C 1
ATOM 6427 O O . LEU G 1 180 ? 71.701 29.385 82.461 1.00 0.00 104 LEU G O 1
ATOM 6432 N N . ALA G 1 181 ? 73.192 29.960 84.046 1.00 1.98 105 ALA G N 1
ATOM 6433 C CA . ALA G 1 181 ? 74.322 29.455 83.274 1.00 0.45 105 ALA G CA 1
ATOM 6434 C C . ALA G 1 181 ? 74.233 27.951 83.070 1.00 3.50 105 ALA G C 1
ATOM 6435 O O . ALA G 1 181 ? 74.680 27.437 82.039 1.00 4.21 105 ALA G O 1
ATOM 6437 N N . GLY G 1 182 ? 73.671 27.230 84.038 1.00 6.00 106 GLY G N 1
ATOM 6438 C CA . GLY G 1 182 ? 73.455 25.809 83.867 1.00 1.03 106 GLY G CA 1
ATOM 6439 C C . GLY G 1 182 ? 72.327 25.446 82.931 1.00 7.88 106 GLY G C 1
ATOM 6440 O O . GLY G 1 182 ? 72.285 24.312 82.448 1.00 9.11 106 GLY G O 1
ATOM 6441 N N . ARG G 1 183 ? 71.405 26.372 82.672 1.00 1.23 107 ARG G N 1
ATOM 6442 C CA . ARG G 1 183 ? 70.302 26.099 81.758 1.00 0.03 107 ARG G CA 1
ATOM 6443 C C . ARG G 1 183 ? 70.499 26.637 80.347 1.00 2.12 107 ARG G C 1
ATOM 6444 O O . ARG G 1 183 ? 69.917 26.088 79.412 1.00 0.71 107 ARG G O 1
ATOM 6452 N N . TRP G 1 184 ? 71.285 27.689 80.162 1.00 0.00 108 TRP G N 1
ATOM 6453 C CA . TRP G 1 184 ? 71.468 28.301 78.855 1.00 0.00 108 TRP G CA 1
ATOM 6454 C C . TRP G 1 184 ? 72.923 28.707 78.686 1.00 0.00 108 TRP G C 1
ATOM 6455 O O . TRP G 1 184 ? 73.629 28.938 79.673 1.00 4.08 108 TRP G O 1
ATOM 6466 N N . PRO G 1 185 ? 73.397 28.820 77.440 1.00 6.83 109 PRO G N 1
ATOM 6467 C CA . PRO G 1 185 ? 74.779 29.262 77.215 1.00 4.30 109 PRO G CA 1
ATOM 6468 C C . PRO G 1 185 ? 74.969 30.749 77.470 1.00 1.57 109 PRO G C 1
ATOM 6469 O O . PRO G 1 185 ? 74.884 31.558 76.542 1.00 8.16 109 PRO G O 1
ATOM 6473 N N . VAL G 1 186 ? 75.224 31.117 78.721 1.00 5.56 110 VAL G N 1
ATOM 6474 C CA . VAL G 1 186 ? 75.444 32.507 79.106 1.00 0.43 110 VAL G CA 1
ATOM 6475 C C . VAL G 1 186 ? 76.932 32.820 78.971 1.00 0.00 110 VAL G C 1
ATOM 6476 O O . VAL G 1 186 ? 77.759 32.297 79.722 1.00 3.73 110 VAL G O 1
ATOM 6480 N N . LYS G 1 187 ? 77.274 33.665 78.001 1.00 2.23 111 LYS G N 1
ATOM 6481 C CA . LYS G 1 187 ? 78.639 34.151 77.840 1.00 1.83 111 LYS G CA 1
ATOM 6482 C C . LYS G 1 187 ? 78.904 35.458 78.567 1.00 2.74 111 LYS G C 1
ATOM 6483 O O . LYS G 1 187 ? 79.985 35.624 79.138 1.00 5.18 111 LYS G O 1
ATOM 6489 N N . THR G 1 188 ? 77.948 36.380 78.579 1.00 0.00 112 THR G N 1
ATOM 6490 C CA . THR G 1 188 ? 78.170 37.693 79.161 1.00 0.66 112 THR G CA 1
ATOM 6491 C C . THR G 1 188 ? 76.923 38.138 79.910 1.00 4.71 112 THR G C 1
ATOM 6492 O O . THR G 1 188 ? 75.799 37.891 79.466 1.00 9.90 112 THR G O 1
ATOM 6496 N N . VAL G 1 189 ? 77.127 38.788 81.053 1.00 0.00 113 VAL G N 1
ATOM 6497 C CA . VAL G 1 189 ? 76.047 39.390 81.824 1.00 0.00 113 VAL G CA 1
ATOM 6498 C C . VAL G 1 189 ? 76.303 40.888 81.913 1.00 2.94 113 VAL G C 1
ATOM 6499 O O . VAL G 1 189 ? 77.431 41.318 82.179 1.00 0.00 113 VAL G O 1
ATOM 6503 N N . HIS G 1 190 ? 75.258 41.676 81.675 1.00 0.00 114 HIS G N 1
ATOM 6504 C CA . HIS G 1 190 ? 75.323 43.130 81.723 1.00 1.25 114 HIS G CA 1
ATOM 6505 C C . HIS G 1 190 ? 74.368 43.621 82.802 1.00 0.00 114 HIS G C 1
ATOM 6506 O O . HIS G 1 190 ? 73.155 43.411 82.703 1.00 0.97 114 HIS G O 1
ATOM 6513 N N . THR G 1 191 ? 74.913 44.271 83.830 1.00 0.00 115 THR G N 1
ATOM 6514 C CA . THR G 1 191 ? 74.117 44.726 84.963 1.00 2.24 115 THR G CA 1
ATOM 6515 C C . THR G 1 191 ? 74.450 46.178 85.282 1.00 0.00 115 THR G C 1
ATOM 6516 O O . THR G 1 191 ? 75.494 46.699 84.886 1.00 0.00 115 THR G O 1
ATOM 6520 N N . ASP G 1 192 ? 73.544 46.829 86.008 1.00 0.94 116 ASP G N 1
ATOM 6521 C CA . ASP G 1 192 ? 73.888 48.098 86.627 1.00 0.00 116 ASP G CA 1
ATOM 6522 C C . ASP G 1 192 ? 74.800 47.841 87.826 1.00 0.00 116 ASP G C 1
ATOM 6523 O O . ASP G 1 192 ? 75.203 46.709 88.105 1.00 4.71 116 ASP G O 1
ATOM 6528 N N . ASN G 1 193 ? 75.133 48.903 88.553 1.00 5.18 117 ASN G N 1
ATOM 6529 C CA . ASN G 1 193 ? 76.089 48.803 89.646 1.00 0.00 117 ASN G CA 1
ATOM 6530 C C . ASN G 1 193 ? 75.409 48.636 91.002 1.00 0.00 117 ASN G C 1
ATOM 6531 O O . ASN G 1 193 ? 75.915 49.123 92.016 1.00 0.00 117 ASN G O 1
ATOM 6536 N N . GLY G 1 194 ? 74.266 47.954 91.033 1.00 2.96 118 GLY G N 1
ATOM 6537 C CA . GLY G 1 194 ? 73.695 47.552 92.306 1.00 1.47 118 GLY G CA 1
ATOM 6538 C C . GLY G 1 194 ? 74.650 46.648 93.065 1.00 5.96 118 GLY G C 1
ATOM 6539 O O . GLY G 1 194 ? 75.384 45.852 92.473 1.00 7.57 118 GLY G O 1
ATOM 6540 N N . SER G 1 195 ? 74.647 46.785 94.394 1.00 0.00 119 SER G N 1
ATOM 6541 C CA . SER G 1 195 ? 75.630 46.088 95.220 1.00 4.65 119 SER G CA 1
ATOM 6542 C C . SER G 1 195 ? 75.557 44.576 95.049 1.00 5.02 119 SER G C 1
ATOM 6543 O O . SER G 1 195 ? 76.584 43.895 95.140 1.00 2.85 119 SER G O 1
ATOM 6546 N N . ASN G 1 196 ? 74.361 44.031 94.810 1.00 5.57 120 ASN G N 1
ATOM 6547 C CA . ASN G 1 196 ? 74.238 42.592 94.600 1.00 4.00 120 ASN G CA 1
ATOM 6548 C C . ASN G 1 196 ? 74.983 42.150 93.343 1.00 3.82 120 ASN G C 1
ATOM 6549 O O . ASN G 1 196 ? 75.650 41.110 93.345 1.00 4.76 120 ASN G O 1
ATOM 6554 N N . PHE G 1 197 ? 74.900 42.936 92.266 1.00 0.00 121 PHE G N 1
ATOM 6555 C CA . PHE G 1 197 ? 75.566 42.565 91.022 1.00 0.00 121 PHE G CA 1
ATOM 6556 C C . PHE G 1 197 ? 77.071 42.800 91.071 1.00 0.00 121 PHE G C 1
ATOM 6557 O O . PHE G 1 197 ? 77.820 42.116 90.367 1.00 0.00 121 PHE G O 1
ATOM 6565 N N . THR G 1 198 ? 77.531 43.747 91.881 1.00 3.50 122 THR G N 1
ATOM 6566 C CA . THR G 1 198 ? 78.957 44.005 92.035 1.00 0.52 122 THR G CA 1
ATOM 6567 C C . THR G 1 198 ? 79.584 43.196 93.163 1.00 3.30 122 THR G C 1
ATOM 6568 O O . THR G 1 198 ? 80.772 43.373 93.448 1.00 13.90 122 THR G O 1
ATOM 6572 N N . SER G 1 199 ? 78.822 42.313 93.800 1.00 0.93 123 SER G N 1
ATOM 6573 C CA . SER G 1 199 ? 79.305 41.579 94.959 1.00 3.60 123 SER G CA 1
ATOM 6574 C C . SER G 1 199 ? 80.436 40.625 94.581 1.00 3.16 123 SER G C 1
ATOM 6575 O O . SER G 1 199 ? 80.566 40.183 93.437 1.00 12.22 123 SER G O 1
ATOM 6578 N N . THR G 1 200 ? 81.267 40.314 95.578 1.00 4.98 124 THR G N 1
ATOM 6579 C CA . THR G 1 200 ? 82.340 39.346 95.381 1.00 4.62 124 THR G CA 1
ATOM 6580 C C . THR G 1 200 ? 81.780 37.967 95.052 1.00 1.24 124 THR G C 1
ATOM 6581 O O . THR G 1 200 ? 82.338 37.240 94.220 1.00 7.18 124 THR G O 1
ATOM 6585 N N . THR G 1 201 ? 80.663 37.600 95.683 1.00 2.88 125 THR G N 1
ATOM 6586 C CA . THR G 1 201 ? 80.069 36.284 95.462 1.00 1.08 125 THR G CA 1
ATOM 6587 C C . THR G 1 201 ? 79.653 36.101 94.006 1.00 7.36 125 THR G C 1
ATOM 6588 O O . THR G 1 201 ? 79.873 35.039 93.413 1.00 7.31 125 THR G O 1
ATOM 6592 N N . VAL G 1 202 ? 79.048 37.131 93.411 1.00 0.00 126 VAL G N 1
ATOM 6593 C CA . VAL G 1 202 ? 78.644 37.046 92.011 1.00 3.04 126 VAL G CA 1
ATOM 6594 C C . VAL G 1 202 ? 79.864 36.994 91.099 1.00 1.73 126 VAL G C 1
ATOM 6598 N N . LYS G 1 203 ? 80.932 37.706 91.460 1.00 0.03 127 LYS G N 1
ATOM 6599 C CA . LYS G 1 203 ? 82.158 37.636 90.675 1.00 5.02 127 LYS G CA 1
ATOM 6600 C C . LYS G 1 203 ? 82.721 36.220 90.664 1.00 8.05 127 LYS G C 1
ATOM 6601 O O . LYS G 1 203 ? 83.171 35.730 89.622 1.00 9.10 127 LYS G O 1
ATOM 6607 N N . ALA G 1 204 ? 82.709 35.550 91.819 1.00 5.68 128 ALA G N 1
ATOM 6608 C CA . ALA G 1 204 ? 83.156 34.163 91.883 1.00 2.88 128 ALA G CA 1
ATOM 6609 C C . ALA G 1 204 ? 82.227 33.247 91.095 1.00 3.59 128 ALA G C 1
ATOM 6610 O O . ALA G 1 204 ? 82.682 32.291 90.455 1.00 1.60 128 ALA G O 1
ATOM 6612 N N . ALA G 1 205 ? 80.921 33.509 91.146 1.00 4.25 129 ALA G N 1
ATOM 6613 C CA . ALA G 1 205 ? 79.973 32.708 90.381 1.00 4.35 129 ALA G CA 1
ATOM 6614 C C . ALA G 1 205 ? 80.245 32.820 88.886 1.00 0.08 129 ALA G C 1
ATOM 6615 O O . ALA G 1 205 ? 80.251 31.817 88.165 1.00 0.00 129 ALA G O 1
ATOM 6617 N N . CYS G 1 206 ? 80.478 34.042 88.406 1.00 3.39 130 CYS G N 1
ATOM 6618 C CA . CYS G 1 206 ? 80.754 34.243 86.987 1.00 1.56 130 CYS G CA 1
ATOM 6619 C C . CYS G 1 206 ? 82.071 33.596 86.582 1.00 0.99 130 CYS G C 1
ATOM 6620 O O . CYS G 1 206 ? 82.175 33.003 85.502 1.00 6.03 130 CYS G O 1
ATOM 6623 N N . TRP G 1 207 ? 83.089 33.696 87.437 1.00 2.79 131 TRP G N 1
ATOM 6624 C CA . TRP G 1 207 ? 84.392 33.129 87.108 1.00 7.43 131 TRP G CA 1
ATOM 6625 C C . TRP G 1 207 ? 84.324 31.614 86.962 1.00 1.15 131 TRP G C 1
ATOM 6626 O O . TRP G 1 207 ? 84.951 31.044 86.062 1.00 4.35 131 TRP G O 1
ATOM 6637 N N . TRP G 1 208 ? 83.580 30.939 87.841 1.00 7.07 132 TRP G N 1
ATOM 6638 C CA . TRP G 1 208 ? 83.506 29.484 87.756 1.00 0.00 132 TRP G CA 1
ATOM 6639 C C . TRP G 1 208 ? 82.704 29.044 86.538 1.00 0.18 132 TRP G C 1
ATOM 6650 N N . ALA G 1 209 ? 81.643 29.775 86.212 1.00 1.37 133 ALA G N 1
ATOM 6651 C CA . ALA G 1 209 ? 80.794 29.459 85.072 1.00 0.00 133 ALA G CA 1
ATOM 6652 C C . ALA G 1 209 ? 81.316 30.036 83.764 1.00 0.00 133 ALA G C 1
ATOM 6653 O O . ALA G 1 209 ? 80.677 29.846 82.723 1.00 5.48 133 ALA G O 1
ATOM 6655 N N . GLY G 1 210 ? 82.448 30.735 83.789 1.00 8.43 134 GLY G N 1
ATOM 6656 C CA . GLY G 1 210 ? 83.011 31.317 82.588 1.00 4.25 134 GLY G CA 1
ATOM 6657 C C . GLY G 1 210 ? 82.156 32.396 81.958 1.00 1.74 134 GLY G C 1
ATOM 6658 O O . GLY G 1 210 ? 81.960 32.401 80.740 1.00 4.89 134 GLY G O 1
ATOM 6659 N N . ILE G 1 211 ? 81.640 33.317 82.767 1.00 3.50 135 ILE G N 1
ATOM 6660 C CA . ILE G 1 211 ? 80.764 34.382 82.291 1.00 6.89 135 ILE G CA 1
ATOM 6661 C C . ILE G 1 211 ? 81.492 35.710 82.444 1.00 0.00 135 ILE G C 1
ATOM 6662 O O . ILE G 1 211 ? 81.960 36.050 83.537 1.00 2.98 135 ILE G O 1
ATOM 6667 N N . LYS G 1 212 ? 81.588 36.457 81.349 1.00 6.17 136 LYS G N 1
ATOM 6668 C CA . LYS G 1 212 ? 82.168 37.790 81.398 1.00 1.57 136 LYS G CA 1
ATOM 6669 C C . LYS G 1 212 ? 81.169 38.781 81.984 1.00 0.49 136 LYS G C 1
ATOM 6670 O O . LYS G 1 212 ? 79.986 38.778 81.631 1.00 6.33 136 LYS G O 1
ATOM 6676 N N . GLN G 1 213 ? 81.647 39.628 82.890 1.00 0.00 137 GLN G N 1
ATOM 6677 C CA . GLN G 1 213 ? 80.808 40.589 83.594 1.00 3.87 137 GLN G CA 1
ATOM 6678 C C . GLN G 1 213 ? 80.999 41.980 83.007 1.00 0.00 137 GLN G C 1
ATOM 6679 O O . GLN G 1 213 ? 82.129 42.468 82.902 1.00 4.94 137 GLN G O 1
ATOM 6685 N N . GLU G 1 214 ? 79.891 42.612 82.633 1.00 0.00 138 GLU G N 1
ATOM 6686 C CA . GLU G 1 214 ? 79.886 43.969 82.108 1.00 9.68 138 GLU G CA 1
ATOM 6687 C C . GLU G 1 214 ? 78.986 44.828 82.982 1.00 2.91 138 GLU G C 1
ATOM 6688 O O . GLU G 1 214 ? 77.856 44.437 83.288 1.00 8.34 138 GLU G O 1
ATOM 6694 N N . PHE G 1 215 ? 79.486 45.992 83.377 1.00 1.88 139 PHE G N 1
ATOM 6695 C CA . PHE G 1 215 ? 78.759 46.901 84.247 1.00 4.35 139 PHE G CA 1
ATOM 6696 C C . PHE G 1 215 ? 78.469 48.197 83.505 1.00 2.42 139 PHE G C 1
ATOM 6697 O O . PHE G 1 215 ? 79.362 48.771 82.875 1.00 5.95 139 PHE G O 1
ATOM 6705 N N . ALA G 1 216 ? 77.221 48.642 83.578 1.00 3.58 140 ALA G N 1
ATOM 6706 C CA . ALA G 1 216 ? 76.814 49.862 82.906 1.00 0.00 140 ALA G CA 1
ATOM 6707 C C . ALA G 1 216 ? 77.537 51.073 83.491 1.00 0.49 140 ALA G C 1
ATOM 6708 O O . ALA G 1 216 ? 78.067 51.039 84.606 1.00 0.00 140 ALA G O 1
ATOM 6710 N N . ILE G 1 217 ? 77.569 52.145 82.707 1.00 0.60 141 ILE G N 1
ATOM 6711 C CA . ILE G 1 217 ? 77.968 53.442 83.260 1.00 0.00 141 ILE G CA 1
ATOM 6712 C C . ILE G 1 217 ? 77.038 53.778 84.418 1.00 2.02 141 ILE G C 1
ATOM 6713 O O . ILE G 1 217 ? 75.804 53.696 84.260 1.00 0.00 141 ILE G O 1
ATOM 6718 N N . PRO G 1 218 ? 77.557 54.132 85.592 1.00 1.82 142 PRO G N 1
ATOM 6719 C CA . PRO G 1 218 ? 76.691 54.277 86.769 1.00 3.48 142 PRO G CA 1
ATOM 6720 C C . PRO G 1 218 ? 75.583 55.292 86.544 1.00 0.00 142 PRO G C 1
ATOM 6721 O O . PRO G 1 218 ? 75.793 56.350 85.949 1.00 0.00 142 PRO G O 1
ATOM 6725 N N . TYR G 1 219 ? 74.390 54.944 87.028 1.00 1.56 143 TYR G N 1
ATOM 6726 C CA . TYR G 1 219 ? 73.209 55.801 86.946 1.00 0.00 143 TYR G CA 1
ATOM 6727 C C . TYR G 1 219 ? 72.844 56.131 85.501 1.00 5.86 143 TYR G C 1
ATOM 6728 O O . TYR G 1 219 ? 72.420 57.243 85.184 1.00 1.45 143 TYR G O 1
ATOM 6737 N N . ASN G 1 220 ? 73.002 55.146 84.619 1.00 0.68 144 ASN G N 1
ATOM 6738 C CA . ASN G 1 220 ? 72.573 55.241 83.225 1.00 0.00 144 ASN G CA 1
ATOM 6739 C C . ASN G 1 220 ? 71.713 54.025 82.913 1.00 1.63 144 ASN G C 1
ATOM 6740 O O . ASN G 1 220 ? 72.185 53.055 82.306 1.00 2.88 144 ASN G O 1
ATOM 6745 N N . PRO G 1 221 ? 70.440 54.045 83.316 1.00 2.02 145 PRO G N 1
ATOM 6746 C CA . PRO G 1 221 ? 69.568 52.885 83.060 1.00 0.00 145 PRO G CA 1
ATOM 6747 C C . PRO G 1 221 ? 69.387 52.582 81.583 1.00 0.00 145 PRO G C 1
ATOM 6751 N N . GLN G 1 222 ? 69.605 53.566 80.707 1.00 5.62 146 GLN G N 1
ATOM 6752 C CA . GLN G 1 222 ? 69.504 53.328 79.273 1.00 0.00 146 GLN G CA 1
ATOM 6753 C C . GLN G 1 222 ? 70.470 52.244 78.810 1.00 0.77 146 GLN G C 1
ATOM 6754 O O . GLN G 1 222 ? 70.177 51.520 77.853 1.00 0.00 146 GLN G O 1
ATOM 6760 N N . SER G 1 223 ? 71.623 52.114 79.474 1.00 0.00 147 SER G N 1
ATOM 6761 C CA . SER G 1 223 ? 72.542 51.024 79.162 1.00 2.85 147 SER G CA 1
ATOM 6762 C C . SER G 1 223 ? 71.913 49.661 79.419 1.00 4.56 147 SER G C 1
ATOM 6763 O O . SER G 1 223 ? 72.398 48.655 78.890 1.00 0.00 147 SER G O 1
ATOM 6766 N N . GLN G 1 224 ? 70.855 49.609 80.228 1.00 8.53 148 GLN G N 1
ATOM 6767 C CA . GLN G 1 224 ? 70.058 48.407 80.438 1.00 0.00 148 GLN G CA 1
ATOM 6768 C C . GLN G 1 224 ? 68.643 48.535 79.894 1.00 0.00 148 GLN G C 1
ATOM 6769 O O . GLN G 1 224 ? 67.711 47.979 80.484 1.00 0.48 148 GLN G O 1
ATOM 6775 N N . GLY G 1 225 ? 68.464 49.237 78.779 1.00 0.00 149 GLY G N 1
ATOM 6776 C CA . GLY G 1 225 ? 67.145 49.446 78.219 1.00 0.74 149 GLY G CA 1
ATOM 6777 C C . GLY G 1 225 ? 66.347 48.174 78.014 1.00 0.60 149 GLY G C 1
ATOM 6778 O O . GLY G 1 225 ? 65.133 48.160 78.236 1.00 0.00 149 GLY G O 1
ATOM 6779 N N . VAL G 1 226 ? 67.020 47.090 77.622 1.00 0.00 150 VAL G N 1
ATOM 6780 C CA . VAL G 1 226 ? 66.317 45.836 77.354 1.00 2.95 150 VAL G CA 1
ATOM 6781 C C . VAL G 1 226 ? 65.694 45.283 78.633 1.00 0.00 150 VAL G C 1
ATOM 6782 O O . VAL G 1 226 ? 64.480 45.069 78.707 1.00 0.00 150 VAL G O 1
ATOM 6786 N N . ILE G 1 227 ? 66.519 45.035 79.655 1.00 0.00 151 ILE G N 1
ATOM 6787 C CA . ILE G 1 227 ? 66.009 44.439 80.889 1.00 0.00 151 ILE G CA 1
ATOM 6788 C C . ILE G 1 227 ? 65.063 45.395 81.609 1.00 0.00 151 ILE G C 1
ATOM 6789 O O . ILE G 1 227 ? 64.049 44.964 82.173 1.00 0.00 151 ILE G O 1
ATOM 6794 N N . GLU G 1 228 ? 65.359 46.698 81.591 1.00 0.00 152 GLU G N 1
ATOM 6795 C CA . GLU G 1 228 ? 64.450 47.663 82.199 1.00 0.00 152 GLU G CA 1
ATOM 6796 C C . GLU G 1 228 ? 63.087 47.631 81.520 1.00 0.00 152 GLU G C 1
ATOM 6797 O O . GLU G 1 228 ? 62.051 47.669 82.192 1.00 0.00 152 GLU G O 1
ATOM 6803 N N . SER G 1 229 ? 63.066 47.547 80.186 1.00 0.00 153 SER G N 1
ATOM 6804 C CA . SER G 1 229 ? 61.800 47.397 79.478 1.00 0.00 153 SER G CA 1
ATOM 6805 C C . SER G 1 229 ? 61.120 46.079 79.836 1.00 3.14 153 SER G C 1
ATOM 6806 O O . SER G 1 229 ? 59.891 46.017 79.955 1.00 0.00 153 SER G O 1
ATOM 6809 N N . MET G 1 230 ? 61.904 45.013 80.009 1.00 0.00 154 MET G N 1
ATOM 6810 C CA . MET G 1 230 ? 61.330 43.726 80.391 1.00 0.00 154 MET G CA 1
ATOM 6811 C C . MET G 1 230 ? 60.721 43.788 81.786 1.00 2.29 154 MET G C 1
ATOM 6812 O O . MET G 1 230 ? 59.719 43.119 82.060 1.00 0.00 154 MET G O 1
ATOM 6817 N N . ASN G 1 231 ? 61.311 44.585 82.681 1.00 0.00 155 ASN G N 1
ATOM 6818 C CA . ASN G 1 231 ? 60.717 44.785 83.999 1.00 0.00 155 ASN G CA 1
ATOM 6819 C C . ASN G 1 231 ? 59.302 45.333 83.877 1.00 0.00 155 ASN G C 1
ATOM 6824 N N . LYS G 1 232 ? 59.111 46.293 82.972 1.00 7.19 156 LYS G N 1
ATOM 6825 C CA . LYS G 1 232 ? 57.783 46.844 82.733 1.00 4.37 156 LYS G CA 1
ATOM 6826 C C . LYS G 1 232 ? 56.841 45.778 82.185 1.00 5.28 156 LYS G C 1
ATOM 6827 O O . LYS G 1 232 ? 55.701 45.643 82.645 1.00 0.00 156 LYS G O 1
ATOM 6833 N N . GLU G 1 233 ? 57.306 45.006 81.200 1.00 5.31 157 GLU G N 1
ATOM 6834 C CA . GLU G 1 233 ? 56.465 43.973 80.601 1.00 1.81 157 GLU G CA 1
ATOM 6835 C C . GLU G 1 233 ? 56.111 42.891 81.619 1.00 1.29 157 GLU G C 1
ATOM 6836 O O . GLU G 1 233 ? 54.954 42.457 81.702 1.00 3.33 157 GLU G O 1
ATOM 6842 N N . LEU G 1 234 ? 57.095 42.450 82.407 1.00 0.00 158 LEU G N 1
ATOM 6843 C CA . LEU G 1 234 ? 56.850 41.418 83.409 1.00 2.01 158 LEU G CA 1
ATOM 6844 C C . LEU G 1 234 ? 55.842 41.883 84.455 1.00 0.00 158 LEU G C 1
ATOM 6845 O O . LEU G 1 234 ? 54.885 41.164 84.763 1.00 0.00 158 LEU G O 1
ATOM 6850 N N . LYS G 1 235 ? 56.034 43.087 85.001 1.00 0.68 159 LYS G N 1
ATOM 6851 C CA . LYS G 1 235 ? 55.069 43.629 85.956 1.00 1.87 159 LYS G CA 1
ATOM 6852 C C . LYS G 1 235 ? 53.694 43.757 85.324 1.00 0.00 159 LYS G C 1
ATOM 6853 O O . LYS G 1 235 ? 52.671 43.541 85.983 1.00 0.00 159 LYS G O 1
ATOM 6859 N N . LYS G 1 236 ? 53.654 44.124 84.045 1.00 3.20 160 LYS G N 1
ATOM 6860 C CA . LYS G 1 236 ? 52.390 44.251 83.335 1.00 1.87 160 LYS G CA 1
ATOM 6861 C C . LYS G 1 236 ? 51.659 42.915 83.275 1.00 5.88 160 LYS G C 1
ATOM 6862 O O . LYS G 1 236 ? 50.448 42.845 83.513 1.00 2.79 160 LYS G O 1
ATOM 6868 N N . ILE G 1 237 ? 52.386 41.838 82.969 1.00 0.00 161 ILE G N 1
ATOM 6869 C CA . ILE G 1 237 ? 51.759 40.520 82.908 1.00 0.00 161 ILE G CA 1
ATOM 6870 C C . ILE G 1 237 ? 51.367 40.043 84.305 1.00 0.00 161 ILE G C 1
ATOM 6871 O O . ILE G 1 237 ? 50.326 39.399 84.483 1.00 0.00 161 ILE G O 1
ATOM 6876 N N . ILE G 1 238 ? 52.191 40.343 85.314 1.00 0.00 162 ILE G N 1
ATOM 6877 C CA . ILE G 1 238 ? 51.880 39.931 86.683 1.00 0.00 162 ILE G CA 1
ATOM 6878 C C . ILE G 1 238 ? 50.557 40.530 87.136 1.00 0.00 162 ILE G C 1
ATOM 6883 N N . GLY G 1 239 ? 50.341 41.812 86.845 1.00 8.37 163 GLY G N 1
ATOM 6884 C CA . GLY G 1 239 ? 49.068 42.427 87.181 1.00 0.00 163 GLY G CA 1
ATOM 6885 C C . GLY G 1 239 ? 47.900 41.736 86.509 1.00 0.00 163 GLY G C 1
ATOM 6886 O O . GLY G 1 239 ? 46.814 41.626 87.083 1.00 3.61 163 GLY G O 1
ATOM 6887 N N . GLN G 1 240 ? 48.106 41.257 85.281 1.00 4.05 164 GLN G N 1
ATOM 6888 C CA . GLN G 1 240 ? 47.024 40.626 84.533 1.00 2.90 164 GLN G CA 1
ATOM 6889 C C . GLN G 1 240 ? 46.603 39.302 85.159 1.00 1.07 164 GLN G C 1
ATOM 6890 O O . GLN G 1 240 ? 45.417 38.956 85.152 1.00 5.34 164 GLN G O 1
ATOM 6896 N N . VAL G 1 241 ? 47.558 38.544 85.689 1.00 0.00 165 VAL G N 1
ATOM 6897 C CA . VAL G 1 241 ? 47.309 37.200 86.194 1.00 4.13 165 VAL G CA 1
ATOM 6898 C C . VAL G 1 241 ? 47.486 37.119 87.705 1.00 0.00 165 VAL G C 1
ATOM 6899 O O . VAL G 1 241 ? 47.520 36.017 88.264 1.00 0.00 165 VAL G O 1
ATOM 6903 N N . ARG G 1 242 ? 47.590 38.262 88.384 1.00 5.80 166 ARG G N 1
ATOM 6904 C CA . ARG G 1 242 ? 47.866 38.253 89.815 1.00 2.08 166 ARG G CA 1
ATOM 6905 C C . ARG G 1 242 ? 46.745 37.583 90.600 1.00 0.00 166 ARG G C 1
ATOM 6906 O O . ARG G 1 242 ? 46.978 37.078 91.704 1.00 10.42 166 ARG G O 1
ATOM 6914 N N . ASP G 1 243 ? 45.535 37.544 90.042 1.00 0.00 167 ASP G N 1
ATOM 6915 C CA . ASP G 1 243 ? 44.381 36.999 90.746 1.00 5.60 167 ASP G CA 1
ATOM 6916 C C . ASP G 1 243 ? 44.232 35.489 90.599 1.00 5.59 167 ASP G C 1
ATOM 6917 O O . ASP G 1 243 ? 43.384 34.904 91.282 1.00 10.65 167 ASP G O 1
ATOM 6922 N N . GLN G 1 244 ? 45.012 34.843 89.734 1.00 4.03 168 GLN G N 1
ATOM 6923 C CA . GLN G 1 244 ? 44.975 33.390 89.634 1.00 3.87 168 GLN G CA 1
ATOM 6924 C C . GLN G 1 244 ? 46.005 32.703 90.519 1.00 5.47 168 GLN G C 1
ATOM 6925 O O . GLN G 1 244 ? 46.086 31.471 90.505 1.00 12.54 168 GLN G O 1
ATOM 6931 N N . ALA G 1 245 ? 46.786 33.461 91.283 1.00 13.03 169 ALA G N 1
ATOM 6932 C CA . ALA G 1 245 ? 47.767 32.898 92.196 1.00 5.90 169 ALA G CA 1
ATOM 6933 C C . ALA G 1 245 ? 47.653 33.579 93.551 1.00 9.67 169 ALA G C 1
ATOM 6934 O O . ALA G 1 245 ? 47.422 34.789 93.630 1.00 18.60 169 ALA G O 1
ATOM 6936 N N . GLU G 1 246 ? 47.811 32.792 94.616 1.00 12.78 170 GLU G N 1
ATOM 6937 C CA . GLU G 1 246 ? 47.798 33.355 95.962 1.00 12.24 170 GLU G CA 1
ATOM 6938 C C . GLU G 1 246 ? 49.090 34.098 96.274 1.00 10.87 170 GLU G C 1
ATOM 6939 O O . GLU G 1 246 ? 49.060 35.182 96.867 1.00 14.49 170 GLU G O 1
ATOM 6945 N N . HIS G 1 247 ? 50.228 33.536 95.884 1.00 5.53 171 HIS G N 1
ATOM 6946 C CA . HIS G 1 247 ? 51.531 34.086 96.214 1.00 5.87 171 HIS G CA 1
ATOM 6947 C C . HIS G 1 247 ? 52.135 34.783 95.002 1.00 4.83 171 HIS G C 1
ATOM 6948 O O . HIS G 1 247 ? 51.799 34.478 93.856 1.00 12.81 171 HIS G O 1
ATOM 6955 N N . LEU G 1 248 ? 53.033 35.731 95.275 1.00 4.48 172 LEU G N 1
ATOM 6956 C CA . LEU G 1 248 ? 53.640 36.502 94.196 1.00 5.76 172 LEU G CA 1
ATOM 6957 C C . LEU G 1 248 ? 54.589 35.648 93.363 1.00 0.00 172 LEU G C 1
ATOM 6958 O O . LEU G 1 248 ? 54.701 35.850 92.152 1.00 1.85 172 LEU G O 1
ATOM 6963 N N . LYS G 1 249 ? 55.286 34.696 93.989 1.00 0.00 173 LYS G N 1
ATOM 6964 C CA . LYS G 1 249 ? 56.231 33.862 93.251 1.00 0.00 173 LYS G CA 1
ATOM 6965 C C . LYS G 1 249 ? 55.530 33.055 92.160 1.00 4.03 173 LYS G C 1
ATOM 6966 O O . LYS G 1 249 ? 56.032 32.944 91.031 1.00 7.88 173 LYS G O 1
ATOM 6972 N N . THR G 1 250 ? 54.354 32.508 92.472 1.00 0.00 174 THR G N 1
ATOM 6973 C CA . THR G 1 250 ? 53.583 31.780 91.471 1.00 7.29 174 THR G CA 1
ATOM 6974 C C . THR G 1 250 ? 53.148 32.699 90.336 1.00 8.95 174 THR G C 1
ATOM 6975 O O . THR G 1 250 ? 53.194 32.313 89.163 1.00 6.62 174 THR G O 1
ATOM 6979 N N . ALA G 1 251 ? 52.732 33.925 90.668 1.00 1.23 175 ALA G N 1
ATOM 6980 C CA . ALA G 1 251 ? 52.341 34.881 89.637 1.00 0.00 175 ALA G CA 1
ATOM 6981 C C . ALA G 1 251 ? 53.521 35.259 88.752 1.00 5.59 175 ALA G C 1
ATOM 6982 O O . ALA G 1 251 ? 53.367 35.426 87.539 1.00 5.46 175 ALA G O 1
ATOM 6984 N N . VAL G 1 252 ? 54.708 35.410 89.344 1.00 0.00 176 VAL G N 1
ATOM 6985 C CA . VAL G 1 252 ? 55.900 35.725 88.563 1.00 0.28 176 VAL G CA 1
ATOM 6986 C C . VAL G 1 252 ? 56.226 34.593 87.602 1.00 0.00 176 VAL G C 1
ATOM 6987 O O . VAL G 1 252 ? 56.564 34.830 86.436 1.00 3.68 176 VAL G O 1
ATOM 6991 N N . GLN G 1 253 ? 56.135 33.346 88.068 1.00 2.32 177 GLN G N 1
ATOM 6992 C CA . GLN G 1 253 ? 56.408 32.234 87.162 1.00 2.19 177 GLN G CA 1
ATOM 6993 C C . GLN G 1 253 ? 55.344 32.134 86.069 1.00 4.82 177 GLN G C 1
ATOM 6994 O O . GLN G 1 253 ? 55.663 31.827 84.914 1.00 0.00 177 GLN G O 1
ATOM 7000 N N . MET G 1 254 ? 54.081 32.418 86.404 1.00 0.00 178 MET G N 1
ATOM 7001 C CA . MET G 1 254 ? 53.038 32.469 85.382 1.00 0.00 178 MET G CA 1
ATOM 7002 C C . MET G 1 254 ? 53.330 33.546 84.343 1.00 6.18 178 MET G C 1
ATOM 7003 O O . MET G 1 254 ? 53.156 33.323 83.140 1.00 3.23 178 MET G O 1
ATOM 7008 N N . ALA G 1 255 ? 53.750 34.728 84.793 1.00 2.63 179 ALA G N 1
ATOM 7009 C CA . ALA G 1 255 ? 54.058 35.815 83.871 1.00 6.66 179 ALA G CA 1
ATOM 7010 C C . ALA G 1 255 ? 55.247 35.466 82.987 1.00 2.25 179 ALA G C 1
ATOM 7011 O O . ALA G 1 255 ? 55.267 35.807 81.799 1.00 0.00 179 ALA G O 1
ATOM 7013 N N . VAL G 1 256 ? 56.243 34.789 83.553 1.00 0.00 180 VAL G N 1
ATOM 7014 C CA . VAL G 1 256 ? 57.392 34.351 82.767 1.00 2.58 180 VAL G CA 1
ATOM 7015 C C . VAL G 1 256 ? 56.947 33.370 81.688 1.00 2.12 180 VAL G C 1
ATOM 7016 O O . VAL G 1 256 ? 57.357 33.467 80.522 1.00 0.00 180 VAL G O 1
ATOM 7020 N N . PHE G 1 257 ? 56.098 32.411 82.066 1.00 7.35 181 PHE G N 1
ATOM 7021 C CA . PHE G 1 257 ? 55.514 31.477 81.107 1.00 8.50 181 PHE G CA 1
ATOM 7022 C C . PHE G 1 257 ? 54.790 32.221 79.986 1.00 7.47 181 PHE G C 1
ATOM 7023 O O . PHE G 1 257 ? 55.015 31.955 78.798 1.00 0.00 181 PHE G O 1
ATOM 7031 N N . ILE G 1 258 ? 53.922 33.167 80.355 1.00 0.00 182 ILE G N 1
ATOM 7032 C CA . ILE G 1 258 ? 53.131 33.890 79.363 1.00 0.50 182 ILE G CA 1
ATOM 7033 C C . ILE G 1 258 ? 54.038 34.655 78.409 1.00 0.00 182 ILE G C 1
ATOM 7034 O O . ILE G 1 258 ? 53.836 34.636 77.190 1.00 0.00 182 ILE G O 1
ATOM 7039 N N . HIS G 1 259 ? 55.056 35.333 78.944 1.00 1.34 183 HIS G N 1
ATOM 7040 C CA . HIS G 1 259 ? 55.958 36.094 78.088 1.00 5.60 183 HIS G CA 1
ATOM 7041 C C . HIS G 1 259 ? 56.733 35.185 77.142 1.00 0.00 183 HIS G C 1
ATOM 7042 O O . HIS G 1 259 ? 56.877 35.494 75.955 1.00 0.00 183 HIS G O 1
ATOM 7049 N N . ASN G 1 260 ? 57.243 34.060 77.648 1.00 0.00 184 ASN G N 1
ATOM 7050 C CA . ASN G 1 260 ? 58.125 33.242 76.827 1.00 0.00 184 ASN G CA 1
ATOM 7051 C C . ASN G 1 260 ? 57.363 32.427 75.788 1.00 0.00 184 ASN G C 1
ATOM 7052 O O . ASN G 1 260 ? 57.916 32.122 74.727 1.00 9.04 184 ASN G O 1
ATOM 7057 N N . PHE G 1 261 ? 56.105 32.074 76.053 1.00 0.00 185 PHE G N 1
ATOM 7058 C CA . PHE G 1 261 ? 55.410 31.152 75.165 1.00 8.01 185 PHE G CA 1
ATOM 7059 C C . PHE G 1 261 ? 54.021 31.588 74.722 1.00 4.92 185 PHE G C 1
ATOM 7060 O O . PHE G 1 261 ? 53.473 30.964 73.806 1.00 6.04 185 PHE G O 1
ATOM 7068 N N . LYS G 1 262 ? 53.437 32.627 75.313 1.00 2.15 186 LYS G N 1
ATOM 7069 C CA . LYS G 1 262 ? 52.083 33.032 74.963 1.00 0.00 186 LYS G CA 1
ATOM 7070 C C . LYS G 1 262 ? 52.013 34.447 74.403 1.00 0.00 186 LYS G C 1
ATOM 7071 O O . LYS G 1 262 ? 50.927 35.027 74.353 1.00 2.60 186 LYS G O 1
ATOM 7077 N N . ARG G 1 263 ? 53.135 35.022 73.987 1.00 0.40 187 ARG G N 1
ATOM 7078 C CA . ARG G 1 263 ? 53.147 36.337 73.358 1.00 0.00 187 ARG G CA 1
ATOM 7079 C C . ARG G 1 263 ? 54.046 36.267 72.135 1.00 0.00 187 ARG G C 1
ATOM 7080 O O . ARG G 1 263 ? 55.248 36.017 72.259 1.00 0.00 187 ARG G O 1
ATOM 7088 N N . LYS G 1 264 ? 53.465 36.481 70.962 1.00 1.10 188 LYS G N 1
ATOM 7089 C CA . LYS G 1 264 ? 54.189 36.374 69.707 1.00 0.50 188 LYS G CA 1
ATOM 7090 C C . LYS G 1 264 ? 54.312 37.743 69.058 1.00 0.00 188 LYS G C 1
ATOM 7091 O O . LYS G 1 264 ? 53.383 38.557 69.110 1.00 0.00 188 LYS G O 1
ATOM 7097 N N . GLY G 1 265 ? 55.468 37.985 68.457 1.00 7.69 189 GLY G N 1
ATOM 7098 C CA . GLY G 1 265 ? 55.746 39.258 67.831 1.00 0.00 189 GLY G CA 1
ATOM 7099 C C . GLY G 1 265 ? 57.213 39.335 67.470 1.00 1.91 189 GLY G C 1
ATOM 7100 O O . GLY G 1 265 ? 57.922 38.328 67.464 1.00 1.20 189 GLY G O 1
ATOM 7101 N N . GLY G 1 266 ? 57.651 40.545 67.162 1.00 3.38 190 GLY G N 1
ATOM 7102 C CA . GLY G 1 266 ? 59.060 40.756 66.924 1.00 2.39 190 GLY G CA 1
ATOM 7103 C C . GLY G 1 266 ? 59.525 40.291 65.555 1.00 2.84 190 GLY G C 1
ATOM 7104 O O . GLY G 1 266 ? 58.748 40.121 64.611 1.00 19.27 190 GLY G O 1
ATOM 7105 N N . ILE G 1 267 ? 60.840 40.075 65.465 1.00 0.10 191 ILE G N 1
ATOM 7106 C CA . ILE G 1 267 ? 61.520 39.995 64.173 1.00 8.08 191 ILE G CA 1
ATOM 7107 C C . ILE G 1 267 ? 61.123 38.754 63.382 1.00 13.20 191 ILE G C 1
ATOM 7108 O O . ILE G 1 267 ? 61.381 38.677 62.174 1.00 14.77 191 ILE G O 1
ATOM 7113 N N . GLY G 1 268 ? 60.511 37.766 64.026 1.00 5.15 192 GLY G N 1
ATOM 7114 C CA . GLY G 1 268 ? 60.083 36.591 63.293 1.00 1.50 192 GLY G CA 1
ATOM 7115 C C . GLY G 1 268 ? 58.683 36.108 63.611 1.00 3.18 192 GLY G C 1
ATOM 7116 O O . GLY G 1 268 ? 58.309 34.994 63.235 1.00 6.64 192 GLY G O 1
ATOM 7117 N N . GLY G 1 269 ? 57.899 36.932 64.299 1.00 5.55 193 GLY G N 1
ATOM 7118 C CA . GLY G 1 269 ? 56.584 36.519 64.746 1.00 0.00 193 GLY G CA 1
ATOM 7119 C C . GLY G 1 269 ? 56.648 35.416 65.783 1.00 5.17 193 GLY G C 1
ATOM 7120 O O . GLY G 1 269 ? 55.641 34.767 66.080 1.00 2.17 193 GLY G O 1
ATOM 7121 N N . TYR G 1 270 ? 57.835 35.204 66.342 1.00 1.94 194 TYR G N 1
ATOM 7122 C CA . TYR G 1 270 ? 58.076 34.151 67.311 1.00 1.92 194 TYR G CA 1
ATOM 7123 C C . TYR G 1 270 ? 57.562 34.544 68.692 1.00 6.77 194 TYR G C 1
ATOM 7124 O O . TYR G 1 270 ? 57.386 35.722 69.012 1.00 6.40 194 TYR G O 1
ATOM 7133 N N . SER G 1 271 ? 57.326 33.529 69.517 1.00 0.00 195 SER G N 1
ATOM 7134 C CA . SER G 1 271 ? 57.383 33.736 70.952 1.00 0.00 195 SER G CA 1
ATOM 7135 C C . SER G 1 271 ? 58.842 33.879 71.370 1.00 0.00 195 SER G C 1
ATOM 7136 O O . SER G 1 271 ? 59.761 33.546 70.621 1.00 0.00 195 SER G O 1
ATOM 7139 N N . ALA G 1 272 ? 59.053 34.379 72.587 1.00 2.89 196 ALA G N 1
ATOM 7140 C CA . ALA G 1 272 ? 60.420 34.547 73.069 1.00 0.00 196 ALA G CA 1
ATOM 7141 C C . ALA G 1 272 ? 61.142 33.207 73.170 1.00 1.76 196 ALA G C 1
ATOM 7142 O O . ALA G 1 272 ? 62.324 33.107 72.826 1.00 0.00 196 ALA G O 1
ATOM 7144 N N . GLY G 1 273 ? 60.450 32.166 73.639 1.00 0.00 197 GLY G N 1
ATOM 7145 C CA . GLY G 1 273 ? 61.081 30.857 73.730 1.00 8.89 197 GLY G CA 1
ATOM 7146 C C . GLY G 1 273 ? 61.457 30.298 72.371 1.00 0.00 197 GLY G C 1
ATOM 7147 O O . GLY G 1 273 ? 62.577 29.813 72.165 1.00 0.00 197 GLY G O 1
ATOM 7148 N N . GLU G 1 274 ? 60.527 30.378 71.418 1.00 0.00 198 GLU G N 1
ATOM 7149 C CA . GLU G 1 274 ? 60.833 29.956 70.057 1.00 1.90 198 GLU G CA 1
ATOM 7150 C C . GLU G 1 274 ? 61.990 30.765 69.488 1.00 0.00 198 GLU G C 1
ATOM 7151 O O . GLU G 1 274 ? 62.882 30.213 68.834 1.00 0.00 198 GLU G O 1
ATOM 7157 N N . ARG G 1 275 ? 61.993 32.075 69.734 1.00 0.00 199 ARG G N 1
ATOM 7158 C CA . ARG G 1 275 ? 63.048 32.920 69.190 1.00 2.58 199 ARG G CA 1
ATOM 7159 C C . ARG G 1 275 ? 64.407 32.569 69.780 1.00 0.00 199 ARG G C 1
ATOM 7160 O O . ARG G 1 275 ? 65.407 32.547 69.058 1.00 0.70 199 ARG G O 1
ATOM 7168 N N . ILE G 1 276 ? 64.476 32.302 71.087 1.00 0.00 200 ILE G N 1
ATOM 7169 C CA . ILE G 1 276 ? 65.772 31.979 71.675 1.00 0.00 200 ILE G CA 1
ATOM 7170 C C . ILE G 1 276 ? 66.256 30.621 71.183 1.00 0.00 200 ILE G C 1
ATOM 7171 O O . ILE G 1 276 ? 67.455 30.430 70.940 1.00 0.00 200 ILE G O 1
ATOM 7176 N N . VAL G 1 277 ? 65.341 29.662 71.012 1.00 0.00 201 VAL G N 1
ATOM 7177 C CA . VAL G 1 277 ? 65.744 28.373 70.455 1.00 0.97 201 VAL G CA 1
ATOM 7178 C C . VAL G 1 277 ? 66.287 28.561 69.044 1.00 0.00 201 VAL G C 1
ATOM 7179 O O . VAL G 1 277 ? 67.333 28.009 68.683 1.00 0.00 201 VAL G O 1
ATOM 7183 N N . ASP G 1 278 ? 65.594 29.365 68.232 1.00 0.00 202 ASP G N 1
ATOM 7184 C CA . ASP G 1 278 ? 66.071 29.640 66.882 1.00 6.40 202 ASP G CA 1
ATOM 7185 C C . ASP G 1 278 ? 67.435 30.315 66.908 1.00 4.02 202 ASP G C 1
ATOM 7186 O O . ASP G 1 278 ? 68.331 29.934 66.155 1.00 0.00 202 ASP G O 1
ATOM 7191 N N . ILE G 1 279 ? 67.618 31.305 67.781 1.00 0.65 203 ILE G N 1
ATOM 7192 C CA . ILE G 1 279 ? 68.883 32.035 67.838 1.00 0.00 203 ILE G CA 1
ATOM 7193 C C . ILE G 1 279 ? 70.025 31.096 68.200 1.00 0.00 203 ILE G C 1
ATOM 7194 O O . ILE G 1 279 ? 71.080 31.094 67.553 1.00 7.33 203 ILE G O 1
ATOM 7199 N N . ILE G 1 280 ? 69.827 30.269 69.226 1.00 1.59 204 ILE G N 1
ATOM 7200 C CA . ILE G 1 280 ? 70.909 29.415 69.704 1.00 0.00 204 ILE G CA 1
ATOM 7201 C C . ILE G 1 280 ? 71.215 28.313 68.691 1.00 0.00 204 ILE G C 1
ATOM 7202 O O . ILE G 1 280 ? 72.383 28.045 68.368 1.00 2.24 204 ILE G O 1
ATOM 7207 N N . ALA G 1 281 ? 70.168 27.674 68.153 1.00 7.79 205 ALA G N 1
ATOM 7208 C CA . ALA G 1 281 ? 70.367 26.640 67.143 1.00 0.00 205 ALA G CA 1
ATOM 7209 C C . ALA G 1 281 ? 71.017 27.209 65.890 1.00 0.19 205 ALA G C 1
ATOM 7210 O O . ALA G 1 281 ? 71.894 26.574 65.295 1.00 5.83 205 ALA G O 1
ATOM 7212 N N . THR G 1 282 ? 70.591 28.403 65.469 1.00 9.74 206 THR G N 1
ATOM 7213 C CA . THR G 1 282 ? 71.180 29.054 64.307 1.00 0.00 206 THR G CA 1
ATOM 7214 C C . THR G 1 282 ? 72.644 29.378 64.546 1.00 3.48 206 THR G C 1
ATOM 7215 O O . THR G 1 282 ? 73.471 29.216 63.648 1.00 2.77 206 THR G O 1
ATOM 7219 N N . ASP G 1 283 ? 72.987 29.838 65.751 1.00 5.61 207 ASP G N 1
ATOM 7220 C CA . ASP G 1 283 ? 74.388 30.098 66.059 1.00 0.11 207 ASP G CA 1
ATOM 7221 C C . ASP G 1 283 ? 75.216 28.825 65.932 1.00 3.01 207 ASP G C 1
ATOM 7222 O O . ASP G 1 283 ? 76.271 28.820 65.285 1.00 11.69 207 ASP G O 1
ATOM 7227 N N . ILE G 1 284 ? 74.730 27.725 66.514 1.00 1.79 208 ILE G N 1
ATOM 7228 C CA . ILE G 1 284 ? 75.461 26.458 66.431 1.00 1.50 208 ILE G CA 1
ATOM 7229 C C . ILE G 1 284 ? 75.620 26.025 64.974 1.00 9.61 208 ILE G C 1
ATOM 7230 O O . ILE G 1 284 ? 76.721 25.682 64.519 1.00 8.59 208 ILE G O 1
ATOM 7235 N N . GLN G 1 285 ? 74.516 26.046 64.222 1.00 6.46 209 GLN G N 1
ATOM 7236 C CA . GLN G 1 285 ? 74.527 25.561 62.847 1.00 5.28 209 GLN G CA 1
ATOM 7237 C C . GLN G 1 285 ? 75.420 26.417 61.960 1.00 6.60 209 GLN G C 1
ATOM 7238 O O . GLN G 1 285 ? 76.176 25.890 61.138 1.00 16.86 209 GLN G O 1
ATOM 7244 N N . THR G 1 286 ? 75.333 27.743 62.099 1.00 5.48 210 THR G N 1
ATOM 7245 C CA . THR G 1 286 ? 76.162 28.636 61.300 1.00 7.41 210 THR G CA 1
ATOM 7246 C C . THR G 1 286 ? 77.633 28.465 61.640 1.00 10.08 210 THR G C 1
ATOM 7247 O O . THR G 1 286 ? 78.485 28.481 60.746 1.00 11.83 210 THR G O 1
ATOM 7251 N N . LYS G 1 287 ? 77.955 28.305 62.927 1.00 13.06 211 LYS G N 1
ATOM 7252 C CA . LYS G 1 287 ? 79.335 28.031 63.304 1.00 2.24 211 LYS G CA 1
ATOM 7253 C C . LYS G 1 287 ? 79.850 26.781 62.603 1.00 12.09 211 LYS G C 1
ATOM 7254 O O . LYS G 1 287 ? 80.929 26.796 61.998 1.00 18.14 211 LYS G O 1
ATOM 7260 N N . GLU G 1 288 ? 79.075 25.695 62.651 1.00 11.30 212 GLU G N 1
ATOM 7261 C CA . GLU G 1 288 ? 79.514 24.450 62.022 1.00 13.78 212 GLU G CA 1
ATOM 7262 C C . GLU G 1 288 ? 79.662 24.610 60.510 1.00 18.17 212 GLU G C 1
ATOM 7263 O O . GLU G 1 288 ? 80.665 24.181 59.918 1.00 20.89 212 GLU G O 1
ATOM 7269 N N . LEU G 1 289 ? 78.669 25.230 59.867 1.00 12.65 213 LEU G N 1
ATOM 7270 C CA . LEU G 1 289 ? 78.689 25.380 58.416 1.00 12.71 213 LEU G CA 1
ATOM 7271 C C . LEU G 1 289 ? 79.860 26.239 57.965 1.00 15.29 213 LEU G C 1
ATOM 7272 O O . LEU G 1 289 ? 80.547 25.904 56.992 1.00 25.24 213 LEU G O 1
ATOM 7277 N N . GLN G 1 290 ? 80.106 27.352 58.657 1.00 13.56 214 GLN G N 1
ATOM 7278 C CA . GLN G 1 290 ? 81.217 28.214 58.282 1.00 10.19 214 GLN G CA 1
ATOM 7279 C C . GLN G 1 290 ? 82.552 27.542 58.569 1.00 14.03 214 GLN G C 1
ATOM 7280 O O . GLN G 1 290 ? 83.523 27.752 57.835 1.00 22.68 214 GLN G O 1
ATOM 7286 N N . LYS G 1 291 ? 82.624 26.725 59.624 1.00 13.98 215 LYS G N 1
ATOM 7287 C CA . LYS G 1 291 ? 83.842 25.961 59.869 1.00 14.82 215 LYS G CA 1
ATOM 7288 C C . LYS G 1 291 ? 84.138 25.028 58.702 1.00 19.96 215 LYS G C 1
ATOM 7289 O O . LYS G 1 291 ? 85.271 24.968 58.208 1.00 23.13 215 LYS G O 1
ATOM 7295 N N . GLN G 1 292 ? 83.116 24.308 58.231 1.00 17.03 216 GLN G N 1
ATOM 7296 C CA . GLN G 1 292 ? 83.311 23.428 57.080 1.00 14.21 216 GLN G CA 1
ATOM 7297 C C . GLN G 1 292 ? 83.695 24.218 55.831 1.00 18.85 216 GLN G C 1
ATOM 7298 O O . GLN G 1 292 ? 84.578 23.802 55.070 1.00 23.93 216 GLN G O 1
ATOM 7304 N N . ILE G 1 293 ? 83.042 25.361 55.606 1.00 18.39 217 ILE G N 1
ATOM 7305 C CA . ILE G 1 293 ? 83.321 26.159 54.412 1.00 12.84 217 ILE G CA 1
ATOM 7306 C C . ILE G 1 293 ? 84.761 26.661 54.429 1.00 16.81 217 ILE G C 1
ATOM 7307 O O . ILE G 1 293 ? 85.477 26.579 53.425 1.00 23.20 217 ILE G O 1
ATOM 7312 N N . THR G 1 294 ? 85.209 27.184 55.574 1.00 15.35 218 THR G N 1
ATOM 7313 C CA . THR G 1 294 ? 86.584 27.659 55.682 1.00 14.38 218 THR G CA 1
ATOM 7314 C C . THR G 1 294 ? 87.582 26.516 55.584 1.00 16.81 218 THR G C 1
ATOM 7315 O O . THR G 1 294 ? 88.699 26.713 55.095 1.00 23.40 218 THR G O 1
ATOM 7319 N N . LYS G 1 295 ? 87.208 25.321 56.050 1.00 14.31 219 LYS G N 1
ATOM 7320 C CA . LYS G 1 295 ? 88.070 24.161 55.858 1.00 12.93 219 LYS G CA 1
ATOM 7321 C C . LYS G 1 295 ? 88.214 23.824 54.379 1.00 21.20 219 LYS G C 1
ATOM 7322 O O . LYS G 1 295 ? 89.307 23.477 53.916 1.00 23.70 219 LYS G O 1
ATOM 7328 N N . ILE G 1 296 ? 87.123 23.923 53.621 1.00 24.18 220 ILE G N 1
ATOM 7329 C CA . ILE G 1 296 ? 87.171 23.585 52.201 1.00 13.54 220 ILE G CA 1
ATOM 7330 C C . ILE G 1 296 ? 87.691 24.758 51.378 1.00 18.38 220 ILE G C 1
ATOM 7331 O O . ILE G 1 296 ? 88.624 24.609 50.580 1.00 23.84 220 ILE G O 1
ATOM 7336 N N . GLN G 1 297 ? 87.102 25.939 51.558 1.00 13.75 221 GLN G N 1
ATOM 7337 C CA . GLN G 1 297 ? 87.421 27.108 50.735 1.00 13.24 221 GLN G CA 1
ATOM 7338 C C . GLN G 1 297 ? 88.607 27.839 51.355 1.00 19.70 221 GLN G C 1
ATOM 7339 O O . GLN G 1 297 ? 88.456 28.661 52.261 1.00 21.04 221 GLN G O 1
ATOM 7345 N N . ASN G 1 298 ? 89.804 27.537 50.857 1.00 22.98 222 ASN G N 1
ATOM 7346 C CA . ASN G 1 298 ? 91.043 28.157 51.319 1.00 14.13 222 ASN G CA 1
ATOM 7347 C C . ASN G 1 298 ? 91.719 28.829 50.129 1.00 19.69 222 ASN G C 1
ATOM 7348 O O . ASN G 1 298 ? 92.353 28.157 49.309 1.00 19.60 222 ASN G O 1
ATOM 7353 N N . PHE G 1 299 ? 91.582 30.151 50.036 1.00 20.10 223 PHE G N 1
ATOM 7354 C CA . PHE G 1 299 ? 92.171 30.906 48.940 1.00 16.60 223 PHE G CA 1
ATOM 7355 C C . PHE G 1 299 ? 92.758 32.204 49.475 1.00 18.08 223 PHE G C 1
ATOM 7356 O O . PHE G 1 299 ? 92.360 32.701 50.532 1.00 22.11 223 PHE G O 1
ATOM 7364 N N . ARG G 1 300 ? 93.713 32.748 48.726 1.00 17.18 224 ARG G N 1
ATOM 7365 C CA . ARG G 1 300 ? 94.283 34.060 48.992 1.00 15.87 224 ARG G CA 1
ATOM 7366 C C . ARG G 1 300 ? 93.993 34.984 47.817 1.00 15.22 224 ARG G C 1
ATOM 7367 O O . ARG G 1 300 ? 94.059 34.575 46.654 1.00 21.92 224 ARG G O 1
ATOM 7375 N N . VAL G 1 301 ? 93.672 36.237 48.130 1.00 14.06 225 VAL G N 1
ATOM 7376 C CA . VAL G 1 301 ? 93.216 37.206 47.141 1.00 16.35 225 VAL G CA 1
ATOM 7377 C C . VAL G 1 301 ? 94.150 38.408 47.146 1.00 14.42 225 VAL G C 1
ATOM 7381 N N . TYR G 1 302 ? 94.566 38.822 45.953 1.00 16.88 226 TYR G N 1
ATOM 7382 C CA . TYR G 1 302 ? 95.337 40.040 45.753 1.00 17.84 226 TYR G CA 1
ATOM 7383 C C . TYR G 1 302 ? 94.458 41.067 45.056 1.00 17.05 226 TYR G C 1
ATOM 7384 O O . TYR G 1 302 ? 93.844 40.767 44.027 1.00 21.24 226 TYR G O 1
ATOM 7393 N N . TYR G 1 303 ? 94.398 42.274 45.615 1.00 17.78 227 TYR G N 1
ATOM 7394 C CA . TYR G 1 303 ? 93.518 43.315 45.107 1.00 14.89 227 TYR G CA 1
ATOM 7395 C C . TYR G 1 303 ? 94.271 44.634 45.043 1.00 20.30 227 TYR G C 1
ATOM 7396 O O . TYR G 1 303 ? 95.219 44.864 45.799 1.00 22.02 227 TYR G O 1
ATOM 7405 N N . ARG G 1 304 ? 93.831 45.499 44.131 1.00 22.65 228 ARG G N 1
ATOM 7406 C CA . ARG G 1 304 ? 94.421 46.822 43.933 1.00 14.65 228 ARG G CA 1
ATOM 7407 C C . ARG G 1 304 ? 95.924 46.743 43.679 1.00 19.97 228 ARG G C 1
ATOM 7408 O O . ARG G 1 304 ? 96.366 46.205 42.664 1.00 24.38 228 ARG G O 1
ATOM 7416 N N . LYS G 1 312 ? 98.095 44.599 46.745 1.00 15.71 236 LYS G N 1
ATOM 7417 C CA . LYS G 1 312 ? 98.225 44.479 48.192 1.00 16.94 236 LYS G CA 1
ATOM 7418 C C . LYS G 1 312 ? 98.745 43.099 48.583 1.00 19.65 236 LYS G C 1
ATOM 7419 O O . LYS G 1 312 ? 99.319 42.386 47.762 1.00 20.71 236 LYS G O 1
ATOM 7425 N N . GLY G 1 313 ? 98.538 42.729 49.846 1.00 16.52 237 GLY G N 1
ATOM 7426 C CA . GLY G 1 313 ? 98.984 41.448 50.338 1.00 13.20 237 GLY G CA 1
ATOM 7427 C C . GLY G 1 313 ? 97.996 40.343 50.040 1.00 19.83 237 GLY G C 1
ATOM 7428 O O . GLY G 1 313 ? 96.898 40.560 49.511 1.00 22.99 237 GLY G O 1
ATOM 7429 N N . PRO G 1 314 ? 98.388 39.114 50.385 1.00 17.55 238 PRO G N 1
ATOM 7430 C CA . PRO G 1 314 ? 97.516 37.938 50.168 1.00 15.58 238 PRO G CA 1
ATOM 7431 C C . PRO G 1 314 ? 96.366 37.863 51.172 1.00 21.45 238 PRO G C 1
ATOM 7432 O O . PRO G 1 314 ? 96.386 37.131 52.162 1.00 19.65 238 PRO G O 1
ATOM 7436 N N . ALA G 1 315 ? 95.328 38.653 50.910 1.00 21.52 239 ALA G N 1
ATOM 7437 C CA . ALA G 1 315 ? 94.168 38.684 51.790 1.00 16.49 239 ALA G CA 1
ATOM 7438 C C . ALA G 1 315 ? 93.411 37.364 51.736 1.00 19.35 239 ALA G C 1
ATOM 7439 O O . ALA G 1 315 ? 93.218 36.781 50.665 1.00 21.13 239 ALA G O 1
ATOM 7441 N N . LYS G 1 316 ? 92.982 36.892 52.903 1.00 18.36 240 LYS G N 1
ATOM 7442 C CA . LYS G 1 316 ? 92.223 35.652 52.980 1.00 15.36 240 LYS G CA 1
ATOM 7443 C C . LYS G 1 316 ? 90.849 35.826 52.343 1.00 18.01 240 LYS G C 1
ATOM 7444 O O . LYS G 1 316 ? 90.178 36.843 52.539 1.00 20.73 240 LYS G O 1
ATOM 7450 N N . LEU G 1 317 ? 90.433 34.824 51.572 1.00 19.40 241 LEU G N 1
ATOM 7451 C CA . LEU G 1 317 ? 89.138 34.863 50.906 1.00 16.41 241 LEU G CA 1
ATOM 7452 C C . LEU G 1 317 ? 88.028 34.491 51.880 1.00 20.98 241 LEU G C 1
ATOM 7453 O O . LEU G 1 317 ? 88.126 33.490 52.597 1.00 19.22 241 LEU G O 1
ATOM 7458 N N . LEU G 1 318 ? 86.972 35.301 51.901 1.00 22.41 242 LEU G N 1
ATOM 7459 C CA . LEU G 1 318 ? 85.801 35.050 52.729 1.00 11.98 242 LEU G CA 1
ATOM 7460 C C . LEU G 1 318 ? 84.589 34.624 51.914 1.00 15.84 242 LEU G C 1
ATOM 7461 O O . LEU G 1 318 ? 83.963 33.604 52.217 1.00 16.02 242 LEU G O 1
ATOM 7466 N N . TRP G 1 319 ? 84.244 35.385 50.878 1.00 16.02 243 TRP G N 1
ATOM 7467 C CA . TRP G 1 319 ? 83.086 35.078 50.053 1.00 12.62 243 TRP G CA 1
ATOM 7468 C C . TRP G 1 319 ? 83.265 35.729 48.690 1.00 14.70 243 TRP G C 1
ATOM 7469 O O . TRP G 1 319 ? 83.844 36.812 48.577 1.00 20.64 243 TRP G O 1
ATOM 7480 N N . LYS G 1 320 ? 82.763 35.052 47.658 1.00 16.86 244 LYS G N 1
ATOM 7481 C CA . LYS G 1 320 ? 82.833 35.552 46.294 1.00 17.28 244 LYS G CA 1
ATOM 7482 C C . LYS G 1 320 ? 81.500 35.313 45.602 1.00 13.95 244 LYS G C 1
ATOM 7483 O O . LYS G 1 320 ? 80.753 34.400 45.960 1.00 21.40 244 LYS G O 1
ATOM 7489 N N . GLY G 1 321 ? 81.210 36.139 44.615 1.00 15.14 245 GLY G N 1
ATOM 7490 C CA . GLY G 1 321 ? 80.010 35.985 43.816 1.00 16.19 245 GLY G CA 1
ATOM 7491 C C . GLY G 1 321 ? 79.352 37.320 43.542 1.00 19.84 245 GLY G C 1
ATOM 7492 O O . GLY G 1 321 ? 79.597 38.322 44.212 1.00 21.59 245 GLY G O 1
ATOM 7493 N N . GLU G 1 322 ? 78.497 37.325 42.516 1.00 20.11 246 GLU G N 1
ATOM 7494 C CA . GLU G 1 322 ? 77.707 38.496 42.131 1.00 17.78 246 GLU G CA 1
ATOM 7495 C C . GLU G 1 322 ? 78.599 39.690 41.793 1.00 19.31 246 GLU G C 1
ATOM 7496 O O . GLU G 1 322 ? 78.235 40.845 42.022 1.00 21.69 246 GLU G O 1
ATOM 7502 N N . GLY G 1 323 ? 79.778 39.411 41.242 1.00 19.66 247 GLY G N 1
ATOM 7503 C CA . GLY G 1 323 ? 80.682 40.467 40.840 1.00 13.10 247 GLY G CA 1
ATOM 7504 C C . GLY G 1 323 ? 81.407 41.162 41.968 1.00 16.12 247 GLY G C 1
ATOM 7505 O O . GLY G 1 323 ? 82.072 42.173 41.726 1.00 18.83 247 GLY G O 1
ATOM 7506 N N . ALA G 1 324 ? 81.302 40.655 43.195 1.00 15.01 248 ALA G N 1
ATOM 7507 C CA . ALA G 1 324 ? 81.961 41.252 44.345 1.00 12.47 248 ALA G CA 1
ATOM 7508 C C . ALA G 1 324 ? 82.663 40.170 45.151 1.00 17.09 248 ALA G C 1
ATOM 7510 N N . VAL G 1 325 ? 83.761 40.558 45.794 1.00 18.72 249 VAL G N 1
ATOM 7511 C CA . VAL G 1 325 ? 84.574 39.654 46.598 1.00 14.46 249 VAL G CA 1
ATOM 7512 C C . VAL G 1 325 ? 84.741 40.262 47.983 1.00 15.46 249 VAL G C 1
ATOM 7513 O O . VAL G 1 325 ? 85.064 41.449 48.109 1.00 23.77 249 VAL G O 1
ATOM 7517 N N . VAL G 1 326 ? 84.521 39.454 49.016 1.00 20.46 250 VAL G N 1
ATOM 7518 C CA . VAL G 1 326 ? 84.693 39.868 50.403 1.00 14.49 250 VAL G CA 1
ATOM 7519 C C . VAL G 1 326 ? 85.960 39.208 50.927 1.00 16.97 250 VAL G C 1
ATOM 7520 O O . VAL G 1 326 ? 86.101 37.981 50.864 1.00 17.60 250 VAL G O 1
ATOM 7524 N N . ILE G 1 327 ? 86.883 40.023 51.440 1.00 16.30 251 ILE G N 1
ATOM 7525 C CA . ILE G 1 327 ? 88.182 39.550 51.894 1.00 14.43 251 ILE G CA 1
ATOM 7526 C C . ILE G 1 327 ? 88.473 40.125 53.272 1.00 16.14 251 ILE G C 1
ATOM 7527 O O . ILE G 1 327 ? 87.872 41.111 53.704 1.00 19.22 251 ILE G O 1
ATOM 7532 N N . GLN G 1 328 ? 89.417 39.489 53.963 1.00 16.88 252 GLN G N 1
ATOM 7533 C CA . GLN G 1 328 ? 89.872 39.918 55.283 1.00 17.50 252 GLN G CA 1
ATOM 7534 C C . GLN G 1 328 ? 91.386 40.093 55.218 1.00 18.62 252 GLN G C 1
ATOM 7535 O O . GLN G 1 328 ? 92.136 39.116 55.313 1.00 20.08 252 GLN G O 1
ATOM 7541 N N . ASP G 1 329 ? 91.834 41.336 55.057 1.00 19.74 253 ASP G N 1
ATOM 7542 C CA . ASP G 1 329 ? 93.252 41.655 54.931 1.00 16.28 253 ASP G CA 1
ATOM 7543 C C . ASP G 1 329 ? 93.755 42.186 56.268 1.00 18.50 253 ASP G C 1
ATOM 7544 O O . ASP G 1 329 ? 93.395 43.296 56.677 1.00 27.25 253 ASP G O 1
ATOM 7549 N N . ASN G 1 330 ? 94.593 41.395 56.939 1.00 19.11 254 ASN G N 1
ATOM 7550 C CA . ASN G 1 330 ? 95.185 41.764 58.226 1.00 18.46 254 ASN G CA 1
ATOM 7551 C C . ASN G 1 330 ? 94.106 42.130 59.244 1.00 17.26 254 ASN G C 1
ATOM 7552 O O . ASN G 1 330 ? 94.112 43.211 59.836 1.00 23.60 254 ASN G O 1
ATOM 7557 N N . SER G 1 331 ? 93.165 41.203 59.438 1.00 17.28 255 SER G N 1
ATOM 7558 C CA . SER G 1 331 ? 92.060 41.372 60.385 1.00 13.52 255 SER G CA 1
ATOM 7559 C C . SER G 1 331 ? 91.248 42.629 60.077 1.00 17.84 255 SER G C 1
ATOM 7560 O O . SER G 1 331 ? 90.786 43.330 60.980 1.00 18.41 255 SER G O 1
ATOM 7563 N N . ASP G 1 332 ? 91.071 42.918 58.788 1.00 16.38 256 ASP G N 1
ATOM 7564 C CA . ASP G 1 332 ? 90.274 44.060 58.340 1.00 16.20 256 ASP G CA 1
ATOM 7565 C C . ASP G 1 332 ? 89.396 43.580 57.189 1.00 17.58 256 ASP G C 1
ATOM 7566 O O . ASP G 1 332 ? 89.862 43.462 56.052 1.00 21.60 256 ASP G O 1
ATOM 7571 N N . ILE G 1 333 ? 88.131 43.308 57.487 1.00 18.26 257 ILE G N 1
ATOM 7572 C CA . ILE G 1 333 ? 87.199 42.807 56.484 1.00 15.85 257 ILE G CA 1
ATOM 7573 C C . ILE G 1 333 ? 86.700 43.970 55.642 1.00 16.65 257 ILE G C 1
ATOM 7574 O O . ILE G 1 333 ? 86.197 44.968 56.172 1.00 23.00 257 ILE G O 1
ATOM 7579 N N . LYS G 1 334 ? 86.836 43.846 54.323 1.00 16.24 258 LYS G N 1
ATOM 7580 C CA . LYS G 1 334 ? 86.393 44.876 53.398 1.00 14.27 258 LYS G CA 1
ATOM 7581 C C . LYS G 1 334 ? 85.803 44.222 52.159 1.00 17.47 258 LYS G C 1
ATOM 7582 O O . LYS G 1 334 ? 86.121 43.077 51.829 1.00 17.28 258 LYS G O 1
ATOM 7588 N N . VAL G 1 335 ? 84.938 44.965 51.473 1.00 17.97 259 VAL G N 1
ATOM 7589 C CA . VAL G 1 335 ? 84.250 44.491 50.280 1.00 14.39 259 VAL G CA 1
ATOM 7590 C C . VAL G 1 335 ? 84.848 45.195 49.071 1.00 19.58 259 VAL G C 1
ATOM 7591 O O . VAL G 1 335 ? 84.868 46.430 49.009 1.00 15.17 259 VAL G O 1
ATOM 7595 N N . VAL G 1 336 ? 85.332 44.411 48.113 1.00 18.51 260 VAL G N 1
ATOM 7596 C CA . VAL G 1 336 ? 85.943 44.952 46.903 1.00 15.33 260 VAL G CA 1
ATOM 7597 C C . VAL G 1 336 ? 85.271 44.321 45.689 1.00 15.52 260 VAL G C 1
ATOM 7598 O O . VAL G 1 336 ? 84.803 43.175 45.766 1.00 21.49 260 VAL G O 1
ATOM 7602 N N . PRO G 1 337 ? 85.186 45.023 44.562 1.00 13.38 261 PRO G N 1
ATOM 7603 C CA . PRO G 1 337 ? 84.582 44.427 43.367 1.00 13.55 261 PRO G CA 1
ATOM 7604 C C . PRO G 1 337 ? 85.479 43.357 42.765 1.00 17.97 261 PRO G C 1
ATOM 7605 O O . PRO G 1 337 ? 86.675 43.269 43.052 1.00 25.12 261 PRO G O 1
ATOM 7609 N N . ARG G 1 338 ? 84.867 42.521 41.921 1.00 21.90 262 ARG G N 1
ATOM 7610 C CA . ARG G 1 338 ? 85.617 41.465 41.249 1.00 19.13 262 ARG G CA 1
ATOM 7611 C C . ARG G 1 338 ? 86.734 42.038 40.386 1.00 19.23 262 ARG G C 1
ATOM 7612 O O . ARG G 1 338 ? 87.804 41.430 40.270 1.00 24.20 262 ARG G O 1
ATOM 7620 N N . ARG G 1 339 ? 86.507 43.199 39.779 1.00 20.81 263 ARG G N 1
ATOM 7621 C CA . ARG G 1 339 ? 87.554 43.873 39.027 1.00 16.87 263 ARG G CA 1
ATOM 7622 C C . ARG G 1 339 ? 88.677 44.316 39.958 1.00 21.28 263 ARG G C 1
ATOM 7623 O O . ARG G 1 339 ? 88.456 44.626 41.132 1.00 24.90 263 ARG G O 1
ATOM 7631 N N . LYS G 1 340 ? 89.897 44.339 39.415 1.00 21.26 264 LYS G N 1
ATOM 7632 C CA . LYS G 1 340 ? 91.098 44.684 40.177 1.00 18.11 264 LYS G CA 1
ATOM 7633 C C . LYS G 1 340 ? 91.262 43.774 41.393 1.00 18.06 264 LYS G C 1
ATOM 7634 O O . LYS G 1 340 ? 91.648 44.215 42.477 1.00 20.23 264 LYS G O 1
ATOM 7640 N N . ALA G 1 341 ? 90.960 42.490 41.208 1.00 12.65 265 ALA G N 1
ATOM 7641 C CA . ALA G 1 341 ? 91.111 41.499 42.262 1.00 15.46 265 ALA G CA 1
ATOM 7642 C C . ALA G 1 341 ? 91.284 40.132 41.619 1.00 15.01 265 ALA G C 1
ATOM 7643 O O . ALA G 1 341 ? 90.592 39.806 40.651 1.00 19.70 265 ALA G O 1
ATOM 7645 N N . LYS G 1 342 ? 92.205 39.340 42.162 1.00 19.52 266 LYS G N 1
ATOM 7646 C CA . LYS G 1 342 ? 92.489 38.012 41.638 1.00 17.01 266 LYS G CA 1
ATOM 7647 C C . LYS G 1 342 ? 92.493 37.009 42.780 1.00 18.20 266 LYS G C 1
ATOM 7648 O O . LYS G 1 342 ? 93.084 37.259 43.834 1.00 23.55 266 LYS G O 1
ATOM 7654 N N . ILE G 1 343 ? 91.836 35.874 42.562 1.00 14.35 267 ILE G N 1
ATOM 7655 C CA . ILE G 1 343 ? 91.738 34.812 43.557 1.00 16.48 267 ILE G CA 1
ATOM 7656 C C . ILE G 1 343 ? 92.703 33.702 43.167 1.00 19.74 267 ILE G C 1
ATOM 7657 O O . ILE G 1 343 ? 92.629 33.167 42.054 1.00 20.44 267 ILE G O 1
ATOM 7662 N N . ILE G 1 344 ? 93.604 33.355 44.079 1.00 20.10 268 ILE G N 1
ATOM 7663 C CA . ILE G 1 344 ? 94.591 32.314 43.826 1.00 17.93 268 ILE G CA 1
ATOM 7664 C C . ILE G 1 344 ? 94.433 31.180 44.832 1.00 12.94 268 ILE G C 1
ATOM 7665 O O . ILE G 1 344 ? 94.298 30.016 44.455 1.00 17.88 268 ILE G O 1
ATOM 7670 N N . LEU H 1 78 ? 59.191 22.160 42.164 1.00 23.78 2 LEU H N 1
ATOM 7671 C CA . LEU H 1 78 ? 58.360 22.169 40.967 1.00 14.54 2 LEU H CA 1
ATOM 7672 C C . LEU H 1 78 ? 58.823 21.112 39.970 1.00 16.88 2 LEU H C 1
ATOM 7673 O O . LEU H 1 78 ? 58.151 20.102 39.765 1.00 18.68 2 LEU H O 1
ATOM 7678 N N . ASP H 1 79 ? 59.979 21.356 39.350 1.00 20.52 3 ASP H N 1
ATOM 7679 C CA . ASP H 1 79 ? 60.499 20.425 38.354 1.00 14.94 3 ASP H CA 1
ATOM 7680 C C . ASP H 1 79 ? 60.956 19.115 38.985 1.00 14.47 3 ASP H C 1
ATOM 7681 O O . ASP H 1 79 ? 60.952 18.074 38.318 1.00 21.40 3 ASP H O 1
ATOM 7686 N N . GLY H 1 80 ? 61.349 19.144 40.256 1.00 15.04 4 GLY H N 1
ATOM 7687 C CA . GLY H 1 80 ? 61.886 17.984 40.933 1.00 14.56 4 GLY H CA 1
ATOM 7688 C C . GLY H 1 80 ? 60.884 17.096 41.631 1.00 18.79 4 GLY H C 1
ATOM 7689 O O . GLY H 1 80 ? 61.290 16.212 42.388 1.00 22.08 4 GLY H O 1
ATOM 7690 N N . ILE H 1 81 ? 59.584 17.302 41.411 1.00 18.29 5 ILE H N 1
ATOM 7691 C CA . ILE H 1 81 ? 58.577 16.486 42.086 1.00 13.59 5 ILE H CA 1
ATOM 7692 C C . ILE H 1 81 ? 58.665 15.032 41.632 1.00 14.51 5 ILE H C 1
ATOM 7693 O O . ILE H 1 81 ? 58.577 14.106 42.448 1.00 20.44 5 ILE H O 1
ATOM 7698 N N . ASP H 1 82 ? 58.835 14.806 40.327 1.00 19.22 6 ASP H N 1
ATOM 7699 C CA . ASP H 1 82 ? 58.964 13.440 39.825 1.00 13.15 6 ASP H CA 1
ATOM 7700 C C . ASP H 1 82 ? 60.226 12.772 40.358 1.00 20.66 6 ASP H C 1
ATOM 7701 O O . ASP H 1 82 ? 60.208 11.589 40.721 1.00 17.86 6 ASP H O 1
ATOM 7706 N N . LYS H 1 83 ? 61.334 13.517 40.409 1.00 20.57 7 LYS H N 1
ATOM 7707 C CA . LYS H 1 83 ? 62.566 12.973 40.967 1.00 16.15 7 LYS H CA 1
ATOM 7708 C C . LYS H 1 83 ? 62.391 12.621 42.438 1.00 18.72 7 LYS H C 1
ATOM 7709 O O . LYS H 1 83 ? 62.888 11.588 42.901 1.00 24.31 7 LYS H O 1
ATOM 7715 N N . ALA H 1 84 ? 61.691 13.473 43.191 1.00 20.95 8 ALA H N 1
ATOM 7716 C CA . ALA H 1 84 ? 61.432 13.185 44.597 1.00 13.22 8 ALA H CA 1
ATOM 7717 C C . ALA H 1 84 ? 60.562 11.947 44.756 1.00 18.10 8 ALA H C 1
ATOM 7718 O O . ALA H 1 84 ? 60.793 11.130 45.652 1.00 23.61 8 ALA H O 1
ATOM 7720 N N . GLN H 1 85 ? 59.548 11.800 43.901 1.00 17.28 9 GLN H N 1
ATOM 7721 C CA . GLN H 1 85 ? 58.701 10.613 43.952 1.00 15.54 9 GLN H CA 1
ATOM 7722 C C . GLN H 1 85 ? 59.515 9.353 43.683 1.00 18.50 9 GLN H C 1
ATOM 7723 O O . GLN H 1 85 ? 59.382 8.347 44.393 1.00 23.46 9 GLN H O 1
ATOM 7729 N N . GLU H 1 86 ? 60.376 9.397 42.663 1.00 21.06 10 GLU H N 1
ATOM 7730 C CA . GLU H 1 86 ? 61.217 8.243 42.354 1.00 21.15 10 GLU H CA 1
ATOM 7731 C C . GLU H 1 86 ? 62.168 7.927 43.502 1.00 22.95 10 GLU H C 1
ATOM 7732 O O . GLU H 1 86 ? 62.340 6.759 43.873 1.00 24.84 10 GLU H O 1
ATOM 7738 N N . GLU H 1 87 ? 62.793 8.958 44.079 1.00 18.22 11 GLU H N 1
ATOM 7739 C CA . GLU H 1 87 ? 63.722 8.747 45.184 1.00 18.58 11 GLU H CA 1
ATOM 7740 C C . GLU H 1 87 ? 63.012 8.161 46.397 1.00 21.73 11 GLU H C 1
ATOM 7741 O O . GLU H 1 87 ? 63.543 7.268 47.066 1.00 20.41 11 GLU H O 1
ATOM 7747 N N . HIS H 1 88 ? 61.810 8.658 46.700 1.00 23.85 12 HIS H N 1
ATOM 7748 C CA . HIS H 1 88 ? 61.052 8.136 47.832 1.00 18.21 12 HIS H CA 1
ATOM 7749 C C . HIS H 1 88 ? 60.639 6.690 47.599 1.00 16.43 12 HIS H C 1
ATOM 7750 O O . HIS H 1 88 ? 60.683 5.868 48.522 1.00 18.86 12 HIS H O 1
ATOM 7757 N N . GLU H 1 89 ? 60.222 6.360 46.374 1.00 20.45 13 GLU H N 1
ATOM 7758 C CA . GLU H 1 89 ? 59.855 4.979 46.077 1.00 17.65 13 GLU H CA 1
ATOM 7759 C C . GLU H 1 89 ? 61.059 4.052 46.183 1.00 19.80 13 GLU H C 1
ATOM 7760 O O . GLU H 1 89 ? 60.942 2.924 46.676 1.00 21.47 13 GLU H O 1
ATOM 7766 N N . LYS H 1 90 ? 62.227 4.508 45.724 1.00 20.64 14 LYS H N 1
ATOM 7767 C CA . LYS H 1 90 ? 63.403 3.644 45.719 1.00 18.81 14 LYS H CA 1
ATOM 7768 C C . LYS H 1 90 ? 63.993 3.474 47.117 1.00 18.33 14 LYS H C 1
ATOM 7769 O O . LYS H 1 90 ? 64.408 2.371 47.487 1.00 22.12 14 LYS H O 1
ATOM 7775 N N . TYR H 1 91 ? 64.040 4.548 47.908 1.00 15.62 15 TYR H N 1
ATOM 7776 C CA . TYR H 1 91 ? 64.812 4.550 49.143 1.00 16.10 15 TYR H CA 1
ATOM 7777 C C . TYR H 1 91 ? 63.995 4.824 50.399 1.00 22.42 15 TYR H C 1
ATOM 7778 O O . TYR H 1 91 ? 64.573 4.861 51.491 1.00 24.41 15 TYR H O 1
ATOM 7787 N N . HIS H 1 92 ? 62.678 5.013 50.283 1.00 22.73 16 HIS H N 1
ATOM 7788 C CA . HIS H 1 92 ? 61.807 5.264 51.435 1.00 19.15 16 HIS H CA 1
ATOM 7789 C C . HIS H 1 92 ? 62.282 6.469 52.246 1.00 12.49 16 HIS H C 1
ATOM 7790 O O . HIS H 1 92 ? 62.342 6.429 53.476 1.00 19.47 16 HIS H O 1
ATOM 7797 N N . SER H 1 93 ? 62.624 7.551 51.551 1.00 19.63 17 SER H N 1
ATOM 7798 C CA . SER H 1 93 ? 63.146 8.734 52.217 1.00 18.06 17 SER H CA 1
ATOM 7799 C C . SER H 1 93 ? 62.015 9.561 52.825 1.00 19.40 17 SER H C 1
ATOM 7800 O O . SER H 1 93 ? 60.868 9.532 52.371 1.00 22.33 17 SER H O 1
ATOM 7803 N N . ASN H 1 94 ? 62.357 10.307 53.872 1.00 16.50 18 ASN H N 1
ATOM 7804 C CA . ASN H 1 94 ? 61.410 11.190 54.533 1.00 15.74 18 ASN H CA 1
ATOM 7805 C C . ASN H 1 94 ? 61.320 12.526 53.797 1.00 14.36 18 ASN H C 1
ATOM 7806 O O . ASN H 1 94 ? 62.086 12.813 52.876 1.00 19.83 18 ASN H O 1
ATOM 7811 N N . TRP H 1 95 ? 60.360 13.351 54.221 1.00 12.53 19 TRP H N 1
ATOM 7812 C CA . TRP H 1 95 ? 60.088 14.594 53.506 1.00 15.24 19 TRP H CA 1
ATOM 7813 C C . TRP H 1 95 ? 61.228 15.595 53.643 1.00 12.64 19 TRP H C 1
ATOM 7814 O O . TRP H 1 95 ? 61.472 16.381 52.720 1.00 16.72 19 TRP H O 1
ATOM 7825 N N . ARG H 1 96 ? 61.931 15.590 54.779 1.00 16.66 20 ARG H N 1
ATOM 7826 C CA . ARG H 1 96 ? 63.031 16.529 54.972 1.00 13.36 20 ARG H CA 1
ATOM 7827 C C . ARG H 1 96 ? 64.130 16.315 53.939 1.00 13.03 20 ARG H C 1
ATOM 7828 O O . ARG H 1 96 ? 64.657 17.280 53.371 1.00 23.83 20 ARG H O 1
ATOM 7836 N N . ALA H 1 97 ? 64.487 15.054 53.680 1.00 16.75 21 ALA H N 1
ATOM 7837 C CA . ALA H 1 97 ? 65.542 14.764 52.714 1.00 13.41 21 ALA H CA 1
ATOM 7838 C C . ALA H 1 97 ? 65.140 15.188 51.307 1.00 17.52 21 ALA H C 1
ATOM 7839 O O . ALA H 1 97 ? 65.950 15.762 50.570 1.00 22.57 21 ALA H O 1
ATOM 7841 N N . MET H 1 98 ? 63.895 14.909 50.914 1.00 16.93 22 MET H N 1
ATOM 7842 C CA . MET H 1 98 ? 63.433 15.302 49.586 1.00 13.12 22 MET H CA 1
ATOM 7843 C C . MET H 1 98 ? 63.403 16.818 49.443 1.00 19.37 22 MET H C 1
ATOM 7844 O O . MET H 1 98 ? 63.799 17.364 48.406 1.00 23.64 22 MET H O 1
ATOM 7849 N N . ALA H 1 99 ? 62.927 17.517 50.476 1.00 19.05 23 ALA H N 1
ATOM 7850 C CA . ALA H 1 99 ? 62.884 18.974 50.425 1.00 12.69 23 ALA H CA 1
ATOM 7851 C C . ALA H 1 99 ? 64.284 19.566 50.330 1.00 18.13 23 ALA H C 1
ATOM 7852 O O . ALA H 1 99 ? 64.522 20.495 49.548 1.00 22.41 23 ALA H O 1
ATOM 7854 N N . SER H 1 100 ? 65.227 19.041 51.116 1.00 18.49 24 SER H N 1
ATOM 7855 C CA . SER H 1 100 ? 66.572 19.609 51.139 1.00 13.65 24 SER H CA 1
ATOM 7856 C C . SER H 1 100 ? 67.317 19.329 49.839 1.00 15.33 24 SER H C 1
ATOM 7857 O O . SER H 1 100 ? 67.942 20.228 49.264 1.00 16.87 24 SER H O 1
ATOM 7860 N N . ASP H 1 101 ? 67.266 18.084 49.359 1.00 15.45 25 ASP H N 1
ATOM 7861 C CA . ASP H 1 101 ? 68.074 17.704 48.205 1.00 14.19 25 ASP H CA 1
ATOM 7862 C C . ASP H 1 101 ? 67.490 18.240 46.903 1.00 16.69 25 ASP H C 1
ATOM 7863 O O . ASP H 1 101 ? 68.235 18.667 46.012 1.00 18.08 25 ASP H O 1
ATOM 7868 N N . PHE H 1 102 ? 66.165 18.225 46.769 1.00 16.41 26 PHE H N 1
ATOM 7869 C CA . PHE H 1 102 ? 65.507 18.533 45.506 1.00 8.44 26 PHE H CA 1
ATOM 7870 C C . PHE H 1 102 ? 64.849 19.908 45.492 1.00 16.63 26 PHE H C 1
ATOM 7878 N N . ASN H 1 103 ? 65.150 20.760 46.468 1.00 14.09 27 ASN H N 1
ATOM 7879 C CA . ASN H 1 103 ? 64.652 22.134 46.485 1.00 12.45 27 ASN H CA 1
ATOM 7880 C C . ASN H 1 103 ? 63.136 22.169 46.296 1.00 18.64 27 ASN H C 1
ATOM 7881 O O . ASN H 1 103 ? 62.609 22.796 45.374 1.00 18.29 27 ASN H O 1
ATOM 7886 N N . LEU H 1 104 ? 62.430 21.475 47.183 1.00 17.35 28 LEU H N 1
ATOM 7887 C CA . LEU H 1 104 ? 60.978 21.475 47.161 1.00 14.12 28 LEU H CA 1
ATOM 7888 C C . LEU H 1 104 ? 60.425 22.049 48.461 1.00 15.30 28 LEU H C 1
ATOM 7889 O O . LEU H 1 104 ? 61.054 21.928 49.516 1.00 19.39 28 LEU H O 1
ATOM 7894 N N . PRO H 1 105 ? 59.260 22.689 48.417 1.00 18.49 29 PRO H N 1
ATOM 7895 C CA . PRO H 1 105 ? 58.620 23.148 49.653 1.00 14.74 29 PRO H CA 1
ATOM 7896 C C . PRO H 1 105 ? 58.273 21.973 50.548 1.00 10.49 29 PRO H C 1
ATOM 7897 O O . PRO H 1 105 ? 57.935 20.886 50.055 1.00 14.09 29 PRO H O 1
ATOM 7901 N N . PRO H 1 106 ? 58.358 22.149 51.868 1.00 15.73 30 PRO H N 1
ATOM 7902 C CA . PRO H 1 106 ? 58.139 21.012 52.777 1.00 9.71 30 PRO H CA 1
ATOM 7903 C C . PRO H 1 106 ? 56.774 20.362 52.635 1.00 10.21 30 PRO H C 1
ATOM 7904 O O . PRO H 1 106 ? 56.646 19.159 52.890 1.00 18.42 30 PRO H O 1
ATOM 7908 N N . VAL H 1 107 ? 55.747 21.120 52.244 1.00 5.62 31 VAL H N 1
ATOM 7909 C CA . VAL H 1 107 ? 54.405 20.557 52.127 1.00 12.08 31 VAL H CA 1
ATOM 7910 C C . VAL H 1 107 ? 54.342 19.526 51.003 1.00 14.63 31 VAL H C 1
ATOM 7911 O O . VAL H 1 107 ? 53.703 18.476 51.146 1.00 15.52 31 VAL H O 1
ATOM 7915 N N . VAL H 1 108 ? 54.989 19.806 49.870 1.00 13.60 32 VAL H N 1
ATOM 7916 C CA . VAL H 1 108 ? 54.975 18.861 48.756 1.00 15.16 32 VAL H CA 1
ATOM 7917 C C . VAL H 1 108 ? 55.697 17.574 49.135 1.00 16.60 32 VAL H C 1
ATOM 7918 O O . VAL H 1 108 ? 55.229 16.468 48.832 1.00 19.74 32 VAL H O 1
ATOM 7922 N N . ALA H 1 109 ? 56.846 17.693 49.802 1.00 16.43 33 ALA H N 1
ATOM 7923 C CA . ALA H 1 109 ? 57.569 16.506 50.245 1.00 16.29 33 ALA H CA 1
ATOM 7924 C C . ALA H 1 109 ? 56.765 15.726 51.278 1.00 13.55 33 ALA H C 1
ATOM 7925 O O . ALA H 1 109 ? 56.793 14.490 51.293 1.00 22.33 33 ALA H O 1
ATOM 7927 N N . LYS H 1 110 ? 56.050 16.432 52.157 1.00 19.35 34 LYS H N 1
ATOM 7928 C CA . LYS H 1 110 ? 55.187 15.762 53.124 1.00 12.22 34 LYS H CA 1
ATOM 7929 C C . LYS H 1 110 ? 54.074 14.992 52.424 1.00 15.76 34 LYS H C 1
ATOM 7930 O O . LYS H 1 110 ? 53.760 13.857 52.801 1.00 25.08 34 LYS H O 1
ATOM 7936 N N . GLU H 1 111 ? 53.471 15.592 51.397 1.00 21.11 35 GLU H N 1
ATOM 7937 C CA . GLU H 1 111 ? 52.450 14.886 50.629 1.00 18.27 35 GLU H CA 1
ATOM 7938 C C . GLU H 1 111 ? 53.034 13.659 49.942 1.00 16.30 35 GLU H C 1
ATOM 7939 O O . GLU H 1 111 ? 52.397 12.600 49.897 1.00 23.01 35 GLU H O 1
ATOM 7945 N N . ILE H 1 112 ? 54.248 13.783 49.402 1.00 18.30 36 ILE H N 1
ATOM 7946 C CA . ILE H 1 112 ? 54.891 12.651 48.740 1.00 16.70 36 ILE H CA 1
ATOM 7947 C C . ILE H 1 112 ? 55.138 11.522 49.734 1.00 15.05 36 ILE H C 1
ATOM 7948 O O . ILE H 1 112 ? 54.868 10.348 49.449 1.00 17.68 36 ILE H O 1
ATOM 7953 N N . VAL H 1 113 ? 55.649 11.859 50.921 1.00 19.26 37 VAL H N 1
ATOM 7954 C CA . VAL H 1 113 ? 55.975 10.829 51.904 1.00 16.28 37 VAL H CA 1
ATOM 7955 C C . VAL H 1 113 ? 54.704 10.206 52.473 1.00 16.29 37 VAL H C 1
ATOM 7956 O O . VAL H 1 113 ? 54.701 9.038 52.881 1.00 20.88 37 VAL H O 1
ATOM 7960 N N . ALA H 1 114 ? 53.606 10.964 52.511 1.00 19.10 38 ALA H N 1
ATOM 7961 C CA . ALA H 1 114 ? 52.346 10.426 53.007 1.00 15.87 38 ALA H CA 1
ATOM 7962 C C . ALA H 1 114 ? 51.530 9.726 51.930 1.00 15.71 38 ALA H C 1
ATOM 7963 O O . ALA H 1 114 ? 50.531 9.076 52.258 1.00 23.94 38 ALA H O 1
ATOM 7965 N N . SER H 1 115 ? 51.924 9.836 50.660 1.00 18.57 39 SER H N 1
ATOM 7966 C CA . SER H 1 115 ? 51.183 9.203 49.577 1.00 16.25 39 SER H CA 1
ATOM 7967 C C . SER H 1 115 ? 51.444 7.707 49.462 1.00 19.95 39 SER H C 1
ATOM 7968 O O . SER H 1 115 ? 50.724 7.029 48.720 1.00 25.04 39 SER H O 1
ATOM 7971 N N . CYS H 1 116 ? 52.440 7.176 50.166 1.00 19.33 40 CYS H N 1
ATOM 7972 C CA . CYS H 1 116 ? 52.789 5.763 50.094 1.00 19.01 40 CYS H CA 1
ATOM 7973 C C . CYS H 1 116 ? 52.512 5.105 51.437 1.00 20.93 40 CYS H C 1
ATOM 7974 O O . CYS H 1 116 ? 53.012 5.559 52.472 1.00 23.77 40 CYS H O 1
ATOM 7977 N N . ASP H 1 117 ? 51.717 4.031 51.417 1.00 17.28 41 ASP H N 1
ATOM 7978 C CA . ASP H 1 117 ? 51.398 3.317 52.646 1.00 18.56 41 ASP H CA 1
ATOM 7979 C C . ASP H 1 117 ? 52.527 2.392 53.085 1.00 16.44 41 ASP H C 1
ATOM 7980 O O . ASP H 1 117 ? 52.600 2.031 54.265 1.00 21.27 41 ASP H O 1
ATOM 7985 N N . LYS H 1 118 ? 53.408 2.002 52.162 1.00 19.32 42 LYS H N 1
ATOM 7986 C CA . LYS H 1 118 ? 54.505 1.105 52.504 1.00 18.42 42 LYS H CA 1
ATOM 7987 C C . LYS H 1 118 ? 55.616 1.797 53.281 1.00 18.39 42 LYS H C 1
ATOM 7988 O O . LYS H 1 118 ? 56.489 1.110 53.821 1.00 15.55 42 LYS H O 1
ATOM 7994 N N . CYS H 1 119 ? 55.607 3.125 53.351 1.00 22.51 43 CYS H N 1
ATOM 7995 C CA . CYS H 1 119 ? 56.635 3.876 54.059 1.00 15.82 43 CYS H CA 1
ATOM 7996 C C . CYS H 1 119 ? 56.240 4.228 55.487 1.00 18.64 43 CYS H C 1
ATOM 7999 N N . GLN H 1 120 ? 55.085 3.764 55.953 1.00 15.92 44 GLN H N 1
ATOM 8000 C CA . GLN H 1 120 ? 54.642 4.042 57.314 1.00 15.76 44 GLN H CA 1
ATOM 8001 C C . GLN H 1 120 ? 54.826 2.820 58.208 1.00 20.32 44 GLN H C 1
ATOM 8002 O O . GLN H 1 120 ? 55.867 2.165 58.174 1.00 22.38 44 GLN H O 1
ATOM 8008 N N . SER H 1 133 ? 57.469 13.192 72.208 1.00 12.88 57 SER H N 1
ATOM 8009 C CA . SER H 1 133 ? 58.889 12.968 72.462 1.00 11.20 57 SER H CA 1
ATOM 8010 C C . SER H 1 133 ? 59.613 14.276 72.842 1.00 6.80 57 SER H C 1
ATOM 8013 N N . PRO H 1 134 ? 59.549 15.302 71.988 1.00 10.16 58 PRO H N 1
ATOM 8014 C CA . PRO H 1 134 ? 60.273 16.555 72.297 1.00 6.85 58 PRO H CA 1
ATOM 8015 C C . PRO H 1 134 ? 59.735 17.307 73.493 1.00 9.00 58 PRO H C 1
ATOM 8016 O O . PRO H 1 134 ? 60.442 18.166 74.039 1.00 6.99 58 PRO H O 1
ATOM 8020 N N . GLY H 1 135 ? 58.513 17.018 73.935 1.00 2.89 59 GLY H N 1
ATOM 8021 C CA . GLY H 1 135 ? 57.943 17.707 75.080 1.00 4.88 59 GLY H CA 1
ATOM 8022 C C . GLY H 1 135 ? 57.656 16.799 76.254 1.00 6.69 59 GLY H C 1
ATOM 8023 O O . GLY H 1 135 ? 56.747 17.070 77.041 1.00 4.46 59 GLY H O 1
ATOM 8024 N N . ILE H 1 136 ? 58.435 15.731 76.395 1.00 9.58 60 ILE H N 1
ATOM 8025 C CA . ILE H 1 136 ? 58.256 14.746 77.455 1.00 5.12 60 ILE H CA 1
ATOM 8026 C C . ILE H 1 136 ? 59.382 14.905 78.468 1.00 0.86 60 ILE H C 1
ATOM 8027 O O . ILE H 1 136 ? 60.558 14.995 78.093 1.00 6.83 60 ILE H O 1
ATOM 8032 N N . TRP H 1 137 ? 59.018 14.956 79.747 1.00 0.00 61 TRP H N 1
ATOM 8033 C CA . TRP H 1 137 ? 59.962 15.100 80.844 1.00 0.00 61 TRP H CA 1
ATOM 8034 C C . TRP H 1 137 ? 59.610 14.104 81.939 1.00 3.82 61 TRP H C 1
ATOM 8035 O O . TRP H 1 137 ? 58.432 13.904 82.247 1.00 3.02 61 TRP H O 1
ATOM 8046 N N . GLN H 1 138 ? 60.627 13.480 82.524 1.00 0.00 62 GLN H N 1
ATOM 8047 C CA . GLN H 1 138 ? 60.438 12.626 83.689 1.00 5.71 62 GLN H CA 1
ATOM 8048 C C . GLN H 1 138 ? 60.886 13.365 84.941 1.00 4.16 62 GLN H C 1
ATOM 8049 O O . GLN H 1 138 ? 62.006 13.884 84.995 1.00 7.60 62 GLN H O 1
ATOM 8055 N N . LEU H 1 139 ? 60.015 13.399 85.944 1.00 3.02 63 LEU H N 1
ATOM 8056 C CA . LEU H 1 139 ? 60.243 14.128 87.182 1.00 3.26 63 LEU H CA 1
ATOM 8057 C C . LEU H 1 139 ? 60.344 13.150 88.344 1.00 7.80 63 LEU H C 1
ATOM 8058 O O . LEU H 1 139 ? 59.485 12.277 88.501 1.00 2.14 63 LEU H O 1
ATOM 8063 N N . ASP H 1 140 ? 61.391 13.299 89.153 1.00 5.43 64 ASP H N 1
ATOM 8064 C CA . ASP H 1 140 ? 61.590 12.438 90.308 1.00 10.87 64 ASP H CA 1
ATOM 8065 C C . ASP H 1 140 ? 62.360 13.194 91.379 1.00 7.47 64 ASP H C 1
ATOM 8066 O O . ASP H 1 140 ? 63.054 14.175 91.102 1.00 15.78 64 ASP H O 1
ATOM 8071 N N . CYS H 1 141 ? 62.225 12.718 92.614 1.00 12.83 65 CYS H N 1
ATOM 8072 C CA . CYS H 1 141 ? 62.954 13.240 93.762 1.00 11.77 65 CYS H CA 1
ATOM 8073 C C . CYS H 1 141 ? 64.021 12.247 94.194 1.00 13.13 65 CYS H C 1
ATOM 8074 O O . CYS H 1 141 ? 63.759 11.044 94.295 1.00 21.84 65 CYS H O 1
ATOM 8077 N N . THR H 1 142 ? 65.221 12.754 94.452 1.00 13.76 66 THR H N 1
ATOM 8078 C CA . THR H 1 142 ? 66.285 11.968 95.054 1.00 12.34 66 THR H CA 1
ATOM 8079 C C . THR H 1 142 ? 66.681 12.593 96.386 1.00 12.24 66 THR H C 1
ATOM 8080 O O . THR H 1 142 ? 66.422 13.770 96.646 1.00 20.13 66 THR H O 1
ATOM 8084 N N . HIS H 1 143 ? 67.298 11.781 97.237 1.00 17.47 67 HIS H N 1
ATOM 8085 C CA . HIS H 1 143 ? 67.722 12.202 98.565 1.00 16.78 67 HIS H CA 1
ATOM 8086 C C . HIS H 1 143 ? 69.242 12.208 98.630 1.00 16.77 67 HIS H C 1
ATOM 8087 O O . HIS H 1 143 ? 69.892 11.282 98.133 1.00 25.19 67 HIS H O 1
ATOM 8094 N N . LEU H 1 144 ? 69.802 13.251 99.238 1.00 13.96 68 LEU H N 1
ATOM 8095 C CA . LEU H 1 144 ? 71.247 13.393 99.334 1.00 10.48 68 LEU H CA 1
ATOM 8096 C C . LEU H 1 144 ? 71.576 14.314 100.498 1.00 11.47 68 LEU H C 1
ATOM 8097 O O . LEU H 1 144 ? 71.096 15.450 100.543 1.00 16.62 68 LEU H O 1
ATOM 8102 N N . GLU H 1 145 ? 72.386 13.813 101.435 1.00 18.47 69 GLU H N 1
ATOM 8103 C CA . GLU H 1 145 ? 72.819 14.574 102.608 1.00 11.80 69 GLU H CA 1
ATOM 8104 C C . GLU H 1 145 ? 71.636 15.086 103.425 1.00 15.17 69 GLU H C 1
ATOM 8105 O O . GLU H 1 145 ? 71.691 16.175 104.002 1.00 15.85 69 GLU H O 1
ATOM 8111 N N . GLY H 1 146 ? 70.556 14.310 103.479 1.00 15.81 70 GLY H N 1
ATOM 8112 C CA . GLY H 1 146 ? 69.372 14.710 104.205 1.00 9.54 70 GLY H CA 1
ATOM 8113 C C . GLY H 1 146 ? 68.530 15.765 103.529 1.00 12.82 70 GLY H C 1
ATOM 8114 O O . GLY H 1 146 ? 67.580 16.265 104.146 1.00 11.63 70 GLY H O 1
ATOM 8115 N N . LYS H 1 147 ? 68.840 16.123 102.287 1.00 16.96 71 LYS H N 1
ATOM 8116 C CA . LYS H 1 147 ? 68.100 17.130 101.544 1.00 9.32 71 LYS H CA 1
ATOM 8117 C C . LYS H 1 147 ? 67.448 16.499 100.321 1.00 6.43 71 LYS H C 1
ATOM 8118 O O . LYS H 1 147 ? 67.944 15.512 99.769 1.00 13.76 71 LYS H O 1
ATOM 8124 N N . VAL H 1 148 ? 66.328 17.077 99.905 1.00 8.04 72 VAL H N 1
ATOM 8125 C CA . VAL H 1 148 ? 65.553 16.580 98.776 1.00 10.28 72 VAL H CA 1
ATOM 8126 C C . VAL H 1 148 ? 65.989 17.321 97.521 1.00 12.25 72 VAL H C 1
ATOM 8127 O O . VAL H 1 148 ? 65.989 18.558 97.489 1.00 7.37 72 VAL H O 1
ATOM 8131 N N . ILE H 1 149 ? 66.367 16.570 96.492 1.00 11.48 73 ILE H N 1
ATOM 8132 C CA . ILE H 1 149 ? 66.736 17.125 95.196 1.00 5.99 73 ILE H CA 1
ATOM 8133 C C . ILE H 1 149 ? 65.710 16.653 94.177 1.00 7.36 73 ILE H C 1
ATOM 8134 O O . ILE H 1 149 ? 65.586 15.449 93.921 1.00 14.36 73 ILE H O 1
ATOM 8139 N N . LEU H 1 150 ? 64.986 17.598 93.588 1.00 1.62 74 LEU H N 1
ATOM 8140 C CA . LEU H 1 150 ? 63.986 17.286 92.575 1.00 9.26 74 LEU H CA 1
ATOM 8141 C C . LEU H 1 150 ? 64.606 17.475 91.196 1.00 1.39 74 LEU H C 1
ATOM 8142 O O . LEU H 1 150 ? 65.077 18.567 90.864 1.00 8.63 74 LEU H O 1
ATOM 8147 N N . VAL H 1 151 ? 64.611 16.408 90.403 1.00 6.11 75 VAL H N 1
ATOM 8148 C CA . VAL H 1 151 ? 65.328 16.358 89.136 1.00 4.22 75 VAL H CA 1
ATOM 8149 C C . VAL H 1 151 ? 64.328 16.229 87.997 1.00 0.23 75 VAL H C 1
ATOM 8150 O O . VAL H 1 151 ? 63.358 15.467 88.090 1.00 12.97 75 VAL H O 1
ATOM 8154 N N . ALA H 1 152 ? 64.571 16.976 86.924 1.00 10.90 76 ALA H N 1
ATOM 8155 C CA . ALA H 1 152 ? 63.794 16.892 85.697 1.00 2.64 76 ALA H CA 1
ATOM 8156 C C . ALA H 1 152 ? 64.733 16.530 84.559 1.00 3.00 76 ALA H C 1
ATOM 8157 O O . ALA H 1 152 ? 65.801 17.133 84.419 1.00 7.46 76 ALA H O 1
ATOM 8159 N N . VAL H 1 153 ? 64.339 15.550 83.750 1.00 1.44 77 VAL H N 1
ATOM 8160 C CA . VAL H 1 153 ? 65.128 15.106 82.609 1.00 3.57 77 VAL H CA 1
ATOM 8161 C C . VAL H 1 153 ? 64.280 15.209 81.351 1.00 0.00 77 VAL H C 1
ATOM 8162 O O . VAL H 1 153 ? 63.160 14.690 81.303 1.00 0.00 77 VAL H O 1
ATOM 8166 N N . HIS H 1 154 ? 64.811 15.888 80.338 1.00 4.96 78 HIS H N 1
ATOM 8167 C CA . HIS H 1 154 ? 64.200 15.876 79.014 1.00 0.36 78 HIS H CA 1
ATOM 8168 C C . HIS H 1 154 ? 64.597 14.579 78.321 1.00 3.49 78 HIS H C 1
ATOM 8169 O O . HIS H 1 154 ? 65.772 14.378 77.999 1.00 1.21 78 HIS H O 1
ATOM 8176 N N . VAL H 1 155 ? 63.619 13.700 78.092 1.00 5.38 79 VAL H N 1
ATOM 8177 C CA . VAL H 1 155 ? 63.923 12.323 77.700 1.00 0.73 79 VAL H CA 1
ATOM 8178 C C . VAL H 1 155 ? 64.700 12.288 76.392 1.00 5.38 79 VAL H C 1
ATOM 8179 O O . VAL H 1 155 ? 65.705 11.578 76.270 1.00 13.19 79 VAL H O 1
ATOM 8183 N N . ALA H 1 156 ? 64.262 13.066 75.402 1.00 2.31 80 ALA H N 1
ATOM 8184 C CA . ALA H 1 156 ? 64.858 12.994 74.073 1.00 0.00 80 ALA H CA 1
ATOM 8185 C C . ALA H 1 156 ? 66.323 13.409 74.055 1.00 1.27 80 ALA H C 1
ATOM 8186 O O . ALA H 1 156 ? 67.108 12.829 73.296 1.00 13.96 80 ALA H O 1
ATOM 8188 N N . SER H 1 157 ? 66.716 14.386 74.866 1.00 0.00 81 SER H N 1
ATOM 8189 C CA . SER H 1 157 ? 68.051 14.963 74.775 1.00 3.40 81 SER H CA 1
ATOM 8190 C C . SER H 1 157 ? 68.989 14.564 75.902 1.00 1.45 81 SER H C 1
ATOM 8191 O O . SER H 1 157 ? 70.201 14.527 75.683 1.00 5.36 81 SER H O 1
ATOM 8194 N N . GLY H 1 158 ? 68.475 14.256 77.087 1.00 0.35 82 GLY H N 1
ATOM 8195 C CA . GLY H 1 158 ? 69.324 14.082 78.245 1.00 1.45 82 GLY H CA 1
ATOM 8196 C C . GLY H 1 158 ? 69.555 15.337 79.060 1.00 4.20 82 GLY H C 1
ATOM 8197 O O . GLY H 1 158 ? 70.367 15.314 79.995 1.00 4.69 82 GLY H O 1
ATOM 8198 N N . TYR H 1 159 ? 68.873 16.425 78.733 1.00 0.08 83 TYR H N 1
ATOM 8199 C CA . TYR H 1 159 ? 69.051 17.687 79.435 1.00 0.38 83 TYR H CA 1
ATOM 8200 C C . TYR H 1 159 ? 68.407 17.628 80.818 1.00 1.99 83 TYR H C 1
ATOM 8201 O O . TYR H 1 159 ? 67.346 17.026 81.001 1.00 2.95 83 TYR H O 1
ATOM 8210 N N . ILE H 1 160 ? 69.052 18.261 81.799 1.00 6.82 84 ILE H N 1
ATOM 8211 C CA . ILE H 1 160 ? 68.688 18.121 83.205 1.00 1.69 84 ILE H CA 1
ATOM 8212 C C . ILE H 1 160 ? 68.352 19.482 83.799 1.00 3.83 84 ILE H C 1
ATOM 8213 O O . ILE H 1 160 ? 69.078 20.460 83.596 1.00 5.27 84 ILE H O 1
ATOM 8218 N N . GLU H 1 161 ? 67.241 19.534 84.534 1.00 3.04 85 GLU H N 1
ATOM 8219 C CA . GLU H 1 161 ? 66.896 20.650 85.404 1.00 1.83 85 GLU H CA 1
ATOM 8220 C C . GLU H 1 161 ? 66.719 20.108 86.815 1.00 1.58 85 GLU H C 1
ATOM 8221 O O . GLU H 1 161 ? 65.871 19.242 87.042 1.00 7.40 85 GLU H O 1
ATOM 8227 N N . ALA H 1 162 ? 67.514 20.611 87.757 1.00 4.88 86 ALA H N 1
ATOM 8228 C CA . ALA H 1 162 ? 67.482 20.107 89.123 1.00 0.00 86 ALA H CA 1
ATOM 8229 C C . ALA H 1 162 ? 67.757 21.231 90.109 1.00 7.93 86 ALA H C 1
ATOM 8230 O O . ALA H 1 162 ? 68.554 22.134 89.842 1.00 12.33 86 ALA H O 1
ATOM 8232 N N . GLU H 1 163 ? 67.092 21.157 91.261 1.00 7.89 87 GLU H N 1
ATOM 8233 C CA . GLU H 1 163 ? 67.334 22.091 92.349 1.00 6.07 87 GLU H CA 1
ATOM 8234 C C . GLU H 1 163 ? 66.938 21.440 93.667 1.00 8.50 87 GLU H C 1
ATOM 8235 O O . GLU H 1 163 ? 65.996 20.645 93.725 1.00 6.98 87 GLU H O 1
ATOM 8241 N N . VAL H 1 164 ? 67.676 21.783 94.722 1.00 9.52 88 VAL H N 1
ATOM 8242 C CA . VAL H 1 164 ? 67.311 21.363 96.068 1.00 4.17 88 VAL H CA 1
ATOM 8243 C C . VAL H 1 164 ? 66.033 22.078 96.488 1.00 6.64 88 VAL H C 1
ATOM 8244 O O . VAL H 1 164 ? 65.901 23.295 96.318 1.00 7.54 88 VAL H O 1
ATOM 8248 N N . ILE H 1 165 ? 65.087 21.324 97.038 1.00 4.95 89 ILE H N 1
ATOM 8249 C CA . ILE H 1 165 ? 63.827 21.895 97.508 1.00 6.83 89 ILE H CA 1
ATOM 8250 C C . ILE H 1 165 ? 63.721 21.683 99.015 1.00 12.21 89 ILE H C 1
ATOM 8251 O O . ILE H 1 165 ? 64.243 20.687 99.536 1.00 10.44 89 ILE H O 1
ATOM 8256 N N . PRO H 1 166 ? 63.084 22.599 99.753 1.00 13.43 90 PRO H N 1
ATOM 8257 C CA . PRO H 1 166 ? 63.045 22.455 101.220 1.00 12.04 90 PRO H CA 1
ATOM 8258 C C . PRO H 1 166 ? 62.338 21.200 101.701 1.00 10.34 90 PRO H C 1
ATOM 8259 O O . PRO H 1 166 ? 62.737 20.625 102.720 1.00 16.64 90 PRO H O 1
ATOM 8263 N N . ALA H 1 167 ? 61.295 20.759 101.002 1.00 11.04 91 ALA H N 1
ATOM 8264 C CA . ALA H 1 167 ? 60.546 19.588 101.430 1.00 13.11 91 ALA H CA 1
ATOM 8265 C C . ALA H 1 167 ? 59.901 18.930 100.221 1.00 11.24 91 ALA H C 1
ATOM 8266 O O . ALA H 1 167 ? 59.697 19.560 99.180 1.00 16.67 91 ALA H O 1
ATOM 8268 N N . GLU H 1 168 ? 59.572 17.647 100.377 1.00 12.59 92 GLU H N 1
ATOM 8269 C CA . GLU H 1 168 ? 58.965 16.856 99.308 1.00 10.62 92 GLU H CA 1
ATOM 8270 C C . GLU H 1 168 ? 57.447 16.942 99.440 1.00 17.08 92 GLU H C 1
ATOM 8271 O O . GLU H 1 168 ? 56.764 15.993 99.831 1.00 17.11 92 GLU H O 1
ATOM 8277 N N . THR H 1 169 ? 56.914 18.113 99.106 1.00 14.32 93 THR H N 1
ATOM 8278 C CA . THR H 1 169 ? 55.485 18.375 99.179 1.00 16.23 93 THR H CA 1
ATOM 8279 C C . THR H 1 169 ? 54.953 18.755 97.803 1.00 16.41 93 THR H C 1
ATOM 8280 O O . THR H 1 169 ? 55.703 18.922 96.838 1.00 18.99 93 THR H O 1
ATOM 8284 N N . GLY H 1 170 ? 53.627 18.886 97.728 1.00 15.29 94 GLY H N 1
ATOM 8285 C CA . GLY H 1 170 ? 52.997 19.288 96.485 1.00 11.15 94 GLY H CA 1
ATOM 8286 C C . GLY H 1 170 ? 53.296 20.718 96.084 1.00 9.42 94 GLY H C 1
ATOM 8287 O O . GLY H 1 170 ? 53.412 21.016 94.894 1.00 10.82 94 GLY H O 1
ATOM 8288 N N . GLN H 1 171 ? 53.413 21.621 97.061 1.00 12.56 95 GLN H N 1
ATOM 8289 C CA . GLN H 1 171 ? 53.615 23.033 96.748 1.00 11.20 95 GLN H CA 1
ATOM 8290 C C . GLN H 1 171 ? 54.939 23.259 96.025 1.00 16.34 95 GLN H C 1
ATOM 8291 O O . GLN H 1 171 ? 54.985 23.933 94.988 1.00 17.93 95 GLN H O 1
ATOM 8297 N N . GLU H 1 172 ? 56.027 22.698 96.557 1.00 11.41 96 GLU H N 1
ATOM 8298 C CA . GLU H 1 172 ? 57.329 22.886 95.930 1.00 10.60 96 GLU H CA 1
ATOM 8299 C C . GLU H 1 172 ? 57.408 22.193 94.578 1.00 7.92 96 GLU H C 1
ATOM 8300 O O . GLU H 1 172 ? 58.030 22.720 93.648 1.00 15.87 96 GLU H O 1
ATOM 8306 N N . THR H 1 173 ? 56.781 21.023 94.447 1.00 12.46 97 THR H N 1
ATOM 8307 C CA . THR H 1 173 ? 56.750 20.341 93.158 1.00 8.94 97 THR H CA 1
ATOM 8308 C C . THR H 1 173 ? 55.983 21.154 92.125 1.00 2.79 97 THR H C 1
ATOM 8309 O O . THR H 1 173 ? 56.411 21.269 90.970 1.00 0.77 97 THR H O 1
ATOM 8313 N N . ALA H 1 174 ? 54.848 21.732 92.523 1.00 8.30 98 ALA H N 1
ATOM 8314 C CA . ALA H 1 174 ? 54.076 22.568 91.612 1.00 5.86 98 ALA H CA 1
ATOM 8315 C C . ALA H 1 174 ? 54.858 23.810 91.209 1.00 7.38 98 ALA H C 1
ATOM 8316 O O . ALA H 1 174 ? 54.836 24.212 90.040 1.00 3.14 98 ALA H O 1
ATOM 8318 N N . TYR H 1 175 ? 55.554 24.429 92.163 1.00 9.39 99 TYR H N 1
ATOM 8319 C CA . TYR H 1 175 ? 56.362 25.601 91.843 1.00 11.32 99 TYR H CA 1
ATOM 8320 C C . TYR H 1 175 ? 57.478 25.252 90.866 1.00 7.74 99 TYR H C 1
ATOM 8321 O O . TYR H 1 175 ? 57.704 25.972 89.885 1.00 1.41 99 TYR H O 1
ATOM 8330 N N . PHE H 1 176 ? 58.177 24.141 91.112 1.00 5.43 100 PHE H N 1
ATOM 8331 C CA . PHE H 1 176 ? 59.245 23.714 90.214 1.00 5.21 100 PHE H CA 1
ATOM 8332 C C . PHE H 1 176 ? 58.706 23.411 88.822 1.00 1.40 100 PHE H C 1
ATOM 8333 O O . PHE H 1 176 ? 59.330 23.765 87.815 1.00 9.52 100 PHE H O 1
ATOM 8341 N N . LEU H 1 177 ? 57.555 22.741 88.745 1.00 0.00 101 LEU H N 1
ATOM 8342 C CA . LEU H 1 177 ? 57.014 22.377 87.443 1.00 0.67 101 LEU H CA 1
ATOM 8343 C C . LEU H 1 177 ? 56.531 23.605 86.681 1.00 5.23 101 LEU H C 1
ATOM 8344 O O . LEU H 1 177 ? 56.690 23.683 85.459 1.00 0.00 101 LEU H O 1
ATOM 8349 N N . LEU H 1 178 ? 55.934 24.571 87.383 1.00 0.00 102 LEU H N 1
ATOM 8350 C CA . LEU H 1 178 ? 55.569 25.827 86.739 1.00 3.47 102 LEU H CA 1
ATOM 8351 C C . LEU H 1 178 ? 56.805 26.554 86.222 1.00 2.27 102 LEU H C 1
ATOM 8352 O O . LEU H 1 178 ? 56.796 27.099 85.110 1.00 0.06 102 LEU H O 1
ATOM 8357 N N . LYS H 1 179 ? 57.881 26.561 87.012 1.00 5.44 103 LYS H N 1
ATOM 8358 C CA . LYS H 1 179 ? 59.148 27.117 86.546 1.00 4.86 103 LYS H CA 1
ATOM 8359 C C . LYS H 1 179 ? 59.585 26.455 85.245 1.00 2.59 103 LYS H C 1
ATOM 8360 O O . LYS H 1 179 ? 59.832 27.132 84.238 1.00 0.90 103 LYS H O 1
ATOM 8366 N N . LEU H 1 180 ? 59.644 25.120 85.243 1.00 0.14 104 LEU H N 1
ATOM 8367 C CA . LEU H 1 180 ? 60.088 24.390 84.060 1.00 2.82 104 LEU H CA 1
ATOM 8368 C C . LEU H 1 180 ? 59.208 24.691 82.853 1.00 0.00 104 LEU H C 1
ATOM 8369 O O . LEU H 1 180 ? 59.716 24.925 81.751 1.00 0.05 104 LEU H O 1
ATOM 8374 N N . ALA H 1 181 ? 57.887 24.691 83.044 1.00 0.00 105 ALA H N 1
ATOM 8375 C CA . ALA H 1 181 ? 56.973 24.989 81.948 1.00 0.00 105 ALA H CA 1
ATOM 8376 C C . ALA H 1 181 ? 57.189 26.396 81.411 1.00 0.04 105 ALA H C 1
ATOM 8377 O O . ALA H 1 181 ? 57.032 26.632 80.209 1.00 3.43 105 ALA H O 1
ATOM 8379 N N . GLY H 1 182 ? 57.541 27.342 82.285 1.00 5.15 106 GLY H N 1
ATOM 8380 C CA . GLY H 1 182 ? 57.924 28.665 81.832 1.00 5.29 106 GLY H CA 1
ATOM 8381 C C . GLY H 1 182 ? 59.216 28.711 81.046 1.00 5.61 106 GLY H C 1
ATOM 8382 O O . GLY H 1 182 ? 59.337 29.525 80.125 1.00 10.12 106 GLY H O 1
ATOM 8383 N N . ARG H 1 183 ? 60.189 27.869 81.392 1.00 2.47 107 ARG H N 1
ATOM 8384 C CA . ARG H 1 183 ? 61.474 27.881 80.702 1.00 0.04 107 ARG H CA 1
ATOM 8385 C C . ARG H 1 183 ? 61.486 27.080 79.404 1.00 0.00 107 ARG H C 1
ATOM 8386 O O . ARG H 1 183 ? 62.064 27.542 78.416 1.00 4.70 107 ARG H O 1
ATOM 8394 N N . TRP H 1 184 ? 60.879 25.902 79.376 1.00 0.00 108 TRP H N 1
ATOM 8395 C CA . TRP H 1 184 ? 60.893 25.018 78.222 1.00 0.00 108 TRP H CA 1
ATOM 8396 C C . TRP H 1 184 ? 59.478 24.582 77.879 1.00 0.00 108 TRP H C 1
ATOM 8397 O O . TRP H 1 184 ? 58.595 24.582 78.741 1.00 5.30 108 TRP H O 1
ATOM 8408 N N . PRO H 1 185 ? 59.225 24.205 76.616 1.00 1.58 109 PRO H N 1
ATOM 8409 C CA . PRO H 1 185 ? 57.868 23.762 76.218 1.00 8.32 109 PRO H CA 1
ATOM 8410 C C . PRO H 1 185 ? 57.533 22.349 76.690 1.00 2.28 109 PRO H C 1
ATOM 8411 O O . PRO H 1 185 ? 57.678 21.351 75.986 1.00 14.15 109 PRO H O 1
ATOM 8415 N N . VAL H 1 186 ? 57.069 22.259 77.933 1.00 4.84 110 VAL H N 1
ATOM 8416 C CA . VAL H 1 186 ? 56.722 20.975 78.532 1.00 3.83 110 VAL H CA 1
ATOM 8417 C C . VAL H 1 186 ? 55.274 20.646 78.190 1.00 0.91 110 VAL H C 1
ATOM 8418 O O . VAL H 1 186 ? 54.365 21.436 78.467 1.00 12.16 110 VAL H O 1
ATOM 8422 N N . LYS H 1 187 ? 55.059 19.481 77.584 1.00 5.00 111 LYS H N 1
ATOM 8423 C CA . LYS H 1 187 ? 53.722 19.001 77.250 1.00 2.35 111 LYS H CA 1
ATOM 8424 C C . LYS H 1 187 ? 53.259 17.842 78.117 1.00 6.72 111 LYS H C 1
ATOM 8425 O O . LYS H 1 187 ? 52.066 17.748 78.411 1.00 13.28 111 LYS H O 1
ATOM 8431 N N . THR H 1 188 ? 54.166 16.960 78.527 1.00 5.94 112 THR H N 1
ATOM 8432 C CA . THR H 1 188 ? 53.806 15.805 79.335 1.00 4.35 112 THR H CA 1
ATOM 8433 C C . THR H 1 188 ? 54.906 15.552 80.354 1.00 6.96 112 THR H C 1
ATOM 8434 O O . THR H 1 188 ? 56.093 15.662 80.035 1.00 8.38 112 THR H O 1
ATOM 8438 N N . VAL H 1 189 ? 54.506 15.215 81.578 1.00 3.43 113 VAL H N 1
ATOM 8439 C CA . VAL H 1 189 ? 55.434 14.872 82.648 1.00 10.78 113 VAL H CA 1
ATOM 8440 C C . VAL H 1 189 ? 55.186 13.426 83.061 1.00 7.77 113 VAL H C 1
ATOM 8441 O O . VAL H 1 189 ? 54.034 13.011 83.235 1.00 8.65 113 VAL H O 1
ATOM 8445 N N . HIS H 1 190 ? 56.265 12.656 83.183 1.00 1.64 114 HIS H N 1
ATOM 8446 C CA . HIS H 1 190 ? 56.212 11.273 83.636 1.00 5.42 114 HIS H CA 1
ATOM 8447 C C . HIS H 1 190 ? 56.738 11.219 85.065 1.00 9.89 114 HIS H C 1
ATOM 8448 O O . HIS H 1 190 ? 57.850 11.685 85.335 1.00 3.78 114 HIS H O 1
ATOM 8455 N N . THR H 1 191 ? 55.949 10.650 85.973 1.00 11.98 115 THR H N 1
ATOM 8456 C CA . THR H 1 191 ? 56.302 10.613 87.386 1.00 3.94 115 THR H CA 1
ATOM 8457 C C . THR H 1 191 ? 56.050 9.214 87.940 1.00 5.18 115 THR H C 1
ATOM 8458 O O . THR H 1 191 ? 55.597 8.312 87.229 1.00 20.91 115 THR H O 1
ATOM 8462 N N . ASP H 1 192 ? 56.343 9.040 89.228 1.00 11.44 116 ASP H N 1
ATOM 8463 C CA . ASP H 1 192 ? 56.309 7.735 89.876 1.00 13.01 116 ASP H CA 1
ATOM 8464 C C . ASP H 1 192 ? 55.138 7.561 90.838 1.00 16.16 116 ASP H C 1
ATOM 8465 O O . ASP H 1 192 ? 55.222 6.729 91.748 1.00 16.49 116 ASP H O 1
ATOM 8470 N N . ASN H 1 193 ? 54.060 8.328 90.667 1.00 19.61 117 ASN H N 1
ATOM 8471 C CA . ASN H 1 193 ? 52.865 8.225 91.506 1.00 16.18 117 ASN H CA 1
ATOM 8472 C C . ASN H 1 193 ? 53.164 8.513 92.975 1.00 15.95 117 ASN H C 1
ATOM 8473 O O . ASN H 1 193 ? 52.521 7.957 93.867 1.00 15.42 117 ASN H O 1
ATOM 8478 N N . GLY H 1 194 ? 54.139 9.377 93.238 1.00 17.42 118 GLY H N 1
ATOM 8479 C CA . GLY H 1 194 ? 54.463 9.745 94.600 1.00 12.01 118 GLY H CA 1
ATOM 8480 C C . GLY H 1 194 ? 53.443 10.698 95.195 1.00 13.01 118 GLY H C 1
ATOM 8481 O O . GLY H 1 194 ? 52.565 11.235 94.519 1.00 15.52 118 GLY H O 1
ATOM 8482 N N . SER H 1 195 ? 53.570 10.905 96.508 1.00 15.54 119 SER H N 1
ATOM 8483 C CA . SER H 1 195 ? 52.632 11.774 97.213 1.00 13.28 119 SER H CA 1
ATOM 8484 C C . SER H 1 195 ? 52.711 13.207 96.700 1.00 11.81 119 SER H C 1
ATOM 8485 O O . SER H 1 195 ? 51.680 13.858 96.498 1.00 17.18 119 SER H O 1
ATOM 8488 N N . ASN H 1 196 ? 53.925 13.713 96.481 1.00 13.30 120 ASN H N 1
ATOM 8489 C CA . ASN H 1 196 ? 54.093 15.073 95.986 1.00 0.60 120 ASN H CA 1
ATOM 8490 C C . ASN H 1 196 ? 53.705 15.219 94.522 1.00 6.09 120 ASN H C 1
ATOM 8491 O O . ASN H 1 196 ? 53.466 16.342 94.070 1.00 11.60 120 ASN H O 1
ATOM 8496 N N . PHE H 1 197 ? 53.639 14.120 93.773 1.00 9.63 121 PHE H N 1
ATOM 8497 C CA . PHE H 1 197 ? 53.283 14.185 92.364 1.00 7.48 121 PHE H CA 1
ATOM 8498 C C . PHE H 1 197 ? 51.795 14.005 92.105 1.00 9.69 121 PHE H C 1
ATOM 8499 O O . PHE H 1 197 ? 51.314 14.416 91.044 1.00 14.85 121 PHE H O 1
ATOM 8507 N N . THR H 1 198 ? 51.058 13.408 93.037 1.00 10.90 122 THR H N 1
ATOM 8508 C CA . THR H 1 198 ? 49.621 13.226 92.901 1.00 11.00 122 THR H CA 1
ATOM 8509 C C . THR H 1 198 ? 48.821 14.271 93.664 1.00 13.13 122 THR H C 1
ATOM 8510 O O . THR H 1 198 ? 47.596 14.147 93.758 1.00 19.82 122 THR H O 1
ATOM 8514 N N . SER H 1 199 ? 49.478 15.294 94.202 1.00 16.08 123 SER H N 1
ATOM 8515 C CA . SER H 1 199 ? 48.789 16.310 94.979 1.00 7.79 123 SER H CA 1
ATOM 8516 C C . SER H 1 199 ? 47.904 17.170 94.082 1.00 8.50 123 SER H C 1
ATOM 8517 O O . SER H 1 199 ? 48.118 17.286 92.872 1.00 11.65 123 SER H O 1
ATOM 8520 N N . THR H 1 200 ? 46.891 17.778 94.700 1.00 17.32 124 THR H N 1
ATOM 8521 C CA . THR H 1 200 ? 45.989 18.650 93.956 1.00 9.66 124 THR H CA 1
ATOM 8522 C C . THR H 1 200 ? 46.698 19.905 93.466 1.00 4.45 124 THR H C 1
ATOM 8523 O O . THR H 1 200 ? 46.341 20.440 92.411 1.00 15.69 124 THR H O 1
ATOM 8527 N N . THR H 1 201 ? 47.689 20.393 94.212 1.00 8.54 125 THR H N 1
ATOM 8528 C CA . THR H 1 201 ? 48.443 21.564 93.774 1.00 6.21 125 THR H CA 1
ATOM 8529 C C . THR H 1 201 ? 49.192 21.277 92.479 1.00 8.42 125 THR H C 1
ATOM 8530 O O . THR H 1 201 ? 49.201 22.098 91.554 1.00 19.63 125 THR H O 1
ATOM 8534 N N . VAL H 1 202 ? 49.821 20.106 92.395 1.00 2.65 126 VAL H N 1
ATOM 8535 C CA . VAL H 1 202 ? 50.556 19.732 91.191 1.00 8.33 126 VAL H CA 1
ATOM 8536 C C . VAL H 1 202 ? 49.608 19.561 90.011 1.00 1.91 126 VAL H C 1
ATOM 8537 O O . VAL H 1 202 ? 49.911 19.984 88.890 1.00 4.59 126 VAL H O 1
ATOM 8541 N N . LYS H 1 203 ? 48.454 18.935 90.242 1.00 6.91 127 LYS H N 1
ATOM 8542 C CA . LYS H 1 203 ? 47.473 18.770 89.175 1.00 5.03 127 LYS H CA 1
ATOM 8543 C C . LYS H 1 203 ? 46.953 20.119 88.695 1.00 8.55 127 LYS H C 1
ATOM 8544 O O . LYS H 1 203 ? 46.760 20.325 87.492 1.00 12.13 127 LYS H O 1
ATOM 8550 N N . ALA H 1 204 ? 46.721 21.049 89.623 1.00 4.26 128 ALA H N 1
ATOM 8551 C CA . ALA H 1 204 ? 46.284 22.388 89.246 1.00 5.79 128 ALA H CA 1
ATOM 8552 C C . ALA H 1 204 ? 47.352 23.112 88.437 1.00 8.32 128 ALA H C 1
ATOM 8553 O O . ALA H 1 204 ? 47.040 23.799 87.458 1.00 4.74 128 ALA H O 1
ATOM 8555 N N . ALA H 1 205 ? 48.620 22.972 88.833 1.00 5.71 129 ALA H N 1
ATOM 8556 C CA . ALA H 1 205 ? 49.705 23.576 88.064 1.00 8.10 129 ALA H CA 1
ATOM 8557 C C . ALA H 1 205 ? 49.777 22.988 86.661 1.00 5.41 129 ALA H C 1
ATOM 8558 O O . ALA H 1 205 ? 49.960 23.718 85.679 1.00 2.22 129 ALA H O 1
ATOM 8560 N N . CYS H 1 206 ? 49.634 21.665 86.551 1.00 6.16 130 CYS H N 1
ATOM 8561 C CA . CYS H 1 206 ? 49.658 21.015 85.245 1.00 5.25 130 CYS H CA 1
ATOM 8562 C C . CYS H 1 206 ? 48.497 21.475 84.378 1.00 2.88 130 CYS H C 1
ATOM 8563 O O . CYS H 1 206 ? 48.660 21.689 83.171 1.00 1.24 130 CYS H O 1
ATOM 8566 N N . TRP H 1 207 ? 47.311 21.612 84.974 1.00 1.60 131 TRP H N 1
ATOM 8567 C CA . TRP H 1 207 ? 46.160 22.103 84.227 1.00 3.97 131 TRP H CA 1
ATOM 8568 C C . TRP H 1 207 ? 46.379 23.538 83.766 1.00 3.31 131 TRP H C 1
ATOM 8569 O O . TRP H 1 207 ? 45.994 23.904 82.650 1.00 3.45 131 TRP H O 1
ATOM 8580 N N . TRP H 1 208 ? 46.983 24.369 84.617 1.00 0.00 132 TRP H N 1
ATOM 8581 C CA . TRP H 1 208 ? 47.238 25.751 84.226 1.00 0.00 132 TRP H CA 1
ATOM 8582 C C . TRP H 1 208 ? 48.237 25.824 83.081 1.00 0.00 132 TRP H C 1
ATOM 8583 O O . TRP H 1 208 ? 48.031 26.565 82.114 1.00 0.73 132 TRP H O 1
ATOM 8594 N N . ALA H 1 209 ? 49.321 25.056 83.165 1.00 4.74 133 ALA H N 1
ATOM 8595 C CA . ALA H 1 209 ? 50.356 25.090 82.141 1.00 0.37 133 ALA H CA 1
ATOM 8596 C C . ALA H 1 209 ? 50.056 24.176 80.961 1.00 2.43 133 ALA H C 1
ATOM 8597 O O . ALA H 1 209 ? 50.878 24.097 80.041 1.00 4.80 133 ALA H O 1
ATOM 8599 N N . GLY H 1 210 ? 48.916 23.494 80.961 1.00 6.49 134 GLY H N 1
ATOM 8600 C CA . GLY H 1 210 ? 48.600 22.553 79.902 1.00 1.06 134 GLY H CA 1
ATOM 8601 C C . GLY H 1 210 ? 49.523 21.354 79.845 1.00 0.00 134 GLY H C 1
ATOM 8602 O O . GLY H 1 210 ? 49.882 20.907 78.749 1.00 7.30 134 GLY H O 1
ATOM 8603 N N . ILE H 1 211 ? 49.918 20.821 80.999 1.00 6.05 135 ILE H N 1
ATOM 8604 C CA . ILE H 1 211 ? 50.814 19.672 81.076 1.00 4.03 135 ILE H CA 1
ATOM 8605 C C . ILE H 1 211 ? 49.993 18.418 81.337 1.00 8.57 135 ILE H C 1
ATOM 8606 O O . ILE H 1 211 ? 49.089 18.415 82.182 1.00 14.10 135 ILE H O 1
ATOM 8611 N N . LYS H 1 212 ? 50.310 17.349 80.614 1.00 1.58 136 LYS H N 1
ATOM 8612 C CA . LYS H 1 212 ? 49.643 16.065 80.779 1.00 7.87 136 LYS H CA 1
ATOM 8613 C C . LYS H 1 212 ? 50.444 15.231 81.775 1.00 7.53 136 LYS H C 1
ATOM 8614 O O . LYS H 1 212 ? 51.660 15.078 81.629 1.00 11.69 136 LYS H O 1
ATOM 8620 N N . GLN H 1 213 ? 49.766 14.703 82.790 1.00 10.84 137 GLN H N 1
ATOM 8621 C CA . GLN H 1 213 ? 50.409 13.919 83.836 1.00 7.62 137 GLN H CA 1
ATOM 8622 C C . GLN H 1 213 ? 50.260 12.432 83.550 1.00 8.44 137 GLN H C 1
ATOM 8623 O O . GLN H 1 213 ? 49.146 11.940 83.345 1.00 15.07 137 GLN H O 1
ATOM 8629 N N . GLU H 1 214 ? 51.383 11.722 83.550 1.00 8.53 138 GLU H N 1
ATOM 8630 C CA . GLU H 1 214 ? 51.394 10.274 83.423 1.00 11.58 138 GLU H CA 1
ATOM 8631 C C . GLU H 1 214 ? 52.158 9.671 84.590 1.00 7.18 138 GLU H C 1
ATOM 8632 O O . GLU H 1 214 ? 53.290 10.071 84.878 1.00 10.46 138 GLU H O 1
ATOM 8638 N N . PHE H 1 215 ? 51.534 8.706 85.255 1.00 15.50 139 PHE H N 1
ATOM 8639 C CA . PHE H 1 215 ? 52.146 8.051 86.402 1.00 10.24 139 PHE H CA 1
ATOM 8640 C C . PHE H 1 215 ? 52.437 6.587 86.096 1.00 15.29 139 PHE H C 1
ATOM 8641 O O . PHE H 1 215 ? 53.576 6.217 85.815 1.00 18.33 139 PHE H O 1
ATOM 8649 N N . GLY H 1 225 ? 63.217 4.477 83.102 1.00 18.12 149 GLY H N 1
ATOM 8650 C CA . GLY H 1 225 ? 64.505 4.108 83.660 1.00 17.49 149 GLY H CA 1
ATOM 8651 C C . GLY H 1 225 ? 65.581 5.148 83.419 1.00 14.85 149 GLY H C 1
ATOM 8652 O O . GLY H 1 225 ? 66.671 5.069 83.986 1.00 16.72 149 GLY H O 1
ATOM 8653 N N . VAL H 1 226 ? 65.273 6.123 82.562 1.00 13.74 150 VAL H N 1
ATOM 8654 C CA . VAL H 1 226 ? 66.220 7.198 82.277 1.00 13.33 150 VAL H CA 1
ATOM 8655 C C . VAL H 1 226 ? 66.486 8.020 83.531 1.00 11.95 150 VAL H C 1
ATOM 8656 O O . VAL H 1 226 ? 67.635 8.373 83.831 1.00 20.94 150 VAL H O 1
ATOM 8660 N N . ILE H 1 227 ? 65.431 8.329 84.286 1.00 17.80 151 ILE H N 1
ATOM 8661 C CA . ILE H 1 227 ? 65.562 9.228 85.428 1.00 13.69 151 ILE H CA 1
ATOM 8662 C C . ILE H 1 227 ? 66.445 8.614 86.507 1.00 14.16 151 ILE H C 1
ATOM 8663 O O . ILE H 1 227 ? 67.187 9.324 87.192 1.00 22.35 151 ILE H O 1
ATOM 8668 N N . GLU H 1 228 ? 66.388 7.292 86.677 1.00 19.34 152 GLU H N 1
ATOM 8669 C CA . GLU H 1 228 ? 67.218 6.642 87.689 1.00 19.50 152 GLU H CA 1
ATOM 8670 C C . GLU H 1 228 ? 68.701 6.749 87.343 1.00 20.31 152 GLU H C 1
ATOM 8671 O O . GLU H 1 228 ? 69.526 7.147 88.180 1.00 28.29 152 GLU H O 1
ATOM 8677 N N . SER H 1 229 ? 69.056 6.402 86.104 1.00 13.71 153 SER H N 1
ATOM 8678 C CA . SER H 1 229 ? 70.447 6.501 85.677 1.00 17.49 153 SER H CA 1
ATOM 8679 C C . SER H 1 229 ? 70.931 7.943 85.731 1.00 20.23 153 SER H C 1
ATOM 8680 O O . SER H 1 229 ? 72.096 8.206 86.055 1.00 24.55 153 SER H O 1
ATOM 8683 N N . MET H 1 230 ? 70.048 8.895 85.424 1.00 18.44 154 MET H N 1
ATOM 8684 C CA . MET H 1 230 ? 70.460 10.293 85.442 1.00 15.37 154 MET H CA 1
ATOM 8685 C C . MET H 1 230 ? 70.572 10.834 86.860 1.00 16.40 154 MET H C 1
ATOM 8686 O O . MET H 1 230 ? 71.404 11.708 87.117 1.00 21.56 154 MET H O 1
ATOM 8691 N N . ASN H 1 231 ? 69.762 10.331 87.793 1.00 16.85 155 ASN H N 1
ATOM 8692 C CA . ASN H 1 231 ? 69.995 10.635 89.199 1.00 13.00 155 ASN H CA 1
ATOM 8693 C C . ASN H 1 231 ? 71.358 10.118 89.631 1.00 16.06 155 ASN H C 1
ATOM 8694 O O . ASN H 1 231 ? 72.095 10.805 90.347 1.00 21.67 155 ASN H O 1
ATOM 8699 N N . LYS H 1 232 ? 71.716 8.911 89.186 1.00 15.74 156 LYS H N 1
ATOM 8700 C CA . LYS H 1 232 ? 73.042 8.377 89.486 1.00 16.67 156 LYS H CA 1
ATOM 8701 C C . LYS H 1 232 ? 74.144 9.269 88.918 1.00 16.00 156 LYS H C 1
ATOM 8702 O O . LYS H 1 232 ? 75.127 9.575 89.607 1.00 24.59 156 LYS H O 1
ATOM 8708 N N . GLU H 1 233 ? 73.994 9.699 87.663 1.00 14.74 157 GLU H N 1
ATOM 8709 C CA . GLU H 1 233 ? 75.009 10.544 87.035 1.00 13.60 157 GLU H CA 1
ATOM 8710 C C . GLU H 1 233 ? 75.118 11.897 87.729 1.00 16.87 157 GLU H C 1
ATOM 8711 O O . GLU H 1 233 ? 76.226 12.407 87.950 1.00 19.62 157 GLU H O 1
ATOM 8717 N N . LEU H 1 234 ? 73.978 12.501 88.068 1.00 14.01 158 LEU H N 1
ATOM 8718 C CA . LEU H 1 234 ? 73.994 13.774 88.776 1.00 7.80 158 LEU H CA 1
ATOM 8719 C C . LEU H 1 234 ? 74.647 13.629 90.140 1.00 11.69 158 LEU H C 1
ATOM 8720 O O . LEU H 1 234 ? 75.398 14.509 90.569 1.00 16.08 158 LEU H O 1
ATOM 8725 N N . LYS H 1 235 ? 74.378 12.520 90.835 1.00 10.56 159 LYS H N 1
ATOM 8726 C CA . LYS H 1 235 ? 75.040 12.270 92.109 1.00 11.71 159 LYS H CA 1
ATOM 8727 C C . LYS H 1 235 ? 76.545 12.132 91.926 1.00 14.04 159 LYS H C 1
ATOM 8728 O O . LYS H 1 235 ? 77.324 12.609 92.758 1.00 10.97 159 LYS H O 1
ATOM 8734 N N . LYS H 1 236 ? 76.972 11.476 90.846 1.00 10.67 160 LYS H N 1
ATOM 8735 C CA . LYS H 1 236 ? 78.401 11.359 90.570 1.00 11.95 160 LYS H CA 1
ATOM 8736 C C . LYS H 1 236 ? 79.038 12.731 90.371 1.00 12.18 160 LYS H C 1
ATOM 8737 O O . LYS H 1 236 ? 80.083 13.040 90.956 1.00 14.03 160 LYS H O 1
ATOM 8743 N N . ILE H 1 237 ? 78.410 13.578 89.552 1.00 11.26 161 ILE H N 1
ATOM 8744 C CA . ILE H 1 237 ? 78.979 14.903 89.304 1.00 8.04 161 ILE H CA 1
ATOM 8745 C C . ILE H 1 237 ? 78.961 15.738 90.580 1.00 4.11 161 ILE H C 1
ATOM 8746 O O . ILE H 1 237 ? 79.882 16.523 90.840 1.00 14.37 161 ILE H O 1
ATOM 8751 N N . ILE H 1 238 ? 77.918 15.578 91.397 1.00 8.88 162 ILE H N 1
ATOM 8752 C CA . ILE H 1 238 ? 77.837 16.297 92.665 1.00 4.04 162 ILE H CA 1
ATOM 8753 C C . ILE H 1 238 ? 78.959 15.860 93.593 1.00 9.95 162 ILE H C 1
ATOM 8754 O O . ILE H 1 238 ? 79.567 16.683 94.283 1.00 16.29 162 ILE H O 1
ATOM 8759 N N . GLY H 1 239 ? 79.248 14.561 93.639 1.00 9.54 163 GLY H N 1
ATOM 8760 C CA . GLY H 1 239 ? 80.368 14.101 94.440 1.00 12.43 163 GLY H CA 1
ATOM 8761 C C . GLY H 1 239 ? 81.695 14.584 93.889 1.00 14.38 163 GLY H C 1
ATOM 8762 O O . GLY H 1 239 ? 82.667 14.746 94.629 1.00 21.37 163 GLY H O 1
ATOM 8763 N N . GLN H 1 240 ? 81.749 14.825 92.579 1.00 11.13 164 GLN H N 1
ATOM 8764 C CA . GLN H 1 240 ? 82.964 15.360 91.977 1.00 8.85 164 GLN H CA 1
ATOM 8765 C C . GLN H 1 240 ? 83.182 16.822 92.356 1.00 11.28 164 GLN H C 1
ATOM 8766 O O . GLN H 1 240 ? 84.321 17.243 92.591 1.00 17.99 164 GLN H O 1
ATOM 8772 N N . VAL H 1 241 ? 82.111 17.612 92.420 1.00 13.01 165 VAL H N 1
ATOM 8773 C CA . VAL H 1 241 ? 82.232 19.059 92.594 1.00 8.94 165 VAL H CA 1
ATOM 8774 C C . VAL H 1 241 ? 81.688 19.534 93.938 1.00 10.93 165 VAL H C 1
ATOM 8775 O O . VAL H 1 241 ? 81.420 20.729 94.103 1.00 18.21 165 VAL H O 1
ATOM 8779 N N . ARG H 1 242 ? 81.516 18.634 94.908 1.00 11.10 166 ARG H N 1
ATOM 8780 C CA . ARG H 1 242 ? 80.974 19.040 96.201 1.00 10.53 166 ARG H CA 1
ATOM 8781 C C . ARG H 1 242 ? 81.937 19.940 96.964 1.00 14.59 166 ARG H C 1
ATOM 8782 O O . ARG H 1 242 ? 81.511 20.897 97.622 1.00 19.05 166 ARG H O 1
ATOM 8790 N N . ASP H 1 243 ? 83.237 19.652 96.894 1.00 12.41 167 ASP H N 1
ATOM 8791 C CA . ASP H 1 243 ? 84.215 20.425 97.648 1.00 11.07 167 ASP H CA 1
ATOM 8792 C C . ASP H 1 243 ? 84.329 21.869 97.174 1.00 9.08 167 ASP H C 1
ATOM 8793 O O . ASP H 1 243 ? 84.912 22.692 97.889 1.00 15.84 167 ASP H O 1
ATOM 8798 N N . GLN H 1 244 ? 83.791 22.195 96.004 1.00 11.62 168 GLN H N 1
ATOM 8799 C CA . GLN H 1 244 ? 83.860 23.543 95.459 1.00 7.58 168 GLN H CA 1
ATOM 8800 C C . GLN H 1 244 ? 82.776 24.463 96.002 1.00 7.54 168 GLN H C 1
ATOM 8801 O O . GLN H 1 244 ? 82.749 25.643 95.640 1.00 12.96 168 GLN H O 1
ATOM 8807 N N . ALA H 1 245 ? 81.885 23.962 96.855 1.00 8.65 169 ALA H N 1
ATOM 8808 C CA . ALA H 1 245 ? 80.811 24.781 97.392 1.00 11.50 169 ALA H CA 1
ATOM 8809 C C . ALA H 1 245 ? 80.542 24.389 98.835 1.00 14.05 169 ALA H C 1
ATOM 8810 O O . ALA H 1 245 ? 80.791 23.251 99.244 1.00 18.31 169 ALA H O 1
ATOM 8812 N N . GLU H 1 246 ? 80.032 25.351 99.607 1.00 13.08 170 GLU H N 1
ATOM 8813 C CA . GLU H 1 246 ? 79.668 25.074 100.992 1.00 13.20 170 GLU H CA 1
ATOM 8814 C C . GLU H 1 246 ? 78.285 24.445 101.087 1.00 15.00 170 GLU H C 1
ATOM 8815 O O . GLU H 1 246 ? 78.065 23.530 101.890 1.00 20.91 170 GLU H O 1
ATOM 8821 N N . HIS H 1 247 ? 77.342 24.917 100.279 1.00 14.30 171 HIS H N 1
ATOM 8822 C CA . HIS H 1 247 ? 75.963 24.458 100.331 1.00 11.24 171 HIS H CA 1
ATOM 8823 C C . HIS H 1 247 ? 75.685 23.461 99.214 1.00 15.16 171 HIS H C 1
ATOM 8824 O O . HIS H 1 247 ? 76.297 23.506 98.144 1.00 22.46 171 HIS H O 1
ATOM 8831 N N . LEU H 1 248 ? 74.743 22.553 99.480 1.00 15.24 172 LEU H N 1
ATOM 8832 C CA . LEU H 1 248 ? 74.455 21.482 98.532 1.00 9.49 172 LEU H CA 1
ATOM 8833 C C . LEU H 1 248 ? 73.786 22.018 97.271 1.00 6.74 172 LEU H C 1
ATOM 8834 O O . LEU H 1 248 ? 73.994 21.482 96.178 1.00 11.67 172 LEU H O 1
ATOM 8839 N N . LYS H 1 249 ? 72.973 23.069 97.400 1.00 9.45 173 LYS H N 1
ATOM 8840 C CA . LYS H 1 249 ? 72.261 23.591 96.238 1.00 12.03 173 LYS H CA 1
ATOM 8841 C C . LYS H 1 249 ? 73.223 24.154 95.196 1.00 6.96 173 LYS H C 1
ATOM 8842 O O . LYS H 1 249 ? 73.033 23.952 93.988 1.00 12.83 173 LYS H O 1
ATOM 8848 N N . THR H 1 250 ? 74.266 24.857 95.641 1.00 5.88 174 THR H N 1
ATOM 8849 C CA . THR H 1 250 ? 75.241 25.398 94.702 1.00 4.56 174 THR H CA 1
ATOM 8850 C C . THR H 1 250 ? 75.983 24.275 93.986 1.00 4.66 174 THR H C 1
ATOM 8851 O O . THR H 1 250 ? 76.221 24.347 92.774 1.00 13.00 174 THR H O 1
ATOM 8855 N N . ALA H 1 251 ? 76.338 23.216 94.717 1.00 4.92 175 ALA H N 1
ATOM 8856 C CA . ALA H 1 251 ? 76.979 22.063 94.093 1.00 7.40 175 ALA H CA 1
ATOM 8857 C C . ALA H 1 251 ? 76.048 21.391 93.092 1.00 3.59 175 ALA H C 1
ATOM 8858 O O . ALA H 1 251 ? 76.489 20.941 92.029 1.00 9.11 175 ALA H O 1
ATOM 8860 N N . VAL H 1 252 ? 74.757 21.314 93.417 1.00 3.81 176 VAL H N 1
ATOM 8861 C CA . VAL H 1 252 ? 73.790 20.717 92.501 1.00 12.21 176 VAL H CA 1
ATOM 8862 C C . VAL H 1 252 ? 73.702 21.528 91.216 1.00 1.06 176 VAL H C 1
ATOM 8863 O O . VAL H 1 252 ? 73.646 20.968 90.115 1.00 6.78 176 VAL H O 1
ATOM 8867 N N . GLN H 1 253 ? 73.681 22.855 91.332 1.00 7.01 177 GLN H N 1
ATOM 8868 C CA . GLN H 1 253 ? 73.610 23.683 90.131 1.00 1.45 177 GLN H CA 1
ATOM 8869 C C . GLN H 1 253 ? 74.900 23.603 89.320 1.00 2.02 177 GLN H C 1
ATOM 8870 O O . GLN H 1 253 ? 74.863 23.620 88.084 1.00 9.95 177 GLN H O 1
ATOM 8876 N N . MET H 1 254 ? 76.051 23.501 89.993 1.00 0.00 178 MET H N 1
ATOM 8877 C CA . MET H 1 254 ? 77.298 23.248 89.275 1.00 0.32 178 MET H CA 1
ATOM 8878 C C . MET H 1 254 ? 77.240 21.926 88.520 1.00 5.78 178 MET H C 1
ATOM 8879 O O . MET H 1 254 ? 77.689 21.834 87.372 1.00 3.41 178 MET H O 1
ATOM 8884 N N . ALA H 1 255 ? 76.693 20.889 89.157 1.00 0.63 179 ALA H N 1
ATOM 8885 C CA . ALA H 1 255 ? 76.563 19.593 88.500 1.00 2.00 179 ALA H CA 1
ATOM 8886 C C . ALA H 1 255 ? 75.620 19.668 87.306 1.00 0.00 179 ALA H C 1
ATOM 8887 O O . ALA H 1 255 ? 75.865 19.037 86.275 1.00 1.87 179 ALA H O 1
ATOM 8889 N N . VAL H 1 256 ? 74.529 20.422 87.439 1.00 0.00 180 VAL H N 1
ATOM 8890 C CA . VAL H 1 256 ? 73.590 20.594 86.333 1.00 0.00 180 VAL H CA 1
ATOM 8891 C C . VAL H 1 256 ? 74.278 21.290 85.166 1.00 3.06 180 VAL H C 1
ATOM 8892 O O . VAL H 1 256 ? 74.147 20.879 84.006 1.00 0.00 180 VAL H O 1
ATOM 8896 N N . PHE H 1 257 ? 75.029 22.353 85.465 1.00 2.81 181 PHE H N 1
ATOM 8897 C CA . PHE H 1 257 ? 75.781 23.067 84.438 1.00 2.48 181 PHE H CA 1
ATOM 8898 C C . PHE H 1 257 ? 76.760 22.134 83.734 1.00 0.44 181 PHE H C 1
ATOM 8899 O O . PHE H 1 257 ? 76.840 22.108 82.498 1.00 0.54 181 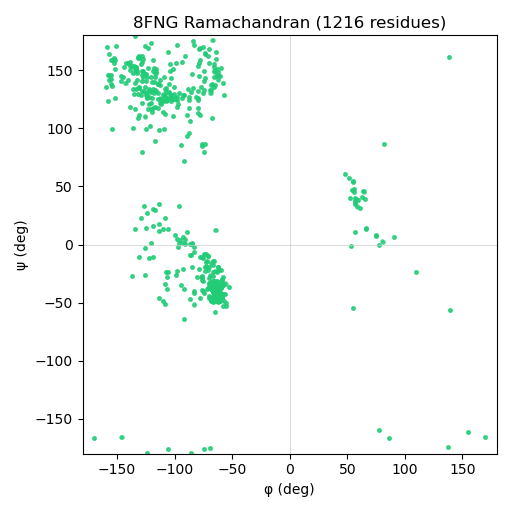PHE H O 1
ATOM 8907 N N . ILE H 1 258 ? 77.490 21.333 84.515 1.00 2.16 182 ILE H N 1
ATOM 8908 C CA . ILE H 1 258 ? 78.489 20.429 83.950 1.00 6.53 182 ILE H CA 1
ATOM 8909 C C . ILE H 1 258 ? 77.826 19.374 83.073 1.00 4.74 182 ILE H C 1
ATOM 8910 O O . ILE H 1 258 ? 78.276 19.104 81.956 1.00 0.77 182 ILE H O 1
ATOM 8915 N N . HIS H 1 259 ? 76.742 18.771 83.559 1.00 0.00 183 HIS H N 1
ATOM 8916 C CA . HIS H 1 259 ? 76.062 17.748 82.773 1.00 7.15 183 HIS H CA 1
ATOM 8917 C C . HIS H 1 259 ? 75.502 18.329 81.481 1.00 1.70 183 HIS H C 1
ATOM 8918 O O . HIS H 1 259 ? 75.595 17.702 80.420 1.00 0.00 183 HIS H O 1
ATOM 8925 N N . ASN H 1 260 ? 74.916 19.526 81.549 1.00 0.36 184 ASN H N 1
ATOM 8926 C CA . ASN H 1 260 ? 74.235 20.062 80.378 1.00 0.00 184 ASN H CA 1
ATOM 8927 C C . ASN H 1 260 ? 75.217 20.577 79.332 1.00 1.58 184 ASN H C 1
ATOM 8928 O O . ASN H 1 260 ? 74.933 20.504 78.131 1.00 0.00 184 ASN H O 1
ATOM 8933 N N . PHE H 1 261 ? 76.380 21.091 79.749 1.00 0.00 185 PHE H N 1
ATOM 8934 C CA . PHE H 1 261 ? 77.235 21.797 78.804 1.00 0.00 185 PHE H CA 1
ATOM 8935 C C . PHE H 1 261 ? 78.671 21.299 78.714 1.00 3.58 185 PHE H C 1
ATOM 8936 O O . PHE H 1 261 ? 79.293 21.485 77.663 1.00 6.85 185 PHE H O 1
ATOM 8944 N N . LYS H 1 262 ? 79.219 20.684 79.760 1.00 3.23 186 LYS H N 1
ATOM 8945 C CA . LYS H 1 262 ? 80.612 20.259 79.743 1.00 10.17 186 LYS H CA 1
ATOM 8946 C C . LYS H 1 262 ? 80.800 18.789 79.395 1.00 13.03 186 LYS H C 1
ATOM 8947 O O . LYS H 1 262 ? 81.887 18.414 78.944 1.00 24.62 186 LYS H O 1
ATOM 8953 N N . ARG H 1 263 ? 79.784 17.956 79.587 1.00 4.51 187 ARG H N 1
ATOM 8954 C CA . ARG H 1 263 ? 79.858 16.542 79.242 1.00 10.54 187 ARG H CA 1
ATOM 8955 C C . ARG H 1 263 ? 79.209 16.335 77.880 1.00 12.35 187 ARG H C 1
ATOM 8956 O O . ARG H 1 263 ? 78.052 16.716 77.673 1.00 12.38 187 ARG H O 1
ATOM 8964 N N . LYS H 1 264 ? 79.958 15.742 76.955 1.00 15.00 188 LYS H N 1
ATOM 8965 C CA . LYS H 1 264 ? 79.506 15.528 75.591 1.00 8.82 188 LYS H CA 1
ATOM 8966 C C . LYS H 1 264 ? 79.629 14.054 75.231 1.00 9.34 188 LYS H C 1
ATOM 8967 O O . LYS H 1 264 ? 80.534 13.357 75.699 1.00 18.07 188 LYS H O 1
ATOM 8973 N N . GLY H 1 265 ? 78.710 13.591 74.396 1.00 10.59 189 GLY H N 1
ATOM 8974 C CA . GLY H 1 265 ? 78.710 12.200 74.000 1.00 8.98 189 GLY H CA 1
ATOM 8975 C C . GLY H 1 265 ? 77.731 11.958 72.876 1.00 12.94 189 GLY H C 1
ATOM 8976 O O . GLY H 1 265 ? 77.229 12.892 72.250 1.00 17.21 189 GLY H O 1
ATOM 8977 N N . GLY H 1 266 ? 77.462 10.681 72.631 1.00 13.39 190 GLY H N 1
ATOM 8978 C CA . GLY H 1 266 ? 76.561 10.300 71.568 1.00 9.34 190 GLY H CA 1
ATOM 8979 C C . GLY H 1 266 ? 77.259 10.189 70.225 1.00 16.31 190 GLY H C 1
ATOM 8980 O O . GLY H 1 266 ? 78.489 10.152 70.118 1.00 20.04 190 GLY H O 1
ATOM 8981 N N . ILE H 1 267 ? 76.436 10.129 69.177 1.00 17.01 191 ILE H N 1
ATOM 8982 C CA . ILE H 1 267 ? 76.959 9.951 67.825 1.00 15.33 191 ILE H CA 1
ATOM 8983 C C . ILE H 1 267 ? 77.776 11.166 67.404 1.00 16.39 191 ILE H C 1
ATOM 8984 O O . ILE H 1 267 ? 78.903 11.040 66.910 1.00 21.98 191 ILE H O 1
ATOM 8989 N N . GLY H 1 268 ? 77.224 12.360 67.595 1.00 16.11 192 GLY H N 1
ATOM 8990 C CA . GLY H 1 268 ? 77.880 13.579 67.179 1.00 6.95 192 GLY H CA 1
ATOM 8991 C C . GLY H 1 268 ? 78.773 14.236 68.204 1.00 12.54 192 GLY H C 1
ATOM 8992 O O . GLY H 1 268 ? 79.363 15.281 67.912 1.00 17.79 192 GLY H O 1
ATOM 8993 N N . GLY H 1 269 ? 78.904 13.655 69.392 1.00 10.64 193 GLY H N 1
ATOM 8994 C CA . GLY H 1 269 ? 79.714 14.269 70.433 1.00 11.70 193 GLY H CA 1
ATOM 8995 C C . GLY H 1 269 ? 79.191 15.614 70.889 1.00 13.42 193 GLY H C 1
ATOM 8996 O O . GLY H 1 269 ? 79.979 16.541 71.115 1.00 18.33 193 GLY H O 1
ATOM 8997 N N . TYR H 1 270 ? 77.876 15.742 71.028 1.00 11.32 194 TYR H N 1
ATOM 8998 C CA . TYR H 1 270 ? 77.244 16.985 71.440 1.00 5.66 194 TYR H CA 1
ATOM 8999 C C . TYR H 1 270 ? 76.912 16.952 72.926 1.00 9.47 194 TYR H C 1
ATOM 9000 O O . TYR H 1 270 ? 76.769 15.886 73.528 1.00 9.13 194 TYR H O 1
ATOM 9009 N N . SER H 1 271 ? 76.807 18.140 73.513 1.00 0.00 195 SER H N 1
ATOM 9010 C CA . SER H 1 271 ? 76.346 18.281 74.883 1.00 2.98 195 SER H CA 1
ATOM 9011 C C . SER H 1 271 ? 74.826 18.146 74.947 1.00 2.43 195 SER H C 1
ATOM 9012 O O . SER H 1 271 ? 74.130 18.143 73.931 1.00 3.75 195 SER H O 1
ATOM 9015 N N . ALA H 1 272 ? 74.312 18.031 76.174 1.00 7.78 196 ALA H N 1
ATOM 9016 C CA . ALA H 1 272 ? 72.867 17.937 76.364 1.00 0.89 196 ALA H CA 1
ATOM 9017 C C . ALA H 1 272 ? 72.161 19.214 75.923 1.00 4.06 196 ALA H C 1
ATOM 9018 O O . ALA H 1 272 ? 71.071 19.159 75.340 1.00 6.97 196 ALA H O 1
ATOM 9020 N N . GLY H 1 273 ? 72.754 20.375 76.210 1.00 0.00 197 GLY H N 1
ATOM 9021 C CA . GLY H 1 273 ? 72.121 21.630 75.828 1.00 5.62 197 GLY H CA 1
ATOM 9022 C C . GLY H 1 273 ? 71.979 21.775 74.325 1.00 0.00 197 GLY H C 1
ATOM 9023 O O . GLY H 1 273 ? 70.938 22.208 73.821 1.00 1.02 197 GLY H O 1
ATOM 9024 N N . GLU H 1 274 ? 73.023 21.397 73.586 1.00 3.59 198 GLU H N 1
ATOM 9025 C CA . GLU H 1 274 ? 72.944 21.429 72.130 1.00 3.84 198 GLU H CA 1
ATOM 9026 C C . GLU H 1 274 ? 71.849 20.501 71.621 1.00 6.33 198 GLU H C 1
ATOM 9027 O O . GLU H 1 274 ? 71.069 20.874 70.734 1.00 13.09 198 GLU H O 1
ATOM 9033 N N . ARG H 1 275 ? 71.766 19.292 72.182 1.00 0.87 199 ARG H N 1
ATOM 9034 C CA . ARG H 1 275 ? 70.755 18.339 71.736 1.00 1.15 199 ARG H CA 1
ATOM 9035 C C . ARG H 1 275 ? 69.349 18.847 72.014 1.00 2.94 199 ARG H C 1
ATOM 9036 O O . ARG H 1 275 ? 68.465 18.728 71.160 1.00 3.05 199 ARG H O 1
ATOM 9044 N N . ILE H 1 276 ? 69.115 19.411 73.203 1.00 3.11 200 ILE H N 1
ATOM 9045 C CA . ILE H 1 276 ? 67.778 19.912 73.501 1.00 0.00 200 ILE H CA 1
ATOM 9046 C C . ILE H 1 276 ? 67.428 21.082 72.592 1.00 0.00 200 ILE H C 1
ATOM 9047 O O . ILE H 1 276 ? 66.289 21.195 72.124 1.00 0.00 200 ILE H O 1
ATOM 9052 N N . VAL H 1 277 ? 68.393 21.963 72.316 1.00 0.00 201 VAL H N 1
ATOM 9053 C CA . VAL H 1 277 ? 68.113 23.100 71.443 1.00 2.94 201 VAL H CA 1
ATOM 9054 C C . VAL H 1 277 ? 67.740 22.610 70.048 1.00 0.00 201 VAL H C 1
ATOM 9055 O O . VAL H 1 277 ? 66.758 23.065 69.449 1.00 0.00 201 VAL H O 1
ATOM 9059 N N . ASP H 1 278 ? 68.505 21.647 69.525 1.00 5.88 202 ASP H N 1
ATOM 9060 C CA . ASP H 1 278 ? 68.205 21.089 68.208 1.00 1.94 202 ASP H CA 1
ATOM 9061 C C . ASP H 1 278 ? 66.839 20.412 68.180 1.00 2.04 202 ASP H C 1
ATOM 9062 O O . ASP H 1 278 ? 66.067 20.594 67.230 1.00 2.78 202 ASP H O 1
ATOM 9067 N N . ILE H 1 279 ? 66.524 19.624 69.211 1.00 0.00 203 ILE H N 1
ATOM 9068 C CA . ILE H 1 279 ? 65.254 18.903 69.245 1.00 2.28 203 ILE H CA 1
ATOM 9069 C C . ILE H 1 279 ? 64.084 19.876 69.304 1.00 2.62 203 ILE H C 1
ATOM 9070 O O . ILE H 1 279 ? 63.077 19.701 68.607 1.00 8.96 203 ILE H O 1
ATOM 9075 N N . ILE H 1 280 ? 64.199 20.920 70.126 1.00 0.14 204 ILE H N 1
ATOM 9076 C CA . ILE H 1 280 ? 63.129 21.906 70.220 1.00 4.42 204 ILE H CA 1
ATOM 9077 C C . ILE H 1 280 ? 62.984 22.671 68.909 1.00 0.00 204 ILE H C 1
ATOM 9078 O O . ILE H 1 280 ? 61.869 22.999 68.490 1.00 0.00 204 ILE H O 1
ATOM 9083 N N . ALA H 1 281 ? 64.101 22.965 68.238 1.00 1.50 205 ALA H N 1
ATOM 9084 C CA . ALA H 1 281 ? 64.021 23.612 66.932 1.00 1.95 205 ALA H CA 1
ATOM 9085 C C . ALA H 1 281 ? 63.295 22.729 65.923 1.00 0.09 205 ALA H C 1
ATOM 9086 O O . ALA H 1 281 ? 62.469 23.212 65.137 1.00 0.00 205 ALA H O 1
ATOM 9088 N N . THR H 1 282 ? 63.592 21.430 65.933 1.00 1.82 206 THR H N 1
ATOM 9089 C CA . THR H 1 282 ? 62.904 20.502 65.040 1.00 0.63 206 THR H CA 1
ATOM 9090 C C . THR H 1 282 ? 61.415 20.441 65.354 1.00 5.43 206 THR H C 1
ATOM 9091 O O . THR H 1 282 ? 60.579 20.385 64.444 1.00 8.53 206 THR H O 1
ATOM 9095 N N . ASP H 1 283 ? 61.066 20.446 66.642 1.00 3.47 207 ASP H N 1
ATOM 9096 C CA . ASP H 1 283 ? 59.658 20.452 67.028 1.00 7.43 207 ASP H CA 1
ATOM 9097 C C . ASP H 1 283 ? 58.962 21.723 66.552 1.00 6.58 207 ASP H C 1
ATOM 9098 O O . ASP H 1 283 ? 57.806 21.682 66.112 1.00 13.71 207 ASP H O 1
ATOM 9103 N N . ILE H 1 284 ? 59.650 22.863 66.640 1.00 2.23 208 ILE H N 1
ATOM 9104 C CA . ILE H 1 284 ? 59.100 24.118 66.136 1.00 5.23 208 ILE H CA 1
ATOM 9105 C C . ILE H 1 284 ? 58.853 24.022 64.635 1.00 2.47 208 ILE H C 1
ATOM 9106 O O . ILE H 1 284 ? 57.809 24.459 64.129 1.00 2.92 208 ILE H O 1
ATOM 9111 N N . GLN H 1 285 ? 59.814 23.453 63.903 1.00 6.50 209 GLN H N 1
ATOM 9112 C CA . GLN H 1 285 ? 59.643 23.249 62.467 1.00 6.31 209 GLN H CA 1
ATOM 9113 C C . GLN H 1 285 ? 58.428 22.378 62.177 1.00 3.94 209 GLN H C 1
ATOM 9114 O O . GLN H 1 285 ? 57.636 22.675 61.273 1.00 10.12 209 GLN H O 1
ATOM 9120 N N . THR H 1 286 ? 58.277 21.288 62.931 1.00 12.56 210 THR H N 1
ATOM 9121 C CA . THR H 1 286 ? 57.150 20.382 62.733 1.00 11.29 210 THR H CA 1
ATOM 9122 C C . THR H 1 286 ? 55.824 21.086 62.987 1.00 7.18 210 THR H C 1
ATOM 9123 O O . THR H 1 286 ? 54.868 20.924 62.219 1.00 7.45 210 THR H O 1
ATOM 9127 N N . LYS H 1 287 ? 55.748 21.878 64.059 1.00 11.07 211 LYS H N 1
ATOM 9128 C CA . LYS H 1 287 ? 54.510 22.592 64.356 1.00 9.81 211 LYS H CA 1
ATOM 9129 C C . LYS H 1 287 ? 54.191 23.629 63.286 1.00 6.90 211 LYS H C 1
ATOM 9130 O O . LYS H 1 287 ? 53.026 23.803 62.915 1.00 14.15 211 LYS H O 1
ATOM 9136 N N . GLU H 1 288 ? 55.207 24.331 62.778 1.00 6.38 212 GLU H N 1
ATOM 9137 C CA . GLU H 1 288 ? 54.969 25.292 61.701 1.00 4.64 212 GLU H CA 1
ATOM 9138 C C . GLU H 1 288 ? 54.460 24.595 60.444 1.00 9.37 212 GLU H C 1
ATOM 9139 O O . GLU H 1 288 ? 53.515 25.064 59.793 1.00 7.23 212 GLU H O 1
ATOM 9145 N N . LEU H 1 289 ? 55.079 23.465 60.088 1.00 5.84 213 LEU H N 1
ATOM 9146 C CA . LEU H 1 289 ? 54.617 22.709 58.928 1.00 6.62 213 LEU H CA 1
ATOM 9147 C C . LEU H 1 289 ? 53.180 22.244 59.117 1.00 5.80 213 LEU H C 1
ATOM 9148 O O . LEU H 1 289 ? 52.369 22.321 58.188 1.00 13.94 213 LEU H O 1
ATOM 9153 N N . GLN H 1 290 ? 52.847 21.765 60.318 1.00 9.01 214 GLN H N 1
ATOM 9154 C CA . GLN H 1 290 ? 51.482 21.335 60.595 1.00 9.57 214 GLN H CA 1
ATOM 9155 C C . GLN H 1 290 ? 50.502 22.495 60.482 1.00 12.82 214 GLN H C 1
ATOM 9156 O O . GLN H 1 290 ? 49.402 22.336 59.944 1.00 14.80 214 GLN H O 1
ATOM 9162 N N . LYS H 1 291 ? 50.881 23.667 60.994 1.00 9.28 215 LYS H N 1
ATOM 9163 C CA . LYS H 1 291 ? 50.012 24.835 60.900 1.00 8.52 215 LYS H CA 1
ATOM 9164 C C . LYS H 1 291 ? 49.741 25.193 59.446 1.00 10.58 215 LYS H C 1
ATOM 9165 O O . LYS H 1 291 ? 48.599 25.467 59.061 1.00 17.48 215 LYS H O 1
ATOM 9171 N N . GLN H 1 292 ? 50.786 25.184 58.617 1.00 11.72 216 GLN H N 1
ATOM 9172 C CA . GLN H 1 292 ? 50.590 25.533 57.213 1.00 10.26 216 GLN H CA 1
ATOM 9173 C C . GLN H 1 292 ? 49.771 24.475 56.481 1.00 11.20 216 GLN H C 1
ATOM 9174 O O . GLN H 1 292 ? 48.941 24.808 55.626 1.00 22.51 216 GLN H O 1
ATOM 9180 N N . ILE H 1 293 ? 49.980 23.198 56.809 1.00 9.46 217 ILE H N 1
ATOM 9181 C CA . ILE H 1 293 ? 49.179 22.138 56.203 1.00 10.62 217 ILE H CA 1
ATOM 9182 C C . ILE H 1 293 ? 47.711 22.300 56.580 1.00 17.14 217 ILE H C 1
ATOM 9183 O O . ILE H 1 293 ? 46.817 22.148 55.737 1.00 20.62 217 ILE H O 1
ATOM 9188 N N . THR H 1 294 ? 47.440 22.610 57.849 1.00 15.91 218 THR H N 1
ATOM 9189 C CA . THR H 1 294 ? 46.065 22.835 58.285 1.00 13.54 218 THR H CA 1
ATOM 9190 C C . THR H 1 294 ? 45.452 24.033 57.572 1.00 15.59 218 THR H C 1
ATOM 9191 O O . THR H 1 294 ? 44.278 24.002 57.184 1.00 20.13 218 THR H O 1
ATOM 9195 N N . LYS H 1 295 ? 46.233 25.100 57.393 1.00 13.10 219 LYS H N 1
ATOM 9196 C CA . LYS H 1 295 ? 45.725 26.282 56.704 1.00 12.45 219 LYS H CA 1
ATOM 9197 C C . LYS H 1 295 ? 45.385 25.972 55.250 1.00 15.10 219 LYS H C 1
ATOM 9198 O O . LYS H 1 295 ? 44.359 26.426 54.730 1.00 19.44 219 LYS H O 1
ATOM 9204 N N . ILE H 1 296 ? 46.236 25.196 54.574 1.00 17.33 220 ILE H N 1
ATOM 9205 C CA . ILE H 1 296 ? 46.041 24.975 53.144 1.00 12.59 220 ILE H CA 1
ATOM 9206 C C . ILE H 1 296 ? 45.073 23.838 52.836 1.00 15.76 220 ILE H C 1
ATOM 9207 O O . ILE H 1 296 ? 44.541 23.782 51.720 1.00 18.73 220 ILE H O 1
ATOM 9212 N N . GLN H 1 297 ? 44.819 22.930 53.781 1.00 13.08 221 GLN H N 1
ATOM 9213 C CA . GLN H 1 297 ? 43.985 21.773 53.474 1.00 15.24 221 GLN H CA 1
ATOM 9214 C C . GLN H 1 297 ? 42.509 22.116 53.324 1.00 17.94 221 GLN H C 1
ATOM 9215 O O . GLN H 1 297 ? 41.731 21.247 52.918 1.00 21.54 221 GLN H O 1
ATOM 9221 N N . ASN H 1 298 ? 42.103 23.342 53.639 1.00 21.19 222 ASN H N 1
ATOM 9222 C CA . ASN H 1 298 ? 40.719 23.765 53.475 1.00 17.92 222 ASN H CA 1
ATOM 9223 C C . ASN H 1 298 ? 40.457 24.423 52.126 1.00 20.15 222 ASN H C 1
ATOM 9224 O O . ASN H 1 298 ? 39.357 24.942 51.910 1.00 20.28 222 ASN H O 1
ATOM 9229 N N . PHE H 1 299 ? 41.430 24.417 51.221 1.00 22.81 223 PHE H N 1
ATOM 9230 C CA . PHE H 1 299 ? 41.306 25.048 49.917 1.00 14.51 223 PHE H CA 1
ATOM 9231 C C . PHE H 1 299 ? 41.217 23.992 48.822 1.00 18.58 223 PHE H C 1
ATOM 9232 O O . PHE H 1 299 ? 41.851 22.936 48.899 1.00 23.80 223 PHE H O 1
ATOM 9240 N N . ARG H 1 300 ? 40.418 24.291 47.800 1.00 15.72 224 ARG H N 1
ATOM 9241 C CA . ARG H 1 300 ? 40.277 23.437 46.629 1.00 15.29 224 ARG H CA 1
ATOM 9242 C C . ARG H 1 300 ? 40.602 24.242 45.381 1.00 18.23 224 ARG H C 1
ATOM 9243 O O . ARG H 1 300 ? 40.294 25.435 45.304 1.00 17.26 224 ARG H O 1
ATOM 9251 N N . VAL H 1 301 ? 41.226 23.584 44.405 1.00 20.45 225 VAL H N 1
ATOM 9252 C CA . VAL H 1 301 ? 41.716 24.236 43.197 1.00 15.97 225 VAL H CA 1
ATOM 9253 C C . VAL H 1 301 ? 41.047 23.601 41.987 1.00 17.97 225 VAL H C 1
ATOM 9254 O O . VAL H 1 301 ? 41.010 22.371 41.864 1.00 20.85 225 VAL H O 1
ATOM 9258 N N . TYR H 1 302 ? 40.522 24.441 41.098 1.00 18.65 226 TYR H N 1
ATOM 9259 C CA . TYR H 1 302 ? 40.001 24.017 39.805 1.00 17.50 226 TYR H CA 1
ATOM 9260 C C . TYR H 1 302 ? 40.946 24.533 38.728 1.00 18.89 226 TYR H C 1
ATOM 9261 O O . TYR H 1 302 ? 41.192 25.741 38.643 1.00 20.65 226 TYR H O 1
ATOM 9270 N N . TYR H 1 303 ? 41.471 23.623 37.911 1.00 19.53 227 TYR H N 1
ATOM 9271 C CA . TYR H 1 303 ? 42.524 23.948 36.963 1.00 20.23 227 TYR H CA 1
ATOM 9272 C C . TYR H 1 303 ? 42.142 23.483 35.566 1.00 22.60 227 TYR H C 1
ATOM 9273 O O . TYR H 1 303 ? 41.482 22.454 35.396 1.00 19.91 227 TYR H O 1
ATOM 9282 N N . ARG H 1 304 ? 42.574 24.257 34.572 1.00 23.08 228 ARG H N 1
ATOM 9283 C CA . ARG H 1 304 ? 42.353 23.948 33.160 1.00 22.32 228 ARG H CA 1
ATOM 9284 C C . ARG H 1 304 ? 40.881 23.693 32.847 1.00 22.20 228 ARG H C 1
ATOM 9285 O O . ARG H 1 304 ? 40.128 24.622 32.553 1.00 25.78 228 ARG H O 1
ATOM 9293 N N . TRP H 1 311 ? 36.421 23.128 33.099 1.00 23.70 235 TRP H N 1
ATOM 9294 C CA . TRP H 1 311 ? 37.349 23.032 34.220 1.00 21.29 235 TRP H CA 1
ATOM 9295 C C . TRP H 1 311 ? 37.363 21.620 34.797 1.00 22.26 235 TRP H C 1
ATOM 9296 O O . TRP H 1 311 ? 36.346 20.928 34.792 1.00 23.40 235 TRP H O 1
ATOM 9307 N N . LYS H 1 312 ? 38.522 21.199 35.293 1.00 23.76 236 LYS H N 1
ATOM 9308 C CA . LYS H 1 312 ? 38.669 19.888 35.902 1.00 17.52 236 LYS H CA 1
ATOM 9309 C C . LYS H 1 312 ? 38.121 19.899 37.327 1.00 19.34 236 LYS H C 1
ATOM 9310 O O . LYS H 1 312 ? 37.835 20.948 37.907 1.00 23.58 236 LYS H O 1
ATOM 9316 N N . GLY H 1 313 ? 37.973 18.702 37.892 1.00 15.02 237 GLY H N 1
ATOM 9317 C CA . GLY H 1 313 ? 37.428 18.543 39.219 1.00 12.63 237 GLY H CA 1
ATOM 9318 C C . GLY H 1 313 ? 38.299 19.168 40.289 1.00 16.53 237 GLY H C 1
ATOM 9319 O O . GLY H 1 313 ? 39.459 19.520 40.054 1.00 18.69 237 GLY H O 1
ATOM 9320 N N . PRO H 1 314 ? 37.744 19.328 41.491 1.00 18.06 238 PRO H N 1
ATOM 9321 C CA . PRO H 1 314 ? 38.517 19.927 42.586 1.00 15.77 238 PRO H CA 1
ATOM 9322 C C . PRO H 1 314 ? 39.715 19.067 42.959 1.00 18.14 238 PRO H C 1
ATOM 9323 O O . PRO H 1 314 ? 39.662 17.836 42.910 1.00 15.57 238 PRO H O 1
ATOM 9327 N N . ALA H 1 315 ? 40.803 19.731 43.342 1.00 22.40 239 ALA H N 1
ATOM 9328 C CA . ALA H 1 315 ? 42.040 19.064 43.717 1.00 15.05 239 ALA H CA 1
ATOM 9329 C C . ALA H 1 315 ? 42.580 19.675 45.000 1.00 18.59 239 ALA H C 1
ATOM 9330 O O . ALA H 1 315 ? 42.348 20.854 45.284 1.00 15.09 239 ALA H O 1
ATOM 9332 N N . LYS H 1 316 ? 43.300 18.864 45.772 1.00 19.73 240 LYS H N 1
ATOM 9333 C CA . LYS H 1 316 ? 43.886 19.337 47.019 1.00 15.64 240 LYS H CA 1
ATOM 9334 C C . LYS H 1 316 ? 45.014 20.322 46.732 1.00 16.77 240 LYS H C 1
ATOM 9335 O O . LYS H 1 316 ? 45.879 20.062 45.890 1.00 22.79 240 LYS H O 1
ATOM 9341 N N . LEU H 1 317 ? 45.003 21.451 47.435 1.00 14.06 241 LEU H N 1
ATOM 9342 C CA . LEU H 1 317 ? 46.039 22.461 47.266 1.00 14.90 241 LEU H CA 1
ATOM 9343 C C . LEU H 1 317 ? 47.237 22.134 48.147 1.00 19.19 241 LEU H C 1
ATOM 9344 O O . LEU H 1 317 ? 47.084 21.861 49.342 1.00 18.03 241 LEU H O 1
ATOM 9349 N N . LEU H 1 318 ? 48.429 22.161 47.555 1.00 18.22 242 LEU H N 1
ATOM 9350 C CA . LEU H 1 318 ? 49.667 21.900 48.277 1.00 16.27 242 LEU H CA 1
ATOM 9351 C C . LEU H 1 318 ? 50.526 23.145 48.447 1.00 11.59 242 LEU H C 1
ATOM 9352 O O . LEU H 1 318 ? 50.990 23.427 49.554 1.00 21.50 242 LEU H O 1
ATOM 9357 N N . TRP H 1 319 ? 50.748 23.902 47.376 1.00 15.44 243 TRP H N 1
ATOM 9358 C CA . TRP H 1 319 ? 51.592 25.085 47.450 1.00 16.01 243 TRP H CA 1
ATOM 9359 C C . TRP H 1 319 ? 51.059 26.139 46.492 1.00 13.61 243 TRP H C 1
ATOM 9360 O O . TRP H 1 319 ? 50.624 25.818 45.383 1.00 20.76 243 TRP H O 1
ATOM 9371 N N . LYS H 1 320 ? 51.093 27.393 46.930 1.00 15.98 244 LYS H N 1
ATOM 9372 C CA . LYS H 1 320 ? 50.672 28.536 46.125 1.00 14.57 244 LYS H CA 1
ATOM 9373 C C . LYS H 1 320 ? 51.901 29.423 45.931 1.00 15.45 244 LYS H C 1
ATOM 9374 O O . LYS H 1 320 ? 52.157 30.338 46.716 1.00 22.27 244 LYS H O 1
ATOM 9380 N N . GLY H 1 321 ? 52.662 29.142 44.873 1.00 17.48 245 GLY H N 1
ATOM 9381 C CA . GLY H 1 321 ? 53.916 29.821 44.632 1.00 15.03 245 GLY H CA 1
ATOM 9382 C C . GLY H 1 321 ? 53.755 31.125 43.871 1.00 19.44 245 GLY H C 1
ATOM 9383 O O . GLY H 1 321 ? 52.656 31.553 43.521 1.00 21.32 245 GLY H O 1
ATOM 9384 N N . GLU H 1 322 ? 54.898 31.764 43.617 1.00 16.42 246 GLU H N 1
ATOM 9385 C CA . GLU H 1 322 ? 54.897 33.036 42.902 1.00 14.59 246 GLU H CA 1
ATOM 9386 C C . GLU H 1 322 ? 54.661 32.833 41.410 1.00 18.50 246 GLU H C 1
ATOM 9387 O O . GLU H 1 322 ? 54.140 33.727 40.732 1.00 18.91 246 GLU H O 1
ATOM 9393 N N . GLY H 1 323 ? 55.043 31.674 40.880 1.00 12.24 247 GLY H N 1
ATOM 9394 C CA . GLY H 1 323 ? 54.920 31.428 39.457 1.00 11.23 247 GLY H CA 1
ATOM 9395 C C . GLY H 1 323 ? 54.150 30.173 39.095 1.00 15.42 247 GLY H C 1
ATOM 9396 O O . GLY H 1 323 ? 53.932 29.901 37.911 1.00 21.90 247 GLY H O 1
ATOM 9397 N N . ALA H 1 324 ? 53.729 29.402 40.095 1.00 14.86 248 ALA H N 1
ATOM 9398 C CA . ALA H 1 324 ? 53.026 28.154 39.832 1.00 13.55 248 ALA H CA 1
ATOM 9399 C C . ALA H 1 324 ? 52.193 27.773 41.046 1.00 13.39 248 ALA H C 1
ATOM 9400 O O . ALA H 1 324 ? 52.387 28.296 42.146 1.00 19.55 248 ALA H O 1
ATOM 9402 N N . VAL H 1 325 ? 51.257 26.853 40.823 1.00 16.71 249 VAL H N 1
ATOM 9403 C CA . VAL H 1 325 ? 50.418 26.291 41.874 1.00 17.29 249 VAL H CA 1
ATOM 9404 C C . VAL H 1 325 ? 50.574 24.778 41.847 1.00 14.94 249 VAL H C 1
ATOM 9405 O O . VAL H 1 325 ? 50.376 24.147 40.803 1.00 20.19 249 VAL H O 1
ATOM 9409 N N . VAL H 1 326 ? 50.926 24.201 42.992 1.00 11.30 250 VAL H N 1
ATOM 9410 C CA . VAL H 1 326 ? 51.120 22.762 43.124 1.00 15.26 250 VAL H CA 1
ATOM 9411 C C . VAL H 1 326 ? 49.866 22.158 43.736 1.00 15.50 250 VAL H C 1
ATOM 9412 O O . VAL H 1 326 ? 49.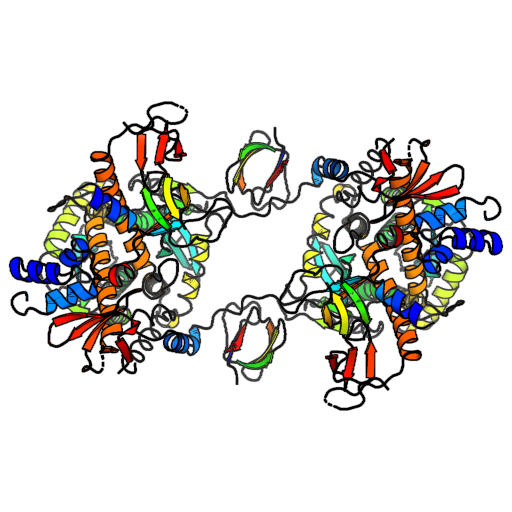420 22.583 44.809 1.00 21.05 250 VAL H O 1
ATOM 9416 N N . ILE H 1 327 ? 49.292 21.166 43.053 1.00 17.95 251 ILE H N 1
ATOM 9417 C CA . ILE H 1 327 ? 48.060 20.523 43.483 1.00 18.31 251 ILE H CA 1
ATOM 9418 C C . ILE H 1 327 ? 48.249 19.013 43.452 1.00 19.56 251 ILE H C 1
ATOM 9419 O O . ILE H 1 327 ? 49.165 18.488 42.815 1.00 22.20 251 ILE H O 1
ATOM 9424 N N . GLN H 1 328 ? 47.363 18.315 44.157 1.00 19.16 252 GLN H N 1
ATOM 9425 C CA . GLN H 1 328 ? 47.343 16.858 44.189 1.00 18.76 252 GLN H CA 1
ATOM 9426 C C . GLN H 1 328 ? 45.974 16.382 43.729 1.00 20.58 252 GLN H C 1
ATOM 9427 O O . GLN H 1 328 ? 44.963 16.665 44.381 1.00 26.30 252 GLN H O 1
ATOM 9433 N N . ASP H 1 329 ? 45.943 15.662 42.609 1.00 22.59 253 ASP H N 1
ATOM 9434 C CA . ASP H 1 329 ? 44.703 15.167 42.027 1.00 18.72 253 ASP H CA 1
ATOM 9435 C C . ASP H 1 329 ? 44.844 13.678 41.750 1.00 17.79 253 ASP H C 1
ATOM 9436 O O . ASP H 1 329 ? 45.805 13.254 41.100 1.00 22.30 253 ASP H O 1
ATOM 9441 N N . ASN H 1 330 ? 43.879 12.895 42.236 1.00 17.95 254 ASN H N 1
ATOM 9442 C CA . ASN H 1 330 ? 43.846 11.446 42.034 1.00 17.89 254 ASN H CA 1
ATOM 9443 C C . ASN H 1 330 ? 45.156 10.800 42.483 1.00 19.94 254 ASN H C 1
ATOM 9444 O O . ASN H 1 330 ? 45.752 9.982 41.778 1.00 22.81 254 ASN H O 1
ATOM 9449 N N . SER H 1 331 ? 45.605 11.189 43.678 1.00 15.16 255 SER H N 1
ATOM 9450 C CA . SER H 1 331 ? 46.846 10.687 44.272 1.00 14.85 255 SER H CA 1
ATOM 9451 C C . SER H 1 331 ? 48.050 10.934 43.368 1.00 18.05 255 SER H C 1
ATOM 9452 O O . SER H 1 331 ? 48.965 10.110 43.293 1.00 18.86 255 SER H O 1
ATOM 9455 N N . ASP H 1 332 ? 48.059 12.071 42.674 1.00 17.57 256 ASP H N 1
ATOM 9456 C CA . ASP H 1 332 ? 49.176 12.460 41.828 1.00 17.10 256 ASP H CA 1
ATOM 9457 C C . ASP H 1 332 ? 49.335 13.971 41.888 1.00 18.80 256 ASP H C 1
ATOM 9458 O O . ASP H 1 332 ? 48.352 14.711 41.969 1.00 18.51 256 ASP H O 1
ATOM 9463 N N . ILE H 1 333 ? 50.586 14.422 41.842 1.00 19.24 257 ILE H N 1
ATOM 9464 C CA . ILE H 1 333 ? 50.924 15.830 42.014 1.00 14.66 257 ILE H CA 1
ATOM 9465 C C . ILE H 1 333 ? 51.221 16.439 40.652 1.00 18.60 257 ILE H C 1
ATOM 9466 O O . ILE H 1 333 ? 52.070 15.935 39.907 1.00 20.56 257 ILE H O 1
ATOM 9471 N N . LYS H 1 334 ? 50.521 17.526 40.327 1.00 17.70 258 LYS H N 1
ATOM 9472 C CA . LYS H 1 334 ? 50.681 18.220 39.059 1.00 12.50 258 LYS H CA 1
ATOM 9473 C C . LYS H 1 334 ? 50.920 19.702 39.306 1.00 15.66 258 LYS H C 1
ATOM 9474 O O . LYS H 1 334 ? 50.315 20.305 40.196 1.00 21.26 258 LYS H O 1
ATOM 9480 N N . VAL H 1 335 ? 51.814 20.282 38.508 1.00 15.61 259 VAL H N 1
ATOM 9481 C CA . VAL H 1 335 ? 52.140 21.701 38.573 1.00 12.40 259 VAL H CA 1
ATOM 9482 C C . VAL H 1 335 ? 51.386 22.415 37.460 1.00 17.97 259 VAL H C 1
ATOM 9483 O O . VAL H 1 335 ? 51.503 22.044 36.286 1.00 17.65 259 VAL H O 1
ATOM 9487 N N . VAL H 1 336 ? 50.617 23.435 37.828 1.00 16.16 260 VAL H N 1
ATOM 9488 C CA . VAL H 1 336 ? 49.837 24.200 36.859 1.00 16.47 260 VAL H CA 1
ATOM 9489 C C . VAL H 1 336 ? 50.125 25.685 37.049 1.00 18.66 260 VAL H C 1
ATOM 9490 O O . VAL H 1 336 ? 50.432 26.118 38.170 1.00 22.55 260 VAL H O 1
ATOM 9494 N N . PRO H 1 337 ? 50.054 26.495 35.993 1.00 17.37 261 PRO H N 1
ATOM 9495 C CA . PRO H 1 337 ? 50.269 27.936 36.157 1.00 12.09 261 PRO H CA 1
ATOM 9496 C C . PRO H 1 337 ? 49.176 28.569 37.004 1.00 19.73 261 PRO H C 1
ATOM 9497 O O . PRO H 1 337 ? 48.046 28.080 37.068 1.00 24.74 261 PRO H O 1
ATOM 9501 N N . ARG H 1 338 ? 49.534 29.671 37.669 1.00 19.06 262 ARG H N 1
ATOM 9502 C CA . ARG H 1 338 ? 48.573 30.369 38.517 1.00 15.87 262 ARG H CA 1
ATOM 9503 C C . ARG H 1 338 ? 47.398 30.907 37.712 1.00 20.38 262 ARG H C 1
ATOM 9504 O O . ARG H 1 338 ? 46.249 30.824 38.161 1.00 23.57 262 ARG H O 1
ATOM 9512 N N . ARG H 1 339 ? 47.661 31.458 36.528 1.00 16.95 263 ARG H N 1
ATOM 9513 C CA . ARG H 1 339 ? 46.603 32.005 35.689 1.00 16.23 263 ARG H CA 1
ATOM 9514 C C . ARG H 1 339 ? 45.723 30.929 35.065 1.00 20.28 263 ARG H C 1
ATOM 9515 O O . ARG H 1 339 ? 44.646 31.254 34.556 1.00 27.17 263 ARG H O 1
ATOM 9523 N N . LYS H 1 340 ? 46.149 29.667 35.093 1.00 19.36 264 LYS H N 1
ATOM 9524 C CA . LYS H 1 340 ? 45.385 28.565 34.525 1.00 16.89 264 LYS H CA 1
ATOM 9525 C C . LYS H 1 340 ? 44.538 27.839 35.564 1.00 18.29 264 LYS H C 1
ATOM 9526 O O . LYS H 1 340 ? 43.851 26.871 35.220 1.00 25.37 264 LYS H O 1
ATOM 9532 N N . ALA H 1 341 ? 44.567 28.278 36.819 1.00 19.15 265 ALA H N 1
ATOM 9533 C CA . ALA H 1 341 ? 43.836 27.600 37.879 1.00 18.71 265 ALA H CA 1
ATOM 9534 C C . ALA H 1 341 ? 43.183 28.628 38.789 1.00 19.57 265 ALA H C 1
ATOM 9535 O O . ALA H 1 341 ? 43.686 29.743 38.955 1.00 20.13 265 ALA H O 1
ATOM 9537 N N . LYS H 1 342 ? 42.053 28.239 39.376 1.00 18.33 266 LYS H N 1
ATOM 9538 C CA . LYS H 1 342 ? 41.325 29.067 40.325 1.00 18.15 266 LYS H CA 1
ATOM 9539 C C . LYS H 1 342 ? 41.282 28.370 41.679 1.00 19.20 266 LYS H C 1
ATOM 9540 O O . LYS H 1 342 ? 40.924 27.192 41.769 1.00 19.33 266 LYS H O 1
ATOM 9546 N N . ILE H 1 343 ? 41.645 29.104 42.727 1.00 19.34 267 ILE H N 1
ATOM 9547 C CA . ILE H 1 343 ? 41.696 28.580 44.087 1.00 16.85 267 ILE H CA 1
ATOM 9548 C C . ILE H 1 343 ? 40.533 29.167 44.874 1.00 20.18 267 ILE H C 1
ATOM 9549 O O . ILE H 1 343 ? 40.374 30.393 44.939 1.00 20.93 267 ILE H O 1
ATOM 9554 N N . ILE H 1 344 ? 39.724 28.293 45.472 1.00 18.41 268 ILE H N 1
ATOM 9555 C CA . ILE H 1 344 ? 38.581 28.697 46.277 1.00 17.64 268 ILE H CA 1
ATOM 9556 C C . ILE H 1 344 ? 38.670 28.006 47.630 1.00 17.92 268 ILE H C 1
ATOM 9557 O O . ILE H 1 344 ? 39.347 26.988 47.792 1.00 18.37 268 ILE H O 1
ATOM 9562 N N . ARG H 1 345 ? 37.974 28.576 48.608 1.00 20.56 269 ARG H N 1
ATOM 9563 C CA . ARG H 1 345 ? 37.940 28.046 49.964 1.00 17.03 269 ARG H CA 1
ATOM 9564 C C . ARG H 1 345 ? 36.602 27.361 50.206 1.00 21.74 269 ARG H C 1
ATOM 9565 O O . ARG H 1 345 ? 35.546 27.938 49.930 1.00 21.27 269 ARG H O 1
ATOM 9573 N N . ASP H 1 346 ? 36.654 26.137 50.720 1.00 21.68 270 ASP H N 1
ATOM 9574 C CA . ASP H 1 346 ? 35.446 25.367 50.990 1.00 13.76 270 ASP H CA 1
ATOM 9575 C C . ASP H 1 346 ? 35.185 25.261 52.488 1.00 17.11 270 ASP H C 1
ATOM 9576 O O . ASP H 1 346 ? 34.851 24.190 52.995 1.00 17.96 270 ASP H O 1
ATOM 9581 N N . GLU I 1 288 ? 79.165 19.392 47.924 1.00 17.16 212 GLU I N 1
ATOM 9582 C CA . GLU I 1 288 ? 80.085 19.626 49.030 1.00 14.07 212 GLU I CA 1
ATOM 9583 C C . GLU I 1 288 ? 80.044 21.079 49.491 1.00 17.31 212 GLU I C 1
ATOM 9584 O O . GLU I 1 288 ? 79.206 21.460 50.307 1.00 19.54 212 GLU I O 1
ATOM 9590 N N . LEU I 1 289 ? 80.964 21.884 48.955 1.00 19.36 213 LEU I N 1
ATOM 9591 C CA . LEU I 1 289 ? 81.079 23.277 49.373 1.00 17.26 213 LEU I CA 1
ATOM 9592 C C . LEU I 1 289 ? 79.840 24.082 48.997 1.00 17.64 213 LEU I C 1
ATOM 9593 O O . LEU I 1 289 ? 79.387 24.933 49.772 1.00 19.77 213 LEU I O 1
ATOM 9598 N N . GLN I 1 290 ? 79.282 23.833 47.809 1.00 19.99 214 GLN I N 1
ATOM 9599 C CA . GLN I 1 290 ? 78.135 24.609 47.346 1.00 17.65 214 GLN I CA 1
ATOM 9600 C C . GLN I 1 290 ? 76.912 24.383 48.230 1.00 16.95 214 GLN I C 1
ATOM 9601 O O . GLN I 1 290 ? 76.147 25.319 48.493 1.00 19.57 214 GLN I O 1
ATOM 9607 N N . LYS I 1 291 ? 76.702 23.144 48.681 1.00 16.91 215 LYS I N 1
ATOM 9608 C CA . LYS I 1 291 ? 75.584 22.866 49.578 1.00 11.31 215 LYS I CA 1
ATOM 9609 C C . LYS I 1 291 ? 75.734 23.622 50.893 1.00 15.91 215 LYS I C 1
ATOM 9610 O O . LYS I 1 291 ? 74.771 24.218 51.390 1.00 19.73 215 LYS I O 1
ATOM 9616 N N . GLN I 1 292 ? 76.941 23.621 51.461 1.00 17.24 216 GLN I N 1
ATOM 9617 C CA . GLN I 1 292 ? 77.181 24.374 52.687 1.00 16.84 216 GLN I CA 1
ATOM 9618 C C . GLN I 1 292 ? 76.951 25.863 52.463 1.00 16.23 216 GLN I C 1
ATOM 9619 O O . GLN I 1 292 ? 76.382 26.551 53.323 1.00 19.58 216 GLN I O 1
ATOM 9625 N N . ILE I 1 293 ? 77.383 26.378 51.310 1.00 16.44 217 ILE I N 1
ATOM 9626 C CA . ILE I 1 293 ? 77.229 27.801 51.024 1.00 12.75 217 ILE I CA 1
ATOM 9627 C C . ILE I 1 293 ? 75.753 28.174 50.922 1.00 15.24 217 ILE I C 1
ATOM 9628 O O . ILE I 1 293 ? 75.309 29.163 51.514 1.00 20.08 217 ILE I O 1
ATOM 9633 N N . THR I 1 294 ? 74.967 27.395 50.177 1.00 16.48 218 THR I N 1
ATOM 9634 C CA . THR I 1 294 ? 73.551 27.733 50.064 1.00 13.41 218 THR I CA 1
ATOM 9635 C C . THR I 1 294 ? 72.842 27.573 51.406 1.00 13.71 218 THR I C 1
ATOM 9636 O O . THR I 1 294 ? 71.930 28.347 51.732 1.00 19.19 218 THR I O 1
ATOM 9640 N N . LYS I 1 295 ? 73.269 26.598 52.215 1.00 11.52 219 LYS I N 1
ATOM 9641 C CA . LYS I 1 295 ? 72.697 26.441 53.547 1.00 12.21 219 LYS I CA 1
ATOM 9642 C C . LYS I 1 295 ? 72.972 27.669 54.407 1.00 12.00 219 LYS I C 1
ATOM 9643 O O . LYS I 1 295 ? 72.090 28.137 55.136 1.00 18.81 219 LYS I O 1
ATOM 9649 N N . ILE I 1 296 ? 74.193 28.205 54.338 1.00 12.03 220 ILE I N 1
ATOM 9650 C CA . ILE I 1 296 ? 74.505 29.383 55.144 1.00 10.21 220 ILE I CA 1
ATOM 9651 C C . ILE I 1 296 ? 73.755 30.604 54.617 1.00 10.41 220 ILE I C 1
ATOM 9652 O O . ILE I 1 296 ? 73.348 31.475 55.394 1.00 15.60 220 ILE I O 1
ATOM 9657 N N . GLN I 1 297 ? 73.545 30.685 53.300 1.00 10.00 221 GLN I N 1
ATOM 9658 C CA . GLN I 1 297 ? 72.772 31.802 52.760 1.00 8.01 221 GLN I CA 1
ATOM 9659 C C . GLN I 1 297 ? 71.274 31.664 52.992 1.00 4.83 221 GLN I C 1
ATOM 9660 O O . GLN I 1 297 ? 70.545 32.632 52.761 1.00 7.64 221 GLN I O 1
ATOM 9666 N N . ASN I 1 298 ? 70.792 30.501 53.432 1.00 6.11 222 ASN I N 1
ATOM 9667 C CA . ASN I 1 298 ? 69.379 30.404 53.787 1.00 4.19 222 ASN I CA 1
ATOM 9668 C C . ASN I 1 298 ? 69.034 31.179 55.057 1.00 14.96 222 ASN I C 1
ATOM 9669 O O . ASN I 1 298 ? 67.859 31.489 55.278 1.00 10.74 222 ASN I O 1
ATOM 9674 N N . PHE I 1 299 ? 70.019 31.495 55.892 1.00 4.51 223 PHE I N 1
ATOM 9675 C CA . PHE I 1 299 ? 69.748 32.181 57.148 1.00 9.39 223 PHE I CA 1
ATOM 9676 C C . PHE I 1 299 ? 69.417 33.653 56.920 1.00 5.22 223 PHE I C 1
ATOM 9677 O O . PHE I 1 299 ? 69.910 34.290 55.986 1.00 11.25 223 PHE I O 1
ATOM 9685 N N . ARG I 1 300 ? 68.573 34.192 57.797 1.00 1.36 224 ARG I N 1
ATOM 9686 C CA . ARG I 1 300 ? 68.138 35.580 57.741 1.00 2.55 224 ARG I CA 1
ATOM 9687 C C . ARG I 1 300 ? 68.877 36.389 58.798 1.00 7.44 224 ARG I C 1
ATOM 9688 O O . ARG I 1 300 ? 69.145 35.895 59.897 1.00 6.73 224 ARG I O 1
ATOM 9696 N N . VAL I 1 301 ? 69.219 37.628 58.460 1.00 2.23 225 VAL I N 1
ATOM 9697 C CA . VAL I 1 301 ? 69.954 38.513 59.354 1.00 3.10 225 VAL I CA 1
ATOM 9698 C C . VAL I 1 301 ? 69.138 39.775 59.585 1.00 3.28 225 VAL I C 1
ATOM 9699 O O . VAL I 1 301 ? 68.721 40.436 58.628 1.00 2.85 225 VAL I O 1
ATOM 9703 N N . TYR I 1 302 ? 68.914 40.103 60.852 1.00 4.69 226 TYR I N 1
ATOM 9704 C CA . TYR I 1 302 ? 68.342 41.378 61.260 1.00 0.00 226 TYR I CA 1
ATOM 9705 C C . TYR I 1 302 ? 69.440 42.207 61.911 1.00 0.00 226 TYR I C 1
ATOM 9706 O O . TYR I 1 302 ? 70.196 41.694 62.742 1.00 6.14 226 TYR I O 1
ATOM 9715 N N . TYR I 1 303 ? 69.532 43.479 61.535 1.00 0.00 227 TYR I N 1
ATOM 9716 C CA . TYR I 1 303 ? 70.690 44.280 61.902 1.00 0.16 227 TYR I CA 1
ATOM 9717 C C . TYR I 1 303 ? 70.302 45.748 62.012 1.00 0.00 227 TYR I C 1
ATOM 9718 O O . TYR I 1 303 ? 69.200 46.156 61.640 1.00 1.85 227 TYR I O 1
ATOM 9727 N N . ARG I 1 304 ? 71.239 46.542 62.530 1.00 7.41 228 ARG I N 1
ATOM 9728 C CA . ARG I 1 304 ? 71.080 47.982 62.662 1.00 2.72 228 ARG I CA 1
ATOM 9729 C C . ARG I 1 304 ? 72.386 48.669 62.293 1.00 2.65 228 ARG I C 1
ATOM 9730 O O . ARG I 1 304 ? 73.471 48.099 62.420 1.00 6.55 228 ARG I O 1
ATOM 9738 N N . ASP I 1 305 ? 72.268 49.911 61.838 1.00 7.64 229 ASP I N 1
ATOM 9739 C CA . ASP I 1 305 ? 73.426 50.758 61.602 1.00 12.14 229 ASP I CA 1
ATOM 9740 C C . ASP I 1 305 ? 73.758 51.561 62.855 1.00 5.47 229 ASP I C 1
ATOM 9741 O O . ASP I 1 305 ? 72.935 51.718 63.759 1.00 6.75 229 ASP I O 1
ATOM 9746 N N . SER I 1 306 ? 74.987 52.085 62.887 1.00 10.70 230 SER I N 1
ATOM 9747 C CA . SER I 1 306 ? 75.532 52.672 64.110 1.00 6.03 230 SER I CA 1
ATOM 9748 C C . SER I 1 306 ? 74.675 53.813 64.650 1.00 13.77 230 SER I C 1
ATOM 9749 O O . SER I 1 306 ? 74.671 54.057 65.863 1.00 15.32 230 SER I O 1
ATOM 9752 N N . ARG I 1 307 ? 73.946 54.522 63.787 1.00 10.21 231 ARG I N 1
ATOM 9753 C CA . ARG I 1 307 ? 73.142 55.661 64.222 1.00 13.23 231 ARG I CA 1
ATOM 9754 C C . ARG I 1 307 ? 71.672 55.523 63.842 1.00 11.49 231 ARG I C 1
ATOM 9755 O O . ARG I 1 307 ? 70.983 56.535 63.676 1.00 11.61 231 ARG I O 1
ATOM 9763 N N . ASP I 1 308 ? 71.173 54.302 63.698 1.00 9.29 232 ASP I N 1
ATOM 9764 C CA . ASP I 1 308 ? 69.774 54.066 63.347 1.00 5.03 232 ASP I CA 1
ATOM 9765 C C . ASP I 1 308 ? 69.187 53.045 64.313 1.00 5.48 232 ASP I C 1
ATOM 9766 O O . ASP I 1 308 ? 69.581 51.861 64.269 1.00 6.24 232 ASP I O 1
ATOM 9771 N N . PRO I 1 309 ? 68.261 53.442 65.189 1.00 6.43 233 PRO I N 1
ATOM 9772 C CA . PRO I 1 309 ? 67.697 52.490 66.159 1.00 10.70 233 PRO I CA 1
ATOM 9773 C C . PRO I 1 309 ? 66.715 51.495 65.565 1.00 8.40 233 PRO I C 1
ATOM 9774 O O . PRO I 1 309 ? 66.296 50.574 66.277 1.00 7.64 233 PRO I O 1
ATOM 9778 N N . VAL I 1 310 ? 66.328 51.650 64.305 1.00 9.29 234 VAL I N 1
ATOM 9779 C CA . VAL I 1 310 ? 65.348 50.754 63.706 1.00 13.44 234 VAL I CA 1
ATOM 9780 C C . VAL I 1 310 ? 66.058 49.518 63.177 1.00 6.53 234 VAL I C 1
ATOM 9781 O O . VAL I 1 310 ? 67.214 49.578 62.738 1.00 2.92 234 VAL I O 1
ATOM 9785 N N . TRP I 1 311 ? 65.374 48.383 63.240 1.00 5.91 235 TRP I N 1
ATOM 9786 C CA . TRP I 1 311 ? 65.945 47.133 62.769 1.00 5.20 235 TRP I CA 1
ATOM 9787 C C . TRP I 1 311 ? 65.579 46.910 61.308 1.00 10.56 235 TRP I C 1
ATOM 9788 O O . TRP I 1 311 ? 64.412 47.009 60.922 1.00 13.52 235 TRP I O 1
ATOM 9799 N N . LYS I 1 312 ? 66.590 46.626 60.493 1.00 3.99 236 LYS I N 1
ATOM 9800 C CA . LYS I 1 312 ? 66.372 46.426 59.070 1.00 0.23 236 LYS I CA 1
ATOM 9801 C C . LYS I 1 312 ? 65.702 45.078 58.814 1.00 5.54 236 LYS I C 1
ATOM 9802 O O . LYS I 1 312 ? 65.670 44.192 59.672 1.00 12.89 236 LYS I O 1
ATOM 9808 N N . GLY I 1 313 ? 65.152 44.932 57.606 1.00 16.46 237 GLY I N 1
ATOM 9809 C CA . GLY I 1 313 ? 64.489 43.716 57.231 1.00 8.39 237 GLY I CA 1
ATOM 9810 C C . GLY I 1 313 ? 65.460 42.559 57.124 1.00 1.00 237 GLY I C 1
ATOM 9811 O O . GLY I 1 313 ? 66.678 42.721 57.268 1.00 13.27 237 GLY I O 1
ATOM 9812 N N . PRO I 1 314 ? 64.925 41.368 56.866 1.00 12.22 238 PRO I N 1
ATOM 9813 C CA . PRO I 1 314 ? 65.784 40.179 56.819 1.00 9.24 238 PRO I CA 1
ATOM 9814 C C . PRO I 1 314 ? 66.736 40.198 55.635 1.00 8.96 238 PRO I C 1
ATOM 9815 O O . PRO I 1 314 ? 66.318 40.052 54.482 1.00 13.51 238 PRO I O 1
ATOM 9819 N N . ALA I 1 315 ? 68.018 40.404 55.916 1.00 9.84 239 ALA I N 1
ATOM 9820 C CA . ALA I 1 315 ? 69.043 40.296 54.894 1.00 5.82 239 ALA I CA 1
ATOM 9821 C C . ALA I 1 315 ? 69.635 38.890 54.884 1.00 7.54 239 ALA I C 1
ATOM 9822 O O . ALA I 1 315 ? 69.595 38.159 55.877 1.00 11.43 239 ALA I O 1
ATOM 9824 N N . LYS I 1 316 ? 70.204 38.522 53.743 1.00 9.79 240 LYS I N 1
ATOM 9825 C CA . LYS I 1 316 ? 70.747 37.188 53.548 1.00 3.61 240 LYS I CA 1
ATOM 9826 C C . LYS I 1 316 ? 72.164 37.107 54.099 1.00 7.07 240 LYS I C 1
ATOM 9827 O O . LYS I 1 316 ? 72.990 37.992 53.861 1.00 9.13 240 LYS I O 1
ATOM 9833 N N . LEU I 1 317 ? 72.437 36.034 54.837 1.00 0.00 241 LEU I N 1
ATOM 9834 C CA . LEU I 1 317 ? 73.743 35.834 55.446 1.00 0.89 241 LEU I CA 1
ATOM 9835 C C . LEU I 1 317 ? 74.718 35.251 54.430 1.00 4.66 241 LEU I C 1
ATOM 9836 O O . LEU I 1 317 ? 74.434 34.225 53.806 1.00 8.75 241 LEU I O 1
ATOM 9841 N N . LEU I 1 318 ? 75.867 35.899 54.271 1.00 10.43 242 LEU I N 1
ATOM 9842 C CA . LEU I 1 318 ? 76.905 35.419 53.365 1.00 6.27 242 LEU I CA 1
ATOM 9843 C C . LEU I 1 318 ? 78.104 34.827 54.083 1.00 6.09 242 LEU I C 1
ATOM 9844 O O . LEU I 1 318 ? 78.662 33.830 53.622 1.00 16.01 242 LEU I O 1
ATOM 9849 N N . TRP I 1 319 ? 78.514 35.416 55.202 1.00 11.80 243 TRP I N 1
ATOM 9850 C CA . TRP I 1 319 ? 79.671 34.944 55.946 1.00 10.98 243 TRP I CA 1
ATOM 9851 C C . TRP I 1 319 ? 79.520 35.378 57.395 1.00 8.04 243 TRP I C 1
ATOM 9852 O O . TRP I 1 319 ? 79.021 36.471 57.674 1.00 8.72 243 TRP I O 1
ATOM 9863 N N . LYS I 1 320 ? 79.945 34.514 58.311 1.00 6.15 244 LYS I N 1
ATOM 9864 C CA . LYS I 1 320 ? 79.837 34.772 59.739 1.00 8.36 244 LYS I CA 1
ATOM 9865 C C . LYS I 1 320 ? 81.211 34.663 60.378 1.00 8.65 244 LYS I C 1
ATOM 9866 O O . LYS I 1 320 ? 81.918 33.672 60.173 1.00 15.24 244 LYS I O 1
ATOM 9872 N N . GLY I 1 321 ? 81.588 35.685 61.144 1.00 12.65 245 GLY I N 1
ATOM 9873 C CA . GLY I 1 321 ? 82.830 35.694 61.878 1.00 8.28 245 GLY I CA 1
ATOM 9874 C C . GLY I 1 321 ? 82.604 35.933 63.361 1.00 16.18 245 GLY I C 1
ATOM 9875 O O . GLY I 1 321 ? 81.473 36.080 63.832 1.00 16.05 245 GLY I O 1
ATOM 9876 N N . GLU I 1 322 ? 83.721 35.972 64.091 1.00 15.76 246 GLU I N 1
ATOM 9877 C CA . GLU I 1 322 ? 83.655 36.160 65.536 1.00 8.77 246 GLU I CA 1
ATOM 9878 C C . GLU I 1 322 ? 83.088 37.527 65.896 1.00 16.65 246 GLU I C 1
ATOM 9879 O O . GLU I 1 322 ? 82.297 37.647 66.841 1.00 16.29 246 GLU I O 1
ATOM 9885 N N . GLY I 1 323 ? 83.473 38.566 65.161 1.00 7.17 247 GLY I N 1
ATOM 9886 C CA . GLY I 1 323 ? 83.047 39.911 65.491 1.00 2.75 247 GLY I CA 1
ATOM 9887 C C . GLY I 1 323 ? 82.310 40.621 64.375 1.00 12.50 247 GLY I C 1
ATOM 9888 O O . GLY I 1 323 ? 81.712 41.677 64.594 1.00 10.04 247 GLY I O 1
ATOM 9889 N N . ALA I 1 324 ? 82.341 40.051 63.173 1.00 2.52 248 ALA I N 1
ATOM 9890 C CA . ALA I 1 324 ? 81.709 40.667 62.019 1.00 4.56 248 ALA I CA 1
ATOM 9891 C C . ALA I 1 324 ? 80.873 39.636 61.278 1.00 8.87 248 ALA I C 1
ATOM 9892 O O . ALA I 1 324 ? 81.207 38.449 61.240 1.00 9.52 248 ALA I O 1
ATOM 9894 N N . VAL I 1 325 ? 79.781 40.106 60.689 1.00 5.88 249 VAL I N 1
ATOM 9895 C CA . VAL I 1 325 ? 78.936 39.299 59.820 1.00 0.46 249 VAL I CA 1
ATOM 9896 C C . VAL I 1 325 ? 78.821 40.030 58.489 1.00 4.81 249 VAL I C 1
ATOM 9897 O O . VAL I 1 325 ? 78.767 41.264 58.456 1.00 8.08 249 VAL I O 1
ATOM 9901 N N . VAL I 1 326 ? 78.847 39.279 57.396 1.00 4.75 250 VAL I N 1
ATOM 9902 C CA . VAL I 1 326 ? 78.755 39.847 56.059 1.00 5.65 250 VAL I CA 1
ATOM 9903 C C . VAL I 1 326 ? 77.409 39.455 55.472 1.00 0.98 250 VAL I C 1
ATOM 9904 O O . VAL I 1 326 ? 77.072 38.267 55.413 1.00 11.19 250 VAL I O 1
ATOM 9908 N N . ILE I 1 327 ? 76.634 40.451 55.047 1.00 0.00 251 ILE I N 1
ATOM 9909 C CA . ILE I 1 327 ? 75.263 40.233 54.614 1.00 3.52 251 ILE I CA 1
ATOM 9910 C C . ILE I 1 327 ? 75.050 40.855 53.243 1.00 1.15 251 ILE I C 1
ATOM 9911 O O . ILE I 1 327 ? 75.818 41.705 52.789 1.00 14.54 251 ILE I O 1
ATOM 9916 N N . GLN I 1 328 ? 73.979 40.415 52.591 1.00 7.65 252 GLN I N 1
ATOM 9917 C CA . GLN I 1 328 ? 73.494 41.003 51.348 1.00 10.09 252 GLN I CA 1
ATOM 9918 C C . GLN I 1 328 ? 72.070 41.481 51.593 1.00 7.64 252 GLN I C 1
ATOM 9919 O O . GLN I 1 328 ? 71.179 40.672 51.876 1.00 10.57 252 GLN I O 1
ATOM 9925 N N . ASP I 1 329 ? 71.856 42.790 51.492 1.00 10.59 253 ASP I N 1
ATOM 9926 C CA . ASP I 1 329 ? 70.548 43.397 51.720 1.00 9.69 253 ASP I CA 1
ATOM 9927 C C . ASP I 1 329 ? 70.183 44.229 50.499 1.00 12.27 253 ASP I C 1
ATOM 9928 O O . ASP I 1 329 ? 70.789 45.278 50.258 1.00 18.80 253 ASP I O 1
ATOM 9933 N N . ASN I 1 330 ? 69.189 43.765 49.739 1.00 16.61 254 ASN I N 1
ATOM 9934 C CA . ASN I 1 330 ? 68.712 44.460 48.542 1.00 14.93 254 ASN I CA 1
ATOM 9935 C C . ASN I 1 330 ? 69.855 44.729 47.564 1.00 13.37 254 ASN I C 1
ATOM 9936 O O . ASN I 1 330 ? 70.082 45.863 47.135 1.00 17.16 254 ASN I O 1
ATOM 9941 N N . SER I 1 331 ? 70.579 43.663 47.215 1.00 19.19 255 SER I N 1
ATOM 9942 C CA . SER I 1 331 ? 71.711 43.736 46.289 1.00 14.56 255 SER I CA 1
ATOM 9943 C C . SER I 1 331 ? 72.776 44.716 46.780 1.00 12.15 255 SER I C 1
ATOM 9944 O O . SER I 1 331 ? 73.376 45.455 45.997 1.00 16.98 255 SER I O 1
ATOM 9947 N N . ASP I 1 332 ? 73.012 44.722 48.090 1.00 15.88 256 ASP I N 1
ATOM 9948 C CA . ASP I 1 332 ? 74.037 45.566 48.698 1.00 11.75 256 ASP I CA 1
ATOM 9949 C C . ASP I 1 332 ? 74.744 44.739 49.764 1.00 16.36 256 ASP I C 1
ATOM 9950 O O . ASP I 1 332 ? 74.113 44.304 50.731 1.00 18.61 256 ASP I O 1
ATOM 9955 N N . ILE I 1 333 ? 76.043 44.525 49.588 1.00 15.46 257 ILE I N 1
ATOM 9956 C CA . ILE I 1 333 ? 76.816 43.714 50.522 1.00 8.31 257 ILE I CA 1
ATOM 9957 C C . ILE I 1 333 ? 77.323 44.610 51.644 1.00 8.44 257 ILE I C 1
ATOM 9958 O O . ILE I 1 333 ? 78.094 45.547 51.407 1.00 15.84 257 ILE I O 1
ATOM 9963 N N . LYS I 1 334 ? 76.889 44.325 52.870 1.00 14.02 258 LYS I N 1
ATOM 9964 C CA . LYS I 1 334 ? 77.245 45.116 54.039 1.00 2.12 258 LYS I CA 1
ATOM 9965 C C . LYS I 1 334 ? 77.976 44.242 55.044 1.00 8.00 258 LYS I C 1
ATOM 9966 O O . LYS I 1 334 ? 77.610 43.082 55.253 1.00 14.55 258 LYS I O 1
ATOM 9972 N N . VAL I 1 335 ? 79.010 44.803 55.659 1.00 4.09 259 VAL I N 1
ATOM 9973 C CA . VAL I 1 335 ? 79.673 44.193 56.804 1.00 2.82 259 VAL I CA 1
ATOM 9974 C C . VAL I 1 335 ? 79.090 44.811 58.065 1.00 9.69 259 VAL I C 1
ATOM 9975 O O . VAL I 1 335 ? 78.992 46.040 58.176 1.00 11.48 259 VAL I O 1
ATOM 9979 N N . VAL I 1 336 ? 78.693 43.966 59.011 1.00 6.13 260 VAL I N 1
ATOM 9980 C CA . VAL I 1 336 ? 77.997 44.414 60.215 1.00 7.94 260 VAL I CA 1
ATOM 9981 C C . VAL I 1 336 ? 78.649 43.773 61.436 1.00 5.98 260 VAL I C 1
ATOM 9982 O O . VAL I 1 336 ? 78.924 42.565 61.423 1.00 6.10 260 VAL I O 1
ATOM 9986 N N . PRO I 1 337 ? 78.916 44.532 62.502 1.00 5.39 261 PRO I N 1
ATOM 9987 C CA . PRO I 1 337 ? 79.485 43.922 63.711 1.00 4.20 261 PRO I CA 1
ATOM 9988 C C . PRO I 1 337 ? 78.539 42.894 64.313 1.00 3.02 261 PRO I C 1
ATOM 9989 O O . PRO I 1 337 ? 77.316 43.016 64.225 1.00 3.59 261 PRO I O 1
ATOM 9993 N N . ARG I 1 338 ? 79.130 41.867 64.934 1.00 2.00 262 ARG I N 1
ATOM 9994 C CA . ARG I 1 338 ? 78.338 40.778 65.500 1.00 1.26 262 ARG I CA 1
ATOM 9995 C C . ARG I 1 338 ? 77.339 41.292 66.530 1.00 0.00 262 ARG I C 1
ATOM 9996 O O . ARG I 1 338 ? 76.225 40.771 66.638 1.00 1.69 262 ARG I O 1
ATOM 10004 N N . ARG I 1 339 ? 77.718 42.321 67.290 1.00 2.24 263 ARG I N 1
ATOM 10005 C CA . ARG I 1 339 ? 76.858 42.841 68.346 1.00 1.10 263 ARG I CA 1
ATOM 10006 C C . ARG I 1 339 ? 75.638 43.580 67.817 1.00 0.66 263 ARG I C 1
ATOM 10007 O O . ARG I 1 339 ? 74.756 43.919 68.609 1.00 2.44 263 ARG I O 1
ATOM 10015 N N . LYS I 1 340 ? 75.568 43.850 66.515 1.00 0.00 264 LYS I N 1
ATOM 10016 C CA . LYS I 1 340 ? 74.413 44.509 65.922 1.00 0.00 264 LYS I CA 1
ATOM 10017 C C . LYS I 1 340 ? 73.587 43.585 65.034 1.00 0.51 264 LYS I C 1
ATOM 10018 O O . LYS I 1 340 ? 72.730 44.072 64.291 1.00 13.52 264 LYS I O 1
ATOM 10024 N N . ALA I 1 341 ? 73.809 42.274 65.090 1.00 0.00 265 ALA I N 1
ATOM 10025 C CA . ALA I 1 341 ? 73.155 41.345 64.177 1.00 0.25 265 ALA I CA 1
ATOM 10026 C C . ALA I 1 341 ? 72.423 40.256 64.948 1.00 0.14 265 ALA I C 1
ATOM 10027 O O . ALA I 1 341 ? 72.999 39.630 65.843 1.00 7.03 265 ALA I O 1
ATOM 10029 N N . LYS I 1 342 ? 71.157 40.030 64.592 1.00 0.00 266 LYS I N 1
ATOM 10030 C CA . LYS I 1 342 ? 70.371 38.900 65.080 1.00 0.00 266 LYS I CA 1
ATOM 10031 C C . LYS I 1 342 ? 70.170 37.937 63.914 1.00 1.82 266 LYS I C 1
ATOM 10032 O O . LYS I 1 342 ? 69.495 38.273 62.936 1.00 1.22 266 LYS I O 1
ATOM 10038 N N . ILE I 1 343 ? 70.748 36.743 64.021 1.00 0.00 267 ILE I N 1
ATOM 10039 C CA . ILE I 1 343 ? 70.743 35.755 62.946 1.00 0.00 267 ILE I CA 1
ATOM 10040 C C . ILE I 1 343 ? 69.848 34.596 63.364 1.00 0.16 267 ILE I C 1
ATOM 10041 O O . ILE I 1 343 ? 70.035 34.013 64.438 1.00 1.15 267 ILE I O 1
ATOM 10046 N N . ILE I 1 344 ? 68.920 34.181 62.551 1.00 4.42 268 ILE I N 1
ATOM 10047 C CA . ILE I 1 344 ? 68.111 33.104 62.707 1.00 0.26 268 ILE I CA 1
ATOM 10048 C C . ILE I 1 344 ? 67.725 32.367 61.362 1.00 1.40 268 ILE I C 1
ATOM 10049 O O . ILE I 1 344 ? 68.087 32.786 60.316 1.00 8.06 268 ILE I O 1
ATOM 10054 N N . ARG I 1 345 ? 66.766 31.549 61.437 1.00 8.57 269 ARG I N 1
ATOM 10055 C CA . ARG I 1 345 ? 66.289 30.881 60.261 1.00 5.79 269 ARG I CA 1
ATOM 10056 C C . ARG I 1 345 ? 64.862 31.297 59.889 1.00 13.41 269 ARG I C 1
ATOM 10057 O O . ARG I 1 345 ? 64.600 31.494 58.811 1.00 21.27 269 ARG I O 1
ATOM 10065 N N . ASP I 1 346 ? 64.059 31.327 60.827 1.00 10.41 270 ASP I N 1
ATOM 10066 C CA . ASP I 1 346 ? 62.644 31.733 60.594 1.00 13.45 270 ASP I CA 1
ATOM 10067 C C . ASP I 1 346 ? 62.026 30.414 60.072 1.00 15.46 270 ASP I C 1
ATOM 10068 O O . ASP I 1 346 ? 61.858 30.293 58.878 1.00 22.44 270 ASP I O 1
ATOM 10073 N N . TYR I 1 347 ? 61.584 29.569 60.977 1.00 15.42 271 TYR I N 1
ATOM 10074 C CA . TYR I 1 347 ? 61.143 28.231 60.643 1.00 15.56 271 TYR I CA 1
ATOM 10075 C C . TYR I 1 347 ? 59.910 28.298 59.984 1.00 13.02 271 TYR I C 1
ATOM 10076 O O . TYR I 1 347 ? 59.491 27.419 59.332 1.00 23.52 271 TYR I O 1
ATOM 10085 N N . GLY I 1 348 ? 59.306 29.363 60.064 1.00 17.50 272 GLY I N 1
ATOM 10086 C CA . GLY I 1 348 ? 57.972 29.439 59.510 1.00 18.85 272 GLY I CA 1
ATOM 10087 C C . GLY I 1 348 ? 58.026 29.568 57.997 1.00 26.06 272 GLY I C 1
ATOM 10088 O O . GLY I 1 348 ? 57.468 28.764 57.281 1.00 29.47 272 GLY I O 1
ATOM 10089 N N . LYS I 1 349 ? 58.846 30.399 57.548 1.00 30.00 273 LYS I N 1
ATOM 10090 C CA . LYS I 1 349 ? 59.183 30.505 56.133 1.00 30.00 273 LYS I CA 1
ATOM 10091 C C . LYS I 1 349 ? 59.909 29.231 55.555 1.00 30.00 273 LYS I C 1
ATOM 10092 O O . LYS I 1 349 ? 59.563 28.856 54.555 1.00 30.00 273 LYS I O 1
ATOM 10098 N N . GLN I 1 350 ? 60.799 28.588 56.238 1.00 30.00 274 GLN I N 1
ATOM 10099 C CA . GLN I 1 350 ? 61.384 27.329 55.833 1.00 30.00 274 GLN I CA 1
ATOM 10100 C C . GLN I 1 350 ? 60.324 26.221 55.793 1.00 30.00 274 GLN I C 1
ATOM 10101 O O . GLN I 1 350 ? 60.637 25.135 55.720 1.00 30.00 274 GLN I 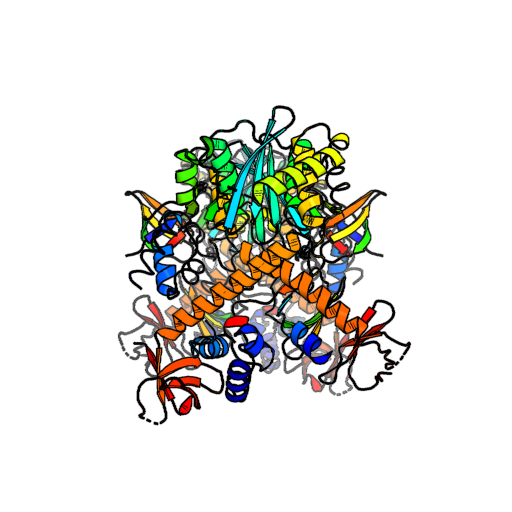O 1
ATOM 10107 N N . MET I 1 351 ? 59.046 26.499 55.860 1.00 30.00 275 MET I N 1
ATOM 10108 C CA . MET I 1 351 ? 58.042 25.404 55.971 1.00 30.00 275 MET I CA 1
ATOM 10109 C C . MET I 1 351 ? 57.032 25.826 55.070 1.00 30.00 275 MET I C 1
ATOM 10110 O O . MET I 1 351 ? 56.359 25.046 54.563 1.00 30.00 275 MET I O 1
ATOM 10115 N N . ALA I 1 352 ? 56.939 27.117 54.872 1.00 30.00 276 ALA I N 1
ATOM 10116 C CA . ALA I 1 352 ? 56.153 27.660 53.984 1.00 30.00 276 ALA I CA 1
ATOM 10117 C C . ALA I 1 352 ? 56.750 27.675 52.634 1.00 30.00 276 ALA I C 1
ATOM 10118 O O . ALA I 1 352 ? 56.087 28.066 51.706 1.00 30.00 276 ALA I O 1
ATOM 10120 N N . GLY I 1 353 ? 57.968 27.294 52.499 1.00 30.00 277 GLY I N 1
ATOM 10121 C CA . GLY I 1 353 ? 58.645 27.279 51.249 1.00 30.00 277 GLY I CA 1
ATOM 10122 C C . GLY I 1 353 ? 59.247 28.590 50.881 1.00 30.00 277 GLY I C 1
ATOM 10123 O O . GLY I 1 353 ? 60.454 28.742 50.924 1.00 30.00 277 GLY I O 1
ATOM 10124 N N . ASN J 1 298 ? 93.390 68.639 69.972 1.00 12.68 222 ASN J N 1
ATOM 10125 C CA . ASN J 1 298 ? 92.725 68.170 71.183 1.00 10.08 222 ASN J CA 1
ATOM 10126 C C . ASN J 1 298 ? 91.251 68.558 71.181 1.00 10.00 222 ASN J C 1
ATOM 10127 O O . ASN J 1 298 ? 90.773 69.209 70.254 1.00 14.36 222 ASN J O 1
ATOM 10132 N N . PHE J 1 299 ? 90.531 68.148 72.221 1.00 13.74 223 PHE J N 1
ATOM 10133 C CA . PHE J 1 299 ? 89.110 68.425 72.339 1.00 11.42 223 PHE J CA 1
ATOM 10134 C C . PHE J 1 299 ? 88.783 68.868 73.756 1.00 9.10 223 PHE J C 1
ATOM 10135 O O . PHE J 1 299 ? 89.410 68.428 74.724 1.00 14.35 223 PHE J O 1
ATOM 10143 N N . ARG J 1 300 ? 87.790 69.741 73.871 1.00 7.07 224 ARG J N 1
ATOM 10144 C CA . ARG J 1 300 ? 87.209 70.097 75.156 1.00 4.75 224 ARG J CA 1
ATOM 10145 C C . ARG J 1 300 ? 85.905 69.333 75.331 1.00 1.84 224 ARG J C 1
ATOM 10146 O O . ARG J 1 300 ? 85.052 69.342 74.438 1.00 7.62 224 ARG J O 1
ATOM 10154 N N . VAL J 1 301 ? 85.753 68.674 76.476 1.00 0.00 225 VAL J N 1
ATOM 10155 C CA . VAL J 1 301 ? 84.557 67.901 76.782 1.00 0.00 225 VAL J CA 1
ATOM 10156 C C . VAL J 1 301 ? 83.910 68.479 78.030 1.00 0.00 225 VAL J C 1
ATOM 10157 O O . VAL J 1 301 ? 84.563 68.615 79.071 1.00 0.00 225 VAL J O 1
ATOM 10161 N N . TYR J 1 302 ? 82.633 68.819 77.921 1.00 0.00 226 TYR J N 1
ATOM 10162 C CA . TYR J 1 302 ? 81.811 69.212 79.054 1.00 0.00 226 TYR J CA 1
ATOM 10163 C C . TYR J 1 302 ? 80.733 68.157 79.243 1.00 1.15 226 TYR J C 1
ATOM 10164 O O . TYR J 1 302 ? 80.155 67.670 78.266 1.00 6.27 226 TYR J O 1
ATOM 10173 N N . TYR J 1 303 ? 80.468 67.793 80.495 1.00 0.39 227 TYR J N 1
ATOM 10174 C CA . TYR J 1 303 ? 79.794 66.532 80.750 1.00 0.76 227 TYR J CA 1
ATOM 10175 C C . TYR J 1 303 ? 79.001 66.576 82.047 1.00 0.97 227 TYR J C 1
ATOM 10176 O O . TYR J 1 303 ? 79.296 67.346 82.965 1.00 0.00 227 TYR J O 1
ATOM 10185 N N . ARG J 1 304 ? 77.995 65.708 82.103 1.00 10.86 228 ARG J N 1
ATOM 10186 C CA . ARG J 1 304 ? 77.201 65.426 83.292 1.00 2.67 228 ARG J CA 1
ATOM 10187 C C . ARG J 1 304 ? 77.506 63.992 83.708 1.00 6.51 228 ARG J C 1
ATOM 10188 O O . ARG J 1 304 ? 77.301 63.065 82.917 1.00 9.11 228 ARG J O 1
ATOM 10196 N N . ASP J 1 305 ? 77.992 63.799 84.937 1.00 16.74 229 ASP J N 1
ATOM 10197 C CA . ASP J 1 305 ? 78.548 62.487 85.272 1.00 5.82 229 ASP J CA 1
ATOM 10198 C C . ASP J 1 305 ? 77.529 61.530 85.891 1.00 14.20 229 ASP J C 1
ATOM 10199 O O . ASP J 1 305 ? 77.201 60.501 85.292 1.00 28.11 229 ASP J O 1
ATOM 10204 N N . SER J 1 306 ? 77.004 61.851 87.075 1.00 8.98 230 SER J N 1
ATOM 10205 C CA . SER J 1 306 ? 76.236 60.853 87.823 1.00 10.40 230 SER J CA 1
ATOM 10206 C C . SER J 1 306 ? 75.241 61.553 88.743 1.00 16.74 230 SER J C 1
ATOM 10207 O O . SER J 1 306 ? 75.610 61.999 89.836 1.00 17.65 230 SER J O 1
ATOM 10210 N N . ARG J 1 307 ? 73.982 61.623 88.303 1.00 8.88 231 ARG J N 1
ATOM 10211 C CA . ARG J 1 307 ? 72.873 62.136 89.116 1.00 13.98 231 ARG J CA 1
ATOM 10212 C C . ARG J 1 307 ? 73.127 63.556 89.614 1.00 6.46 231 ARG J C 1
ATOM 10213 O O . ARG J 1 307 ? 72.400 64.064 90.473 1.00 17.20 231 ARG J O 1
ATOM 10221 N N . ASP J 1 308 ? 74.155 64.215 89.088 1.00 8.77 232 ASP J N 1
ATOM 10222 C CA . ASP J 1 308 ? 74.512 65.569 89.500 1.00 11.58 232 ASP J CA 1
ATOM 10223 C C . ASP J 1 308 ? 74.128 66.479 88.343 1.00 5.79 232 ASP J C 1
ATOM 10224 O O . ASP J 1 308 ? 74.749 66.416 87.269 1.00 12.71 232 ASP J O 1
ATOM 10229 N N . PRO J 1 309 ? 73.128 67.341 88.522 1.00 8.32 233 PRO J N 1
ATOM 10230 C CA . PRO J 1 309 ? 72.682 68.197 87.406 1.00 10.86 233 PRO J CA 1
ATOM 10231 C C . PRO J 1 309 ? 73.706 69.211 86.939 1.00 6.00 233 PRO J C 1
ATOM 10232 O O . PRO J 1 309 ? 73.533 69.779 85.854 1.00 15.17 233 PRO J O 1
ATOM 10236 N N . VAL J 1 310 ? 74.764 69.456 87.709 1.00 4.82 234 VAL J N 1
ATOM 10237 C CA . VAL J 1 310 ? 75.713 70.506 87.356 1.00 10.07 234 VAL J CA 1
ATOM 10238 C C . VAL J 1 310 ? 76.664 69.986 86.284 1.00 8.54 234 VAL J C 1
ATOM 10239 O O . VAL J 1 310 ? 77.320 68.952 86.457 1.00 10.91 234 VAL J O 1
ATOM 10243 N N . TRP J 1 311 ? 76.731 70.699 85.164 1.00 5.08 235 TRP J N 1
ATOM 10244 C CA . TRP J 1 311 ? 77.672 70.351 84.111 1.00 0.00 235 TRP J CA 1
ATOM 10245 C C . TRP J 1 311 ? 79.087 70.742 84.517 1.00 0.00 235 TRP J C 1
ATOM 10246 O O . TRP J 1 311 ? 79.309 71.792 85.125 1.00 2.21 235 TRP J O 1
ATOM 10257 N N . LYS J 1 312 ? 80.049 69.887 84.180 1.00 0.00 236 LYS J N 1
ATOM 10258 C CA . LYS J 1 312 ? 81.440 70.091 84.556 1.00 0.00 236 LYS J CA 1
ATOM 10259 C C . LYS J 1 312 ? 82.316 70.107 83.311 1.00 2.13 236 LYS J C 1
ATOM 10260 O O . LYS J 1 312 ? 81.881 69.767 82.208 1.00 2.59 236 LYS J O 1
ATOM 10266 N N . GLY J 1 313 ? 83.567 70.512 83.503 1.00 4.61 237 GLY J N 1
ATOM 10267 C CA . GLY J 1 313 ? 84.531 70.545 82.433 1.00 2.73 237 GLY J CA 1
ATOM 10268 C C . GLY J 1 313 ? 85.372 71.804 82.457 1.00 9.97 237 GLY J C 1
ATOM 10269 O O . GLY J 1 313 ? 85.290 72.617 83.382 1.00 15.90 237 GLY J O 1
ATOM 10270 N N . PRO J 1 314 ? 86.209 71.988 81.430 1.00 9.36 238 PRO J N 1
ATOM 10271 C CA . PRO J 1 314 ? 86.441 71.083 80.297 1.00 0.31 238 PRO J CA 1
ATOM 10272 C C . PRO J 1 314 ? 87.355 69.921 80.665 1.00 2.30 238 PRO J C 1
ATOM 10273 O O . PRO J 1 314 ? 88.282 70.076 81.455 1.00 12.38 238 PRO J O 1
ATOM 10277 N N . ALA J 1 315 ? 87.118 68.742 80.098 1.00 0.93 239 ALA J N 1
ATOM 10278 C CA . ALA J 1 315 ? 87.932 67.567 80.355 1.00 1.53 239 ALA J CA 1
ATOM 10279 C C . ALA J 1 315 ? 88.594 67.106 79.063 1.00 2.51 239 ALA J C 1
ATOM 10280 O O . ALA J 1 315 ? 88.073 67.329 77.966 1.00 6.68 239 ALA J O 1
ATOM 10282 N N . LYS J 1 316 ? 89.750 66.465 79.202 1.00 2.39 240 LYS J N 1
ATOM 10283 C CA . LYS J 1 316 ? 90.482 65.959 78.051 1.00 4.30 240 LYS J CA 1
ATOM 10284 C C . LYS J 1 316 ? 89.812 64.698 77.517 1.00 0.83 240 LYS J C 1
ATOM 10285 O O . LYS J 1 316 ? 89.524 63.769 78.277 1.00 11.87 240 LYS J O 1
ATOM 10291 N N . LEU J 1 317 ? 89.571 64.668 76.211 1.00 2.24 241 LEU J N 1
ATOM 10292 C CA . LEU J 1 317 ? 88.926 63.528 75.571 1.00 4.17 241 LEU J CA 1
ATOM 10293 C C . LEU J 1 317 ? 89.945 62.419 75.347 1.00 4.42 241 LEU J C 1
ATOM 10294 O O . LEU J 1 317 ? 90.914 62.600 74.603 1.00 14.19 241 LEU J O 1
ATOM 10299 N N . LEU J 1 318 ? 89.726 61.271 75.986 1.00 6.63 242 LEU J N 1
ATOM 10300 C CA . LEU J 1 318 ? 90.626 60.138 75.815 1.00 2.12 242 LEU J CA 1
ATOM 10301 C C . LEU J 1 318 ? 90.155 59.166 74.746 1.00 4.49 242 LEU J C 1
ATOM 10302 O O . LEU J 1 318 ? 90.987 58.578 74.047 1.00 10.01 242 LEU J O 1
ATOM 10307 N N . TRP J 1 319 ? 88.846 58.980 74.605 1.00 4.24 243 TRP J N 1
ATOM 10308 C CA . TRP J 1 319 ? 88.319 57.968 73.704 1.00 2.86 243 TRP J CA 1
ATOM 10309 C C . TRP J 1 319 ? 86.876 58.303 73.370 1.00 0.00 243 TRP J C 1
ATOM 10310 O O . TRP J 1 319 ? 86.092 58.651 74.253 1.00 6.58 243 TRP J O 1
ATOM 10321 N N . LYS J 1 320 ? 86.537 58.188 72.092 1.00 2.21 244 LYS J N 1
ATOM 10322 C CA . LYS J 1 320 ? 85.177 58.410 71.622 1.00 1.98 244 LYS J CA 1
ATOM 10323 C C . LYS J 1 320 ? 84.685 57.121 70.984 1.00 0.99 244 LYS J C 1
ATOM 10324 O O . LYS J 1 320 ? 85.225 56.682 69.964 1.00 9.43 244 LYS J O 1
ATOM 10330 N N . GLY J 1 321 ? 83.676 56.507 71.597 1.00 5.28 245 GLY J N 1
ATOM 10331 C CA . GLY J 1 321 ? 82.966 55.402 71.005 1.00 0.00 245 GLY J CA 1
ATOM 10332 C C . GLY J 1 321 ? 81.596 55.821 70.513 1.00 0.00 245 GLY J C 1
ATOM 10333 O O . GLY J 1 321 ? 81.213 56.990 70.558 1.00 5.60 245 GLY J O 1
ATOM 10334 N N . GLU J 1 322 ? 80.853 54.835 70.031 1.00 0.00 246 GLU J N 1
ATOM 10335 C CA . GLU J 1 322 ? 79.458 55.046 69.670 1.00 0.00 246 GLU J CA 1
ATOM 10336 C C . GLU J 1 322 ? 78.627 54.836 70.926 1.00 3.08 246 GLU J C 1
ATOM 10337 O O . GLU J 1 322 ? 78.470 53.704 71.380 1.00 20.81 246 GLU J O 1
ATOM 10343 N N . GLY J 1 323 ? 78.115 55.924 71.502 1.00 0.00 247 GLY J N 1
ATOM 10344 C CA . GLY J 1 323 ? 77.266 55.870 72.673 1.00 0.00 247 GLY J CA 1
ATOM 10345 C C . GLY J 1 323 ? 77.910 56.406 73.939 1.00 0.00 247 GLY J C 1
ATOM 10346 O O . GLY J 1 323 ? 77.192 56.817 74.857 1.00 1.21 247 GLY J O 1
ATOM 10347 N N . ALA J 1 324 ? 79.240 56.414 74.011 1.00 0.00 248 ALA J N 1
ATOM 10348 C CA . ALA J 1 324 ? 79.915 56.833 75.230 1.00 3.35 248 ALA J CA 1
ATOM 10349 C C . ALA J 1 324 ? 81.292 57.388 74.902 1.00 2.26 248 ALA J C 1
ATOM 10350 O O . ALA J 1 324 ? 81.852 57.134 73.834 1.00 2.73 248 ALA J O 1
ATOM 10352 N N . VAL J 1 325 ? 81.833 58.161 75.846 1.00 0.00 249 VAL J N 1
ATOM 10353 C CA . VAL J 1 325 ? 83.169 58.728 75.741 1.00 0.00 249 VAL J CA 1
ATOM 10354 C C . VAL J 1 325 ? 83.908 58.503 77.053 1.00 0.00 249 VAL J C 1
ATOM 10355 O O . VAL J 1 325 ? 83.310 58.417 78.128 1.00 0.00 249 VAL J O 1
ATOM 10359 N N . VAL J 1 326 ? 85.230 58.410 76.950 1.00 0.93 250 VAL J N 1
ATOM 10360 C CA . VAL J 1 326 ? 86.119 58.297 78.100 1.00 4.28 250 VAL J CA 1
ATOM 10361 C C . VAL J 1 326 ? 86.930 59.580 78.187 1.00 2.13 250 VAL J C 1
ATOM 10362 O O . VAL J 1 326 ? 87.580 59.978 77.214 1.00 8.47 250 VAL J O 1
ATOM 10366 N N . ILE J 1 327 ? 86.888 60.231 79.348 1.00 0.00 251 ILE J N 1
ATOM 10367 C CA . ILE J 1 327 ? 87.499 61.540 79.521 1.00 4.14 251 ILE J CA 1
ATOM 10368 C C . ILE J 1 327 ? 88.376 61.544 80.763 1.00 5.18 251 ILE J C 1
ATOM 10369 O O . ILE J 1 327 ? 88.245 60.703 81.654 1.00 6.41 251 ILE J O 1
ATOM 10374 N N . GLN J 1 328 ? 89.288 62.512 80.802 1.00 8.73 252 GLN J N 1
ATOM 10375 C CA . GLN J 1 328 ? 90.147 62.754 81.954 1.00 4.63 252 GLN J CA 1
ATOM 10376 C C . GLN J 1 328 ? 89.892 64.169 82.448 1.00 8.67 252 GLN J C 1
ATOM 10377 O O . GLN J 1 328 ? 90.059 65.133 81.693 1.00 16.81 252 GLN J O 1
ATOM 10383 N N . ASP J 1 329 ? 89.482 64.291 83.708 1.00 9.59 253 ASP J N 1
ATOM 10384 C CA . ASP J 1 329 ? 89.230 65.584 84.338 1.00 8.89 253 ASP J CA 1
ATOM 10385 C C . ASP J 1 329 ? 89.922 65.593 85.692 1.00 12.21 253 ASP J C 1
ATOM 10386 O O . ASP J 1 329 ? 89.485 64.900 86.618 1.00 17.57 253 ASP J O 1
ATOM 10391 N N . ASN J 1 330 ? 90.996 66.377 85.805 1.00 15.37 254 ASN J N 1
ATOM 10392 C CA . ASN J 1 330 ? 91.784 66.470 87.036 1.00 14.39 254 ASN J CA 1
ATOM 10393 C C . ASN J 1 330 ? 92.280 65.097 87.481 1.00 16.02 254 ASN J C 1
ATOM 10394 O O . ASN J 1 330 ? 92.150 64.718 88.646 1.00 18.90 254 ASN J O 1
ATOM 10399 N N . SER J 1 331 ? 92.838 64.341 86.535 1.00 15.84 255 SER J N 1
ATOM 10400 C CA . SER J 1 331 ? 93.407 63.010 86.725 1.00 15.57 255 SER J CA 1
ATOM 10401 C C . SER J 1 331 ? 92.364 61.966 87.104 1.00 17.82 255 SER J C 1
ATOM 10402 O O . SER J 1 331 ? 92.740 60.867 87.529 1.00 18.36 255 SER J O 1
ATOM 10405 N N . ASP J 1 332 ? 91.074 62.264 86.972 1.00 14.17 256 ASP J N 1
ATOM 10406 C CA . ASP J 1 332 ? 90.007 61.321 87.293 1.00 12.99 256 ASP J CA 1
ATOM 10407 C C . ASP J 1 332 ? 89.363 60.869 85.986 1.00 11.93 256 ASP J C 1
ATOM 10408 O O . ASP J 1 332 ? 88.519 61.570 85.422 1.00 16.10 256 ASP J O 1
ATOM 10413 N N . ILE J 1 333 ? 89.764 59.692 85.506 1.00 2.81 257 ILE J N 1
ATOM 10414 C CA . ILE J 1 333 ? 89.189 59.149 84.281 1.00 7.64 257 ILE J CA 1
ATOM 10415 C C . ILE J 1 333 ? 87.738 58.762 84.530 1.00 4.49 257 ILE J C 1
ATOM 10416 O O . ILE J 1 333 ? 87.421 58.067 85.502 1.00 12.08 257 ILE J O 1
ATOM 10421 N N . LYS J 1 334 ? 86.847 59.217 83.651 1.00 6.95 258 LYS J N 1
ATOM 10422 C CA . LYS J 1 334 ? 85.421 58.958 83.776 1.00 1.85 258 LYS J CA 1
ATOM 10423 C C . LYS J 1 334 ? 84.853 58.505 82.440 1.00 4.02 258 LYS J C 1
ATOM 10424 O O . LYS J 1 334 ? 85.338 58.890 81.373 1.00 9.41 258 LYS J O 1
ATOM 10430 N N . VAL J 1 335 ? 83.811 57.680 82.511 1.00 4.95 259 VAL J N 1
ATOM 10431 C CA . VAL J 1 335 ? 83.121 57.165 81.334 1.00 2.82 259 VAL J CA 1
ATOM 10432 C C . VAL J 1 335 ? 81.736 57.789 81.304 1.00 6.81 259 VAL J C 1
ATOM 10433 O O . VAL J 1 335 ? 80.953 57.621 82.246 1.00 2.24 259 VAL J O 1
ATOM 10437 N N . VAL J 1 336 ? 81.438 58.509 80.228 1.00 0.00 260 VAL J N 1
ATOM 10438 C CA . VAL J 1 336 ? 80.215 59.302 80.140 1.00 0.00 260 VAL J CA 1
ATOM 10439 C C . VAL J 1 336 ? 79.478 58.950 78.854 1.00 2.66 260 VAL J C 1
ATOM 10440 O O . VAL J 1 336 ? 80.098 58.899 77.783 1.00 0.00 260 VAL J O 1
ATOM 10444 N N . PRO J 1 337 ? 78.171 58.699 78.904 1.00 0.00 261 PRO J N 1
ATOM 10445 C CA . PRO J 1 337 ? 77.422 58.503 77.659 1.00 0.00 261 PRO J CA 1
ATOM 10446 C C . PRO J 1 337 ? 77.408 59.781 76.834 1.00 0.00 261 PRO J C 1
ATOM 10447 O O . PRO J 1 337 ? 77.435 60.890 77.373 1.00 0.00 261 PRO J O 1
ATOM 10451 N N . ARG J 1 338 ? 77.379 59.616 75.511 1.00 5.28 262 ARG J N 1
ATOM 10452 C CA . ARG J 1 338 ? 77.417 60.774 74.625 1.00 1.07 262 ARG J CA 1
ATOM 10453 C C . ARG J 1 338 ? 76.179 61.646 74.789 1.00 0.92 262 ARG J C 1
ATOM 10454 O O . ARG J 1 338 ? 76.220 62.842 74.482 1.00 0.00 262 ARG J O 1
ATOM 10462 N N . ARG J 1 339 ? 75.080 61.078 75.294 1.00 0.00 263 ARG J N 1
ATOM 10463 C CA . ARG J 1 339 ? 73.929 61.886 75.679 1.00 0.00 263 ARG J CA 1
ATOM 10464 C C . ARG J 1 339 ? 74.273 62.906 76.756 1.00 5.25 263 ARG J C 1
ATOM 10465 O O . ARG J 1 339 ? 73.561 63.904 76.897 1.00 0.00 263 ARG J O 1
ATOM 10473 N N . LYS J 1 340 ? 75.341 62.682 77.516 1.00 1.20 264 LYS J N 1
ATOM 10474 C CA . LYS J 1 340 ? 75.674 63.521 78.659 1.00 0.00 264 LYS J CA 1
ATOM 10475 C C . LYS J 1 340 ? 77.030 64.198 78.487 1.00 0.00 264 LYS J C 1
ATOM 10476 O O . LYS J 1 340 ? 77.727 64.458 79.467 1.00 7.47 264 LYS J O 1
ATOM 10482 N N . ALA J 1 341 ? 77.416 64.487 77.247 1.00 0.00 265 ALA J N 1
ATOM 10483 C CA . ALA J 1 341 ? 78.700 65.121 76.990 1.00 0.00 265 ALA J CA 1
ATOM 10484 C C . ALA J 1 341 ? 78.623 65.943 75.713 1.00 0.00 265 ALA J C 1
ATOM 10485 O O . ALA J 1 341 ? 77.859 65.628 74.797 1.00 4.56 265 ALA J O 1
ATOM 10487 N N . LYS J 1 342 ? 79.433 66.998 75.661 1.00 5.17 266 LYS J N 1
ATOM 10488 C CA . LYS J 1 342 ? 79.591 67.809 74.459 1.00 0.00 266 LYS J CA 1
ATOM 10489 C C . LYS J 1 342 ? 81.074 67.924 74.158 1.00 0.00 266 LYS J C 1
ATOM 10490 O O . LYS J 1 342 ? 81.844 68.405 74.997 1.00 0.00 266 LYS J O 1
ATOM 10496 N N . ILE J 1 343 ? 81.474 67.481 72.973 1.00 0.73 267 ILE J N 1
ATOM 10497 C CA . ILE J 1 343 ? 82.867 67.509 72.554 1.00 0.00 267 ILE J CA 1
ATOM 10498 C C . ILE J 1 343 ? 83.075 68.715 71.651 1.00 4.16 267 ILE J C 1
ATOM 10499 O O . ILE J 1 343 ? 82.356 68.890 70.659 1.00 15.83 267 ILE J O 1
ATOM 10504 N N . ILE J 1 344 ? 84.044 69.552 71.998 1.00 0.00 268 ILE J N 1
ATOM 10505 C CA . ILE J 1 344 ? 84.352 70.733 71.205 1.00 6.49 268 ILE J CA 1
ATOM 10506 C C . ILE J 1 344 ? 85.814 70.694 70.787 1.00 1.44 268 ILE J C 1
ATOM 10507 O O . ILE J 1 344 ? 86.704 70.572 71.628 1.00 14.72 268 ILE J O 1
#

Solvent-accessible surface area: 59510 Å² total; per-residue (Å²): 92,151,113,16,43,87,136,0,85,130,22,6,113,33,9,6,0,46,57,109,0,0,18,38,52,38,56,12,38,68,108,33,0,97,108,15,27,21,74,20,76,89,24,2,42,145,11,56,96,16,121,35,29,46,46,5,28,25,10,5,1,3,0,10,15,11,96,41,92,86,98,16,0,0,0,0,0,1,11,2,3,10,0,2,12,0,24,27,0,116,44,74,57,10,124,44,0,7,23,10,2,11,29,2,2,0,10,3,40,3,110,22,3,33,5,46,65,29,92,6,4,65,25,112,45,2,138,56,10,2,198,54,12,57,12,121,48,45,82,8,28,67,117,9,78,88,25,0,32,36,0,58,55,32,11,128,46,0,74,70,0,3,51,10,0,61,111,58,10,158,109,4,71,38,0,0,0,12,0,0,13,0,20,0,29,32,42,18,20,69,36,21,33,4,0,4,2,30,24,0,4,0,2,13,1,0,42,55,67,0,150,78,16,16,138,73,6,51,178,84,14,115,71,121,0,96,7,201,150,30,62,2,94,5,9,22,96,31,130,52,17,0,0,0,51,32,144,107,77,33,71,57,11,70,109,196,172,14,133,37,120,75,145,15,10,106,140,0,55,96,62,0,107,144,154,105,21,87,26,80,40,2,17,88,104,54,137,11,15,10,8,0,0,77,26,0,27,61,52,30,127,180,24,171,95,42,8,46,2,28,6,29,18,20,116,40,102,86,110,21,1,0,0,0,0,0,56,50,5,11,0,2,11,0,21,32,5,118,43,72,58,11,114,51,4,8,30,6,5,6,21,3,1,0,12,2,22,6,98,19,4,57,17,84,97,20,100,4,7,69,27,115,51,4,136,54,16,1,163,8,8,49,12,118,25,81,118,89,56,23,126,60,27,16,143,71,5,67,129,0,5,58,99,10,61,129,93,18,158,112,8,84,30,0,0,0,14,0,0,20,17,25,0,39,131,97,128,30,74,193,47,37,102,2,2,4,42,72,1,6,76,35,5,2,51,26,12,24,66,86,35,5,98,56,49,28,49,130,31,87,76,44,80,0,73,28,162,195,118,42,76,4,64,3,3,48,117,2,152,63,10,2,1,0,31,41,142,99,66,17,99,60,4,59,114,237,116,15,132,48,62,133,118,157,28,132,135,27,42,73,91,2,47,75,7,58,0,20,1,34,56,58,132,43,99,86,71,58,40,65,2,76,0,5,20,25,13,172,48,18,0,0,0,24,22,142,106,71,32,62,58,9,46,19,104,13,0,30,4,0,32,8,4,18,99,56,4,35,67,187,114,84,0,4,3,75,34,46,178,52,110,97,49,55,35,60,3,140,38,88,138,109,12,68,15,18,0,30,0,62,22,143,103,80,102,43,72,1,5,17,54,18,2,72,47,55,93,154,112,15,44,88,134,0,83,133,21,7,114,33,9,6,0,44,57,110,0,0,17,39,52,37,58,11,38,68,109,35,0,98,106,14,28,23,74,20,76,91,22,2,43,146,10,56,94,16,120,33,29,43,49,4,28,24,10,6,1,3,0,10,15,12,95,42,93,87,98,16,0,0,0,0,0,1,10,2,3,10,0,2,12,0,23,27,0,115,43,73,57,10,123,44,0,6,22,11,3,11,30,2,2,0,11,2,41,3,109,22,2,35,6,43,63,30,91,6,3,66,25,113,47,2,135,57,10,1,198,56,10,57,12,122,48,46,82,7,27,67,118,10,78,88,23,1,32,38,0,58,54,32,11,129,46,1,75,69,0,2,50,8,0,60,113,58,10,156,109,4,71,39,0,0,0,12,0,0,12,0,20,0,30,32,42,18,21,68,36,22,33,4,0,4,2,31,25,0,5,0,3,12,2,0,44,53,66,0,149,76,16,15,138,73,7,51,178,82,14,116,71,123,0,94,8,203,149,29,63,1,94,5,8,21,95,31,129,51,16,0,0,0,51,32,142,105,77,33,68,58,10,70,108,194,174,14,134,38,120,75,143,15,10,104,142,0,53,98,61,0,105,146,154,103,22,87,24,80,40,2,17,87,104,54,139,12,15,9,8,0,0,76,26,0,28,62,53,31,125,181,24,171,97,41,8,45,2,29,4,29,18,19,116,41,102,86,109,19,1,0,0,0,0,0,55,49,5,12,0,1,11,0,21,32,5,119,42,70,61,11,115,53,3,9,31,7,5,6,21,4,1,0,12,2,23,7,101,20,4,58,17,86,96,20,102,4,6,67,27,114,51,4,137,54,15,1,164,7,9,50,12,117,27,82,120,89,57,23,129,60,26,16,144,70,5,68,130,0,5,59,100,10,61,132,93,20,156,115,8,83,31,0,0,0,15,0,0,20,18,24,0,38,130,98,129,32,74,195,47,39,103,2,2,3,43,72,0,5,76,33,6,2,50,25,11,22,66,84,34,5,97,58,50,28,49,129,30,86,73,43,82,0,71,29,159,195,119,40,75,4,65,4,3,49,118,3,153,64,10,2,1,0,31,41,142,100,68,16,97,60,4,60,113,235,113,14,135,47,62,134,119,156,28,129,134,26,42,74,92,2,50,75,6,57,0,19,1,32,60,57,132,42,98,84,72,57,40,65,2,75,0,6,20,25,13,173,49,18,0,0,0,25,21,143,104,71,32,60,56,8,46,20,104,14,0,30,4,0,34,7,5,18,101,58,4,35,67,187,114,84,0,6,3,76,33,47,178,51,111,98,48,57,34,62,4,140,38,90,138,111,12,69,15,19,0,30,0,62,23,145,101,80,101,44,73,1,5,16,54,18,2,72,48,54

Nearest PDB structures (foldseek):
  8fng-assembly1_G  TM=1.004E+00  e=5.571E-52  Homo sapiens
  8fnm-assembly1_G  TM=1.003E+00  e=1.306E-50  Homo sapiens
  8fnd-assembly1_G  TM=1.003E+00  e=2.959E-50  Homo sapiens
  8fnp-assembly1_G  TM=1.002E+00  e=5.005E-50  Homo sapiens
  8fno-assembly1_G  TM=1.002E+00  e=1.919E-49  Homo sapiens

InterPro domains:
  IPR000071 Immunodeficiency lentiviral matrix, N-terminal [PF00540] (2-132)
  IPR000071 Immunodeficiency lentiviral matrix, N-terminal [PR00234] (4-20)
  IPR000071 Immunodeficiency lentiviral matrix, N-terminal [PR00234] (22-40)
  IPR000071 Immunodeficiency lentiviral matrix, N-terminal [PR00234] (42-57)
  IPR000071 Immunodeficiency lentiviral matrix, N-terminal [PR00234] (70-89)
  IPR000071 Immunodeficiency lentiviral matrix, N-terminal [PR00234] (89-102)
  IPR000477 Reverse transcriptase domain [PF00078] (650-821)
  IPR000477 Reverse transcriptase domain [PS50878] (631-821)
  IPR001037 Integrase, C-terminal, retroviral [PF00552] (1372-1415)
  IPR001037 Integrase, C-terminal, retroviral [PS51027] (1370-1417)
  IPR001584 Integrase, catalytic core [PF00665] (1204-1292)
  IPR001584 Integrase, catalytic core [PS50994] (1201-1351)
  IPR001878 Zinc finger, CCHC-type [PF00098] (391-406)
  IPR001878 Zinc finger, CCHC-type [PF00098] (412-428)
  IPR001878 Zinc finger, CCHC-type [PS50158] (391-406)
  IPR001878 Zinc finger, CCHC-type [PS50158] (413-428)
  IPR001878 Zinc finger, CCHC-type [SM00343] (391-407)
  IPR001878 Zinc finger, CCHC-type [SM00343] (412-428)
  IPR001969 Aspartic peptidase, active site [PS00141] (510-521)
  IPR001995 Peptidase A2A, retrovirus, catalytic [PS50175] (508-577)

B-factor: mean 11.41, std 7.46, range [0.01, 45.06]

Foldseek 3Di:
DVVLLVVLLVVCVVVVDQLVVSCVVRVDDSVSSNVSNVPDPVNPDDDDPDADDEDLPQQEKEWDWDDDPRWIKIKIANRNQRQIDIAIDRDLALQVVLVVVLVVLVVDVHAEYEYEVDCNCVDPSNVVSCVVSNHHYHYDDHPDCSNVVSVVVVVVQLVVQLVVCVVVDPDSRVSSVVSSCCQQQVDADPDPSDRSVVRSVCSVVVVVVVVVVQVVCCVVDFKFKDAPDDRWTFDDDDPQKTWTQDPNRIDIGGVPRMDID/DVCLVVLLVCCVVPVDALVVSCVPVVDDSLSSNLSSVLDPVSDFLQEKEWDWDDDPNWIKIWIARGQQRAIDIFTDRDLAQVRVLVVVLVVVVVDVHAEYEYQPDHNCPDPSNVVSCVVSNYHYHNVSVVVSVVQLVVQLVVCVVVDDDSRVSSVVSSCCQQQVQFDDDVRHGSVVRSVVSVVVVVVVVVSVVVCVVQQQKWKQFLVDDTWRWRDDDPFWTWTADPSRIDIGGPVRMDMDGD/DVVVVQVVQQLKWKWFDDPPGPDIDGTWTWRDDDPFWTWTADPNDIDIGTPVGIDIDRPVVVVVVD/DKFKWFDAPPDPDIDDRWAWDADDQQWTWTADPNDIGIGGPVTMDID/DVVLLVVLLVVCVVVVDQLVVSCVVRVDDSVSSNVSNVPDPVNPDDDDPDADDEDLPQQEKEWDWDDDPRWIKIKIANRNQRQIDIAIDRDLALQVVLVVVLVVLVVDVHAEYEYEVDCNCVDPSNVVSCVVSNHHYHYDDHPDCSNVVSVVVVVVQLVVQLVVCVVVDPDSRVSSVVSSVCQQQVDADPDPSDRSVVRSVCSVVVVVVVVVVQVVCCVVDFKFKDAPDDRWTFDDDDPQKTWTQDPNRIDIGGVPRMDID/DVCLVVLLVCCVVPVDALVVSCVPVVDDSLSSNLSSVLDPVSDFLQEKEWDWDDDPNWIKIWIARGQQRAIDIFTDRDLAQVRVLVVVLVVVVVDVHAEYEYQPDHNCPDPSNVVSCVVSNYHYHNVSVVVSVVQLVVQLVVCVVVDDDSRVSSVVSSCCQQQVQFDDDVRHGSVVRSVVSVVVVVVVVVSVVVCVVQQQKWKQFLVDDTWRWRDDDPFWTWTADPSRIDIGGPVRMDMDGD/DVVVVQVVQQLKWKWFDDPPGPDIDGTWTWRDDDPFWTWTADPNDIDIGTPVGIDIDRPVVVVVVD/DKFKWFDAPPDPDIDDRWAWDADDQQWTWTADPNDIGIGGPVTMDID